Protein AF-A0A933BZ74-F1 (afdb_monomer_lite)

Radius of gyration: 43.31 Å; chains: 1; bounding box: 107×74×127 Å

Sequence (1192 aa):
FVTNSGPGDTFGFFSALPGGVLGTVWAPASYISQFFEIQLWATASASEWKRHRDLAPSLNFIKNAEGLNPGYNARNTLQRWAPDLQWAMQGKDESLGKLHSGVTVTNDGSCRDHNKSPFGFVSTGVPLLAGSDCPDTWGASGWVGARPIPGSTWEQLATEQGSDFTFDFWKVPPDLQDNSKFLGDFQVYGVTVDYGLEARQRFGKVVPGQSGEPLLEGYPMGLELRFDAFVFHLSDVANAFFYRAVLVNKSDEVYGVGLDYDSLYFGTLLRPFHVRQNPTSYAITERGAVVSNVLGGHPKCNNARVVGDIRGCVTSAPRGFQAGASGVIVLKSPIGDLRNKLFTRGDASSNPFYNPSHSLAGDTITFNHNNLCGFTCTQAQHIAGSGTSYQAARSFGTLAHREALALNDRTSTDLTERQYFDLFHNQDWPQRWTPAGVRFGTGDVGVVGGFNRYVPGVSDGKPQWRYTNRPKGATAAGPDTLYLGSCGTKGCTAAWVDTLPGGFPQNLHNTSWVGAGPFPLEAGDTTSFVFAYWSAPDSISSELLINKIIDFYLEFYLGPSAPTPPKIVATSILGGAREAGETEVTLYFDDAAINWVDPFFESFAQKLEKAVAPDPLARVRTLNPWLPAAIRARAEDNVEAVYVFKSCNLGATWTASTACTRDEARDFEGKNSGPGWRAYAKLASTTRTFTDRSVTAGQRYLYSLVVKSKGAEFLIADSIDSDGNGSLDRLGARNFPVAPSLLNTLSASTGAPNVAAVYIPASITGGGKRAQPVFREIAGPVKPVTTGSSFNIRFGIVGQVSDTVKYRIVYADSVVVTSYALSDGTVDSARVQTFQRADTASTGTTARLANYGTSESLLSTHPQGVPVTGGVRTTSTVTDAASGKTYTRTITTLTRAKGADITKVVIDNATGGPLYVVGGRTTGELVTPPELLARAGSPPILITTNLTRGGTFLGQAWFGSRGDTLRSLAEPTLDWISAGNARSVPTGALFAEYEIKWQDREFGNPGEIELDFRDQGGTDAAFRAMLAARVIAEYTVTDSASAALIGVPQSELLRVAVPFTIRNRTTGGTVTLAMLKSGKLASQLLGRDLDTLRVAVPEDVWVPGEPLVFIESFDRPKTRRVGTRTVFTLTNGQLERTSDPVVTYSAVYLGCTSPRGDPDRTCNPVRGDAATGYVRVFPGQTQVVSYHAPFN

Structure (mmCIF, N/CA/C/O backbone):
data_AF-A0A933BZ74-F1
#
_entry.id   AF-A0A933BZ74-F1
#
loop_
_atom_site.group_PDB
_atom_site.id
_atom_site.type_symbol
_atom_site.label_atom_id
_atom_site.label_alt_id
_atom_site.label_comp_id
_atom_site.label_asym_id
_atom_site.label_entity_id
_atom_site.label_seq_id
_atom_site.pdbx_PDB_ins_code
_atom_site.Cartn_x
_atom_site.Cartn_y
_atom_site.Cartn_z
_atom_site.occupancy
_atom_site.B_iso_or_equiv
_atom_site.auth_seq_id
_atom_site.auth_comp_id
_atom_site.auth_asym_id
_atom_site.auth_atom_id
_atom_site.pdbx_PDB_model_num
ATOM 1 N N . PHE A 1 1 ? 0.208 2.385 21.626 1.00 57.94 1 PHE A N 1
ATOM 2 C CA . PHE A 1 1 ? -0.502 1.235 21.023 1.00 57.94 1 PHE A CA 1
ATOM 3 C C . PHE A 1 1 ? 0.383 0.006 20.835 1.00 57.94 1 PHE A C 1
ATOM 5 O O . PHE A 1 1 ? -0.166 -1.066 20.669 1.00 57.94 1 PHE A O 1
ATOM 12 N N . VAL A 1 2 ? 1.713 0.099 20.938 1.00 61.09 2 VAL A N 1
ATOM 13 C CA . VAL A 1 2 ? 2.626 -1.064 20.906 1.00 61.09 2 VAL A CA 1
ATOM 14 C C . VAL A 1 2 ? 2.638 -1.902 22.204 1.00 61.09 2 VAL A C 1
ATOM 16 O O . VAL A 1 2 ? 3.540 -2.705 22.398 1.00 61.09 2 VAL A O 1
ATOM 19 N N . THR A 1 3 ? 1.667 -1.711 23.107 1.00 61.41 3 THR A N 1
ATOM 20 C CA . THR A 1 3 ? 1.592 -2.319 24.453 1.00 61.41 3 THR A CA 1
ATOM 21 C C . THR A 1 3 ? 0.176 -2.853 24.731 1.00 61.41 3 THR A C 1
ATOM 23 O O . THR A 1 3 ? -0.798 -2.399 24.129 1.00 61.41 3 THR A O 1
ATOM 26 N N . ASN A 1 4 ? 0.041 -3.834 25.631 1.00 57.75 4 ASN A N 1
ATOM 27 C CA . ASN A 1 4 ? -1.192 -4.617 25.857 1.00 57.75 4 ASN A CA 1
ATOM 28 C C . ASN A 1 4 ? -2.323 -3.928 26.633 1.00 57.75 4 ASN A C 1
ATOM 30 O O . ASN A 1 4 ? -3.353 -4.554 26.862 1.00 57.75 4 ASN A O 1
ATOM 34 N N . SER A 1 5 ? -2.169 -2.692 27.084 1.00 52.91 5 SER A N 1
ATOM 35 C CA . SER A 1 5 ? -3.145 -2.062 27.987 1.00 52.91 5 SER A CA 1
ATOM 36 C C . SER A 1 5 ? -4.280 -1.314 27.260 1.00 52.91 5 SER A C 1
ATOM 38 O O . SER A 1 5 ? -5.200 -0.804 27.901 1.00 52.91 5 SER A O 1
ATOM 40 N N . GLY A 1 6 ? -4.267 -1.301 25.920 1.00 56.94 6 GLY A N 1
ATOM 41 C CA . GLY A 1 6 ? -5.371 -0.835 25.076 1.00 56.94 6 GLY A CA 1
ATOM 42 C C . GLY A 1 6 ? -5.011 0.303 24.105 1.00 56.94 6 GLY A C 1
ATOM 43 O O . GLY A 1 6 ? -3.848 0.711 23.992 1.00 56.94 6 GLY A O 1
ATOM 44 N N . PRO A 1 7 ? -6.005 0.825 23.360 1.00 58.00 7 PRO A N 1
ATOM 45 C CA . PRO A 1 7 ? -5.807 1.964 22.474 1.00 58.00 7 PRO A CA 1
ATOM 46 C C . PRO A 1 7 ? -5.501 3.189 23.332 1.00 58.00 7 PRO A C 1
ATOM 48 O O . PRO A 1 7 ? -6.364 3.630 24.073 1.00 58.00 7 PRO A O 1
ATOM 51 N N . GLY A 1 8 ? -4.286 3.735 23.249 1.00 55.97 8 GLY A N 1
ATOM 52 C CA . GLY A 1 8 ? -3.955 4.993 23.928 1.00 55.97 8 GLY A CA 1
ATOM 53 C C . GLY A 1 8 ? -2.956 4.945 25.083 1.00 55.97 8 GLY A C 1
ATOM 54 O O . GLY A 1 8 ? -2.768 5.981 25.712 1.00 55.97 8 GLY A O 1
ATOM 55 N N . ASP A 1 9 ? -2.330 3.798 25.367 1.00 54.38 9 ASP A N 1
ATOM 56 C CA . ASP A 1 9 ? -1.466 3.640 26.547 1.00 54.38 9 ASP A CA 1
ATOM 57 C C . ASP A 1 9 ? -0.319 4.660 26.645 1.00 54.38 9 ASP A C 1
ATOM 59 O O . ASP A 1 9 ? 0.509 4.784 25.735 1.00 54.38 9 ASP A O 1
ATOM 63 N N . THR A 1 10 ? -0.247 5.322 27.800 1.00 46.59 10 THR A N 1
ATOM 64 C CA . THR A 1 10 ? 0.897 6.104 28.264 1.00 46.59 10 THR A CA 1
ATOM 65 C C . THR A 1 10 ? 1.480 5.415 29.497 1.00 46.59 10 THR A C 1
ATOM 67 O O . THR A 1 10 ? 1.065 5.679 30.629 1.00 46.59 10 THR A O 1
ATOM 70 N N . PHE A 1 11 ? 2.460 4.539 29.293 1.00 39.50 11 PHE A N 1
ATOM 71 C CA . PHE A 1 11 ? 3.218 3.924 30.378 1.00 39.50 11 PHE A CA 1
ATOM 72 C C . PHE A 1 11 ? 4.127 4.994 31.023 1.00 39.50 11 PHE A C 1
ATOM 74 O O . PHE A 1 11 ? 5.264 5.191 30.605 1.00 39.50 11 PHE A O 1
ATOM 81 N N . GLY A 1 12 ? 3.624 5.764 31.998 1.00 38.53 12 GLY A N 1
ATOM 82 C CA . GLY A 1 12 ? 4.443 6.759 32.706 1.00 38.53 12 GLY A CA 1
ATOM 83 C C . GLY A 1 12 ? 3.670 7.850 33.453 1.00 38.53 12 GLY A C 1
ATOM 84 O O . GLY A 1 12 ? 2.708 8.424 32.951 1.00 38.53 12 GLY A O 1
ATOM 85 N N . PHE A 1 13 ? 4.121 8.144 34.675 1.00 35.19 13 PHE A N 1
ATOM 86 C CA . PHE A 1 13 ? 3.605 9.183 35.575 1.00 35.19 13 PHE A CA 1
ATOM 87 C C . PHE A 1 13 ? 3.571 10.598 34.954 1.00 35.19 13 PHE A C 1
ATOM 89 O O . PHE A 1 13 ? 4.235 10.894 33.965 1.00 35.19 13 PHE A O 1
ATOM 96 N N . PHE A 1 14 ? 2.824 11.495 35.614 1.00 35.12 14 PHE A N 1
ATOM 97 C CA . PHE A 1 14 ? 2.507 12.894 35.268 1.00 35.12 14 PHE A CA 1
ATOM 98 C C . PHE A 1 14 ? 3.624 13.800 34.704 1.00 35.12 14 PHE A C 1
ATOM 100 O O . PHE A 1 14 ? 3.299 14.868 34.189 1.00 35.12 14 PHE A O 1
ATOM 107 N N . SER A 1 15 ? 4.898 13.426 34.796 1.00 30.31 15 SER A N 1
ATOM 108 C CA . SER A 1 15 ? 6.055 14.268 34.480 1.00 30.31 15 SER A CA 1
ATOM 109 C C . SER A 1 15 ? 6.672 14.052 33.091 1.00 30.31 15 SER A C 1
ATOM 111 O O . SER A 1 15 ? 7.530 14.839 32.704 1.00 30.31 15 SER A O 1
ATOM 113 N N . ALA A 1 16 ? 6.240 13.051 32.315 1.00 35.44 16 ALA A N 1
ATOM 114 C CA . ALA A 1 16 ? 6.800 12.752 30.987 1.00 35.44 16 ALA A CA 1
ATOM 115 C C . ALA A 1 16 ? 6.030 13.385 29.805 1.00 35.44 16 ALA A C 1
ATOM 117 O O . ALA A 1 16 ? 6.073 12.877 28.689 1.00 35.44 16 ALA A O 1
ATOM 118 N N . LEU A 1 17 ? 5.317 14.497 30.021 1.00 36.62 17 LEU A N 1
ATOM 119 C CA . LEU A 1 17 ? 4.843 15.333 28.913 1.00 36.62 17 LEU A CA 1
ATOM 120 C C . LEU A 1 17 ? 5.892 16.415 28.646 1.00 36.62 17 LEU A C 1
ATOM 122 O O . LEU A 1 17 ? 5.939 17.422 29.354 1.00 36.62 17 LEU A O 1
ATOM 126 N N . PRO A 1 18 ? 6.731 16.206 27.621 1.00 32.56 18 PRO A N 1
ATOM 127 C CA . PRO A 1 18 ? 6.538 17.026 26.430 1.00 32.56 18 PRO A CA 1
ATOM 128 C C . PRO A 1 18 ? 6.692 16.234 25.115 1.00 32.56 18 PRO A C 1
ATOM 130 O O . PRO A 1 18 ? 7.682 15.547 24.898 1.00 32.56 18 PRO A O 1
ATOM 133 N N . GLY A 1 19 ? 5.738 16.405 24.190 1.00 31.22 19 GLY A N 1
ATOM 134 C CA . GLY A 1 19 ? 6.017 16.310 22.747 1.00 31.22 19 GLY A CA 1
ATOM 135 C C . GLY A 1 19 ? 5.530 15.097 21.944 1.00 31.22 19 GLY A C 1
ATOM 136 O O . GLY A 1 19 ? 5.831 15.059 20.757 1.00 31.22 19 GLY A O 1
ATOM 137 N N . GLY A 1 20 ? 4.782 14.136 22.499 1.00 39.84 20 GLY A N 1
ATOM 138 C CA . GLY A 1 20 ? 4.481 12.904 21.743 1.00 39.84 20 GLY A CA 1
ATOM 139 C C . GLY A 1 20 ? 3.185 12.181 22.081 1.00 39.84 20 GLY A C 1
ATOM 140 O O . GLY A 1 20 ? 3.142 10.960 21.984 1.00 39.84 20 GLY A O 1
ATOM 141 N N . VAL A 1 21 ? 2.134 12.887 22.506 1.00 43.00 21 VAL A N 1
ATOM 142 C CA . VAL A 1 21 ? 0.856 12.213 22.775 1.00 43.00 21 VAL A CA 1
ATOM 143 C C . VAL A 1 21 ? 0.141 11.873 21.469 1.00 43.00 21 VAL A C 1
ATOM 145 O O . VAL A 1 21 ? 0.274 12.585 20.473 1.00 43.00 21 VAL A O 1
ATOM 148 N N . LEU A 1 22 ? -0.620 10.784 21.451 1.00 47.97 22 LEU A N 1
ATOM 149 C CA . LEU A 1 22 ? -1.420 10.393 20.291 1.00 47.97 22 LEU A CA 1
ATOM 150 C C . LEU A 1 22 ? -2.325 11.550 19.841 1.00 47.97 22 LEU A C 1
ATOM 152 O O . LEU A 1 22 ? -2.938 12.238 20.658 1.00 47.97 22 LEU A O 1
ATOM 156 N N . GLY A 1 23 ? -2.359 11.791 18.532 1.00 47.56 23 GLY A N 1
ATOM 157 C CA . GLY A 1 23 ? -3.064 12.927 17.947 1.00 47.56 23 GLY A CA 1
ATOM 158 C C . GLY A 1 23 ? -2.347 14.276 18.092 1.00 47.56 23 GLY A C 1
ATOM 159 O O . GLY A 1 23 ? -2.973 15.304 17.863 1.00 47.56 23 GLY A O 1
ATOM 160 N N . THR A 1 24 ? -1.062 14.331 18.454 1.00 49.81 24 THR A N 1
ATOM 161 C CA . THR A 1 24 ? -0.341 15.614 18.464 1.00 49.81 24 THR A CA 1
ATOM 162 C C . THR A 1 24 ? -0.140 16.131 17.036 1.00 49.81 24 THR A C 1
ATOM 164 O O . THR A 1 24 ? 0.516 15.475 16.232 1.00 49.81 24 THR A O 1
ATOM 167 N N . VAL A 1 25 ? -0.669 17.318 16.729 1.00 51.59 25 VAL A N 1
ATOM 168 C CA . VAL A 1 25 ? -0.473 17.995 15.435 1.00 51.59 25 VAL A CA 1
ATOM 169 C C . VAL A 1 25 ? 0.434 19.204 15.639 1.00 51.59 25 VAL A C 1
ATOM 171 O O . VAL A 1 25 ? 0.364 19.896 16.659 1.00 51.59 25 VAL A O 1
ATOM 174 N N . TRP A 1 26 ? 1.300 19.465 14.665 1.00 45.91 26 TRP A N 1
ATOM 175 C CA . TRP A 1 26 ? 2.082 20.693 14.626 1.00 45.91 26 TRP A CA 1
ATOM 176 C C . TRP A 1 26 ? 1.219 21.860 14.149 1.00 45.91 26 TRP A C 1
ATOM 178 O O . TRP A 1 26 ? 0.708 21.838 13.033 1.00 45.91 26 TRP A O 1
ATOM 188 N N . ALA A 1 27 ? 1.097 22.894 14.977 1.00 45.41 27 ALA A N 1
ATOM 189 C CA . ALA A 1 27 ? 0.647 24.208 14.536 1.00 45.41 27 ALA A CA 1
ATOM 190 C C . ALA A 1 27 ? 1.860 25.106 14.236 1.00 45.41 27 ALA A C 1
ATOM 192 O O . ALA A 1 27 ? 2.956 24.817 14.723 1.00 45.41 27 ALA A O 1
ATOM 193 N N . PRO A 1 28 ? 1.688 26.220 13.496 1.00 37.53 28 PRO A N 1
ATOM 194 C CA . PRO A 1 28 ? 2.791 27.093 13.073 1.00 37.53 28 PRO A CA 1
ATOM 195 C C . PRO A 1 28 ? 3.704 27.618 14.197 1.00 37.53 28 PRO A C 1
ATOM 197 O O . PRO A 1 28 ? 4.809 28.068 13.918 1.00 37.53 28 PRO A O 1
ATOM 200 N N . ALA A 1 29 ? 3.263 27.580 15.462 1.00 37.28 29 ALA A N 1
ATOM 201 C CA . ALA A 1 29 ? 4.012 28.112 16.602 1.00 37.28 29 ALA A CA 1
ATOM 202 C C . ALA A 1 29 ? 4.228 27.126 17.772 1.00 37.28 29 ALA A C 1
ATOM 204 O O . ALA A 1 29 ? 4.984 27.454 18.687 1.00 37.28 29 ALA A O 1
ATOM 205 N N . SER A 1 30 ? 3.587 25.946 17.796 1.00 44.72 30 SER A N 1
ATOM 206 C CA . SER A 1 30 ? 3.737 24.983 18.903 1.00 44.72 30 SER A CA 1
ATOM 207 C C . SER A 1 30 ? 3.157 23.589 18.611 1.00 44.72 30 SER A C 1
ATOM 209 O O . SER A 1 30 ? 2.381 23.388 17.674 1.00 44.72 30 SER A O 1
ATOM 211 N N . TYR A 1 31 ? 3.514 22.621 19.465 1.00 52.31 31 TYR A N 1
ATOM 212 C CA . TYR A 1 31 ? 2.839 21.326 19.552 1.00 52.31 31 TYR A CA 1
ATOM 213 C C . TYR A 1 31 ? 1.433 21.487 20.124 1.00 52.31 31 TYR A C 1
ATOM 215 O O . TYR A 1 31 ? 1.257 22.054 21.206 1.00 52.31 31 TYR A O 1
ATOM 223 N N . ILE A 1 32 ? 0.453 20.897 19.447 1.00 56.34 32 ILE A N 1
ATOM 224 C CA . ILE A 1 32 ? -0.897 20.756 19.968 1.00 56.34 32 ILE A CA 1
ATOM 225 C C . ILE A 1 32 ? -1.140 19.278 20.257 1.00 56.34 32 ILE A C 1
ATOM 227 O O . ILE A 1 32 ? -1.448 18.514 19.348 1.00 56.34 32 ILE A O 1
ATOM 231 N N . SER A 1 33 ? -0.983 18.870 21.519 1.00 57.78 33 SER A N 1
ATOM 232 C CA . SER A 1 33 ? -1.491 17.571 21.980 1.00 57.78 33 SER A CA 1
ATOM 233 C C . SER A 1 33 ? -3.019 17.605 21.951 1.00 57.78 33 SER A C 1
ATOM 235 O O . SER A 1 33 ? -3.595 18.649 22.241 1.00 57.78 33 SER A O 1
ATOM 237 N N . GLN A 1 34 ? -3.655 16.505 21.549 1.00 64.75 34 GLN A N 1
ATOM 238 C CA . GLN A 1 34 ? -5.102 16.458 21.293 1.00 64.75 34 GLN A CA 1
ATOM 239 C C . GLN A 1 34 ? -5.820 15.433 22.154 1.00 64.75 34 GLN A C 1
ATOM 241 O O . GLN A 1 34 ? -6.958 15.655 22.557 1.00 64.75 34 GLN A O 1
ATOM 246 N N . PHE A 1 35 ? -5.139 14.347 22.508 1.00 66.06 35 PHE A N 1
ATOM 247 C CA . PHE A 1 35 ? -5.583 13.385 23.504 1.00 66.06 35 PHE A CA 1
ATOM 248 C C . PHE A 1 35 ? -4.518 13.278 24.579 1.00 66.06 35 PHE A C 1
ATOM 250 O O . PHE A 1 35 ? -3.337 13.387 24.272 1.00 66.06 35 PHE A O 1
ATOM 257 N N . PHE A 1 36 ? -4.912 13.046 25.829 1.00 61.88 36 PHE A N 1
ATOM 258 C CA . PHE A 1 36 ? -3.970 12.536 26.830 1.00 61.88 36 PHE A CA 1
ATOM 259 C C . PHE A 1 36 ? -4.225 11.083 27.214 1.00 61.88 36 PHE A C 1
ATOM 261 O O . PHE A 1 36 ? -3.358 10.488 27.847 1.00 61.88 36 PHE A O 1
ATOM 268 N N . GLU A 1 37 ? -5.396 10.533 26.874 1.00 68.00 37 GLU A N 1
ATOM 269 C CA . GLU A 1 37 ? -5.790 9.172 27.235 1.00 68.00 37 GLU A CA 1
ATOM 270 C C . GLU A 1 37 ? -6.988 8.703 26.389 1.00 68.00 37 GLU A C 1
ATOM 272 O O . GLU A 1 37 ? -7.905 9.484 26.106 1.00 68.00 37 GLU A O 1
ATOM 277 N N . ILE A 1 38 ? -6.991 7.421 26.020 1.00 74.56 38 ILE A N 1
ATOM 278 C CA . ILE A 1 38 ? -8.126 6.700 25.429 1.00 74.56 38 ILE A CA 1
ATOM 279 C C . ILE A 1 38 ? -8.298 5.416 26.255 1.00 74.56 38 ILE A C 1
ATOM 281 O O . ILE A 1 38 ? -7.314 4.765 26.593 1.00 74.56 38 ILE A O 1
ATOM 285 N N . GLN A 1 39 ? -9.527 5.081 26.652 1.00 77.19 39 GLN A N 1
ATOM 286 C CA . GLN A 1 39 ? -9.810 3.890 27.472 1.00 77.19 39 GLN A CA 1
ATOM 287 C C . GLN A 1 39 ? -10.944 3.077 26.858 1.00 77.19 39 GLN A C 1
ATOM 289 O O . GLN A 1 39 ? -11.742 3.622 26.100 1.00 77.19 39 GLN A O 1
ATOM 294 N N . LEU A 1 40 ? -11.047 1.796 27.197 1.00 81.56 40 LEU A N 1
ATOM 295 C CA . LEU A 1 40 ? -12.173 0.935 26.836 1.00 81.56 40 LEU A CA 1
ATOM 296 C C . LEU A 1 40 ? -13.041 0.685 28.063 1.00 81.56 40 LEU A C 1
ATOM 298 O O . LEU A 1 40 ? -12.535 0.667 29.187 1.00 81.56 40 LEU A O 1
ATOM 302 N N . TRP A 1 41 ? -14.334 0.476 27.839 1.00 85.31 41 TRP A N 1
ATOM 303 C CA . TRP A 1 41 ? -15.281 0.165 28.900 1.00 85.31 41 TRP A CA 1
ATOM 304 C C . TRP A 1 41 ? -16.298 -0.892 28.480 1.00 85.31 41 TRP A C 1
ATOM 306 O O . TRP A 1 41 ? -16.657 -0.994 27.307 1.00 85.31 41 TRP A O 1
ATOM 316 N N . ALA A 1 42 ? -16.775 -1.661 29.458 1.00 89.50 42 ALA A N 1
ATOM 317 C CA . ALA A 1 42 ? -17.817 -2.667 29.300 1.00 89.50 42 ALA A CA 1
ATOM 318 C C . ALA A 1 42 ? -18.744 -2.675 30.524 1.00 89.50 42 ALA A C 1
ATOM 320 O O . ALA A 1 42 ? -18.281 -2.538 31.661 1.00 89.50 42 ALA A O 1
ATOM 321 N N . THR A 1 43 ? -20.052 -2.828 30.323 1.00 89.56 43 THR A N 1
ATOM 322 C CA . THR A 1 43 ? -21.020 -2.851 31.430 1.00 89.56 43 THR A CA 1
ATOM 323 C C . THR A 1 43 ? -22.209 -3.763 31.130 1.00 89.56 43 THR A C 1
ATOM 325 O O . THR A 1 43 ? -22.633 -3.891 29.981 1.00 89.56 43 THR A O 1
ATOM 328 N N . ALA A 1 44 ? -22.737 -4.404 32.174 1.00 90.44 44 ALA A N 1
ATOM 329 C CA . ALA A 1 44 ? -23.857 -5.341 32.107 1.00 90.44 44 ALA A CA 1
ATOM 330 C C . ALA A 1 44 ? -24.825 -5.100 33.277 1.00 90.44 44 ALA A C 1
ATOM 332 O O . ALA A 1 44 ? -24.420 -4.669 34.365 1.00 90.44 44 ALA A O 1
ATOM 333 N N . SER A 1 45 ? -26.114 -5.354 33.049 1.00 88.06 45 SER A N 1
ATOM 334 C CA . SER A 1 45 ? -27.171 -5.101 34.032 1.00 88.06 45 SER A CA 1
ATOM 335 C C . SER A 1 45 ? -27.252 -6.196 35.104 1.00 88.06 45 SER A C 1
ATOM 337 O O . SER A 1 45 ? -26.802 -7.327 34.924 1.00 88.06 45 SER A O 1
ATOM 339 N N . ALA A 1 46 ? -27.924 -5.890 36.217 1.00 88.19 46 ALA A N 1
ATOM 340 C CA . ALA A 1 46 ? -28.201 -6.873 37.264 1.00 88.19 46 ALA A CA 1
ATOM 341 C C . ALA A 1 46 ? -29.135 -8.018 36.824 1.00 88.19 46 ALA A C 1
ATOM 343 O O . ALA A 1 46 ? -29.174 -9.055 37.485 1.00 88.19 46 ALA A O 1
ATOM 344 N N . SER A 1 47 ? -29.904 -7.859 35.737 1.00 87.69 47 SER A N 1
ATOM 345 C CA . SER A 1 47 ? -30.706 -8.963 35.188 1.00 87.69 47 SER A CA 1
ATOM 346 C C . SER A 1 47 ? -29.824 -10.091 34.658 1.00 87.69 47 SER A C 1
ATOM 348 O O . SER A 1 47 ? -30.155 -11.250 34.886 1.00 87.69 47 SER A O 1
ATOM 350 N N . GLU A 1 48 ? -28.684 -9.753 34.046 1.00 90.25 48 GLU A N 1
ATOM 351 C CA . GLU A 1 48 ? -27.687 -10.725 33.581 1.00 90.25 48 GLU A CA 1
ATOM 352 C C . GLU A 1 48 ? -27.174 -11.551 34.764 1.00 90.25 48 GLU A C 1
ATOM 354 O O . GLU A 1 48 ? -27.285 -12.771 34.772 1.00 90.25 48 GLU A O 1
ATOM 359 N N . TRP A 1 49 ? -26.724 -10.880 35.833 1.00 90.56 49 TRP A N 1
ATOM 360 C CA . TRP A 1 49 ? -26.251 -11.545 37.052 1.00 90.56 49 TRP A CA 1
ATOM 361 C C . TRP A 1 49 ? -27.285 -12.500 37.646 1.00 90.56 49 TRP A C 1
ATOM 363 O O . TRP A 1 49 ? -26.945 -13.625 38.000 1.00 90.56 49 TRP A O 1
ATOM 373 N N . LYS A 1 50 ? -28.549 -12.067 37.750 1.00 89.62 50 LYS A N 1
ATOM 374 C CA . LYS A 1 50 ? -29.614 -12.895 38.328 1.00 89.62 50 LYS A CA 1
ATOM 375 C C . LYS A 1 50 ? -29.800 -14.203 37.564 1.00 89.62 50 LYS A C 1
ATOM 377 O O . LYS A 1 50 ? -30.023 -15.209 38.223 1.00 89.62 50 LYS A O 1
ATOM 382 N N . ARG A 1 51 ? -29.693 -14.181 36.229 1.00 90.44 51 ARG A N 1
ATOM 383 C CA . ARG A 1 51 ? -29.749 -15.391 35.392 1.00 90.44 51 ARG A CA 1
ATOM 384 C C . ARG A 1 51 ? -28.471 -16.217 35.508 1.00 90.44 51 ARG A C 1
ATOM 386 O O . ARG A 1 51 ? -28.531 -17.427 35.677 1.00 90.44 51 ARG A O 1
ATOM 393 N N . HIS A 1 52 ? -27.315 -15.561 35.460 1.00 93.50 52 HIS A N 1
ATOM 394 C CA . HIS A 1 52 ? -26.012 -16.226 35.499 1.00 93.50 52 HIS A CA 1
ATOM 395 C C . HIS A 1 52 ? -25.736 -16.922 36.829 1.00 93.50 52 HIS A C 1
ATOM 397 O O . HIS A 1 52 ? -25.106 -17.973 36.849 1.00 93.50 52 HIS A O 1
ATOM 403 N N . ARG A 1 53 ? -26.225 -16.367 37.939 1.00 90.12 53 ARG A N 1
ATOM 404 C CA . ARG A 1 53 ? -26.113 -16.938 39.286 1.00 90.12 53 ARG A CA 1
ATOM 405 C C . ARG A 1 53 ? -26.644 -18.364 39.384 1.00 90.12 53 ARG A C 1
ATOM 407 O O . ARG A 1 53 ? -26.078 -19.163 40.126 1.00 90.12 53 ARG A O 1
ATOM 414 N N . ASP A 1 54 ? -27.718 -18.663 38.662 1.00 88.31 54 ASP A N 1
ATOM 415 C CA . ASP A 1 54 ? -28.346 -19.982 38.705 1.00 88.31 54 ASP A CA 1
ATOM 416 C C . ASP A 1 54 ? -27.502 -21.023 37.943 1.00 88.31 54 ASP A C 1
ATOM 418 O O . ASP A 1 54 ? -27.535 -22.206 38.272 1.00 88.31 54 ASP A O 1
ATOM 422 N N . LEU A 1 55 ? -26.693 -20.576 36.972 1.00 91.12 55 LEU A N 1
ATOM 423 C CA . LEU A 1 55 ? -25.764 -21.406 36.195 1.00 91.12 55 LEU A CA 1
ATOM 424 C C . LEU A 1 55 ? -24.390 -21.537 36.868 1.00 91.12 55 LEU A C 1
ATOM 426 O O . LEU A 1 55 ? -23.796 -22.612 36.869 1.00 91.12 55 LEU A O 1
ATOM 430 N N . ALA A 1 56 ? -23.892 -20.448 37.456 1.00 92.75 56 ALA A N 1
ATOM 431 C CA . ALA A 1 56 ? -22.604 -20.359 38.130 1.00 92.75 56 ALA A CA 1
ATOM 432 C C . ALA A 1 56 ? -22.806 -19.976 39.610 1.00 92.75 56 ALA A C 1
ATOM 434 O O . ALA A 1 56 ? -22.791 -18.787 39.953 1.00 92.75 56 ALA A O 1
ATOM 435 N N . PRO A 1 57 ? -22.942 -20.961 40.524 1.00 90.19 57 PRO A N 1
ATOM 436 C CA . PRO A 1 57 ? -23.241 -20.705 41.936 1.00 90.19 57 PRO A CA 1
ATOM 437 C C . PRO A 1 57 ? -22.223 -19.817 42.662 1.00 90.19 57 PRO A C 1
ATOM 439 O O . PRO A 1 57 ? -22.566 -19.197 43.670 1.00 90.19 57 PRO A O 1
ATOM 442 N N . SER A 1 58 ? -20.986 -19.723 42.161 1.00 91.56 58 SER A N 1
ATOM 443 C CA . SER A 1 58 ? -19.952 -18.831 42.699 1.00 91.56 58 SER A CA 1
ATOM 444 C C . SER A 1 58 ? -20.342 -17.347 42.611 1.00 91.56 58 SER A C 1
ATOM 446 O O . SER A 1 58 ? -19.916 -16.547 43.441 1.00 91.56 58 SER A O 1
ATOM 448 N N . LEU A 1 59 ? -21.231 -16.968 41.685 1.00 91.94 59 LEU A N 1
ATOM 449 C CA . LEU A 1 59 ? -21.747 -15.601 41.560 1.00 91.94 59 LEU A CA 1
ATOM 450 C C . LEU A 1 59 ? -22.673 -15.181 42.716 1.00 91.94 59 LEU A C 1
ATOM 452 O O . LEU A 1 59 ? -23.054 -14.012 42.792 1.00 91.94 59 LEU A O 1
ATOM 456 N N . ASN A 1 60 ? -23.022 -16.085 43.637 1.00 89.75 60 ASN A N 1
ATOM 457 C CA . ASN A 1 60 ? -23.662 -15.709 44.902 1.00 89.75 60 ASN A CA 1
ATOM 458 C C . ASN A 1 60 ? -22.718 -14.929 45.825 1.00 89.75 60 ASN A C 1
ATOM 460 O O . ASN A 1 60 ? -23.180 -14.154 46.657 1.00 89.75 60 ASN A O 1
ATOM 464 N N . PHE A 1 61 ? -21.405 -15.100 45.656 1.00 89.69 61 PHE A N 1
ATOM 465 C CA . PHE A 1 61 ? -20.386 -14.463 46.484 1.00 89.69 61 PHE A CA 1
ATOM 466 C C . PHE A 1 61 ? -19.936 -13.107 45.942 1.00 89.69 61 PHE A C 1
ATOM 468 O O . PHE A 1 61 ? -18.845 -12.675 46.288 1.00 89.69 61 PHE A O 1
ATOM 475 N N . ILE A 1 62 ? -20.706 -12.438 45.070 1.00 87.94 62 ILE A N 1
ATOM 476 C CA . ILE A 1 62 ? -20.341 -11.086 44.618 1.00 87.94 62 ILE A CA 1
ATOM 477 C C . ILE A 1 62 ? -20.217 -10.137 45.811 1.00 87.94 62 ILE A C 1
ATOM 479 O O . ILE A 1 62 ? -20.947 -10.239 46.801 1.00 87.94 62 ILE A O 1
ATOM 483 N N . LYS A 1 63 ? -19.309 -9.164 45.707 1.00 81.88 63 LYS A N 1
ATOM 484 C CA . LYS A 1 63 ? -19.192 -8.128 46.732 1.00 81.88 63 LYS A CA 1
ATOM 485 C C . LYS A 1 63 ? -20.523 -7.387 46.846 1.00 81.88 63 LYS A C 1
ATOM 487 O O . LYS A 1 63 ? -21.113 -7.022 45.829 1.00 81.88 63 LYS A O 1
ATOM 492 N N . ASN A 1 64 ? -20.966 -7.151 48.078 1.00 76.12 64 ASN A N 1
ATOM 493 C CA . ASN A 1 64 ? -22.219 -6.456 48.379 1.00 76.12 64 ASN A CA 1
ATOM 494 C C . ASN A 1 64 ? -23.474 -7.166 47.828 1.00 76.12 64 ASN A C 1
ATOM 496 O O . ASN A 1 64 ? -24.432 -6.497 47.448 1.00 76.12 64 ASN A O 1
ATOM 500 N N . ALA A 1 65 ? -23.499 -8.507 47.811 1.00 76.12 65 ALA A N 1
ATOM 501 C CA . ALA A 1 65 ? -24.658 -9.304 47.380 1.00 76.12 65 ALA A CA 1
ATOM 502 C C . ALA A 1 65 ? -25.980 -8.936 48.095 1.00 76.12 65 ALA A C 1
ATOM 504 O O . ALA A 1 65 ? -27.049 -9.049 47.497 1.00 76.12 65 ALA A O 1
ATOM 505 N N . GLU A 1 66 ? -25.901 -8.463 49.344 1.00 76.31 66 GLU A N 1
ATOM 506 C CA . GLU A 1 66 ? -27.038 -8.021 50.172 1.00 76.31 66 GLU A CA 1
ATOM 507 C C . GLU A 1 66 ? -27.251 -6.488 50.167 1.00 76.31 66 GLU A C 1
ATOM 509 O O . GLU A 1 66 ? -28.131 -5.978 50.858 1.00 76.31 66 GLU A O 1
ATOM 514 N N . GLY A 1 67 ? -26.441 -5.730 49.416 1.00 72.00 67 GLY A N 1
ATOM 515 C CA . GLY A 1 67 ? -26.508 -4.263 49.342 1.00 72.00 67 GLY A CA 1
ATOM 516 C C . GLY A 1 67 ? -27.647 -3.731 48.460 1.00 72.00 67 GLY A C 1
ATOM 517 O O . GLY A 1 67 ? -28.379 -4.493 47.830 1.00 72.00 67 GLY A O 1
ATOM 518 N N . LEU A 1 68 ? -27.805 -2.400 48.374 1.00 67.62 68 LEU A N 1
ATOM 519 C CA . LEU A 1 68 ? -28.779 -1.798 47.448 1.00 67.62 68 LEU A CA 1
ATOM 520 C C . LEU A 1 68 ? -28.292 -1.980 46.003 1.00 67.62 68 LEU A C 1
ATOM 522 O O . LEU A 1 68 ? -27.189 -1.561 45.662 1.00 67.62 68 LEU A O 1
ATOM 526 N N . ASN A 1 69 ? -29.143 -2.558 45.150 1.00 76.50 69 ASN A N 1
ATOM 527 C CA . ASN A 1 69 ? -28.874 -2.815 43.728 1.00 76.50 69 ASN A CA 1
ATOM 528 C C . ASN A 1 69 ? -27.649 -3.727 43.458 1.00 76.50 69 ASN A C 1
ATOM 530 O O . ASN A 1 69 ? -26.714 -3.308 42.773 1.00 76.50 69 ASN A O 1
ATOM 534 N N . PRO A 1 70 ? -27.654 -4.992 43.927 1.00 83.69 70 PRO A N 1
ATOM 535 C CA . PRO A 1 70 ? -26.555 -5.924 43.693 1.00 83.69 70 PRO A CA 1
ATOM 536 C C . PRO A 1 70 ? -26.529 -6.428 42.241 1.00 83.69 70 PRO A C 1
ATOM 538 O O . PRO A 1 70 ? -27.554 -6.472 41.555 1.00 83.69 70 PRO A O 1
ATOM 541 N N . GLY A 1 71 ? -25.350 -6.859 41.783 1.00 83.44 71 GLY A N 1
ATOM 542 C CA . GLY A 1 71 ? -25.188 -7.593 40.521 1.00 83.44 71 GLY A CA 1
ATOM 543 C C . GLY A 1 71 ? -24.950 -6.760 39.261 1.00 83.44 71 GLY A C 1
ATOM 544 O O . GLY A 1 71 ? -24.839 -7.337 38.182 1.00 83.44 71 GLY A O 1
ATOM 545 N N . TYR A 1 72 ? -24.848 -5.432 39.357 1.00 86.56 72 TYR A N 1
ATOM 546 C CA . TYR A 1 72 ? -24.390 -4.608 38.232 1.00 86.56 72 TYR A CA 1
ATOM 547 C C . TYR A 1 72 ? -22.882 -4.763 38.005 1.00 86.56 72 TYR A C 1
ATOM 549 O O . TYR A 1 72 ? -22.114 -4.944 38.950 1.00 86.56 72 TYR A O 1
ATOM 557 N N . ASN A 1 73 ? -22.456 -4.642 36.748 1.00 85.25 73 ASN A N 1
ATOM 558 C CA . ASN A 1 73 ? -21.054 -4.721 36.344 1.00 85.25 73 ASN A CA 1
ATOM 559 C C . ASN A 1 73 ? -20.654 -3.484 35.554 1.00 85.25 73 ASN A C 1
ATOM 561 O O . ASN A 1 73 ? -21.338 -3.146 34.597 1.00 85.25 73 ASN A O 1
ATOM 565 N N . ALA A 1 74 ? -19.517 -2.870 35.876 1.00 82.88 74 ALA A N 1
ATOM 566 C CA . ALA A 1 74 ? -18.871 -1.855 35.046 1.00 82.88 74 ALA A CA 1
ATOM 567 C C . ALA A 1 74 ? -17.346 -2.033 35.116 1.00 82.88 74 ALA A C 1
ATOM 569 O O . ALA A 1 74 ? -16.780 -2.192 36.202 1.00 82.88 74 ALA A O 1
ATOM 570 N N . ARG A 1 75 ? -16.689 -2.048 33.956 1.00 78.56 75 ARG A N 1
ATOM 571 C CA . ARG A 1 75 ? -15.257 -2.328 33.786 1.00 78.56 75 ARG A CA 1
ATOM 572 C C . ARG A 1 75 ? -14.638 -1.286 32.865 1.00 78.56 75 ARG A C 1
ATOM 574 O O . ARG A 1 75 ? -15.204 -1.037 31.810 1.00 78.56 75 ARG A O 1
ATOM 581 N N . ASN A 1 76 ? -13.482 -0.734 33.246 1.00 74.88 76 ASN A N 1
ATOM 582 C CA . ASN A 1 76 ? -12.706 0.238 32.464 1.00 74.88 76 ASN A CA 1
ATOM 583 C C . ASN A 1 76 ? -11.227 -0.184 32.410 1.00 74.88 76 ASN A C 1
ATOM 585 O O . ASN A 1 76 ? -10.671 -0.564 33.439 1.00 74.88 76 ASN A O 1
ATOM 589 N N . THR A 1 77 ? -10.570 -0.120 31.250 1.00 62.28 77 THR A N 1
ATOM 590 C CA . THR A 1 77 ? -9.222 -0.704 31.076 1.00 62.28 77 THR A CA 1
ATOM 591 C C . THR A 1 77 ? -8.073 0.044 31.746 1.00 62.28 77 THR A C 1
ATOM 593 O O . THR A 1 77 ? -7.073 -0.589 32.074 1.00 62.28 77 THR A O 1
ATOM 596 N N . LEU A 1 78 ? -8.183 1.351 31.997 1.00 57.81 78 LEU A N 1
ATOM 597 C CA . LEU A 1 78 ? -7.095 2.157 32.563 1.00 57.81 78 LEU A CA 1
ATOM 598 C C . LEU A 1 78 ? -7.648 3.279 33.444 1.00 57.81 78 LEU A C 1
ATOM 600 O O . LEU A 1 78 ? -8.708 3.822 33.157 1.00 57.81 78 LEU A O 1
ATOM 604 N N . GLN A 1 79 ? -6.932 3.680 34.499 1.00 50.50 79 GLN A N 1
ATOM 605 C CA . GLN A 1 79 ? -7.159 4.988 35.114 1.00 50.50 79 GLN A CA 1
ATOM 606 C C . GLN A 1 79 ? -5.896 5.570 35.764 1.00 50.50 79 GLN A C 1
ATOM 608 O O . GLN A 1 79 ? -5.492 5.173 36.851 1.00 50.50 79 GLN A O 1
ATOM 613 N N . ARG A 1 80 ? -5.352 6.632 35.156 1.00 50.16 80 ARG A N 1
ATOM 614 C CA . ARG A 1 80 ? -4.175 7.405 35.618 1.00 50.16 80 ARG A CA 1
ATOM 615 C C . ARG A 1 80 ? -4.271 8.035 37.033 1.00 50.16 80 ARG A C 1
ATOM 617 O O . ARG A 1 80 ? -3.277 8.549 37.532 1.00 50.16 80 ARG A O 1
ATOM 624 N N . TRP A 1 81 ? -5.448 8.070 37.668 1.00 45.16 81 TRP A N 1
ATOM 625 C CA . TRP A 1 81 ? -5.718 8.874 38.884 1.00 45.16 81 TRP A CA 1
ATOM 626 C C . TRP A 1 81 ? -6.278 8.063 40.061 1.00 45.16 81 TRP A C 1
ATOM 628 O O . TRP A 1 81 ? -6.642 8.644 41.079 1.00 45.16 81 TRP A O 1
ATOM 638 N N . ALA A 1 82 ? -6.377 6.741 39.931 1.00 46.22 82 ALA A N 1
ATOM 639 C CA . ALA A 1 82 ? -6.809 5.874 41.020 1.00 46.22 82 ALA A CA 1
ATOM 640 C C . ALA A 1 82 ? -5.902 4.639 41.063 1.00 46.22 82 ALA A C 1
ATOM 642 O O . ALA A 1 82 ? -6.128 3.710 40.288 1.00 46.22 82 ALA A O 1
ATOM 643 N N . PRO A 1 83 ? -4.884 4.615 41.940 1.00 39.12 83 PRO A N 1
ATOM 644 C CA . PRO A 1 83 ? -3.997 3.457 42.090 1.00 39.12 83 PRO A CA 1
ATOM 645 C C . PRO A 1 83 ? -4.752 2.169 42.477 1.00 39.12 83 PRO A C 1
ATOM 647 O O . PRO A 1 83 ? -4.244 1.070 42.265 1.00 39.12 83 PRO A O 1
ATOM 650 N N . ASP A 1 84 ? -5.993 2.300 42.957 1.00 41.47 84 ASP A N 1
ATOM 651 C CA . ASP A 1 84 ? -6.822 1.196 43.444 1.00 41.47 84 ASP A CA 1
ATOM 652 C C . ASP A 1 84 ? -7.849 0.698 42.406 1.00 41.47 84 ASP A C 1
ATOM 654 O O . ASP A 1 84 ? -8.479 -0.349 42.604 1.00 41.47 84 ASP A O 1
ATOM 658 N N . LEU A 1 85 ? -8.013 1.400 41.273 1.00 45.47 85 LEU A N 1
ATOM 659 C CA . LEU A 1 85 ? -8.901 0.971 40.188 1.00 45.47 85 LEU A CA 1
ATOM 660 C C . LEU A 1 85 ? -8.209 -0.075 39.305 1.00 45.47 85 LEU A C 1
ATOM 662 O O . LEU A 1 85 ? -7.640 0.211 38.260 1.00 45.47 85 LEU A O 1
ATOM 666 N N . GLN A 1 86 ? -8.253 -1.301 39.827 1.00 51.47 86 GLN A N 1
ATOM 667 C CA . GLN A 1 86 ? -8.565 -2.562 39.144 1.00 51.47 86 GLN A CA 1
ATOM 668 C C . GLN A 1 86 ? -8.365 -2.522 37.619 1.00 51.47 86 GLN A C 1
ATOM 670 O O . GLN A 1 86 ? -9.222 -2.017 36.898 1.00 51.47 86 GLN A O 1
ATOM 675 N N . TRP A 1 87 ? -7.266 -3.098 37.124 1.00 52.50 87 TRP A N 1
ATOM 676 C CA . TRP A 1 87 ? -7.069 -3.350 35.694 1.00 52.50 87 TRP A CA 1
ATOM 677 C C . TRP A 1 87 ? -8.203 -4.232 35.168 1.00 52.50 87 TRP A C 1
ATOM 679 O O . TRP A 1 87 ? -8.181 -5.449 35.358 1.00 52.50 87 TRP A O 1
ATOM 689 N N . ALA A 1 88 ? -9.228 -3.610 34.582 1.00 56.34 88 ALA A N 1
ATOM 690 C CA . ALA A 1 88 ? -10.467 -4.302 34.259 1.00 56.34 88 ALA A CA 1
ATOM 691 C C . ALA A 1 88 ? -10.388 -5.092 32.953 1.00 56.34 88 ALA A C 1
ATOM 693 O O . ALA A 1 88 ? -11.223 -5.958 32.751 1.00 56.34 88 ALA A O 1
ATOM 694 N N . MET A 1 89 ? -9.402 -4.827 32.089 1.00 68.88 89 MET A N 1
ATOM 695 C CA . MET A 1 89 ? -8.936 -5.814 31.114 1.00 68.88 89 MET A CA 1
ATOM 696 C C . MET A 1 89 ? -7.411 -5.878 31.156 1.00 68.88 89 MET A C 1
ATOM 698 O O . MET A 1 89 ? -6.743 -4.859 31.324 1.00 68.88 89 MET A O 1
ATOM 702 N N . GLN A 1 90 ? -6.875 -7.083 31.036 1.00 69.62 90 GLN A N 1
ATOM 703 C CA . GLN A 1 90 ? -5.463 -7.424 31.184 1.00 69.62 90 GLN A CA 1
ATOM 704 C C . GLN A 1 90 ? -5.013 -8.186 29.943 1.00 69.62 90 GLN A C 1
ATOM 706 O O . GLN A 1 90 ? -5.820 -8.899 29.356 1.00 69.62 90 GLN A O 1
ATOM 711 N N . GLY A 1 91 ? -3.750 -8.064 29.534 1.00 67.75 91 GLY A N 1
ATOM 712 C CA . GLY A 1 91 ? -3.235 -8.849 28.406 1.00 67.75 91 GLY A CA 1
ATOM 713 C C . GLY A 1 91 ? -3.421 -10.356 28.631 1.00 67.75 91 GLY A C 1
ATOM 714 O O . GLY A 1 91 ? -3.108 -10.851 29.712 1.00 67.75 91 GLY A O 1
ATOM 715 N N . LYS A 1 92 ? -3.929 -11.073 27.622 1.00 68.50 92 LYS A N 1
ATOM 716 C CA . LYS A 1 92 ? -4.011 -12.539 27.606 1.00 68.50 92 LYS A CA 1
ATOM 717 C C . LYS A 1 92 ? -2.873 -13.074 26.746 1.00 68.50 92 LYS A C 1
ATOM 719 O O . LYS A 1 92 ? -2.905 -12.951 25.526 1.00 68.50 92 LYS A O 1
ATOM 724 N N . ASP A 1 93 ? -1.903 -13.716 27.371 1.00 52.31 93 ASP A N 1
ATOM 725 C CA . ASP A 1 93 ? -1.126 -14.756 26.712 1.00 52.31 93 ASP A CA 1
ATOM 726 C C . ASP A 1 93 ? -1.170 -16.008 27.595 1.00 52.31 93 ASP A C 1
ATOM 728 O O . ASP A 1 93 ? -1.444 -15.933 28.793 1.00 52.31 93 ASP A O 1
ATOM 732 N N . GLU A 1 94 ? -0.992 -17.184 26.999 1.00 42.44 94 GLU A N 1
ATOM 733 C CA . GLU A 1 94 ? -1.020 -18.471 27.710 1.00 42.44 94 GLU A CA 1
ATOM 734 C C . GLU A 1 94 ? 0.168 -18.645 28.686 1.00 42.44 94 GLU A C 1
ATOM 736 O O . GLU A 1 94 ? 0.386 -19.736 29.211 1.00 42.44 94 GLU A O 1
ATOM 741 N N . SER A 1 95 ? 0.948 -17.589 28.950 1.00 35.28 95 SER A N 1
ATOM 742 C CA . SER A 1 95 ? 2.060 -17.586 29.887 1.00 35.28 95 SER A CA 1
ATOM 743 C C . SER A 1 95 ? 1.800 -16.649 31.070 1.00 35.28 95 SER A C 1
ATOM 745 O O . SER A 1 95 ? 1.244 -15.558 30.986 1.00 35.28 95 SER A O 1
ATOM 747 N N . LEU A 1 96 ? 2.202 -17.099 32.250 1.00 30.48 96 LEU A N 1
ATOM 748 C CA . LEU A 1 96 ? 2.103 -16.323 33.477 1.00 30.48 96 LEU A CA 1
ATOM 749 C C . LEU A 1 96 ? 3.010 -15.078 33.391 1.00 30.48 96 LEU A C 1
ATOM 751 O O . LEU A 1 96 ? 4.197 -15.143 33.700 1.00 30.48 96 LEU A O 1
ATOM 755 N N . GLY A 1 97 ? 2.446 -13.924 33.029 1.00 34.12 97 GLY A N 1
ATOM 756 C CA . GLY A 1 97 ? 2.930 -12.624 33.502 1.00 34.12 97 GLY A CA 1
ATOM 757 C C . GLY A 1 97 ? 3.956 -11.863 32.658 1.00 34.12 97 GLY A C 1
ATOM 758 O O . GLY A 1 97 ? 4.482 -10.871 33.162 1.00 34.12 97 GLY A O 1
ATOM 759 N N . LYS A 1 98 ? 4.238 -12.227 31.401 1.00 34.38 98 LYS A N 1
ATOM 760 C CA . LYS A 1 98 ? 5.014 -11.361 30.489 1.00 34.38 98 LYS A CA 1
ATOM 761 C C . LYS A 1 98 ? 4.532 -11.486 29.040 1.00 34.38 98 LYS A C 1
ATOM 763 O O . LYS A 1 98 ? 5.012 -12.354 28.326 1.00 34.38 98 LYS A O 1
ATOM 768 N N . LEU A 1 99 ? 3.653 -10.550 28.664 1.00 46.28 99 LEU A N 1
ATOM 769 C CA . LEU A 1 99 ? 3.433 -9.966 27.329 1.00 46.28 99 LEU A CA 1
ATOM 770 C C . LEU A 1 99 ? 4.052 -10.737 26.150 1.00 46.28 99 LEU A C 1
ATOM 772 O O . LEU A 1 99 ? 5.270 -10.751 26.064 1.00 46.28 99 LEU A O 1
ATOM 776 N N . HIS A 1 100 ? 3.235 -11.279 25.233 1.00 52.47 100 HIS A N 1
ATOM 777 C CA . HIS A 1 100 ? 3.566 -11.770 23.875 1.00 52.47 100 HIS A CA 1
ATOM 778 C C . HIS A 1 100 ? 5.068 -11.750 23.509 1.00 52.47 100 HIS A C 1
ATOM 780 O O . HIS A 1 100 ? 5.665 -10.692 23.339 1.00 52.47 100 HIS A O 1
ATOM 786 N N . SER A 1 101 ? 5.676 -12.937 23.365 1.00 54.69 101 SER A N 1
ATOM 787 C CA . SER A 1 101 ? 7.128 -13.206 23.205 1.00 54.69 101 SER A CA 1
ATOM 788 C C . SER A 1 101 ? 8.025 -12.854 24.409 1.00 54.69 101 SER A C 1
ATOM 790 O O . SER A 1 101 ? 9.151 -13.339 24.498 1.00 54.69 101 SER A O 1
ATOM 792 N N . GLY A 1 102 ? 7.549 -12.041 25.355 1.00 62.34 102 GLY A N 1
ATOM 793 C CA . GLY A 1 102 ? 8.313 -11.518 26.490 1.00 62.34 102 GLY A CA 1
ATOM 794 C C . GLY A 1 102 ? 9.320 -10.434 26.099 1.00 62.34 102 GLY A C 1
ATOM 795 O O . GLY A 1 102 ? 10.132 -10.020 26.931 1.00 62.34 102 GLY A O 1
ATOM 796 N N . VAL A 1 103 ? 9.302 -9.994 24.838 1.00 74.44 103 VAL A N 1
ATOM 797 C CA . VAL A 1 103 ? 10.265 -9.046 24.285 1.00 74.44 103 VAL A CA 1
ATOM 798 C C . VAL A 1 103 ? 9.933 -7.627 24.729 1.00 74.44 103 VAL A C 1
ATOM 800 O O . VAL A 1 103 ? 8.790 -7.176 24.692 1.00 74.44 103 VAL A O 1
ATOM 803 N N . THR A 1 104 ? 10.965 -6.905 25.147 1.00 77.12 104 THR A N 1
ATOM 804 C CA . THR A 1 104 ? 10.860 -5.520 25.597 1.00 77.12 104 THR A CA 1
ATOM 805 C C . THR A 1 104 ? 11.513 -4.560 24.625 1.00 77.12 104 THR A C 1
ATOM 807 O O . THR A 1 104 ? 12.463 -4.926 23.932 1.00 77.12 104 THR A O 1
ATOM 810 N N . VAL A 1 105 ? 11.052 -3.311 24.652 1.00 73.81 105 VAL A N 1
ATOM 811 C CA . VAL A 1 105 ? 11.679 -2.185 23.961 1.00 73.81 105 VAL A CA 1
ATOM 812 C C . VAL A 1 105 ? 13.159 -2.116 24.309 1.00 73.81 105 VAL A C 1
ATOM 814 O O . VAL A 1 105 ? 13.528 -2.159 25.488 1.00 73.81 105 VAL A O 1
ATOM 817 N N . THR A 1 106 ? 13.997 -1.978 23.287 1.00 72.94 106 THR A N 1
ATOM 818 C CA . THR A 1 106 ? 15.449 -1.805 23.408 1.00 72.94 106 THR A CA 1
ATOM 819 C C . THR A 1 106 ? 15.853 -0.360 23.090 1.00 72.94 106 THR A C 1
ATOM 821 O O . THR A 1 106 ? 15.011 0.520 22.915 1.00 72.94 106 THR A O 1
ATOM 824 N N . ASN A 1 107 ? 17.153 -0.073 23.083 1.00 67.44 107 ASN A N 1
ATOM 825 C CA . ASN A 1 107 ? 17.720 1.200 22.624 1.00 67.44 107 ASN A CA 1
ATOM 826 C C . ASN A 1 107 ? 18.913 1.005 21.674 1.00 67.44 107 ASN A C 1
ATOM 828 O O . ASN A 1 107 ? 19.822 1.834 21.607 1.00 67.44 107 ASN A O 1
ATOM 832 N N . ASP A 1 108 ? 18.924 -0.130 20.982 1.00 60.50 108 ASP A N 1
ATOM 833 C CA . ASP A 1 108 ? 20.036 -0.630 20.179 1.00 60.50 108 ASP A CA 1
ATOM 834 C C . ASP A 1 108 ? 19.832 -0.439 18.667 1.00 60.50 108 ASP A C 1
ATOM 836 O O . ASP A 1 108 ? 20.664 -0.881 17.877 1.00 60.50 108 ASP A O 1
ATOM 840 N N . GLY A 1 109 ? 18.752 0.230 18.247 1.00 52.59 109 GLY A N 1
ATOM 841 C CA . GLY A 1 109 ? 18.394 0.405 16.841 1.00 52.59 109 GLY A CA 1
ATOM 842 C C . GLY A 1 109 ? 17.848 -0.842 16.143 1.00 52.59 109 GLY A C 1
ATOM 843 O O . GLY A 1 109 ? 17.690 -0.810 14.923 1.00 52.59 109 GLY A O 1
ATOM 844 N N . SER A 1 110 ? 17.577 -1.929 16.876 1.00 61.53 110 SER A N 1
ATOM 845 C CA . SER A 1 110 ? 16.874 -3.098 16.331 1.00 61.53 110 SER A CA 1
ATOM 846 C C . SER A 1 110 ? 15.401 -2.778 16.038 1.00 61.53 110 SER A C 1
ATOM 848 O O . SER A 1 110 ? 14.905 -1.706 16.377 1.00 61.53 110 SER A O 1
ATOM 850 N N . CYS A 1 111 ? 14.652 -3.722 15.455 1.00 66.12 111 CYS A N 1
ATOM 851 C CA . CYS A 1 111 ? 13.205 -3.549 15.258 1.00 66.12 111 CYS A CA 1
ATOM 852 C C . CYS A 1 111 ? 12.415 -3.400 16.573 1.00 66.12 111 CYS A C 1
ATOM 854 O O . CYS A 1 111 ? 11.258 -3.005 16.544 1.00 66.12 111 CYS A O 1
ATOM 856 N N . ARG A 1 112 ? 13.038 -3.705 17.722 1.00 73.00 112 ARG A N 1
ATOM 857 C CA . ARG A 1 112 ? 12.476 -3.535 19.070 1.00 73.00 112 ARG A CA 1
ATOM 858 C C . ARG A 1 112 ? 12.754 -2.137 19.635 1.00 73.00 112 ARG A C 1
ATOM 860 O O . ARG A 1 112 ? 12.263 -1.799 20.713 1.00 73.00 112 ARG A O 1
ATOM 867 N N . ASP A 1 113 ? 13.566 -1.331 18.951 1.00 68.25 113 ASP A N 1
ATOM 868 C CA . ASP A 1 113 ? 13.900 0.021 19.377 1.00 68.25 113 ASP A CA 1
ATOM 869 C C . ASP A 1 113 ? 12.795 1.005 18.967 1.00 68.25 113 ASP A C 1
ATOM 871 O O . ASP A 1 113 ? 12.811 1.606 17.892 1.00 68.25 113 ASP A O 1
ATOM 875 N N . HIS A 1 114 ? 11.843 1.197 19.877 1.00 65.12 114 HIS A N 1
ATOM 876 C CA . HIS A 1 114 ? 10.786 2.197 19.752 1.00 65.12 114 HIS A CA 1
ATOM 877 C C . HIS A 1 114 ? 11.129 3.522 20.457 1.00 65.12 114 HIS A C 1
ATOM 879 O O . HIS A 1 114 ? 10.248 4.357 20.629 1.00 65.12 114 HIS A O 1
ATOM 885 N N . ASN A 1 115 ? 12.392 3.774 20.837 1.00 55.47 115 ASN A N 1
ATOM 886 C CA . ASN A 1 115 ? 12.780 5.032 21.497 1.00 55.47 115 ASN A CA 1
ATOM 887 C C . ASN A 1 115 ? 12.868 6.239 20.538 1.00 55.47 115 ASN A C 1
ATOM 889 O O . ASN A 1 115 ? 13.143 7.361 20.972 1.00 55.47 115 ASN A O 1
ATOM 893 N N . LYS A 1 116 ? 12.608 6.033 19.238 1.00 50.47 116 LYS A N 1
ATOM 894 C CA . LYS A 1 116 ? 12.649 7.061 18.184 1.00 50.47 116 LYS A CA 1
ATOM 895 C C . LYS A 1 116 ? 11.270 7.316 17.586 1.00 50.47 116 LYS A C 1
ATOM 897 O O . LYS A 1 116 ? 10.351 6.512 17.702 1.00 50.47 116 LYS A O 1
ATOM 902 N N . SER A 1 117 ? 11.122 8.476 16.946 1.00 43.47 117 SER A N 1
ATOM 903 C CA . SER A 1 117 ? 9.893 8.866 16.241 1.00 43.47 117 SER A CA 1
ATOM 904 C C . SER A 1 117 ? 9.447 7.775 15.246 1.00 43.47 117 SER A C 1
ATOM 906 O O . SER A 1 117 ? 10.314 7.267 14.532 1.00 43.47 117 SER A O 1
ATOM 908 N N . PRO A 1 118 ? 8.146 7.420 15.170 1.00 45.59 118 PRO A N 1
ATOM 909 C CA . PRO A 1 118 ? 6.993 8.082 15.803 1.00 45.59 118 PRO A CA 1
ATOM 910 C C . PRO A 1 118 ? 6.676 7.625 17.242 1.00 45.59 118 PRO A C 1
ATOM 912 O O . PRO A 1 118 ? 5.778 8.183 17.868 1.00 45.59 118 PRO A O 1
ATOM 915 N N . PHE A 1 119 ? 7.411 6.654 17.795 1.00 51.81 119 PHE A N 1
ATOM 916 C CA . PHE A 1 119 ? 7.112 6.016 19.088 1.00 51.81 119 PHE A CA 1
ATOM 917 C C . PHE A 1 119 ? 8.002 6.443 20.253 1.00 51.81 119 PHE A C 1
ATOM 919 O O . PHE A 1 119 ? 7.897 5.859 21.326 1.00 51.81 119 PHE A O 1
ATOM 926 N N . GLY A 1 120 ? 8.829 7.480 20.083 1.00 50.84 120 GLY A N 1
ATOM 927 C CA . GLY A 1 120 ? 9.913 7.843 21.010 1.00 50.84 120 GLY A CA 1
ATOM 928 C C . GLY A 1 120 ? 9.529 8.238 22.442 1.00 50.84 120 GLY A C 1
ATOM 929 O O . GLY A 1 120 ? 10.374 8.710 23.195 1.00 50.84 120 GLY A O 1
ATOM 930 N N . PHE A 1 121 ? 8.267 8.055 22.824 1.00 53.59 121 PHE A N 1
ATOM 931 C CA . PHE A 1 121 ? 7.763 8.122 24.190 1.00 53.59 121 PHE A CA 1
ATOM 932 C C . PHE A 1 121 ? 7.797 6.768 24.925 1.00 53.59 121 PHE A C 1
ATOM 934 O O . PHE A 1 121 ? 7.617 6.751 26.142 1.00 53.59 121 PHE A O 1
ATOM 941 N N . VAL A 1 122 ? 8.004 5.637 24.235 1.00 60.34 122 VAL A N 1
ATOM 942 C CA . VAL A 1 122 ? 8.066 4.314 24.878 1.00 60.34 122 VAL A CA 1
ATOM 943 C C . VAL A 1 122 ? 9.483 4.055 25.394 1.00 60.34 122 VAL A C 1
ATOM 945 O O . VAL A 1 122 ? 10.446 4.010 24.629 1.00 60.34 122 VAL A O 1
ATOM 948 N N . SER A 1 123 ? 9.624 3.904 26.712 1.00 62.47 123 SER A N 1
ATOM 949 C CA . SER A 1 123 ? 10.915 3.693 27.368 1.00 62.47 123 SER A CA 1
ATOM 950 C C . SER A 1 123 ? 11.445 2.265 27.191 1.00 62.47 123 SER A C 1
ATOM 952 O O . SER A 1 123 ? 10.689 1.302 27.055 1.00 62.47 123 SER A O 1
ATOM 954 N N . THR A 1 124 ? 12.774 2.115 27.227 1.00 72.88 124 THR A N 1
ATOM 955 C CA . THR A 1 124 ? 13.442 0.803 27.254 1.00 72.88 124 THR A CA 1
ATOM 956 C C . THR A 1 124 ? 12.908 -0.056 28.401 1.00 72.88 124 THR A C 1
ATOM 958 O O . THR A 1 124 ? 12.740 0.428 29.520 1.00 72.88 124 THR A O 1
ATOM 961 N N . GLY A 1 125 ? 12.669 -1.340 28.133 1.00 71.12 125 GLY A N 1
ATOM 962 C CA . GLY A 1 125 ? 12.152 -2.296 29.115 1.00 71.12 125 GLY A CA 1
ATOM 963 C C . GLY A 1 125 ? 10.626 -2.414 29.160 1.00 71.12 125 GLY A C 1
ATOM 964 O O . GLY A 1 125 ? 10.122 -3.344 29.787 1.00 71.12 125 GLY A O 1
ATOM 965 N N . VAL A 1 126 ? 9.881 -1.541 28.469 1.00 71.19 126 VAL A N 1
ATOM 966 C CA . VAL A 1 126 ? 8.430 -1.711 28.290 1.00 71.19 126 VAL A CA 1
ATOM 967 C C . VAL A 1 126 ? 8.178 -2.920 27.383 1.00 71.19 126 VAL A C 1
ATOM 969 O O . VAL A 1 126 ? 8.818 -3.007 26.334 1.00 71.19 126 VAL A O 1
ATOM 972 N N . PRO A 1 127 ? 7.291 -3.867 27.734 1.00 72.69 127 PRO A N 1
ATOM 973 C CA . PRO A 1 127 ? 7.100 -5.038 26.891 1.00 72.69 127 PRO A CA 1
ATOM 974 C C . PRO A 1 127 ? 6.185 -4.747 25.694 1.00 72.69 127 PRO A C 1
ATOM 976 O O . PRO A 1 127 ? 5.234 -3.967 25.790 1.00 72.69 127 PRO A O 1
ATOM 979 N N . LEU A 1 128 ? 6.527 -5.349 24.555 1.00 72.88 128 LEU A N 1
ATOM 980 C CA . LEU A 1 128 ? 5.955 -5.047 23.246 1.00 72.88 128 LEU A CA 1
ATOM 981 C C . LEU A 1 128 ? 4.836 -6.020 22.865 1.00 72.88 128 LEU A C 1
ATOM 983 O O . LEU A 1 128 ? 4.883 -7.206 23.180 1.00 72.88 128 LEU A O 1
ATOM 987 N N . LEU A 1 129 ? 3.840 -5.509 22.144 1.00 77.06 129 LEU A N 1
ATOM 988 C CA . LEU A 1 129 ? 2.936 -6.319 21.331 1.00 77.06 129 LEU A CA 1
ATOM 989 C C . LEU A 1 129 ? 3.623 -6.771 20.039 1.00 77.06 129 LEU A C 1
ATOM 991 O O . LEU A 1 129 ? 4.616 -6.181 19.613 1.00 77.06 129 LEU A O 1
ATOM 995 N N . ALA A 1 130 ? 3.047 -7.782 19.385 1.00 78.75 130 ALA A N 1
ATOM 996 C CA . ALA A 1 130 ? 3.510 -8.225 18.078 1.00 78.75 130 ALA A CA 1
ATOM 997 C C . ALA A 1 130 ? 3.348 -7.093 17.049 1.00 78.75 130 ALA A C 1
ATOM 999 O O . ALA A 1 130 ? 2.220 -6.693 16.755 1.00 78.75 130 ALA A O 1
ATOM 1000 N N . GLY A 1 131 ? 4.463 -6.585 16.516 1.00 80.31 131 GLY A N 1
ATOM 1001 C CA . GLY A 1 131 ? 4.513 -5.537 15.490 1.00 80.31 131 GLY A CA 1
ATOM 1002 C C . GLY A 1 131 ? 4.842 -6.100 14.108 1.00 80.31 131 GLY A C 1
ATOM 1003 O O . GLY A 1 131 ? 5.691 -6.983 13.981 1.00 80.31 131 GLY A O 1
ATOM 1004 N N . SER A 1 132 ? 4.175 -5.616 13.059 1.00 78.12 132 SER A N 1
ATOM 1005 C CA . SER A 1 132 ? 4.308 -6.138 11.686 1.00 78.12 132 SER A CA 1
ATOM 1006 C C . SER A 1 132 ? 5.721 -6.028 11.099 1.00 78.12 132 SER A C 1
ATOM 1008 O O . SER A 1 132 ? 6.073 -6.764 10.181 1.00 78.12 132 SER A O 1
ATOM 1010 N N . ASP A 1 133 ? 6.536 -5.115 11.618 1.00 72.88 133 ASP A N 1
ATOM 1011 C CA . ASP A 1 133 ? 7.919 -4.848 11.212 1.00 72.88 133 ASP A CA 1
ATOM 1012 C C . ASP A 1 133 ? 8.971 -5.561 12.084 1.00 72.88 133 ASP A C 1
ATOM 1014 O O . ASP A 1 133 ? 10.163 -5.532 11.758 1.00 72.88 133 ASP A O 1
ATOM 1018 N N . CYS A 1 134 ? 8.548 -6.231 13.162 1.00 74.69 134 CYS A N 1
ATOM 1019 C CA . CYS A 1 134 ? 9.446 -6.863 14.119 1.00 74.69 134 CYS A CA 1
ATOM 1020 C C . CYS A 1 134 ? 9.058 -8.323 14.401 1.00 74.69 134 CYS A C 1
ATOM 1022 O O . CYS A 1 134 ? 8.426 -8.606 15.421 1.00 74.69 134 CYS A O 1
ATOM 1024 N N . PRO A 1 135 ? 9.479 -9.274 13.539 1.00 79.81 135 PRO A N 1
ATOM 1025 C CA . PRO A 1 135 ? 9.218 -10.707 13.713 1.00 79.81 135 PRO A CA 1
ATOM 1026 C C . PRO A 1 135 ? 9.632 -11.274 15.071 1.00 79.81 135 PRO A C 1
ATOM 1028 O O . PRO A 1 135 ? 9.023 -12.213 15.566 1.00 79.81 135 PRO A O 1
ATOM 1031 N N . ASP A 1 136 ? 10.630 -10.664 15.704 1.00 76.88 136 ASP A N 1
ATOM 1032 C CA . ASP A 1 136 ? 11.083 -10.982 17.055 1.00 76.88 136 ASP A CA 1
ATOM 1033 C C . ASP A 1 136 ? 9.990 -10.885 18.126 1.00 76.88 136 ASP A C 1
ATOM 1035 O O . ASP A 1 136 ? 10.066 -11.565 19.145 1.00 76.88 136 ASP A O 1
ATOM 1039 N N . THR A 1 137 ? 9.004 -10.013 17.913 1.00 74.56 137 THR A N 1
ATOM 1040 C CA . THR A 1 137 ? 7.867 -9.822 18.825 1.00 74.56 137 THR A CA 1
ATOM 1041 C C . THR A 1 137 ? 6.743 -10.831 18.578 1.00 74.56 137 THR A C 1
ATOM 1043 O O . THR A 1 137 ? 5.752 -10.855 19.309 1.00 74.56 137 THR A O 1
ATOM 1046 N N . TRP A 1 138 ? 6.858 -11.660 17.536 1.00 79.56 138 TRP A N 1
ATOM 1047 C CA . TRP A 1 138 ? 5.834 -12.636 17.182 1.00 79.56 138 TRP A CA 1
ATOM 1048 C C . TRP A 1 138 ? 5.955 -13.870 18.086 1.00 79.56 138 TRP A C 1
ATOM 1050 O O . TRP A 1 138 ? 7.043 -14.270 18.499 1.00 79.56 138 TRP A O 1
ATOM 1060 N N . GLY A 1 139 ? 4.816 -14.478 18.422 1.00 68.44 139 GLY A N 1
ATOM 1061 C CA . GLY A 1 139 ? 4.792 -15.724 19.190 1.00 68.44 139 GLY A CA 1
ATOM 1062 C C . GLY A 1 139 ? 5.267 -16.929 18.368 1.00 68.44 139 GLY A C 1
ATOM 1063 O O . GLY A 1 139 ? 5.560 -16.819 17.179 1.00 68.44 139 GLY A O 1
ATOM 1064 N N . ALA A 1 140 ? 5.267 -18.118 18.979 1.00 69.75 140 ALA A N 1
ATOM 1065 C CA . ALA A 1 140 ? 5.654 -19.367 18.307 1.00 69.75 140 ALA A CA 1
ATOM 1066 C C . ALA A 1 140 ? 4.806 -19.685 17.056 1.00 69.75 140 ALA A C 1
ATOM 1068 O O . ALA A 1 140 ? 5.288 -20.327 16.127 1.00 69.75 140 ALA A O 1
ATOM 1069 N N . SER A 1 141 ? 3.565 -19.197 17.012 1.00 65.69 141 SER A N 1
ATOM 1070 C CA . SER A 1 141 ? 2.647 -19.337 15.874 1.00 65.69 141 SER A CA 1
ATOM 1071 C C . SER A 1 141 ? 2.870 -18.295 14.766 1.00 65.69 141 SER A C 1
ATOM 1073 O O . SER A 1 141 ? 2.096 -18.241 13.814 1.00 65.69 141 SER A O 1
ATOM 1075 N N . GLY A 1 142 ? 3.904 -17.454 14.878 1.00 75.69 142 GLY A N 1
ATOM 1076 C CA . GLY A 1 142 ? 4.180 -16.365 13.946 1.00 75.69 142 GLY A CA 1
ATOM 1077 C C . GLY A 1 142 ? 3.167 -15.221 14.043 1.00 75.69 142 GLY A C 1
ATOM 1078 O O . GLY A 1 142 ? 2.624 -14.931 15.113 1.00 75.69 142 GLY A O 1
ATOM 1079 N N . TRP A 1 143 ? 2.939 -14.538 12.919 1.00 81.25 143 TRP A N 1
ATOM 1080 C CA . TRP A 1 143 ? 1.970 -13.448 12.842 1.00 81.25 143 TRP A CA 1
ATOM 1081 C C . TRP A 1 143 ? 0.535 -13.977 12.827 1.00 81.25 143 TRP A C 1
ATOM 1083 O O . TRP A 1 143 ? 0.131 -14.656 11.885 1.00 81.25 143 TRP A O 1
ATOM 1093 N N . VAL A 1 144 ? -0.242 -13.595 13.839 1.00 81.06 144 VAL A N 1
ATOM 1094 C CA . VAL A 1 144 ? -1.660 -13.970 13.997 1.00 81.06 144 VAL A CA 1
ATOM 1095 C C . VAL A 1 144 ? -2.617 -12.773 13.897 1.00 81.06 144 VAL A C 1
ATOM 1097 O O . VAL A 1 144 ? -3.825 -12.942 14.043 1.00 81.06 144 VAL A O 1
ATOM 1100 N N . GLY A 1 145 ? -2.085 -11.568 13.660 1.00 82.94 145 GLY A N 1
ATOM 1101 C CA . GLY A 1 145 ? -2.890 -10.365 13.452 1.00 82.94 145 GLY A CA 1
ATOM 1102 C C . GLY A 1 145 ? -3.661 -10.407 12.135 1.00 82.94 145 GLY A C 1
ATOM 1103 O O . GLY A 1 145 ? -3.290 -11.122 11.198 1.00 82.94 145 GLY A O 1
ATOM 1104 N N . ALA A 1 146 ? -4.729 -9.619 12.042 1.00 86.75 146 ALA A N 1
ATOM 1105 C CA . ALA A 1 146 ? -5.608 -9.632 10.880 1.00 86.75 146 ALA A CA 1
ATOM 1106 C C . ALA A 1 146 ? -4.897 -9.207 9.583 1.00 86.75 146 ALA A C 1
ATOM 1108 O O . ALA A 1 146 ? -3.951 -8.416 9.598 1.00 86.75 146 ALA A O 1
ATOM 1109 N N . ARG A 1 147 ? -5.400 -9.700 8.446 1.00 85.94 147 ARG A N 1
ATOM 1110 C CA . ARG A 1 147 ? -4.946 -9.327 7.099 1.00 85.94 147 ARG A CA 1
ATOM 1111 C C . ARG A 1 147 ? -5.977 -8.437 6.388 1.00 85.94 147 ARG A C 1
ATOM 1113 O O . ARG A 1 147 ? -7.154 -8.431 6.779 1.00 85.94 147 ARG A O 1
ATOM 1120 N N . PRO A 1 148 ? -5.565 -7.661 5.366 1.00 85.56 148 PRO A N 1
ATOM 1121 C CA . PRO A 1 148 ? -6.498 -6.933 4.511 1.00 85.56 148 PRO A CA 1
ATOM 1122 C C . PRO A 1 148 ? -7.483 -7.878 3.812 1.00 85.56 148 PRO A C 1
ATOM 1124 O O . PRO A 1 148 ? -7.106 -8.962 3.368 1.00 85.56 148 PRO A O 1
ATOM 1127 N N . ILE A 1 149 ? -8.741 -7.449 3.694 1.00 84.50 149 ILE A N 1
ATOM 1128 C CA . ILE A 1 149 ? -9.792 -8.186 2.980 1.00 84.50 149 ILE A CA 1
ATOM 1129 C C . ILE A 1 149 ? -10.175 -7.353 1.754 1.00 84.50 149 ILE A C 1
ATOM 1131 O O . ILE A 1 149 ? -10.761 -6.281 1.936 1.00 84.50 149 ILE A O 1
ATOM 1135 N N . PRO A 1 150 ? -9.832 -7.799 0.533 1.00 77.31 150 PRO A N 1
ATOM 1136 C CA . PRO A 1 150 ? -10.138 -7.064 -0.689 1.00 77.31 150 PRO A CA 1
ATOM 1137 C C . PRO A 1 150 ? -11.638 -6.808 -0.863 1.00 77.31 150 PRO A C 1
ATOM 1139 O O . PRO A 1 150 ? -12.465 -7.639 -0.490 1.00 77.31 150 PRO A O 1
ATOM 1142 N N . GLY A 1 151 ? -11.999 -5.691 -1.502 1.00 74.19 151 GLY A N 1
ATOM 1143 C CA . GLY A 1 151 ? -13.396 -5.391 -1.841 1.00 74.19 151 GLY A CA 1
ATOM 1144 C C . GLY A 1 151 ? -14.060 -6.511 -2.650 1.00 74.19 151 GLY A C 1
ATOM 1145 O O . GLY A 1 151 ? -15.164 -6.925 -2.319 1.00 74.19 151 GLY A O 1
ATOM 1146 N N . SER A 1 152 ? -13.341 -7.100 -3.612 1.00 71.19 152 SER A N 1
ATOM 1147 C CA . SER A 1 152 ? -13.820 -8.241 -4.408 1.00 71.19 152 SER A CA 1
ATOM 1148 C C . SER A 1 152 ? -14.202 -9.461 -3.563 1.00 71.19 152 SER A C 1
ATOM 1150 O O . SER A 1 152 ? -15.146 -10.169 -3.899 1.00 71.19 152 SER A O 1
ATOM 1152 N N . THR A 1 153 ? -13.502 -9.699 -2.447 1.00 79.81 153 THR A N 1
ATOM 1153 C CA . THR A 1 153 ? -13.850 -10.767 -1.498 1.00 79.81 153 THR A CA 1
ATOM 1154 C C . THR A 1 153 ? -15.190 -10.474 -0.832 1.00 79.81 153 THR A C 1
ATOM 1156 O O . THR A 1 153 ? -16.031 -11.361 -0.711 1.00 79.81 153 THR A O 1
ATOM 1159 N N . TRP A 1 154 ? -15.426 -9.226 -0.419 1.00 82.81 154 TRP A N 1
ATOM 1160 C CA . TRP A 1 154 ? -16.717 -8.834 0.143 1.00 82.81 154 TRP A CA 1
ATOM 1161 C C . TRP A 1 154 ? -17.849 -8.953 -0.881 1.00 82.81 154 TRP A C 1
ATOM 1163 O O . TRP A 1 154 ? -18.950 -9.344 -0.508 1.00 82.81 154 TRP A O 1
ATOM 1173 N N . GLU A 1 155 ? -17.584 -8.655 -2.155 1.00 77.56 155 GLU A N 1
ATOM 1174 C CA . GLU A 1 155 ? -18.579 -8.744 -3.237 1.00 77.56 155 GLU A CA 1
ATOM 1175 C C . GLU A 1 155 ? -18.992 -10.193 -3.480 1.00 77.56 155 GLU A C 1
ATOM 1177 O O . GLU A 1 155 ? -20.182 -10.508 -3.582 1.00 77.56 155 GLU A O 1
ATOM 1182 N N . GLN A 1 156 ? -18.000 -11.084 -3.509 1.00 79.88 156 GLN A N 1
ATOM 1183 C CA . GLN A 1 156 ? -18.216 -12.520 -3.582 1.00 79.88 156 GLN A CA 1
ATOM 1184 C C . GLN A 1 156 ? -19.074 -13.000 -2.403 1.00 79.88 156 GLN A C 1
ATOM 1186 O O . GLN A 1 156 ? -20.117 -13.613 -2.620 1.00 79.88 156 GLN A O 1
ATOM 1191 N N . LEU A 1 157 ? -18.684 -12.669 -1.168 1.00 84.00 157 LEU A N 1
ATOM 1192 C CA . LEU A 1 157 ? -19.402 -13.106 0.032 1.00 84.00 157 LEU A CA 1
ATOM 1193 C C . LEU A 1 157 ? -20.836 -12.569 0.083 1.00 84.00 157 LEU A C 1
ATOM 1195 O O . LEU A 1 157 ? -21.744 -13.307 0.453 1.00 84.00 157 LEU A O 1
ATOM 1199 N N . ALA A 1 158 ? -21.068 -11.319 -0.321 1.00 79.00 158 ALA A N 1
ATOM 1200 C CA . ALA A 1 158 ? -22.418 -10.764 -0.378 1.00 79.00 158 ALA A CA 1
ATOM 1201 C C . ALA A 1 158 ? -23.291 -11.460 -1.424 1.00 79.00 158 ALA A C 1
ATOM 1203 O O . ALA A 1 158 ? -24.469 -11.708 -1.176 1.00 79.00 158 ALA A O 1
ATOM 1204 N N . THR A 1 159 ? -22.711 -11.823 -2.569 1.00 78.25 159 THR A N 1
ATOM 1205 C CA . THR A 1 159 ? -23.419 -12.583 -3.607 1.00 78.25 159 THR A CA 1
ATOM 1206 C C . THR A 1 159 ? -23.781 -13.986 -3.120 1.00 78.25 159 THR A C 1
ATOM 1208 O O . THR A 1 159 ? -24.891 -14.454 -3.363 1.00 78.25 159 THR A O 1
ATOM 1211 N N . GLU A 1 160 ? -22.862 -14.653 -2.419 1.00 83.25 160 GLU A N 1
ATOM 1212 C CA . GLU A 1 160 ? -23.056 -16.011 -1.901 1.00 83.25 160 GLU A CA 1
ATOM 1213 C C . GLU A 1 160 ? -24.054 -16.066 -0.733 1.00 83.25 160 GLU A C 1
ATOM 1215 O O . GLU A 1 160 ? -24.845 -17.003 -0.646 1.00 83.25 160 GLU A O 1
ATOM 1220 N N . GLN A 1 161 ? -24.030 -15.070 0.158 1.00 84.56 161 GLN A N 1
ATOM 1221 C CA . GLN A 1 161 ? -24.814 -15.061 1.402 1.00 84.56 161 GLN A CA 1
ATOM 1222 C C . GLN A 1 161 ? -26.159 -14.328 1.276 1.00 84.56 161 GLN A C 1
ATOM 1224 O O . GLN A 1 161 ? -27.060 -14.549 2.084 1.00 84.56 161 GLN A O 1
ATOM 1229 N N . GLY A 1 162 ? -26.331 -13.459 0.276 1.00 76.56 162 GLY A N 1
ATOM 1230 C CA . GLY A 1 162 ? -27.583 -12.743 0.040 1.00 76.56 162 GLY A CA 1
ATOM 1231 C C . GLY A 1 162 ? -28.028 -11.911 1.248 1.00 76.56 162 GLY A C 1
ATOM 1232 O O . GLY A 1 162 ? -27.292 -11.052 1.725 1.00 76.56 162 GLY A O 1
ATOM 1233 N N . SER A 1 163 ? -29.245 -12.153 1.747 1.00 74.31 163 SER A N 1
ATOM 1234 C CA . SER A 1 163 ? -29.821 -11.418 2.887 1.00 74.31 163 SER A CA 1
ATOM 1235 C C . SER A 1 163 ? -29.126 -11.669 4.225 1.00 74.31 163 SER A C 1
ATOM 1237 O O . SER A 1 163 ? -29.331 -10.889 5.155 1.00 74.31 163 SER A O 1
ATOM 1239 N N . ASP A 1 164 ? -28.338 -12.741 4.322 1.00 78.19 164 ASP A N 1
ATOM 1240 C CA . ASP A 1 164 ? -27.635 -13.134 5.546 1.00 78.19 164 ASP A CA 1
ATOM 1241 C C . ASP A 1 164 ? -26.231 -12.509 5.627 1.00 78.19 164 ASP A C 1
ATOM 1243 O O . ASP A 1 164 ? -25.519 -12.688 6.616 1.00 78.19 164 ASP A O 1
ATOM 1247 N N . PHE A 1 165 ? -25.826 -11.763 4.591 1.00 83.00 165 PHE A N 1
ATOM 1248 C CA . PHE A 1 165 ? -24.519 -11.129 4.515 1.00 83.00 165 PHE A CA 1
ATOM 1249 C C . PHE A 1 165 ? -24.320 -10.064 5.599 1.00 83.00 165 PHE A C 1
ATOM 1251 O O . PHE A 1 165 ? -25.123 -9.142 5.764 1.00 83.00 165 PHE A O 1
ATOM 1258 N N . THR A 1 166 ? -23.171 -10.129 6.268 1.00 83.75 166 THR A N 1
ATOM 1259 C CA . THR A 1 166 ? -22.696 -9.099 7.194 1.00 83.75 166 THR A CA 1
ATOM 1260 C C . THR A 1 166 ? -21.215 -8.810 6.967 1.00 83.75 166 THR A C 1
ATOM 1262 O O . THR A 1 166 ? -20.425 -9.680 6.597 1.00 83.75 166 THR A O 1
ATOM 1265 N N . PHE A 1 167 ? -20.786 -7.579 7.253 1.00 86.81 167 PHE A N 1
ATOM 1266 C CA . PHE A 1 167 ? -19.373 -7.199 7.172 1.00 86.81 167 PHE A CA 1
ATOM 1267 C C . PHE A 1 167 ? -18.551 -7.661 8.393 1.00 86.81 167 PHE A C 1
ATOM 1269 O O . PHE A 1 167 ? -17.862 -6.864 9.050 1.00 86.81 167 PHE A O 1
ATOM 1276 N N . ASP A 1 168 ? -18.641 -8.947 8.717 1.00 90.62 168 ASP A N 1
ATOM 1277 C CA . ASP A 1 168 ? -18.020 -9.572 9.881 1.00 90.62 168 ASP A CA 1
ATOM 1278 C C . ASP A 1 168 ? -16.669 -10.174 9.508 1.00 90.62 168 ASP A C 1
ATOM 1280 O O . ASP A 1 168 ? -16.532 -11.311 9.066 1.00 90.62 168 ASP A O 1
ATOM 1284 N N . PHE A 1 169 ? -15.624 -9.379 9.696 1.00 90.88 169 PHE A N 1
ATOM 1285 C CA . PHE A 1 169 ? -14.274 -9.687 9.228 1.00 90.88 169 P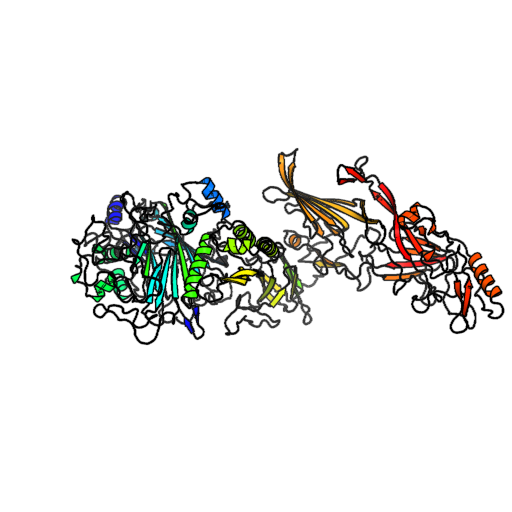HE A CA 1
ATOM 1286 C C . PHE A 1 169 ? -13.612 -10.908 9.887 1.00 90.88 169 PHE A C 1
ATOM 1288 O O . PHE A 1 169 ? -12.574 -11.354 9.411 1.00 90.88 169 PHE A O 1
ATOM 1295 N N . TRP A 1 170 ? -14.166 -11.435 10.983 1.00 89.81 170 TRP A N 1
ATOM 1296 C CA . TRP A 1 170 ? -13.696 -12.673 11.620 1.00 89.81 170 TRP A CA 1
ATOM 1297 C C . TRP A 1 170 ? -14.325 -13.928 11.003 1.00 89.81 170 TRP A C 1
ATOM 1299 O O . TRP A 1 170 ? -13.822 -15.022 11.234 1.00 89.81 170 TRP A O 1
ATOM 1309 N N . LYS A 1 171 ? -15.399 -13.777 10.215 1.00 90.56 171 LYS A N 1
ATOM 1310 C CA . LYS A 1 171 ? -16.047 -14.867 9.472 1.00 90.56 171 LYS A CA 1
ATOM 1311 C C . LYS A 1 171 ? -15.444 -15.071 8.078 1.00 90.56 171 LYS A C 1
ATOM 1313 O O . LYS A 1 171 ? -15.798 -16.033 7.407 1.00 90.56 171 LYS A O 1
ATOM 1318 N N . VAL A 1 172 ? -14.548 -14.182 7.634 1.00 90.56 172 VAL A N 1
ATOM 1319 C CA . VAL A 1 172 ? -13.919 -14.261 6.307 1.00 90.56 172 VAL A CA 1
ATOM 1320 C C . VAL A 1 172 ? -12.820 -15.333 6.299 1.00 90.56 172 VAL A C 1
ATOM 1322 O O . VAL A 1 172 ? -11.852 -15.194 7.057 1.00 90.56 172 VAL A O 1
ATOM 1325 N N . PRO A 1 173 ? -12.924 -16.365 5.438 1.00 87.81 173 PRO A N 1
ATOM 1326 C CA . PRO A 1 173 ? -11.921 -17.421 5.317 1.00 87.81 173 PRO A CA 1
ATOM 1327 C C . PRO A 1 173 ? -10.498 -16.882 5.067 1.00 87.81 173 PRO A C 1
ATOM 1329 O O . PRO A 1 173 ? -10.346 -15.932 4.295 1.00 87.81 173 PRO A O 1
ATOM 1332 N N . PRO A 1 174 ? -9.444 -17.450 5.693 1.00 82.44 174 PRO A N 1
ATOM 1333 C CA . PRO A 1 174 ? -8.068 -16.956 5.554 1.00 82.44 174 PRO A CA 1
ATOM 1334 C C . PRO A 1 174 ? -7.516 -16.936 4.121 1.00 82.44 174 PRO A C 1
ATOM 1336 O O . PRO A 1 174 ? -6.669 -16.103 3.807 1.00 82.44 174 PRO A O 1
ATOM 1339 N N . ASP A 1 175 ? -7.980 -17.838 3.257 1.00 82.38 175 ASP A N 1
ATOM 1340 C CA . ASP A 1 175 ? -7.618 -17.940 1.838 1.00 82.38 175 ASP A CA 1
ATOM 1341 C C . ASP A 1 175 ? -8.195 -16.805 0.982 1.00 82.38 175 ASP A C 1
ATOM 1343 O O . ASP A 1 175 ? -7.634 -16.477 -0.062 1.00 82.38 175 ASP A O 1
ATOM 1347 N N . LEU A 1 176 ? -9.259 -16.151 1.456 1.00 80.12 176 LEU A N 1
ATOM 1348 C CA . LEU A 1 176 ? -9.853 -14.977 0.815 1.00 80.12 176 LEU A CA 1
ATOM 1349 C C . LEU A 1 176 ? -9.277 -13.642 1.332 1.00 80.12 176 LEU A C 1
ATOM 1351 O O . LEU A 1 176 ? -9.725 -12.567 0.917 1.00 80.12 176 LEU A O 1
ATOM 1355 N N . GLN A 1 177 ? -8.292 -13.693 2.236 1.00 83.31 177 GLN A N 1
ATOM 1356 C CA . GLN A 1 177 ? -7.570 -12.527 2.751 1.00 83.31 177 GLN A CA 1
ATOM 1357 C C . GLN A 1 177 ? -6.240 -12.328 2.004 1.00 83.31 177 GLN A C 1
ATOM 1359 O O . GLN A 1 177 ? -5.588 -13.289 1.587 1.00 83.31 177 GLN A O 1
ATOM 1364 N N . ASP A 1 178 ? -5.786 -11.077 1.871 1.00 78.25 178 ASP A N 1
ATOM 1365 C CA . ASP A 1 178 ? -4.490 -10.768 1.250 1.00 78.25 178 ASP A CA 1
ATOM 1366 C C . ASP A 1 178 ? -3.344 -11.035 2.240 1.00 78.25 178 ASP A C 1
ATOM 1368 O O . ASP A 1 178 ? -2.872 -10.154 2.962 1.00 78.25 178 ASP A O 1
ATOM 1372 N N . ASN A 1 179 ? -2.877 -12.284 2.264 1.00 76.94 179 ASN A N 1
ATOM 1373 C CA . ASN A 1 179 ? -1.782 -12.728 3.128 1.00 76.94 179 ASN A CA 1
ATOM 1374 C C . ASN A 1 179 ? -0.413 -12.131 2.753 1.00 76.94 179 ASN A C 1
ATOM 1376 O O . ASN A 1 179 ? 0.545 -12.289 3.511 1.00 76.94 179 ASN A O 1
ATOM 1380 N N . SER A 1 180 ? -0.301 -11.437 1.614 1.00 65.25 180 SER A N 1
ATOM 1381 C CA . SER A 1 180 ? 0.943 -10.778 1.205 1.00 65.25 180 SER A CA 1
ATOM 1382 C C . SER A 1 180 ? 1.174 -9.433 1.904 1.00 65.25 180 SER A C 1
ATOM 1384 O O . SER A 1 180 ? 2.272 -8.880 1.816 1.00 65.25 180 SER A O 1
ATOM 1386 N N . LYS A 1 181 ? 0.166 -8.908 2.618 1.00 71.56 181 LYS A N 1
ATOM 1387 C CA . LYS A 1 181 ? 0.183 -7.568 3.220 1.00 71.56 181 LYS A CA 1
ATOM 1388 C C . LYS A 1 181 ? -0.246 -7.577 4.685 1.00 71.56 181 LYS A C 1
ATOM 1390 O O . LYS A 1 181 ? -0.893 -8.504 5.167 1.00 71.56 181 LYS A O 1
ATOM 1395 N N . PHE A 1 182 ? 0.125 -6.527 5.405 1.00 82.94 182 PHE A N 1
ATOM 1396 C CA . PHE A 1 182 ? -0.425 -6.197 6.722 1.00 82.94 182 PHE A CA 1
ATOM 1397 C C . PHE A 1 182 ? -1.516 -5.126 6.570 1.00 82.94 182 PHE A C 1
ATOM 1399 O O . PHE A 1 182 ? -1.663 -4.533 5.498 1.00 82.94 182 PHE A O 1
ATOM 1406 N N . LEU A 1 183 ? -2.310 -4.896 7.615 1.00 79.38 183 LEU A N 1
ATOM 1407 C CA . LEU A 1 183 ? -3.220 -3.754 7.671 1.00 79.38 183 LEU A CA 1
ATOM 1408 C C . LEU A 1 183 ? -2.401 -2.471 7.860 1.00 79.38 183 LEU A C 1
ATOM 1410 O O . LEU A 1 183 ? -1.784 -2.275 8.900 1.00 79.38 183 LEU A O 1
ATOM 1414 N N . GLY A 1 184 ? -2.422 -1.586 6.865 1.00 75.75 184 GLY A N 1
ATOM 1415 C CA . GLY A 1 184 ? -1.668 -0.331 6.905 1.00 75.75 184 GLY A CA 1
ATOM 1416 C C . GLY A 1 184 ? -0.154 -0.490 6.777 1.00 75.75 184 GLY A C 1
ATOM 1417 O O . GLY A 1 184 ? 0.361 -1.565 6.472 1.00 75.75 184 GLY A O 1
ATOM 1418 N N . ASP A 1 185 ? 0.557 0.619 6.977 1.00 71.44 185 ASP A N 1
ATOM 1419 C CA . ASP A 1 185 ? 2.022 0.688 6.886 1.00 71.44 185 ASP A CA 1
ATOM 1420 C C . ASP A 1 185 ? 2.711 0.154 8.150 1.00 71.44 185 ASP A C 1
ATOM 1422 O O . ASP A 1 185 ? 3.870 -0.261 8.112 1.00 71.44 185 ASP A O 1
ATOM 1426 N N . PHE A 1 186 ? 1.984 0.144 9.268 1.00 76.81 186 PHE A N 1
ATOM 1427 C CA . PHE A 1 186 ? 2.384 -0.483 10.521 1.00 76.81 186 PHE A CA 1
ATOM 1428 C C . PHE A 1 186 ? 1.147 -1.001 11.258 1.00 76.81 186 PHE A C 1
ATOM 1430 O O . PHE A 1 186 ? 0.164 -0.270 11.413 1.00 76.81 186 PHE A O 1
ATOM 1437 N N . GLN A 1 187 ? 1.230 -2.237 11.751 1.00 83.06 187 GLN A N 1
ATOM 1438 C CA . GLN A 1 187 ? 0.174 -2.919 12.493 1.00 83.06 187 GLN A CA 1
ATOM 1439 C C . GLN A 1 187 ? 0.731 -3.535 13.773 1.00 83.06 187 GLN A C 1
ATOM 1441 O O . GLN A 1 187 ? 1.824 -4.102 13.780 1.00 83.06 187 GLN A O 1
ATOM 1446 N N . VAL A 1 188 ? -0.068 -3.496 14.836 1.00 81.12 188 VAL A N 1
ATOM 1447 C CA . VAL A 1 188 ? 0.148 -4.268 16.062 1.00 81.12 188 VAL A CA 1
ATOM 1448 C C . VAL A 1 188 ? -1.064 -5.117 16.385 1.00 81.12 188 VAL A C 1
ATOM 1450 O O . VAL A 1 188 ? -2.196 -4.682 16.172 1.00 81.12 188 VAL A O 1
ATOM 1453 N N . TYR A 1 189 ? -0.815 -6.297 16.942 1.00 84.06 189 TYR A N 1
ATOM 1454 C CA . TYR A 1 189 ? -1.846 -7.230 17.382 1.00 84.06 189 TYR A CA 1
ATOM 1455 C C . TYR A 1 189 ? -1.736 -7.517 18.884 1.00 84.06 189 TYR A C 1
ATOM 1457 O O . TYR A 1 189 ? -0.632 -7.686 19.409 1.00 84.06 189 TYR A O 1
ATOM 1465 N N . GLY A 1 190 ? -2.878 -7.617 19.568 1.00 79.06 190 GLY A N 1
ATOM 1466 C CA . GLY A 1 190 ? -2.935 -7.996 20.978 1.00 79.06 190 GLY A CA 1
ATOM 1467 C C . GLY A 1 190 ? -4.253 -8.641 21.399 1.00 79.06 190 GLY A C 1
ATOM 1468 O O . GLY A 1 190 ? -5.280 -8.509 20.731 1.00 79.06 190 GLY A O 1
ATOM 1469 N N . VAL A 1 191 ? -4.219 -9.329 22.542 1.00 80.94 191 VAL A N 1
ATOM 1470 C CA . VAL A 1 191 ? -5.399 -9.914 23.193 1.00 80.94 191 VAL A CA 1
ATOM 1471 C C . VAL A 1 191 ? -5.492 -9.414 24.629 1.00 80.94 191 VAL A C 1
ATOM 1473 O O . VAL A 1 191 ? -4.497 -9.427 25.354 1.00 80.94 191 VAL A O 1
ATOM 1476 N N . THR A 1 192 ? -6.678 -8.991 25.064 1.00 79.38 192 THR A N 1
ATOM 1477 C CA . THR A 1 192 ? -6.963 -8.621 26.456 1.00 79.38 192 THR A CA 1
ATOM 1478 C C . THR A 1 192 ? -8.213 -9.315 26.985 1.00 79.38 192 THR A C 1
ATOM 1480 O O . THR A 1 192 ? -9.096 -9.694 26.226 1.00 79.38 192 THR A O 1
ATOM 1483 N N . VAL A 1 193 ? -8.289 -9.510 28.299 1.00 81.44 193 VAL A N 1
ATOM 1484 C CA . VAL A 1 193 ? -9.390 -10.191 28.992 1.00 81.44 193 VAL A CA 1
ATOM 1485 C C . VAL A 1 193 ? -9.746 -9.507 30.296 1.00 81.44 193 VAL A C 1
ATOM 1487 O O . VAL A 1 193 ? -8.862 -9.023 30.999 1.00 81.44 193 VAL A O 1
ATOM 1490 N N . ASP A 1 194 ? -11.016 -9.540 30.691 1.00 81.19 194 ASP A N 1
ATOM 1491 C CA . ASP A 1 194 ? -11.451 -9.018 31.996 1.00 81.19 194 ASP A CA 1
ATOM 1492 C C . ASP A 1 194 ? -11.292 -10.007 33.168 1.00 81.19 194 ASP A C 1
ATOM 1494 O O . ASP A 1 194 ? -11.590 -9.696 34.322 1.00 81.19 194 ASP A O 1
ATOM 1498 N N . TYR A 1 195 ? -10.765 -11.194 32.871 1.00 81.81 195 TYR A N 1
ATOM 1499 C CA . TYR A 1 195 ? -10.554 -12.302 33.800 1.00 81.81 195 TYR A CA 1
ATOM 1500 C C . TYR A 1 195 ? -9.086 -12.751 33.868 1.00 81.81 195 TYR A C 1
ATOM 1502 O O . TYR A 1 195 ? -8.813 -13.926 34.116 1.00 81.81 195 TYR A O 1
ATOM 1510 N N . GLY A 1 196 ? -8.127 -11.850 33.644 1.00 76.44 196 GLY A N 1
ATOM 1511 C CA . GLY A 1 196 ? -6.702 -12.158 33.813 1.00 76.44 196 GLY A CA 1
ATOM 1512 C C . GLY A 1 196 ? -6.351 -12.589 35.247 1.00 76.44 196 GLY A C 1
ATOM 1513 O O . GLY A 1 196 ? -7.174 -12.499 36.161 1.00 76.44 196 GLY A O 1
ATOM 1514 N N . LEU A 1 197 ? -5.129 -13.088 35.463 1.00 74.00 197 LEU A N 1
ATOM 1515 C CA . LEU A 1 197 ? -4.707 -13.681 36.743 1.00 74.00 197 LEU A CA 1
ATOM 1516 C C . LEU A 1 197 ? -4.969 -12.756 37.944 1.00 74.00 197 LEU A C 1
ATOM 1518 O O . LEU A 1 197 ? -5.539 -13.182 38.949 1.00 74.00 197 LEU A O 1
ATOM 1522 N N . GLU A 1 198 ? -4.589 -11.486 37.832 1.00 71.19 198 GLU A N 1
ATOM 1523 C CA . GLU A 1 198 ? -4.729 -10.513 38.917 1.00 71.19 198 GLU A CA 1
ATOM 1524 C C . GLU A 1 198 ? -6.195 -10.118 39.129 1.00 71.19 198 GLU A C 1
ATOM 1526 O O . GLU A 1 198 ? -6.617 -9.887 40.262 1.00 71.19 198 GLU A O 1
ATOM 1531 N N . ALA A 1 199 ? -6.995 -10.077 38.056 1.00 73.12 199 ALA A N 1
ATOM 1532 C CA . ALA A 1 199 ? -8.436 -9.869 38.163 1.00 73.12 199 ALA A CA 1
ATOM 1533 C C . ALA A 1 199 ? -9.092 -11.044 38.908 1.00 73.12 199 ALA A C 1
ATOM 1535 O O . ALA A 1 199 ? -9.804 -10.819 39.887 1.00 73.12 199 ALA A O 1
ATOM 1536 N N . ARG A 1 200 ? -8.786 -12.294 38.525 1.00 79.25 200 ARG A N 1
ATOM 1537 C CA . ARG A 1 200 ? -9.307 -13.512 39.179 1.00 79.25 200 ARG A CA 1
ATOM 1538 C C . ARG A 1 200 ? -9.003 -13.536 40.677 1.00 79.25 200 ARG A C 1
ATOM 1540 O O . ARG A 1 200 ? -9.906 -13.799 41.465 1.00 79.25 200 ARG A O 1
ATOM 1547 N N . GLN A 1 201 ? -7.776 -13.195 41.077 1.00 78.56 201 GLN A N 1
ATOM 1548 C CA . GLN A 1 201 ? -7.394 -13.113 42.494 1.00 78.56 201 GLN A CA 1
ATOM 1549 C C . GLN A 1 201 ? -8.219 -12.077 43.267 1.00 78.56 201 GLN A C 1
ATOM 1551 O O . GLN A 1 201 ? -8.638 -12.328 44.393 1.00 78.56 201 GLN A O 1
ATOM 1556 N N . ARG A 1 202 ? -8.486 -10.915 42.663 1.00 80.56 202 ARG A N 1
ATOM 1557 C CA . ARG A 1 202 ? -9.246 -9.838 43.309 1.00 80.56 202 ARG A CA 1
ATOM 1558 C C . ARG A 1 202 ? -10.751 -10.115 43.396 1.00 80.56 202 ARG A C 1
ATOM 1560 O O . ARG A 1 202 ? -11.409 -9.573 44.284 1.00 80.56 202 ARG A O 1
ATOM 1567 N N . PHE A 1 203 ? -11.297 -10.939 42.504 1.00 83.75 203 PHE A N 1
ATOM 1568 C CA . PHE A 1 203 ? -12.686 -11.403 42.579 1.00 83.75 203 PHE A CA 1
ATOM 1569 C C . PHE A 1 203 ? -12.893 -12.551 43.578 1.00 83.75 203 PHE A C 1
ATOM 1571 O O . PHE A 1 203 ? -14.032 -12.806 43.965 1.00 83.75 203 PHE A O 1
ATOM 1578 N N . GLY A 1 204 ? -11.821 -13.203 44.044 1.00 87.50 204 GLY A N 1
ATOM 1579 C CA . GLY A 1 204 ? -11.889 -14.225 45.090 1.00 87.50 204 GLY A CA 1
ATOM 1580 C C . GLY A 1 204 ? -12.915 -15.316 44.769 1.00 87.50 204 GLY A C 1
ATOM 1581 O O . GLY A 1 204 ? -13.012 -15.765 43.627 1.00 87.50 204 GLY A O 1
ATOM 1582 N N . LYS A 1 205 ? -13.733 -15.691 45.760 1.00 90.50 205 LYS A N 1
ATOM 1583 C CA . LYS A 1 205 ? -14.773 -16.741 45.668 1.00 90.50 205 LYS A CA 1
ATOM 1584 C C . LYS A 1 205 ? -15.818 -16.556 44.555 1.00 90.50 205 LYS A C 1
ATOM 1586 O O . LYS A 1 205 ? -16.567 -17.494 44.291 1.00 90.50 205 LYS A O 1
ATOM 1591 N N . VAL A 1 206 ? -15.895 -15.388 43.908 1.00 89.88 206 VAL A N 1
ATOM 1592 C CA . VAL A 1 206 ? -16.767 -15.170 42.737 1.00 89.88 206 VAL A CA 1
ATOM 1593 C C . VAL A 1 206 ? -16.334 -16.042 41.555 1.00 89.88 206 VAL A C 1
ATOM 1595 O O . VAL A 1 206 ? -17.179 -16.494 40.781 1.00 89.88 206 VAL A O 1
ATOM 1598 N N . VAL A 1 207 ? -15.033 -16.320 41.432 1.00 89.12 207 VAL A N 1
ATOM 1599 C CA . VAL A 1 207 ? -14.480 -17.227 40.420 1.00 89.12 207 VAL A CA 1
ATOM 1600 C C . VAL A 1 207 ? -14.418 -18.647 40.998 1.00 89.12 207 VAL A C 1
ATOM 1602 O O . VAL A 1 207 ? -13.845 -18.831 42.077 1.00 89.12 207 VAL A O 1
ATOM 1605 N N . PRO A 1 208 ? -14.965 -19.670 40.315 1.00 88.50 208 PRO A N 1
ATOM 1606 C CA . PRO A 1 208 ? -14.912 -21.046 40.798 1.00 88.50 208 PRO A CA 1
ATOM 1607 C C . PRO A 1 208 ? -13.488 -21.507 41.138 1.00 88.50 208 PRO A C 1
ATOM 1609 O O . PRO A 1 208 ? -12.539 -21.268 40.393 1.00 88.50 208 PRO A O 1
ATOM 1612 N N . GLY A 1 209 ? -13.335 -22.170 42.287 1.00 84.06 209 GLY A N 1
ATOM 1613 C CA . GLY A 1 209 ? -12.053 -22.711 42.756 1.00 84.06 209 GLY A CA 1
ATOM 1614 C C . GLY A 1 209 ? -11.092 -21.697 43.393 1.00 84.06 209 GLY A C 1
ATOM 1615 O O . GLY A 1 209 ? -10.057 -22.105 43.914 1.00 84.06 209 GLY A O 1
ATOM 1616 N N . GLN A 1 210 ? -11.418 -20.402 43.401 1.00 85.12 210 GLN A N 1
ATOM 1617 C CA . GLN A 1 210 ? -10.646 -19.382 44.119 1.00 85.12 210 GLN A CA 1
ATOM 1618 C C . GLN A 1 210 ? -11.114 -19.240 45.577 1.00 85.12 210 GLN A C 1
ATOM 1620 O O . GLN A 1 210 ? -12.230 -19.613 45.941 1.00 85.12 210 GLN A O 1
ATOM 1625 N N . SER A 1 211 ? -10.248 -18.690 46.433 1.00 82.75 211 SER A N 1
ATOM 1626 C CA . SER A 1 211 ? -10.548 -18.410 47.845 1.00 82.75 211 SER A CA 1
ATOM 1627 C C . SER A 1 211 ? -10.382 -16.918 48.167 1.00 82.75 211 SER A C 1
ATOM 1629 O O . SER A 1 211 ? -9.788 -16.175 47.392 1.00 82.75 211 SER A O 1
ATOM 1631 N N . GLY A 1 212 ? -10.932 -16.474 49.302 1.00 87.44 212 GLY A N 1
ATOM 1632 C CA . GLY A 1 212 ? -10.933 -15.065 49.726 1.00 87.44 212 GLY A CA 1
ATOM 1633 C C . GLY A 1 212 ? -12.210 -14.296 49.363 1.00 87.44 212 GLY A C 1
ATOM 1634 O O . GLY A 1 212 ? -12.912 -14.634 48.411 1.00 87.44 212 GLY A O 1
ATOM 1635 N N . GLU A 1 213 ? -12.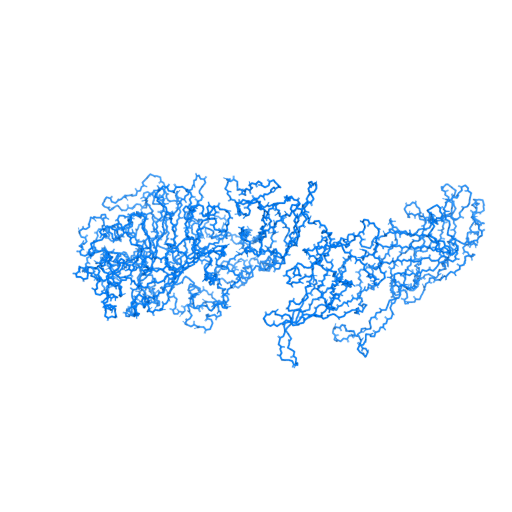532 -13.278 50.162 1.00 87.19 213 GLU A N 1
ATOM 1636 C CA . GLU A 1 213 ? -13.670 -12.388 49.901 1.00 87.19 213 GLU A CA 1
ATOM 1637 C C . GLU A 1 213 ? -13.386 -11.478 48.694 1.00 87.19 213 GLU A C 1
ATOM 1639 O O . GLU A 1 213 ? -12.250 -11.020 48.529 1.00 87.19 213 GLU A O 1
ATOM 1644 N N . PRO A 1 214 ? -14.390 -11.194 47.847 1.00 85.62 214 PRO A N 1
ATOM 1645 C CA . PRO A 1 214 ? -14.211 -10.336 46.682 1.00 85.62 214 PRO A CA 1
ATOM 1646 C C . PRO A 1 214 ? -13.834 -8.908 47.093 1.00 85.62 214 PRO A C 1
ATOM 1648 O O . PRO A 1 214 ? -14.539 -8.225 47.840 1.00 85.62 214 PRO A O 1
ATOM 1651 N N . LEU A 1 215 ? -12.738 -8.406 46.532 1.00 80.06 215 LEU A N 1
ATOM 1652 C CA . LEU A 1 215 ? -12.306 -7.023 46.729 1.00 80.06 215 LEU A CA 1
ATOM 1653 C C . LEU A 1 215 ? -13.014 -6.066 45.756 1.00 80.06 215 LEU A C 1
ATOM 1655 O O . LEU A 1 215 ? -13.157 -4.874 46.054 1.00 80.06 215 LEU A O 1
ATOM 1659 N N . LEU A 1 216 ? -13.504 -6.592 44.628 1.00 77.56 216 LEU A N 1
ATOM 1660 C CA . LEU A 1 216 ? -14.120 -5.843 43.529 1.00 77.56 216 LEU A CA 1
ATOM 1661 C C . LEU A 1 216 ? -15.637 -6.052 43.476 1.00 77.56 216 LEU A C 1
ATOM 1663 O O . LEU A 1 216 ? -16.128 -7.136 43.776 1.00 77.56 216 LEU A O 1
ATOM 1667 N N . GLU A 1 217 ? -16.381 -5.024 43.063 1.00 79.06 217 GLU A N 1
ATOM 1668 C CA . GLU A 1 217 ? -17.823 -5.149 42.815 1.00 79.06 217 GLU A CA 1
ATOM 1669 C C . GLU A 1 217 ? -18.118 -5.884 41.507 1.00 79.06 217 GLU A C 1
ATOM 1671 O O . GLU A 1 217 ? -17.394 -5.740 40.514 1.00 79.06 217 GLU A O 1
ATOM 1676 N N . GLY A 1 218 ? -19.220 -6.635 41.500 1.00 83.12 218 GLY A N 1
ATOM 1677 C CA . GLY A 1 218 ? -19.661 -7.417 40.352 1.00 83.12 218 GLY A CA 1
ATOM 1678 C C . GLY A 1 218 ? -18.849 -8.702 40.159 1.00 83.12 218 GLY A C 1
ATOM 1679 O O . GLY A 1 218 ? -18.429 -9.327 41.129 1.00 83.12 218 GLY A O 1
ATOM 1680 N N . TYR A 1 219 ? -18.645 -9.108 38.909 1.00 86.81 219 TYR A N 1
ATOM 1681 C CA . TYR A 1 219 ? -17.975 -10.357 38.528 1.00 86.81 219 TYR A CA 1
ATOM 1682 C C . TYR A 1 219 ? -17.177 -10.195 37.216 1.00 86.81 219 TYR A C 1
ATOM 1684 O O . TYR A 1 219 ? -17.447 -9.235 36.481 1.00 86.81 219 TYR A O 1
ATOM 1692 N N . PRO A 1 220 ? -16.188 -11.061 36.908 1.00 87.81 220 PRO A N 1
ATOM 1693 C CA . PRO A 1 220 ? -15.603 -11.125 35.569 1.00 87.81 220 PRO A CA 1
ATOM 1694 C C . PRO A 1 220 ? -16.675 -11.519 34.555 1.00 87.81 220 PRO A C 1
ATOM 1696 O O . PRO A 1 220 ? -17.319 -12.555 34.709 1.00 87.81 220 PRO A O 1
ATOM 1699 N N . MET A 1 221 ? -16.881 -10.711 33.526 1.00 89.75 221 MET A N 1
ATOM 1700 C CA . MET A 1 221 ? -17.859 -10.992 32.480 1.00 89.75 221 MET A CA 1
ATOM 1701 C C . MET A 1 221 ? -17.392 -12.095 31.521 1.00 89.75 221 MET A C 1
ATOM 1703 O O . MET A 1 221 ? -18.196 -12.640 30.776 1.00 89.75 221 MET A O 1
ATOM 1707 N N . GLY A 1 222 ? -16.110 -12.469 31.543 1.00 90.19 222 GLY A N 1
ATOM 1708 C CA . GLY A 1 222 ? -15.597 -13.487 30.630 1.00 90.19 222 GLY A CA 1
ATOM 1709 C C . GLY A 1 222 ? -15.328 -12.923 29.240 1.00 90.19 222 GLY A C 1
ATOM 1710 O O . GLY A 1 222 ? -15.356 -13.662 28.267 1.00 90.19 222 GLY A O 1
ATOM 1711 N N . LEU A 1 223 ? -15.087 -11.620 29.114 1.00 90.25 223 LEU A N 1
ATOM 1712 C CA . LEU A 1 223 ? -14.890 -10.978 27.820 1.00 90.25 223 LEU A CA 1
ATOM 1713 C C . LEU A 1 223 ? -13.426 -11.076 27.395 1.00 90.25 223 LEU A C 1
ATOM 1715 O O . LEU A 1 223 ? -12.532 -10.657 28.131 1.00 90.25 223 LEU A O 1
ATOM 1719 N N . GLU A 1 224 ? -13.194 -11.592 26.191 1.00 88.94 224 GLU A N 1
ATOM 1720 C CA . GLU A 1 224 ? -11.907 -11.551 25.500 1.00 88.94 224 GLU A CA 1
ATOM 1721 C C . GLU A 1 224 ? -11.982 -10.568 24.332 1.00 88.94 224 GLU A C 1
ATOM 1723 O O . GLU A 1 224 ? -12.848 -10.673 23.468 1.00 88.94 224 GLU A O 1
ATOM 1728 N N . LEU A 1 225 ? -11.059 -9.615 24.295 1.00 86.25 225 LEU A N 1
ATOM 1729 C CA . LEU A 1 225 ? -10.907 -8.642 23.230 1.00 86.25 225 LEU A CA 1
ATOM 1730 C C . LEU A 1 225 ? -9.638 -8.957 22.437 1.00 86.25 225 LEU A C 1
ATOM 1732 O O . LEU A 1 225 ? -8.530 -8.815 22.951 1.00 86.25 225 LEU A O 1
ATOM 1736 N N . ARG A 1 226 ? -9.781 -9.337 21.170 1.00 87.75 226 ARG A N 1
ATOM 1737 C CA . ARG A 1 226 ? -8.658 -9.441 20.224 1.00 87.75 226 ARG A CA 1
ATOM 1738 C C . ARG A 1 226 ? -8.640 -8.195 19.369 1.00 87.75 226 ARG A C 1
ATOM 1740 O O . ARG A 1 226 ? -9.687 -7.828 18.843 1.00 87.75 226 ARG A O 1
ATOM 1747 N N . PHE A 1 227 ? -7.500 -7.540 19.213 1.00 85.56 227 PHE A N 1
ATOM 1748 C CA . PHE A 1 227 ? -7.448 -6.287 18.475 1.00 85.56 227 PHE A CA 1
ATOM 1749 C C . PHE A 1 227 ? -6.225 -6.152 17.583 1.00 85.56 227 PHE A C 1
ATOM 1751 O O . PHE A 1 227 ? -5.138 -6.631 17.895 1.00 85.56 227 PHE A O 1
ATOM 1758 N N . ASP A 1 228 ? -6.432 -5.398 16.512 1.00 87.25 228 ASP A N 1
ATOM 1759 C CA . ASP A 1 228 ? -5.425 -4.893 15.604 1.00 87.25 228 ASP A CA 1
ATOM 1760 C C . ASP A 1 228 ? -5.470 -3.363 15.642 1.00 87.25 228 ASP A C 1
ATOM 1762 O O . ASP A 1 228 ? -6.514 -2.756 15.383 1.00 87.25 228 ASP A O 1
ATOM 1766 N N . ALA A 1 229 ? -4.341 -2.728 15.949 1.00 83.19 229 ALA A N 1
ATOM 1767 C CA . ALA A 1 229 ? -4.189 -1.284 15.805 1.00 83.19 229 ALA A CA 1
ATOM 1768 C C . ALA A 1 229 ? -3.225 -0.991 14.658 1.00 83.19 229 ALA A C 1
ATOM 1770 O O . ALA A 1 229 ? -2.150 -1.582 14.590 1.00 83.19 229 ALA A O 1
ATOM 1771 N N . PHE A 1 230 ? -3.606 -0.097 13.753 1.00 82.81 230 PHE A N 1
ATOM 1772 C CA . PHE A 1 230 ? -2.832 0.163 12.545 1.00 82.81 230 PHE A CA 1
ATOM 1773 C C . PHE A 1 230 ? -2.944 1.610 12.075 1.00 82.81 230 PHE A C 1
ATOM 1775 O O . PHE A 1 230 ? -3.896 2.331 12.391 1.00 82.81 230 PHE A O 1
ATOM 1782 N N . VAL A 1 231 ? -1.929 2.036 11.330 1.00 77.38 231 VAL A N 1
ATOM 1783 C CA . VAL A 1 231 ? -1.789 3.389 10.784 1.00 77.38 231 VAL A CA 1
ATOM 1784 C C . VAL A 1 231 ? -1.390 3.329 9.316 1.00 77.38 231 VAL A C 1
ATOM 1786 O O . VAL A 1 231 ? -0.839 2.333 8.848 1.00 77.38 231 VAL A O 1
ATOM 1789 N N . PHE A 1 232 ? -1.651 4.417 8.600 1.00 74.44 232 PHE A N 1
ATOM 1790 C CA . PHE A 1 232 ? -1.261 4.583 7.206 1.00 74.44 232 PHE A CA 1
ATOM 1791 C C . PHE A 1 232 ? -0.395 5.834 7.079 1.00 74.44 232 PHE A C 1
ATOM 1793 O O . PHE A 1 232 ? -0.654 6.849 7.716 1.00 74.44 232 PHE A O 1
ATOM 1800 N N . HIS A 1 233 ? 0.621 5.780 6.233 1.00 65.19 233 HIS A N 1
ATOM 1801 C CA . HIS A 1 233 ? 1.474 6.900 5.846 1.00 65.19 233 HIS A CA 1
ATOM 1802 C C . HIS A 1 233 ? 0.874 7.711 4.694 1.00 65.19 233 HIS A C 1
ATOM 1804 O O . HIS A 1 233 ? 1.436 8.726 4.280 1.00 65.19 233 HIS A O 1
ATOM 1810 N N . LEU A 1 234 ? -0.284 7.284 4.187 1.00 67.94 234 LEU A N 1
ATOM 1811 C CA . LEU A 1 234 ? -1.091 8.042 3.248 1.00 67.94 234 LEU A CA 1
ATOM 1812 C C . LEU A 1 234 ? -1.450 9.404 3.856 1.00 67.94 234 LEU A C 1
ATOM 1814 O O . LEU A 1 234 ? -2.208 9.464 4.821 1.00 67.94 234 LEU A O 1
ATOM 1818 N N . SER A 1 235 ? -0.945 10.496 3.274 1.00 62.69 235 SER A N 1
ATOM 1819 C CA . SER A 1 235 ? -1.103 11.872 3.788 1.00 62.69 235 SER A CA 1
ATOM 1820 C C . SER A 1 235 ? -2.547 12.250 4.125 1.00 62.69 235 SER A C 1
ATOM 1822 O O . SER A 1 235 ? -2.796 13.026 5.042 1.00 62.69 235 SER A O 1
ATOM 1824 N N . ASP A 1 236 ? -3.491 11.673 3.391 1.00 65.75 236 ASP A N 1
ATOM 1825 C CA . ASP A 1 236 ? -4.925 11.908 3.510 1.00 65.75 236 ASP A CA 1
ATOM 1826 C C . ASP A 1 236 ? -5.552 11.350 4.792 1.00 65.75 236 ASP A C 1
ATOM 1828 O O . ASP A 1 236 ? -6.575 11.867 5.236 1.00 65.75 236 ASP A O 1
ATOM 1832 N N . VAL A 1 237 ? -4.930 10.337 5.401 1.00 73.81 237 VAL A N 1
ATOM 1833 C CA . VAL A 1 237 ? -5.381 9.689 6.644 1.00 73.81 237 VAL A CA 1
ATOM 1834 C C . VAL A 1 237 ? -4.252 9.528 7.673 1.00 73.81 237 VAL A C 1
ATOM 1836 O O . VAL A 1 237 ? -4.459 8.912 8.712 1.00 73.81 237 VAL A O 1
ATOM 1839 N N . ALA A 1 238 ? -3.071 10.107 7.430 1.00 68.44 238 ALA A N 1
ATOM 1840 C CA . ALA A 1 238 ? -1.879 9.939 8.270 1.00 68.44 238 ALA A CA 1
ATOM 1841 C C . ALA A 1 238 ? -2.045 10.460 9.708 1.00 68.44 238 ALA A C 1
ATOM 1843 O O . ALA A 1 238 ? -1.356 10.007 10.617 1.00 68.44 238 ALA A O 1
ATOM 1844 N N . ASN A 1 239 ? -2.990 11.380 9.928 1.00 70.44 239 ASN A N 1
ATOM 1845 C CA . ASN A 1 239 ? -3.349 11.885 11.258 1.00 70.44 239 ASN A CA 1
ATOM 1846 C C . ASN A 1 239 ? -4.454 11.057 11.943 1.00 70.44 239 ASN A C 1
ATOM 1848 O O . ASN A 1 239 ? -5.046 11.509 12.926 1.00 70.44 239 ASN A O 1
ATOM 1852 N N . ALA A 1 240 ? -4.756 9.866 11.421 1.00 77.44 240 ALA A N 1
ATOM 1853 C CA . ALA A 1 240 ? -5.705 8.925 11.991 1.00 77.44 240 ALA A CA 1
ATOM 1854 C C . ALA A 1 240 ? -5.007 7.630 12.418 1.00 77.44 240 ALA A C 1
ATOM 1856 O O . ALA A 1 240 ? -4.092 7.145 11.752 1.00 77.44 240 ALA A O 1
ATOM 1857 N N . PHE A 1 241 ? -5.486 7.031 13.505 1.00 80.56 241 PHE A N 1
ATOM 1858 C CA . PHE A 1 241 ? -5.153 5.654 13.852 1.00 80.56 241 PHE A CA 1
ATOM 1859 C C . PHE A 1 241 ? -6.420 4.812 13.915 1.00 80.56 241 PHE A C 1
ATOM 1861 O O . PHE A 1 241 ? -7.454 5.249 14.429 1.00 80.56 241 PHE A O 1
ATOM 1868 N N . PHE A 1 242 ? -6.322 3.591 13.404 1.00 87.12 242 PHE A N 1
ATOM 1869 C CA . PHE A 1 242 ? -7.421 2.645 13.343 1.00 87.12 242 PHE A CA 1
ATOM 1870 C C . PHE A 1 242 ? -7.241 1.582 14.418 1.00 87.12 242 PHE A C 1
ATOM 1872 O O . PHE A 1 242 ? -6.134 1.107 14.668 1.00 87.12 242 PHE A O 1
ATOM 1879 N N . TYR A 1 243 ? -8.343 1.213 15.057 1.00 87.69 243 TYR A N 1
ATOM 1880 C CA . TYR A 1 243 ? -8.410 0.163 16.059 1.00 87.69 243 TYR A CA 1
ATOM 1881 C C . TYR A 1 243 ? -9.570 -0.761 15.712 1.00 87.69 243 TYR A C 1
ATOM 1883 O O . TYR A 1 243 ? -10.737 -0.387 15.839 1.00 87.69 243 TYR A O 1
ATOM 1891 N N . ARG A 1 244 ? -9.249 -1.960 15.240 1.00 90.69 244 ARG A N 1
ATOM 1892 C CA . ARG A 1 244 ? -10.204 -3.011 14.892 1.00 90.69 244 ARG A CA 1
ATOM 1893 C C . ARG A 1 244 ? -10.167 -4.054 15.994 1.00 90.69 244 ARG A C 1
ATOM 1895 O O . ARG A 1 244 ? -9.109 -4.602 16.263 1.00 90.69 244 ARG A O 1
ATOM 1902 N N . ALA A 1 245 ? -11.305 -4.345 16.608 1.00 89.50 245 ALA A N 1
ATOM 1903 C CA . ALA A 1 245 ? -11.377 -5.285 17.710 1.00 89.50 245 ALA A CA 1
ATOM 1904 C C . ALA A 1 245 ? -12.545 -6.260 17.586 1.00 89.50 245 ALA A C 1
ATOM 1906 O O . ALA A 1 245 ? -13.614 -5.927 17.077 1.00 89.50 245 ALA A O 1
ATOM 1907 N N . VAL A 1 246 ? -12.314 -7.465 18.085 1.00 92.94 246 VAL A N 1
ATOM 1908 C CA . VAL A 1 246 ? -13.260 -8.565 18.203 1.00 92.94 246 VAL A CA 1
ATOM 1909 C C . VAL A 1 246 ? -13.499 -8.821 19.681 1.00 92.94 246 VAL A C 1
ATOM 1911 O O . VAL A 1 246 ? -12.542 -9.046 20.415 1.00 92.94 246 VAL A O 1
ATOM 1914 N N . LEU A 1 247 ? -14.759 -8.794 20.100 1.00 92.81 247 LEU A N 1
ATOM 1915 C CA . LEU A 1 247 ? -15.197 -9.085 21.458 1.00 92.81 247 LEU A CA 1
ATOM 1916 C C . LEU A 1 247 ? -15.834 -10.478 21.485 1.00 92.81 247 LEU A C 1
ATOM 1918 O O . LEU A 1 247 ? -16.844 -10.701 20.820 1.00 92.81 247 LEU A O 1
ATOM 1922 N N . VAL A 1 248 ? -15.244 -11.393 22.245 1.00 94.44 248 VAL A N 1
ATOM 1923 C CA . VAL A 1 248 ? -15.660 -12.794 22.369 1.00 94.44 248 VAL A CA 1
ATOM 1924 C C . VAL A 1 248 ? -16.134 -13.052 23.794 1.00 94.44 248 VAL A C 1
ATOM 1926 O O . VAL A 1 248 ? -15.456 -12.675 24.755 1.00 94.44 248 VAL A O 1
ATOM 1929 N N . ASN A 1 249 ? -17.274 -13.721 23.943 1.00 95.31 249 ASN A N 1
ATOM 1930 C CA . ASN A 1 249 ? -17.737 -14.190 25.244 1.00 95.31 249 ASN A CA 1
ATOM 1931 C C . ASN A 1 249 ? -17.100 -15.550 25.568 1.00 95.31 249 ASN A C 1
ATOM 1933 O O . ASN A 1 249 ? -17.483 -16.581 25.030 1.00 95.31 249 ASN A O 1
ATOM 1937 N N . LYS A 1 250 ? -16.114 -15.536 26.461 1.00 93.75 250 LYS A N 1
ATOM 1938 C CA . LYS A 1 250 ? -15.356 -16.681 26.989 1.00 93.75 250 LYS A CA 1
ATOM 1939 C C . LYS A 1 250 ? -15.678 -16.945 28.460 1.00 93.75 250 LYS A C 1
ATOM 1941 O O . LYS A 1 250 ? -14.808 -17.283 29.263 1.00 93.75 250 LYS A O 1
ATOM 1946 N N . SER A 1 251 ? -16.930 -16.723 28.848 1.00 93.00 251 SER A N 1
ATOM 1947 C CA . SER A 1 251 ? -17.402 -16.962 30.216 1.00 93.00 251 SER A CA 1
ATOM 1948 C C . SER A 1 251 ? -17.263 -18.426 30.656 1.00 93.00 251 SER A C 1
ATOM 1950 O O . SER A 1 251 ? -17.007 -18.681 31.833 1.00 93.00 251 SER A O 1
ATOM 1952 N N . ASP A 1 252 ? -17.307 -19.379 29.725 1.00 92.56 252 ASP A N 1
ATOM 1953 C CA . ASP A 1 252 ? -17.026 -20.798 29.958 1.00 92.56 252 ASP A CA 1
ATOM 1954 C C . ASP A 1 252 ? -15.600 -21.051 30.483 1.00 92.56 252 ASP A C 1
ATOM 1956 O O . ASP A 1 252 ? -15.418 -21.839 31.411 1.00 92.56 252 ASP A O 1
ATOM 1960 N N . GLU A 1 253 ? -14.597 -20.314 29.993 1.00 88.50 253 GLU A N 1
ATOM 1961 C CA . GLU A 1 253 ? -13.204 -20.380 30.472 1.00 88.50 253 GLU A CA 1
ATOM 1962 C C . GLU A 1 253 ? -13.020 -19.837 31.904 1.00 88.50 253 GLU A C 1
ATOM 1964 O O . GLU A 1 253 ? -11.975 -20.042 32.539 1.00 88.50 253 GLU A O 1
ATOM 1969 N N . VAL A 1 254 ? -14.007 -19.097 32.413 1.00 89.44 254 VAL A N 1
ATOM 1970 C CA . VAL A 1 254 ? -13.998 -18.527 33.766 1.00 89.44 254 VAL A CA 1
ATOM 1971 C C . VAL A 1 254 ? -14.822 -19.380 34.723 1.00 89.44 254 VAL A C 1
ATOM 1973 O O . VAL A 1 254 ? -14.362 -19.656 35.831 1.00 89.44 254 VAL A O 1
ATOM 1976 N N . TYR A 1 255 ? -16.021 -19.795 34.309 1.00 92.25 255 TYR A N 1
ATOM 1977 C CA . TYR A 1 255 ? -17.009 -20.413 35.194 1.00 92.25 255 TYR A CA 1
ATOM 1978 C C . TYR A 1 255 ? -17.200 -21.919 34.979 1.00 92.25 255 TYR A C 1
ATOM 1980 O O . TYR A 1 255 ? -17.894 -22.556 35.769 1.00 92.25 255 TYR A O 1
ATOM 1988 N N . GLY A 1 256 ? -16.610 -22.499 33.928 1.00 90.19 256 GLY A N 1
ATOM 1989 C CA . GLY A 1 256 ? -16.859 -23.882 33.503 1.00 90.19 256 GLY A CA 1
ATOM 1990 C C . GLY A 1 256 ? -18.216 -24.089 32.817 1.00 90.19 256 GLY A C 1
ATOM 1991 O O . GLY A 1 256 ? -18.512 -25.191 32.363 1.00 90.19 256 GLY A O 1
ATOM 1992 N N . VAL A 1 257 ? -19.031 -23.035 32.734 1.00 93.31 257 VAL A N 1
ATOM 1993 C CA . VAL A 1 257 ? -20.327 -22.973 32.051 1.00 93.31 257 VAL A CA 1
ATOM 1994 C C . VAL A 1 257 ? -20.426 -21.648 31.297 1.00 93.31 257 VAL A C 1
ATOM 1996 O O . VAL A 1 257 ? -19.904 -20.634 31.762 1.00 93.31 257 VAL A O 1
ATOM 1999 N N . GLY A 1 258 ? -21.086 -21.653 30.140 1.00 93.69 258 GLY A N 1
ATOM 2000 C CA . GLY A 1 258 ? -21.331 -20.439 29.363 1.00 93.69 258 GLY A CA 1
ATOM 2001 C C . GLY A 1 258 ? -22.382 -19.535 30.014 1.00 93.69 258 GLY A C 1
ATOM 2002 O O . GLY A 1 258 ? -23.395 -20.022 30.516 1.00 93.69 258 GLY A O 1
ATOM 2003 N N . LEU A 1 259 ? -22.133 -18.224 30.009 1.00 94.56 259 LEU A N 1
ATOM 2004 C CA . LEU A 1 259 ? -23.046 -17.182 30.481 1.00 94.56 259 LEU A CA 1
ATOM 2005 C C . LEU A 1 259 ? -23.476 -16.294 29.303 1.00 94.56 259 LEU A C 1
ATOM 2007 O O . LEU A 1 259 ? -22.669 -15.512 28.798 1.00 94.56 259 LEU A O 1
ATOM 2011 N N . ASP A 1 260 ? -24.732 -16.408 28.871 1.00 93.88 260 ASP A N 1
ATOM 2012 C CA . ASP A 1 260 ? -25.274 -15.650 27.736 1.00 93.88 260 ASP A CA 1
ATOM 2013 C C . ASP A 1 260 ? -25.690 -14.231 28.134 1.00 93.88 260 ASP A C 1
ATOM 2015 O O . ASP A 1 260 ? -26.578 -14.034 28.971 1.00 93.88 260 ASP A O 1
ATOM 2019 N N . TYR A 1 261 ? -25.108 -13.230 27.470 1.00 92.81 261 TYR A N 1
ATOM 2020 C CA . TYR A 1 261 ? -25.493 -11.842 27.682 1.00 92.81 261 TYR A CA 1
ATOM 2021 C C . TYR A 1 261 ? -26.654 -11.447 26.771 1.00 92.81 261 TYR A C 1
ATOM 2023 O O . TYR A 1 261 ? -26.500 -11.419 25.556 1.00 92.81 261 TYR A O 1
ATOM 2031 N N . ASP A 1 262 ? -27.790 -11.038 27.336 1.00 89.56 262 ASP A N 1
ATOM 2032 C CA . ASP A 1 262 ? -28.883 -10.445 26.547 1.00 89.56 262 ASP A CA 1
ATOM 2033 C C . ASP A 1 262 ? -28.641 -8.948 26.300 1.00 89.56 262 ASP A C 1
ATOM 2035 O O . ASP A 1 262 ? -29.102 -8.385 25.308 1.00 89.56 262 ASP A O 1
ATOM 2039 N N . SER A 1 263 ? -27.961 -8.277 27.234 1.00 88.56 263 SER A N 1
ATOM 2040 C CA . SER A 1 263 ? -27.826 -6.819 27.261 1.00 88.56 263 SER A CA 1
ATOM 2041 C C . SER A 1 263 ? -26.428 -6.386 27.709 1.00 88.56 263 SER A C 1
ATOM 2043 O O . SER A 1 263 ? -26.225 -5.980 28.860 1.00 88.56 263 SER A O 1
ATOM 2045 N N . LEU A 1 264 ? -25.480 -6.405 26.774 1.00 92.44 264 LEU A N 1
ATOM 2046 C CA . LEU A 1 264 ? -24.124 -5.896 26.963 1.00 92.44 264 LEU A CA 1
ATOM 2047 C C . LEU A 1 264 ? -23.967 -4.490 26.368 1.00 92.44 264 LEU A C 1
ATOM 2049 O O . LEU A 1 264 ? -24.580 -4.149 25.357 1.00 92.44 264 LEU A O 1
ATOM 2053 N N . TYR A 1 265 ? -23.126 -3.671 26.996 1.00 93.38 265 TYR A N 1
ATOM 2054 C CA . TYR A 1 265 ? -22.713 -2.371 26.477 1.00 93.38 265 TYR A CA 1
ATOM 2055 C C . TYR A 1 265 ? -21.190 -2.303 26.445 1.00 93.38 265 TYR A C 1
ATOM 2057 O O . TYR A 1 265 ? -20.532 -2.719 27.403 1.00 93.38 265 TYR A O 1
ATOM 2065 N N . PHE A 1 266 ? -20.638 -1.741 25.372 1.00 92.81 266 PHE A N 1
ATOM 2066 C CA . PHE A 1 266 ? -19.195 -1.609 25.187 1.00 92.81 266 PHE A CA 1
ATOM 2067 C C . PHE A 1 266 ? -18.847 -0.322 24.437 1.00 92.81 266 PHE A C 1
ATOM 2069 O O . PHE A 1 266 ? -19.599 0.141 23.571 1.00 92.81 266 PHE A O 1
ATOM 2076 N N . GLY A 1 267 ? -17.687 0.255 24.741 1.00 91.38 267 GLY A N 1
ATOM 2077 C CA . GLY A 1 267 ? -17.219 1.446 24.048 1.00 91.38 267 GLY A CA 1
ATOM 2078 C C . GLY A 1 267 ? -15.847 1.936 24.486 1.00 91.38 267 GLY A C 1
ATOM 2079 O O . GLY A 1 267 ? -15.046 1.205 25.067 1.00 91.38 267 GLY A O 1
ATOM 2080 N N . THR A 1 268 ? -15.588 3.208 24.192 1.00 86.25 268 THR A N 1
ATOM 2081 C CA . THR A 1 268 ? -14.352 3.914 24.514 1.00 86.25 268 THR A CA 1
ATOM 2082 C C . THR A 1 268 ? -14.616 5.224 25.264 1.00 86.25 268 THR A C 1
ATOM 2084 O O . THR A 1 268 ? -15.645 5.873 25.081 1.00 86.25 268 THR A O 1
ATOM 2087 N N . LEU A 1 269 ? -13.692 5.621 26.134 1.00 81.88 269 LEU A N 1
ATOM 2088 C CA . LEU A 1 269 ? -13.635 6.944 26.746 1.00 81.88 269 LEU A CA 1
ATOM 2089 C C . LEU A 1 269 ? -12.568 7.774 26.038 1.00 81.88 269 LEU A C 1
ATOM 2091 O O . LEU A 1 269 ? -11.410 7.365 25.973 1.00 81.88 269 LEU A O 1
ATOM 2095 N N . LEU A 1 270 ? -12.948 8.966 25.589 1.00 79.44 270 LEU A N 1
ATOM 2096 C CA . LEU A 1 270 ? -12.037 9.958 25.032 1.00 79.44 270 LEU A CA 1
ATOM 2097 C C . LEU A 1 270 ? -11.702 10.992 26.096 1.00 79.44 270 LEU A C 1
ATOM 2099 O O . LEU A 1 270 ? -12.608 11.577 26.705 1.00 79.44 270 LEU A O 1
ATOM 2103 N N . ARG A 1 271 ? -10.408 11.262 26.283 1.00 75.31 271 ARG A N 1
ATOM 2104 C CA . ARG A 1 271 ? -9.949 12.369 27.122 1.00 75.31 271 ARG A CA 1
ATOM 2105 C C . ARG A 1 271 ? -9.104 13.353 26.321 1.00 75.31 271 ARG A C 1
ATOM 2107 O O . ARG A 1 271 ? -7.873 13.221 26.277 1.00 75.31 271 ARG A O 1
ATOM 2114 N N . PRO A 1 272 ? -9.747 14.323 25.651 1.00 71.19 272 PRO A N 1
ATOM 2115 C CA . PRO A 1 272 ? -9.016 15.317 24.894 1.00 71.19 272 PRO A CA 1
ATOM 2116 C C . PRO A 1 272 ? -8.178 16.204 25.824 1.00 71.19 272 PRO A C 1
ATOM 2118 O O . PRO A 1 272 ? -8.643 16.650 26.879 1.00 71.19 272 PRO A O 1
ATOM 2121 N N . PHE A 1 273 ? -6.918 16.434 25.450 1.00 65.44 273 PHE A N 1
ATOM 2122 C CA . PHE A 1 273 ? -6.018 17.337 26.168 1.00 65.44 273 PHE A CA 1
ATOM 2123 C C . PHE A 1 273 ? -5.918 18.645 25.411 1.00 65.44 273 PHE A C 1
ATOM 2125 O O . PHE A 1 273 ? -5.142 18.748 24.477 1.00 65.44 273 PHE A O 1
ATOM 2132 N N . HIS A 1 274 ? -6.636 19.674 25.836 1.00 63.97 274 HIS A N 1
ATOM 2133 C CA . HIS A 1 274 ? -6.389 21.014 25.317 1.00 63.97 274 HIS A CA 1
ATOM 2134 C C . HIS A 1 274 ? -5.667 21.841 26.378 1.00 63.97 274 HIS A C 1
ATOM 2136 O O . HIS A 1 274 ? -5.858 21.635 27.579 1.00 63.97 274 HIS A O 1
ATOM 2142 N N . VAL A 1 275 ? -4.865 22.822 25.944 1.00 56.88 275 VAL A N 1
ATOM 2143 C CA . VAL A 1 275 ? -4.126 23.757 26.825 1.00 56.88 275 VAL A CA 1
ATOM 2144 C C . VAL A 1 275 ? -5.040 24.381 27.894 1.00 56.88 275 VAL A C 1
ATOM 2146 O O . VAL A 1 275 ? -4.588 24.779 28.967 1.00 56.88 275 VAL A O 1
ATOM 2149 N N . ARG A 1 276 ? -6.353 24.435 27.631 1.00 59.50 276 ARG A N 1
ATOM 2150 C CA . ARG A 1 276 ? -7.389 24.799 28.597 1.00 59.50 276 ARG A CA 1
ATOM 2151 C C . ARG A 1 276 ? -8.408 23.662 28.730 1.00 59.50 276 ARG A C 1
ATOM 2153 O O . ARG A 1 276 ? -8.940 23.196 27.732 1.00 59.50 276 ARG A O 1
ATOM 2160 N N . GLN A 1 277 ? -8.715 23.274 29.969 1.00 63.09 277 GLN A N 1
ATOM 2161 C CA . GLN A 1 277 ? -9.585 22.141 30.328 1.00 63.09 277 GLN A CA 1
ATOM 2162 C C . GLN A 1 277 ? -11.097 22.411 30.138 1.00 63.09 277 GLN A C 1
ATOM 2164 O O . GLN A 1 277 ? -11.878 22.207 31.069 1.00 63.09 277 GLN A O 1
ATOM 2169 N N . ASN A 1 278 ? -11.491 22.932 28.972 1.00 72.25 278 ASN A N 1
ATOM 2170 C CA . ASN A 1 278 ? -12.887 23.212 28.612 1.00 72.25 278 ASN A CA 1
ATOM 2171 C C . ASN A 1 278 ? -13.229 22.738 27.167 1.00 72.25 278 ASN A C 1
ATOM 2173 O O . ASN A 1 278 ? -13.604 23.576 26.336 1.00 72.25 278 ASN A O 1
ATOM 2177 N N . PRO A 1 279 ? -13.021 21.460 26.801 1.00 77.75 279 PRO A N 1
ATOM 2178 C CA . PRO A 1 279 ? -13.456 20.932 25.517 1.00 77.75 279 PRO A CA 1
ATOM 2179 C C . PRO A 1 279 ? -14.970 20.987 25.344 1.00 77.75 279 PRO A C 1
ATOM 2181 O O . PRO A 1 279 ? -15.729 20.874 26.299 1.00 77.75 279 PRO A O 1
ATOM 2184 N N . THR A 1 280 ? -15.398 21.097 24.102 1.00 82.12 280 THR A N 1
ATOM 2185 C CA . THR A 1 280 ? -16.755 20.806 23.640 1.00 82.12 280 THR A CA 1
ATOM 2186 C C . THR A 1 280 ? -16.792 19.373 23.088 1.00 82.12 280 THR A C 1
ATOM 2188 O O . THR A 1 280 ? -15.751 18.787 22.799 1.00 82.12 280 THR A O 1
ATOM 2191 N N . SER A 1 281 ? -17.960 18.744 22.939 1.00 86.69 281 SER A N 1
ATOM 2192 C CA . SER A 1 281 ? -18.057 17.489 22.172 1.00 86.69 281 SER A CA 1
ATOM 2193 C C . SER A 1 281 ? -19.397 17.344 21.480 1.00 86.69 281 SER A C 1
ATOM 2195 O O . SER A 1 281 ? -20.441 17.505 22.111 1.00 86.69 281 SER A O 1
ATOM 2197 N N . TYR A 1 282 ? -19.352 17.004 20.197 1.00 88.81 282 TYR A N 1
ATOM 2198 C CA . TYR A 1 282 ? -20.495 16.924 19.297 1.00 88.81 282 TYR A CA 1
ATOM 2199 C C . TYR A 1 282 ? -20.602 15.516 18.731 1.00 88.81 282 TYR A C 1
ATOM 2201 O O . TYR A 1 282 ? -19.624 14.988 18.204 1.00 88.81 282 TYR A O 1
ATOM 2209 N N . ALA A 1 283 ? -21.791 14.931 18.791 1.00 89.88 283 ALA A N 1
ATOM 2210 C CA . ALA A 1 283 ? -22.119 13.705 18.085 1.00 89.88 283 ALA A CA 1
ATOM 2211 C C . ALA A 1 283 ? -22.639 14.019 16.671 1.00 89.88 283 ALA A C 1
ATOM 2213 O O . ALA A 1 283 ? -23.610 14.754 16.505 1.00 89.88 283 ALA A O 1
ATOM 2214 N N . ILE A 1 284 ? -22.009 13.412 15.668 1.00 90.75 284 ILE A N 1
ATOM 2215 C CA . ILE A 1 284 ? -22.346 13.481 14.242 1.00 90.75 284 ILE A CA 1
ATOM 2216 C C . ILE A 1 284 ? -22.757 12.069 13.806 1.00 90.75 284 ILE A C 1
ATOM 2218 O O . ILE A 1 284 ? -21.960 11.264 13.309 1.00 90.75 284 ILE A O 1
ATOM 2222 N N . THR A 1 285 ? -24.011 11.728 14.089 1.00 86.00 285 THR A N 1
ATOM 2223 C CA . THR A 1 285 ? -24.543 10.355 13.995 1.00 86.00 285 THR A CA 1
ATOM 2224 C C . THR A 1 285 ? -24.458 9.773 12.586 1.00 86.00 285 THR A C 1
ATOM 2226 O O . THR A 1 285 ? -24.057 8.627 12.397 1.00 86.00 285 THR A O 1
ATOM 2229 N N . GLU A 1 286 ? -24.719 10.595 11.574 1.00 81.94 286 GLU A N 1
ATOM 2230 C CA . GLU A 1 286 ? -24.650 10.268 10.156 1.00 81.94 286 GLU A CA 1
ATOM 2231 C C . GLU A 1 286 ? -23.223 10.071 9.646 1.00 81.94 286 GLU A C 1
ATOM 2233 O O . GLU A 1 286 ? -23.040 9.707 8.488 1.00 81.94 286 GLU A O 1
ATOM 2238 N N . ARG A 1 287 ? -22.204 10.279 10.481 1.00 88.62 287 ARG A N 1
ATOM 2239 C CA . ARG A 1 287 ? -20.799 9.964 10.192 1.00 88.62 287 ARG A CA 1
ATOM 2240 C C . ARG A 1 287 ? -20.204 8.965 11.181 1.00 88.62 287 ARG A C 1
ATOM 2242 O O . ARG A 1 287 ? -19.040 8.620 11.045 1.00 88.62 287 ARG A O 1
ATOM 2249 N N . GLY A 1 288 ? -20.985 8.488 12.153 1.00 90.75 288 GLY A N 1
ATOM 2250 C CA . GLY A 1 288 ? -20.466 7.643 13.229 1.00 90.75 288 GLY A CA 1
ATOM 2251 C C . GLY A 1 288 ? -19.467 8.374 14.134 1.00 90.75 288 GLY A C 1
ATOM 2252 O O . GLY A 1 288 ? -18.676 7.714 14.794 1.00 90.75 288 GLY A O 1
ATOM 2253 N N . ALA A 1 289 ? -19.443 9.711 14.143 1.00 93.00 289 ALA A N 1
ATOM 2254 C CA . ALA A 1 289 ? -18.352 10.479 14.741 1.00 93.00 289 ALA A CA 1
ATOM 2255 C C . ALA A 1 289 ? -18.760 11.202 16.030 1.00 93.00 289 ALA A C 1
ATOM 2257 O O . ALA A 1 289 ? -19.873 11.710 16.147 1.00 93.00 289 ALA A O 1
ATOM 2258 N N . VAL A 1 290 ? -17.824 11.300 16.974 1.00 91.25 290 VAL A N 1
ATOM 2259 C CA . VAL A 1 290 ? -17.866 12.230 18.106 1.00 91.25 290 VAL A CA 1
ATOM 2260 C C . VAL A 1 290 ? -16.617 13.098 18.040 1.00 91.25 290 VAL A C 1
ATOM 2262 O O . VAL A 1 290 ? -15.499 12.581 18.058 1.00 91.25 290 VAL A O 1
ATOM 2265 N N . VAL A 1 291 ? -16.807 14.409 17.929 1.00 89.19 291 VAL A N 1
ATOM 2266 C CA . VAL A 1 291 ? -15.739 15.384 17.656 1.00 89.19 291 VAL A CA 1
ATOM 2267 C C . VAL A 1 291 ? -15.664 16.426 18.767 1.00 89.19 291 VAL A C 1
ATOM 2269 O O . VAL A 1 291 ? -16.666 16.674 19.427 1.00 89.19 291 VAL A O 1
ATOM 2272 N N . SER A 1 292 ? -14.497 17.023 18.995 1.00 85.12 292 SER A N 1
ATOM 2273 C CA . SER A 1 292 ? -14.190 17.902 20.130 1.00 85.12 292 SER A CA 1
ATOM 2274 C C . SER A 1 292 ? -13.260 19.043 19.711 1.00 85.12 292 SER A C 1
ATOM 2276 O O . SER A 1 292 ? -12.308 18.821 18.964 1.00 85.12 292 SER A O 1
ATOM 2278 N N . ASN A 1 293 ? -13.506 20.255 20.216 1.00 82.44 293 ASN A N 1
ATOM 2279 C CA . ASN A 1 293 ? -12.585 21.403 20.168 1.00 82.44 293 ASN A CA 1
ATOM 2280 C C . ASN A 1 293 ? -12.651 22.192 21.493 1.00 82.44 293 ASN A C 1
ATOM 2282 O O . ASN A 1 293 ? -13.201 21.692 22.468 1.00 82.44 293 ASN A O 1
ATOM 2286 N N . VAL A 1 294 ? -12.091 23.407 21.573 1.00 80.56 294 VAL A N 1
ATOM 2287 C CA . VAL A 1 294 ? -12.160 24.241 22.791 1.00 80.56 294 VAL A CA 1
ATOM 2288 C C . VAL A 1 294 ? -13.351 25.200 22.744 1.00 80.56 294 VAL A C 1
ATOM 2290 O O . VAL A 1 294 ? -13.535 25.919 21.765 1.00 80.56 294 VAL A O 1
ATOM 2293 N N . LEU A 1 295 ? -14.103 25.288 23.847 1.00 79.75 295 LEU A N 1
ATOM 2294 C CA . LEU A 1 295 ? -15.236 26.210 23.982 1.00 79.75 295 LEU A CA 1
ATOM 2295 C C . LEU A 1 295 ? -14.827 27.679 23.774 1.00 79.75 295 LEU A C 1
ATOM 2297 O O . LEU A 1 295 ? -13.817 28.144 24.316 1.00 79.75 295 LEU A O 1
ATOM 2301 N N . GLY A 1 296 ? -15.686 28.432 23.086 1.00 75.88 296 GLY A N 1
ATOM 2302 C CA . GLY A 1 296 ? -15.533 29.859 22.817 1.00 75.88 296 GLY A CA 1
ATOM 2303 C C . GLY A 1 296 ? -15.067 30.125 21.391 1.00 75.88 296 GLY A C 1
ATOM 2304 O O . GLY A 1 296 ? -14.217 30.989 21.182 1.00 75.88 296 GLY A O 1
ATOM 2305 N N . GLY A 1 297 ? -15.554 29.353 20.416 1.00 73.62 297 GLY A N 1
ATOM 2306 C CA . GLY A 1 297 ? -15.333 29.621 18.993 1.00 73.62 297 GLY A CA 1
ATOM 2307 C C . GLY A 1 297 ? -16.061 30.880 18.507 1.00 73.62 297 GLY A C 1
ATOM 2308 O O . GLY A 1 297 ? -15.574 31.560 17.606 1.00 73.62 297 GLY A O 1
ATOM 2309 N N . HIS A 1 298 ? -17.178 31.233 19.147 1.00 76.81 298 HIS A N 1
ATOM 2310 C CA . HIS A 1 298 ? -18.054 32.335 18.771 1.00 76.81 298 HIS A CA 1
ATOM 2311 C C . HIS A 1 298 ? -18.155 33.406 19.871 1.00 76.81 298 HIS A C 1
ATOM 2313 O O . HIS A 1 298 ? -18.089 33.105 21.071 1.00 76.81 298 HIS A O 1
ATOM 2319 N N . PRO A 1 299 ? -18.385 34.683 19.502 1.00 74.12 299 PRO A N 1
ATOM 2320 C CA . PRO A 1 299 ? -18.656 35.739 20.471 1.00 74.12 299 PRO A CA 1
ATOM 2321 C C . PRO A 1 299 ? -19.814 35.368 21.408 1.00 74.12 299 PRO A C 1
ATOM 2323 O O . PRO A 1 299 ? -20.871 34.921 20.962 1.00 74.12 299 PRO A O 1
ATOM 2326 N N . LYS A 1 300 ? -19.614 35.572 22.718 1.00 74.12 300 LYS A N 1
ATOM 2327 C CA . LYS A 1 300 ? -20.589 35.247 23.779 1.00 74.12 300 LYS A CA 1
ATOM 2328 C C . LYS A 1 300 ? -21.056 33.776 23.792 1.00 74.12 300 LYS A C 1
ATOM 2330 O O . LYS A 1 300 ? -22.117 33.506 24.350 1.00 74.12 300 LYS A O 1
ATOM 2335 N N . CYS A 1 301 ? -20.309 32.841 23.191 1.00 77.25 301 CYS A N 1
ATOM 2336 C CA . CYS A 1 301 ? -20.673 31.420 23.080 1.00 77.25 301 CYS A CA 1
ATOM 2337 C C . CYS A 1 301 ? -22.113 31.217 22.595 1.00 77.25 301 CYS A C 1
ATOM 2339 O O . CYS A 1 301 ? -22.916 30.574 23.268 1.00 77.25 301 CYS A O 1
ATOM 2341 N N . ASN A 1 302 ? -22.486 31.872 21.492 1.00 81.00 302 ASN A N 1
ATOM 2342 C CA . ASN A 1 302 ? -23.844 31.813 20.941 1.00 81.00 302 ASN A CA 1
ATOM 2343 C C . ASN A 1 302 ? -24.944 32.225 21.955 1.00 81.00 302 ASN A C 1
ATOM 2345 O O . ASN A 1 302 ? -26.071 31.744 21.876 1.00 81.00 302 ASN A O 1
ATOM 2349 N N . ASN A 1 303 ? -24.627 33.129 22.895 1.00 79.56 303 ASN A N 1
ATOM 2350 C CA . ASN A 1 303 ? -25.492 33.555 24.005 1.00 79.56 303 ASN A CA 1
ATOM 2351 C C . ASN A 1 303 ? -25.942 32.399 24.921 1.00 79.56 303 ASN A C 1
ATOM 2353 O O . ASN A 1 303 ? -27.098 32.348 25.345 1.00 79.56 303 ASN A O 1
ATOM 2357 N N . ALA A 1 304 ? -25.024 31.480 25.232 1.00 83.19 304 ALA A N 1
ATOM 2358 C CA . ALA A 1 304 ? -25.285 30.342 26.105 1.00 83.19 304 ALA A CA 1
ATOM 2359 C C . ALA A 1 304 ? -25.867 30.745 27.479 1.00 83.19 304 ALA A C 1
ATOM 2361 O O . ALA A 1 304 ? -25.355 31.633 28.165 1.00 83.19 304 ALA A O 1
ATOM 2362 N N . ARG A 1 305 ? -26.916 30.038 27.909 1.00 84.44 305 ARG A N 1
ATOM 2363 C CA . ARG A 1 305 ? -27.567 30.151 29.220 1.00 84.44 305 ARG A CA 1
ATOM 2364 C C . ARG A 1 305 ? -26.694 29.501 30.289 1.00 84.44 305 ARG A C 1
ATOM 2366 O O . ARG A 1 305 ? -26.337 28.338 30.160 1.00 84.44 305 ARG A O 1
ATOM 2373 N N . VAL A 1 306 ? -26.379 30.218 31.361 1.00 78.00 306 VAL A N 1
ATOM 2374 C CA . VAL A 1 306 ? -25.591 29.674 32.481 1.00 78.00 306 VAL A CA 1
ATOM 2375 C C . VAL A 1 306 ? -26.505 28.940 33.467 1.00 78.00 306 VAL A C 1
ATOM 2377 O O . VAL A 1 306 ? -27.641 29.358 33.690 1.00 78.00 306 VAL A O 1
ATOM 2380 N N . VAL A 1 307 ? -26.003 27.854 34.057 1.00 77.06 307 VAL A N 1
ATOM 2381 C CA . VAL A 1 307 ? -26.667 27.079 35.114 1.00 77.06 307 VAL A CA 1
ATOM 2382 C C . VAL A 1 307 ? -25.823 27.171 36.385 1.00 77.06 307 VAL A C 1
ATOM 2384 O O . VAL A 1 307 ? -24.664 26.771 36.363 1.00 77.06 307 VAL A O 1
ATOM 2387 N N . GLY A 1 308 ? -26.380 27.694 37.480 1.00 73.69 308 GLY A N 1
ATOM 2388 C CA . GLY A 1 308 ? -25.692 27.779 38.776 1.00 73.69 308 GLY A CA 1
ATOM 2389 C C . GLY A 1 308 ? -24.288 28.407 38.713 1.00 73.69 308 GLY A C 1
ATOM 2390 O O . GLY A 1 308 ? -24.084 29.443 38.079 1.00 73.69 308 GLY A O 1
ATOM 2391 N N . ASP A 1 309 ? -23.316 27.759 39.367 1.00 66.31 309 ASP A N 1
ATOM 2392 C CA . ASP A 1 309 ? -21.880 28.093 39.367 1.00 66.31 309 ASP A CA 1
ATOM 2393 C C . ASP A 1 309 ? -21.083 27.395 38.246 1.00 66.31 309 ASP A C 1
ATOM 2395 O O . ASP A 1 309 ? -19.846 27.440 38.235 1.00 66.31 309 ASP A O 1
ATOM 2399 N N . ILE A 1 310 ? -21.760 26.720 37.308 1.00 69.00 310 ILE A N 1
ATOM 2400 C CA . ILE A 1 310 ? -21.096 26.046 36.189 1.00 69.00 310 ILE A CA 1
ATOM 2401 C C . ILE A 1 310 ? -20.320 27.093 35.395 1.00 69.00 310 ILE A C 1
ATOM 2403 O O . ILE A 1 310 ? -20.824 28.185 35.119 1.00 69.00 310 ILE A O 1
ATOM 2407 N N . ARG A 1 311 ? -19.068 26.768 35.036 1.00 63.12 311 ARG A N 1
ATOM 2408 C CA . ARG A 1 311 ? -18.180 27.685 34.309 1.00 63.12 311 ARG A CA 1
ATOM 2409 C C . ARG A 1 311 ? -18.902 28.221 33.075 1.00 63.12 311 ARG A C 1
ATOM 2411 O O . ARG A 1 311 ? -19.122 27.484 32.115 1.00 63.12 311 ARG A O 1
ATOM 2418 N N . GLY A 1 312 ? -19.234 29.509 33.122 1.00 65.25 312 GLY A N 1
ATOM 2419 C CA . GLY A 1 312 ? -19.862 30.213 32.016 1.00 65.25 312 GLY A CA 1
ATOM 2420 C C . GLY A 1 312 ? -18.956 30.291 30.790 1.00 65.25 312 GLY A C 1
ATOM 2421 O O . GLY A 1 312 ? -17.775 29.929 30.821 1.00 65.25 312 GLY A O 1
ATOM 2422 N N . CYS A 1 313 ? -19.525 30.805 29.703 1.00 69.19 313 CYS A N 1
ATOM 2423 C CA . CYS A 1 313 ? -18.781 31.106 28.489 1.00 69.19 313 CYS A CA 1
ATOM 2424 C C . CYS A 1 313 ? -17.517 31.913 28.802 1.00 69.19 313 CYS A C 1
ATOM 2426 O O . CYS A 1 313 ? -17.575 32.921 29.514 1.00 69.19 313 CYS A O 1
ATOM 2428 N N . VAL A 1 314 ? -16.376 31.507 28.245 1.00 62.31 314 VAL A N 1
ATOM 2429 C CA . VAL A 1 314 ? -15.147 32.268 28.444 1.00 62.31 314 VAL A CA 1
ATOM 2430 C C . VAL A 1 314 ? -15.062 33.377 27.401 1.00 62.31 314 VAL A C 1
ATOM 2432 O O . VAL A 1 314 ? -14.889 33.116 26.220 1.00 62.31 314 VAL A O 1
ATOM 2435 N N . THR A 1 315 ? -15.194 34.626 27.847 1.00 58.47 315 THR A N 1
ATOM 2436 C CA . THR A 1 315 ? -15.346 35.811 26.982 1.00 58.47 315 THR A CA 1
ATOM 2437 C C . THR A 1 315 ? -14.025 36.420 26.498 1.00 58.47 315 THR A C 1
ATOM 2439 O O . THR A 1 315 ? -14.035 37.340 25.682 1.00 58.47 315 THR A O 1
ATOM 2442 N N . SER A 1 316 ? -12.879 35.932 26.983 1.00 54.25 316 SER A N 1
ATOM 2443 C CA . SER A 1 316 ? -11.552 36.425 26.600 1.00 54.25 316 SER A CA 1
ATOM 2444 C C . SER A 1 316 ? -10.991 35.666 25.388 1.00 54.25 316 SER A C 1
ATOM 2446 O O . SER A 1 316 ? -10.404 34.590 25.550 1.00 54.25 316 SER A O 1
ATOM 2448 N N . ALA A 1 317 ? -11.161 36.292 24.211 1.00 52.78 317 ALA A N 1
ATOM 2449 C CA . ALA A 1 317 ? -10.719 35.902 22.859 1.00 52.78 317 ALA A CA 1
ATOM 2450 C C . ALA A 1 317 ? -11.353 34.611 22.281 1.00 52.78 317 ALA A C 1
ATOM 2452 O O . ALA A 1 317 ? -11.667 33.705 23.048 1.00 52.78 317 ALA A O 1
ATOM 2453 N N . PRO A 1 318 ? -11.533 34.496 20.944 1.00 56.97 318 PRO A N 1
ATOM 2454 C CA . PRO A 1 318 ? -12.008 33.262 20.318 1.00 56.97 318 PRO A CA 1
ATOM 2455 C C . PRO A 1 318 ? -10.989 32.135 20.527 1.00 56.97 318 PRO A C 1
ATOM 2457 O O . PRO A 1 318 ? -9.841 32.240 20.094 1.00 56.97 318 PRO A O 1
ATOM 2460 N N . ARG A 1 319 ? -11.403 31.076 21.230 1.00 70.31 319 ARG A N 1
ATOM 2461 C CA . ARG A 1 319 ? -10.554 29.938 21.625 1.00 70.31 319 ARG A CA 1
ATOM 2462 C C . ARG A 1 319 ? -10.698 28.730 20.713 1.00 70.31 319 ARG A C 1
ATOM 2464 O O . ARG A 1 319 ? -9.692 28.062 20.513 1.00 70.31 319 ARG A O 1
ATOM 2471 N N . GLY A 1 320 ? -11.890 28.505 20.150 1.00 75.00 320 GLY A N 1
ATOM 2472 C CA . GLY A 1 320 ? -12.250 27.453 19.183 1.00 75.00 320 GLY A CA 1
ATOM 2473 C C . GLY A 1 320 ? -11.159 26.418 18.880 1.00 75.00 320 GLY A C 1
ATOM 2474 O O . GLY A 1 320 ? -10.935 25.479 19.640 1.00 75.00 320 GLY A O 1
ATOM 2475 N N . PHE A 1 321 ? -10.454 26.626 17.767 1.00 77.69 321 PHE A N 1
ATOM 2476 C CA . PHE A 1 321 ? -9.411 25.729 17.255 1.00 77.69 321 PHE A CA 1
ATOM 2477 C C . PHE A 1 321 ? -7.979 26.139 17.647 1.00 77.69 321 PHE A C 1
ATOM 2479 O O . PHE A 1 321 ? -7.021 25.647 17.063 1.00 77.69 321 PHE A O 1
ATOM 2486 N N . GLN A 1 322 ? -7.778 27.011 18.646 1.00 70.56 322 GLN A N 1
ATOM 2487 C CA . GLN A 1 322 ? -6.422 27.394 19.095 1.00 70.56 322 GLN A CA 1
ATOM 2488 C C . GLN A 1 322 ? -5.589 26.189 19.553 1.00 70.56 322 GLN A C 1
ATOM 2490 O O . GLN A 1 322 ? -4.365 26.205 19.459 1.00 70.56 322 GLN A O 1
ATOM 2495 N N . ALA A 1 323 ? -6.259 25.157 20.064 1.00 64.50 323 ALA A N 1
ATOM 2496 C CA . ALA A 1 323 ? -5.664 23.878 20.420 1.00 64.50 323 ALA A CA 1
ATOM 2497 C C . ALA A 1 323 ? -6.170 22.760 19.495 1.00 64.50 323 ALA A C 1
ATOM 2499 O O . ALA A 1 323 ? -6.286 21.628 19.949 1.00 64.50 323 ALA A O 1
ATOM 2500 N N . GLY A 1 324 ? -6.480 23.079 18.231 1.00 75.00 324 GLY A N 1
ATOM 2501 C CA . GLY A 1 324 ? -7.019 22.185 17.204 1.00 75.00 324 GLY A CA 1
ATOM 2502 C C . GLY A 1 324 ? -8.307 21.457 17.592 1.00 75.00 324 GLY A C 1
ATOM 2503 O O . GLY A 1 324 ? -9.040 21.895 18.481 1.00 75.00 324 GLY A O 1
ATOM 2504 N N . ALA A 1 325 ? -8.585 20.365 16.888 1.00 79.38 325 ALA A N 1
ATOM 2505 C CA . ALA A 1 325 ? -9.739 19.509 17.106 1.00 79.38 325 ALA A CA 1
ATOM 2506 C C . ALA A 1 325 ? -9.369 18.030 17.013 1.00 79.38 325 ALA A C 1
ATOM 2508 O O . ALA A 1 325 ? -8.395 17.633 16.365 1.00 79.38 325 ALA A O 1
ATOM 2509 N N . SER A 1 326 ? -10.175 17.210 17.673 1.00 81.25 326 SER A N 1
ATOM 2510 C CA . SER A 1 326 ? -9.950 15.778 17.783 1.00 81.25 326 SER A CA 1
ATOM 2511 C C . SER A 1 326 ? -11.259 15.020 17.893 1.00 81.25 326 SER A C 1
ATOM 2513 O O . SER A 1 326 ? -12.304 15.591 18.202 1.00 81.25 326 SER A O 1
ATOM 2515 N N . GLY A 1 327 ? -11.234 13.724 17.617 1.00 84.81 327 GLY A N 1
ATOM 2516 C CA . GLY A 1 327 ? -12.436 12.918 17.742 1.00 84.81 327 GLY A CA 1
ATOM 2517 C C . GLY A 1 327 ? -12.206 11.433 17.552 1.00 84.81 327 GLY A C 1
ATOM 2518 O O . GLY A 1 327 ? -11.098 10.973 17.272 1.00 84.81 327 GLY A O 1
ATOM 2519 N N . VAL A 1 328 ? -13.298 10.691 17.693 1.00 89.94 328 VAL A N 1
ATOM 2520 C CA . VAL A 1 328 ? -13.391 9.281 17.321 1.00 89.94 328 VAL A CA 1
ATOM 2521 C C . VAL A 1 328 ? -14.497 9.109 16.298 1.00 89.94 328 VAL A C 1
ATOM 2523 O O . VAL A 1 328 ? -15.540 9.756 16.371 1.00 89.94 328 VAL A O 1
ATOM 2526 N N . ILE A 1 329 ? -14.275 8.207 15.360 1.00 94.62 329 ILE A N 1
ATOM 2527 C CA . ILE A 1 329 ? -15.276 7.696 14.444 1.00 94.62 329 ILE A CA 1
ATOM 2528 C C . ILE A 1 329 ? -15.478 6.231 14.811 1.00 94.62 329 ILE A C 1
ATOM 2530 O O . ILE A 1 329 ? -14.546 5.433 14.743 1.00 94.62 329 ILE A O 1
ATOM 2534 N N . VAL A 1 330 ? -16.687 5.870 15.224 1.00 95.75 330 VAL A N 1
ATOM 2535 C CA . VAL A 1 330 ? -17.109 4.479 15.367 1.00 95.75 330 VAL A CA 1
ATOM 2536 C C . VAL A 1 330 ? -17.481 4.000 13.966 1.00 95.75 330 VAL A C 1
ATOM 2538 O O . VAL A 1 330 ? -18.546 4.315 13.446 1.00 95.75 330 VAL A O 1
ATOM 2541 N N . LEU A 1 331 ? -16.565 3.303 13.305 1.00 95.50 331 LEU A N 1
ATOM 2542 C CA . LEU A 1 331 ? -16.733 2.809 11.938 1.00 95.50 331 LEU A CA 1
ATOM 2543 C C . LEU A 1 331 ? -17.632 1.561 11.893 1.00 95.50 331 LEU A C 1
ATOM 2545 O O . LEU A 1 331 ? -18.420 1.401 10.963 1.00 95.50 331 LEU A O 1
ATOM 2549 N N . LYS A 1 332 ? -17.557 0.714 12.927 1.00 94.94 332 LYS A N 1
ATOM 2550 C CA . LYS A 1 332 ? -18.419 -0.461 13.139 1.00 94.94 332 LYS A CA 1
ATOM 2551 C C . LYS A 1 332 ? -18.615 -0.720 14.628 1.00 94.94 332 LYS A C 1
ATOM 2553 O O . LYS A 1 332 ? -17.716 -0.465 15.430 1.00 94.94 332 LYS A O 1
ATOM 2558 N N . SER A 1 333 ? -19.769 -1.265 14.976 1.00 94.81 333 SER A N 1
ATOM 2559 C CA . SER A 1 333 ? -20.103 -1.821 16.283 1.00 94.81 333 SER A CA 1
ATOM 2560 C C . SER A 1 333 ? -21.111 -2.976 16.123 1.00 94.81 333 SER A C 1
ATOM 2562 O O . SER A 1 333 ? -21.567 -3.245 15.008 1.00 94.81 333 SER A O 1
ATOM 2564 N N . PRO A 1 334 ? -21.519 -3.646 17.213 1.00 91.81 334 PRO A N 1
ATOM 2565 C CA . PRO A 1 334 ? -22.525 -4.704 17.167 1.00 91.81 334 PRO A CA 1
ATOM 2566 C C . PRO A 1 334 ? -23.908 -4.230 16.708 1.00 91.81 334 PRO A C 1
ATOM 2568 O O . PRO A 1 334 ? -24.719 -5.065 16.326 1.00 91.81 334 PRO A O 1
ATOM 2571 N N . ILE A 1 335 ? -24.188 -2.921 16.764 1.00 89.56 335 ILE A N 1
ATOM 2572 C CA . ILE A 1 335 ? -25.480 -2.335 16.369 1.00 89.56 335 ILE A CA 1
ATOM 2573 C C . ILE A 1 335 ? -25.453 -1.727 14.959 1.00 89.56 335 ILE A C 1
ATOM 2575 O O . ILE A 1 335 ? -26.480 -1.263 14.479 1.00 89.56 335 ILE A O 1
ATOM 2579 N N . GLY A 1 336 ? -24.291 -1.675 14.302 1.00 89.75 336 GLY A N 1
ATOM 2580 C CA . GLY A 1 336 ? -24.215 -1.148 12.946 1.00 89.75 336 GLY A CA 1
ATOM 2581 C C . GLY A 1 336 ? -22.817 -1.042 12.359 1.00 89.75 336 GLY A C 1
ATOM 2582 O O . GLY A 1 336 ? -21.805 -1.131 13.048 1.00 89.75 336 GLY A O 1
ATOM 2583 N N . ASP A 1 337 ? -22.760 -0.806 11.054 1.00 91.75 337 ASP A N 1
ATOM 2584 C CA . ASP A 1 337 ? -21.531 -0.664 10.276 1.00 91.75 337 ASP A CA 1
ATOM 2585 C C . ASP A 1 337 ? -21.702 0.484 9.278 1.00 91.75 337 ASP A C 1
ATOM 2587 O O . ASP A 1 337 ? -22.688 0.531 8.540 1.00 91.75 337 ASP A O 1
ATOM 2591 N N . LEU A 1 338 ? -20.751 1.422 9.218 1.00 89.25 338 LEU A N 1
ATOM 2592 C CA . LEU A 1 338 ? -20.840 2.524 8.256 1.00 89.25 338 LEU A CA 1
ATOM 2593 C C . LEU A 1 338 ? -20.842 2.028 6.806 1.00 89.25 338 LEU A C 1
ATOM 2595 O O . LEU A 1 338 ? -21.445 2.692 5.961 1.00 89.25 338 LEU A O 1
ATOM 2599 N N . ARG A 1 339 ? -20.252 0.859 6.516 1.00 86.31 339 ARG A N 1
ATOM 2600 C CA . ARG A 1 339 ? -20.306 0.224 5.189 1.00 86.31 339 ARG A CA 1
ATOM 2601 C C . ARG A 1 339 ? -21.718 -0.157 4.777 1.00 86.31 339 ARG A C 1
ATOM 2603 O O . ARG A 1 339 ? -21.991 -0.193 3.583 1.00 86.31 339 ARG A O 1
ATOM 2610 N N . ASN A 1 340 ? -22.658 -0.292 5.715 1.00 83.12 340 ASN A N 1
ATOM 2611 C CA . ASN A 1 340 ? -24.062 -0.501 5.364 1.00 83.12 340 ASN A CA 1
ATOM 2612 C C . ASN A 1 340 ? -24.667 0.683 4.593 1.00 83.12 340 ASN A C 1
ATOM 2614 O O . ASN A 1 340 ? -25.691 0.533 3.934 1.00 83.12 340 ASN A O 1
ATOM 2618 N N . LYS A 1 341 ? -24.017 1.856 4.597 1.00 77.00 341 LYS A N 1
ATOM 2619 C CA . LYS A 1 341 ? -24.403 2.986 3.739 1.00 77.00 341 LYS A CA 1
ATOM 2620 C C . LYS A 1 341 ? -24.199 2.725 2.254 1.00 77.00 341 LYS A C 1
ATOM 2622 O O . LYS A 1 341 ? -24.832 3.404 1.449 1.00 77.00 341 LYS A O 1
ATOM 2627 N N . LEU A 1 342 ? -23.350 1.762 1.893 1.00 72.31 342 LEU A N 1
ATOM 2628 C CA . LEU A 1 342 ? -23.245 1.283 0.518 1.00 72.31 342 LEU A CA 1
ATOM 2629 C C . LEU A 1 342 ? -24.600 0.714 0.058 1.00 72.31 342 LEU A C 1
ATOM 2631 O O . LEU A 1 342 ? -25.020 1.013 -1.058 1.00 72.31 342 LEU A O 1
ATOM 2635 N N . PHE A 1 343 ? -25.337 0.043 0.961 1.00 69.44 343 PHE A N 1
ATOM 2636 C CA . PHE A 1 343 ? -26.669 -0.514 0.694 1.00 69.44 343 PHE A CA 1
ATOM 2637 C C . PHE A 1 343 ? -27.784 0.532 0.640 1.00 69.44 343 PHE A C 1
ATOM 2639 O O . PHE A 1 343 ? -28.777 0.307 -0.046 1.00 69.44 343 PHE A O 1
ATOM 2646 N N . THR A 1 344 ? -27.644 1.681 1.307 1.00 60.69 344 THR A N 1
ATOM 2647 C CA . THR A 1 344 ? -28.765 2.620 1.519 1.00 60.69 344 THR A CA 1
ATOM 2648 C C . THR A 1 344 ? -28.730 3.907 0.693 1.00 60.69 344 THR A C 1
ATOM 2650 O O . THR A 1 344 ? -29.719 4.641 0.680 1.00 60.69 344 THR A O 1
ATOM 2653 N N . ARG A 1 345 ? -27.640 4.201 -0.027 1.00 59.22 345 ARG A N 1
ATOM 2654 C CA . ARG A 1 345 ? -27.530 5.363 -0.936 1.00 59.22 345 ARG A CA 1
ATOM 2655 C C . ARG A 1 345 ? -27.933 4.957 -2.370 1.00 59.22 345 ARG A C 1
ATOM 2657 O O . ARG A 1 345 ? -27.285 4.087 -2.933 1.00 59.22 345 ARG A O 1
ATOM 2664 N N . GLY A 1 346 ? -28.986 5.540 -2.966 1.00 52.12 346 GLY A N 1
ATOM 2665 C CA . GLY A 1 346 ? -29.370 5.303 -4.389 1.00 52.12 346 GLY A CA 1
ATOM 2666 C C . GLY A 1 346 ? -28.743 6.300 -5.370 1.00 52.12 346 GLY A C 1
ATOM 2667 O O . GLY A 1 346 ? -28.240 7.316 -4.908 1.00 52.12 346 GLY A O 1
ATOM 2668 N N . ASP A 1 347 ? -28.729 6.146 -6.704 1.00 46.66 347 ASP A N 1
ATOM 2669 C CA . ASP A 1 347 ? -28.957 5.002 -7.612 1.00 46.66 347 ASP A CA 1
ATOM 2670 C C . ASP A 1 347 ? -27.630 4.283 -7.899 1.00 46.66 347 ASP A C 1
ATOM 2672 O O . ASP A 1 347 ? -26.535 4.836 -7.865 1.00 46.66 347 ASP A O 1
ATOM 2676 N N . ALA A 1 348 ? -27.777 3.012 -8.187 1.00 46.12 348 ALA A N 1
ATOM 2677 C CA . ALA A 1 348 ? -26.815 1.954 -8.136 1.00 46.12 348 ALA A CA 1
ATOM 2678 C C . ALA A 1 348 ? -26.872 1.127 -9.411 1.00 46.12 348 ALA A C 1
ATOM 2680 O O . ALA A 1 348 ? -26.648 -0.079 -9.389 1.00 46.12 348 ALA A O 1
ATOM 2681 N N . SER A 1 349 ? -27.153 1.756 -10.545 1.00 41.38 349 SER A N 1
ATOM 2682 C CA . SER A 1 349 ? -27.248 1.114 -11.860 1.00 41.38 349 SER A CA 1
ATOM 2683 C C . SER A 1 349 ? -25.920 0.501 -12.369 1.00 41.38 349 SER A C 1
ATOM 2685 O O . SER A 1 349 ? -25.785 0.124 -13.531 1.00 41.38 349 SER A O 1
ATOM 2687 N N . SER A 1 350 ? -24.962 0.326 -11.457 1.00 43.19 350 SER A N 1
ATOM 2688 C CA . SER A 1 350 ? -23.717 -0.436 -11.530 1.00 43.19 350 SER A CA 1
ATOM 2689 C C . SER A 1 350 ? -23.319 -1.149 -10.208 1.00 43.19 350 SER A C 1
ATOM 2691 O O . SER A 1 350 ? -22.259 -1.770 -10.177 1.00 43.19 350 SER A O 1
ATOM 2693 N N . ASN A 1 351 ? -24.070 -1.030 -9.102 1.00 50.62 351 ASN A N 1
ATOM 2694 C CA . ASN A 1 351 ? -23.525 -1.120 -7.736 1.00 50.62 351 ASN A CA 1
ATOM 2695 C C . ASN A 1 351 ? -23.424 -2.565 -7.193 1.00 50.62 351 ASN A C 1
ATOM 2697 O O . ASN A 1 351 ? -24.448 -3.245 -7.106 1.00 50.62 351 ASN A O 1
ATOM 2701 N N . PRO A 1 352 ? -22.237 -3.004 -6.737 1.00 52.47 352 PRO A N 1
ATOM 2702 C CA . PRO A 1 352 ? -22.041 -4.294 -6.073 1.00 52.47 352 PRO A CA 1
ATOM 2703 C C . PRO A 1 352 ? -22.645 -4.412 -4.660 1.00 52.47 352 PRO A C 1
ATOM 2705 O O . PRO A 1 352 ? -22.691 -5.511 -4.121 1.00 52.47 352 PRO A O 1
ATOM 2708 N N . PHE A 1 353 ? -23.132 -3.332 -4.045 1.00 54.06 353 PHE A N 1
ATOM 2709 C CA . PHE A 1 353 ? -23.698 -3.379 -2.692 1.00 54.06 353 PHE A CA 1
ATOM 2710 C C . PHE A 1 353 ? -24.845 -2.391 -2.473 1.00 54.06 353 PHE A C 1
ATOM 2712 O O . PHE A 1 353 ? -24.918 -1.799 -1.412 1.00 54.06 353 PHE A O 1
ATOM 2719 N N . TYR A 1 354 ? -25.755 -2.187 -3.427 1.00 62.81 354 TYR A N 1
ATOM 2720 C CA . TYR A 1 354 ? -26.965 -1.379 -3.212 1.00 62.81 354 TYR A CA 1
ATOM 2721 C C . TYR A 1 354 ? -28.192 -2.235 -2.966 1.00 62.81 354 TYR A C 1
ATOM 2723 O O . TYR A 1 354 ? -28.542 -3.069 -3.799 1.00 62.81 354 TYR A O 1
ATOM 2731 N N . ASN A 1 355 ? -28.907 -1.963 -1.879 1.00 60.66 355 ASN A N 1
ATOM 2732 C CA . ASN A 1 355 ? -30.268 -2.433 -1.704 1.00 60.66 355 ASN A CA 1
ATOM 2733 C C . ASN A 1 355 ? -30.976 -1.558 -0.650 1.00 60.66 355 ASN A C 1
ATOM 2735 O O . ASN A 1 355 ? -30.819 -1.784 0.550 1.00 60.66 355 ASN A O 1
ATOM 2739 N N . PRO A 1 356 ? -31.802 -0.579 -1.052 1.00 56.12 356 PRO A N 1
ATOM 2740 C CA . PRO A 1 356 ? -32.499 0.287 -0.103 1.00 56.12 356 PRO A CA 1
ATOM 2741 C C . PRO A 1 356 ? -33.572 -0.468 0.702 1.00 56.12 356 PRO A C 1
ATOM 2743 O O . PRO A 1 356 ? -34.046 0.042 1.712 1.00 56.12 356 PRO A O 1
ATOM 2746 N N . SER A 1 357 ? -33.938 -1.685 0.276 1.00 64.38 357 SER A N 1
ATOM 2747 C CA . SER A 1 357 ? -34.806 -2.613 1.012 1.00 64.38 357 SER A CA 1
ATOM 2748 C C . SER A 1 357 ? -34.036 -3.631 1.863 1.00 64.38 357 SER A C 1
ATOM 2750 O O . SER A 1 357 ? -34.648 -4.538 2.424 1.00 64.38 357 SER A O 1
ATOM 2752 N N . HIS A 1 358 ? -32.706 -3.501 1.970 1.00 69.25 358 HIS A N 1
ATOM 2753 C CA . HIS A 1 358 ? -31.886 -4.407 2.771 1.00 69.25 358 HIS A CA 1
ATOM 2754 C C . HIS A 1 358 ? -32.337 -4.390 4.232 1.00 69.25 358 HIS A C 1
ATOM 2756 O O . HIS A 1 358 ? -32.567 -3.326 4.812 1.00 69.25 358 HIS A O 1
ATOM 2762 N N . SER A 1 359 ? -32.407 -5.566 4.852 1.00 69.31 359 SER A N 1
ATOM 2763 C CA . SER A 1 359 ? -32.774 -5.729 6.266 1.00 69.31 359 SER A CA 1
ATOM 2764 C C . SER A 1 359 ? -31.875 -4.906 7.201 1.00 69.31 359 SER A C 1
ATOM 2766 O O . SER A 1 359 ? -32.348 -4.378 8.204 1.00 69.31 359 SER A O 1
ATOM 2768 N N . LEU A 1 360 ? -30.604 -4.734 6.821 1.00 68.75 360 LEU A N 1
ATOM 2769 C CA . LEU A 1 360 ? -29.593 -3.943 7.540 1.00 68.75 360 LEU A CA 1
ATOM 2770 C C . LEU A 1 360 ? -29.547 -2.455 7.133 1.00 68.75 360 LEU A C 1
ATOM 2772 O O . LEU A 1 360 ? -28.619 -1.745 7.511 1.00 68.75 360 LEU A O 1
ATOM 2776 N N . ALA A 1 361 ? -30.516 -1.934 6.369 1.00 63.53 361 ALA A N 1
ATOM 2777 C CA . ALA A 1 361 ? -30.547 -0.512 6.002 1.00 63.53 361 ALA A CA 1
ATOM 2778 C C . ALA A 1 361 ? -30.643 0.422 7.227 1.00 63.53 361 ALA A C 1
ATOM 2780 O O . ALA A 1 361 ? -30.191 1.566 7.190 1.00 63.53 361 ALA A O 1
ATOM 2781 N N . GLY A 1 362 ? -31.210 -0.075 8.329 1.00 61.56 362 GLY A N 1
ATOM 2782 C CA . GLY A 1 362 ? -31.211 0.606 9.620 1.00 61.56 362 GLY A CA 1
ATOM 2783 C C . GLY A 1 362 ? -29.853 0.584 10.330 1.00 61.56 362 GLY A C 1
ATOM 2784 O O . GLY A 1 362 ? -29.570 1.472 11.116 1.00 61.56 362 GLY A O 1
ATOM 2785 N N . ASP A 1 363 ? -28.935 -0.314 9.994 1.00 78.12 363 ASP A N 1
ATOM 2786 C CA . ASP A 1 363 ? -27.658 -0.500 10.697 1.00 78.12 363 ASP A CA 1
ATOM 2787 C C . ASP A 1 363 ? -26.557 0.476 10.225 1.00 78.12 363 ASP A C 1
ATOM 2789 O O . ASP A 1 363 ? -25.373 0.140 10.212 1.00 78.12 363 ASP A O 1
ATOM 2793 N N . THR A 1 364 ? -26.929 1.689 9.794 1.00 81.50 364 THR A N 1
ATOM 2794 C CA . THR A 1 364 ? -26.000 2.731 9.303 1.00 81.50 364 THR A CA 1
ATOM 2795 C C . THR A 1 364 ? -25.489 3.681 10.389 1.00 81.50 364 THR A C 1
ATOM 2797 O O . THR A 1 364 ? -24.650 4.542 10.106 1.00 81.50 364 THR A O 1
ATOM 2800 N N . ILE A 1 365 ? -26.029 3.571 11.606 1.00 87.12 365 ILE A N 1
ATOM 2801 C CA . ILE A 1 365 ? -25.562 4.283 12.801 1.00 87.12 365 ILE A CA 1
ATOM 2802 C C . ILE A 1 365 ? -24.835 3.271 13.680 1.00 87.12 365 ILE A C 1
ATOM 2804 O O . ILE A 1 365 ? -25.346 2.195 13.965 1.00 87.12 365 ILE A O 1
ATOM 2808 N N . THR A 1 366 ? -23.635 3.628 14.110 1.00 92.50 366 THR A N 1
ATOM 2809 C CA . THR A 1 366 ? -22.670 2.712 14.731 1.00 92.50 366 THR A CA 1
ATOM 2810 C C . THR A 1 366 ? -22.491 2.942 16.226 1.00 92.50 366 THR A C 1
ATOM 2812 O O . THR A 1 366 ? -21.781 2.190 16.886 1.00 92.50 366 THR A O 1
ATOM 2815 N N . PHE A 1 367 ? -23.117 3.966 16.794 1.00 93.62 367 PHE A N 1
ATOM 2816 C CA . PHE A 1 367 ? -23.084 4.238 18.225 1.00 93.62 367 PHE A CA 1
ATOM 2817 C C . PHE A 1 367 ? -24.393 4.893 18.649 1.00 93.62 367 PHE A C 1
ATOM 2819 O O . PHE A 1 367 ? -24.993 5.660 17.896 1.00 93.62 367 PHE A O 1
ATOM 2826 N N . ASN A 1 368 ? -24.836 4.596 19.862 1.00 91.44 368 ASN A N 1
ATOM 2827 C CA . ASN A 1 368 ? -26.081 5.130 20.408 1.00 91.44 368 ASN A CA 1
ATOM 2828 C C . ASN A 1 368 ? -25.933 5.668 21.832 1.00 91.44 368 ASN A C 1
ATOM 2830 O O . ASN A 1 368 ? -26.912 6.147 22.400 1.00 91.44 368 ASN A O 1
ATOM 2834 N N . HIS A 1 369 ? -24.717 5.648 22.379 1.00 92.50 369 HIS A N 1
ATOM 2835 C CA . HIS A 1 369 ? -24.401 6.216 23.678 1.00 92.50 369 HIS A CA 1
ATOM 2836 C C . HIS A 1 369 ? -23.251 7.214 23.564 1.00 92.50 369 HIS A C 1
ATOM 2838 O O . HIS A 1 369 ? -22.154 6.870 23.120 1.00 92.50 369 HIS A O 1
ATOM 2844 N N . ASN A 1 370 ? -23.503 8.449 24.002 1.00 91.38 370 ASN A N 1
ATOM 2845 C CA . ASN A 1 370 ? -22.483 9.458 24.226 1.00 91.38 370 ASN A CA 1
ATOM 2846 C C . ASN A 1 370 ? -22.766 10.257 25.505 1.00 91.38 370 ASN A C 1
ATOM 2848 O O . ASN A 1 370 ? -23.626 11.139 25.509 1.00 91.38 370 ASN A O 1
ATOM 2852 N N . ASN A 1 371 ? -22.016 9.964 26.571 1.00 87.00 371 ASN A N 1
ATOM 2853 C CA . ASN A 1 371 ? -22.154 10.643 27.854 1.00 87.00 371 ASN A CA 1
ATOM 2854 C C . ASN A 1 371 ? -21.073 11.720 28.042 1.00 87.00 371 ASN A C 1
ATOM 2856 O O . ASN A 1 371 ? -19.873 11.463 27.923 1.00 87.00 371 ASN A O 1
ATOM 2860 N N . LEU A 1 372 ? -21.537 12.916 28.395 1.00 84.19 372 LEU A N 1
ATOM 2861 C CA . LEU A 1 372 ? -20.782 14.150 28.587 1.00 84.19 372 LEU A CA 1
ATOM 2862 C C . LEU A 1 372 ? -20.374 14.398 30.055 1.00 84.19 372 LEU A C 1
ATOM 2864 O O . LEU A 1 372 ? -20.138 15.529 30.457 1.00 84.19 372 LEU A O 1
ATOM 2868 N N . CYS A 1 373 ? -20.261 13.336 30.854 1.00 77.56 373 CYS A N 1
ATOM 2869 C CA . CYS A 1 373 ? -20.063 13.350 32.309 1.00 77.56 373 CYS A CA 1
ATOM 2870 C C . CYS A 1 373 ? -18.831 14.139 32.821 1.00 77.56 373 CYS A C 1
ATOM 2872 O O . CYS A 1 373 ? -18.733 14.407 34.012 1.00 77.56 373 CYS A O 1
ATOM 2874 N N . GLY A 1 374 ? -17.874 14.556 31.985 1.00 74.69 374 GLY A N 1
ATOM 2875 C CA . GLY A 1 374 ? -16.761 15.419 32.414 1.00 74.69 374 GLY A CA 1
ATOM 2876 C C . GLY A 1 374 ? -15.927 14.859 33.587 1.00 74.69 374 GLY A C 1
ATOM 2877 O O . GLY A 1 374 ? -16.152 13.763 34.099 1.00 74.69 374 GLY A O 1
ATOM 2878 N N . PHE A 1 375 ? -14.920 15.595 34.052 1.00 73.38 375 PHE A N 1
ATOM 2879 C CA . PHE A 1 375 ? -14.030 15.131 35.119 1.00 73.38 375 PHE A CA 1
ATOM 2880 C C . PHE A 1 375 ? -14.745 14.941 36.464 1.00 73.38 375 PHE A C 1
ATOM 2882 O O . PHE A 1 375 ? -14.582 13.909 37.114 1.00 73.38 375 PHE A O 1
ATOM 2889 N N . THR A 1 376 ? -15.555 15.919 36.880 1.00 73.69 376 THR A N 1
ATOM 2890 C CA . THR A 1 376 ? -16.229 15.908 38.186 1.00 73.69 376 THR A CA 1
ATOM 2891 C C . THR A 1 376 ? -17.298 14.824 38.271 1.00 73.69 376 THR A C 1
ATOM 2893 O O . THR A 1 376 ? -17.309 14.076 39.249 1.00 73.69 376 THR A O 1
ATOM 2896 N N . CYS A 1 377 ? -18.156 14.673 37.254 1.00 78.88 377 CYS A N 1
ATOM 2897 C CA . CYS A 1 377 ? -19.102 13.560 37.254 1.00 78.88 377 CYS A CA 1
ATOM 2898 C C . CYS A 1 377 ? -18.376 12.225 37.028 1.00 78.88 377 CYS A C 1
ATOM 2900 O O . CYS A 1 377 ? -18.725 11.261 37.703 1.00 78.88 377 CYS A O 1
ATOM 2902 N N . THR A 1 378 ? -17.299 12.151 36.226 1.00 78.44 378 THR A N 1
ATOM 2903 C CA . THR A 1 378 ? -16.520 10.898 36.102 1.00 78.44 378 THR A CA 1
ATOM 2904 C C . THR A 1 378 ? -15.981 10.460 37.460 1.00 78.44 378 THR A C 1
ATOM 2906 O O . THR A 1 378 ? -16.107 9.294 37.825 1.00 78.44 378 THR A O 1
ATOM 2909 N N . GLN A 1 379 ? -15.456 11.397 38.255 1.00 74.94 379 GLN A N 1
ATOM 2910 C CA . GLN A 1 379 ? -15.065 11.102 39.626 1.00 74.94 379 GLN A CA 1
ATOM 2911 C C . GLN A 1 379 ? -16.249 10.628 40.469 1.00 74.94 379 GLN A C 1
ATOM 2913 O O . GLN A 1 379 ? -16.144 9.591 41.109 1.00 74.94 379 GLN A O 1
ATOM 2918 N N . ALA A 1 380 ? -17.382 11.324 40.441 1.00 76.44 380 ALA A N 1
ATOM 2919 C CA . ALA A 1 380 ? -18.532 10.988 41.277 1.00 76.44 380 ALA A CA 1
ATOM 2920 C C . ALA A 1 380 ? -19.248 9.674 40.901 1.00 76.44 380 ALA A C 1
ATOM 2922 O O . ALA A 1 380 ? -19.791 9.015 41.785 1.00 76.44 380 ALA A O 1
ATOM 2923 N N . GLN A 1 381 ? -19.292 9.304 39.616 1.00 80.50 381 GLN A N 1
ATOM 2924 C CA . GLN A 1 381 ? -20.020 8.118 39.141 1.00 80.50 381 GLN A CA 1
ATOM 2925 C C . GLN A 1 381 ? -19.128 6.884 39.006 1.00 80.50 381 GLN A C 1
ATOM 2927 O O . GLN A 1 381 ? -19.609 5.766 39.194 1.00 80.50 381 GLN A O 1
ATOM 2932 N N . HIS A 1 382 ? -17.844 7.079 38.679 1.00 77.69 382 HIS A N 1
ATOM 2933 C CA . HIS A 1 382 ? -16.944 5.995 38.283 1.00 77.69 382 HIS A CA 1
ATOM 2934 C C . HIS A 1 382 ? -15.716 5.819 39.186 1.00 77.69 382 HIS A C 1
ATOM 2936 O O . HIS A 1 382 ? -15.042 4.806 39.026 1.00 77.69 382 HIS A O 1
ATOM 2942 N N . ILE A 1 383 ? -15.403 6.741 40.115 1.00 68.12 383 ILE A N 1
ATOM 2943 C CA . ILE A 1 383 ? -14.127 6.721 40.871 1.00 68.12 383 ILE A CA 1
ATOM 2944 C C . ILE A 1 383 ? -14.314 6.807 42.392 1.00 68.12 383 ILE A C 1
ATOM 2946 O O . ILE A 1 383 ? -13.795 5.975 43.131 1.00 68.12 383 ILE A O 1
ATOM 2950 N N . ALA A 1 384 ? -14.994 7.845 42.876 1.00 55.16 384 ALA A N 1
ATOM 2951 C CA . ALA A 1 384 ? -15.140 8.156 44.289 1.00 55.16 384 ALA A CA 1
ATOM 2952 C C . ALA A 1 384 ? -16.010 7.097 44.978 1.00 55.16 384 ALA A C 1
ATOM 2954 O O . ALA A 1 384 ? -17.147 6.860 44.573 1.00 55.16 384 ALA A O 1
ATOM 2955 N N . GLY A 1 385 ? -15.472 6.483 46.036 1.00 49.69 385 GLY A N 1
ATOM 2956 C CA . GLY A 1 385 ? -16.136 5.392 46.747 1.00 49.69 385 GLY A CA 1
ATOM 2957 C C . GLY A 1 385 ? -15.770 3.994 46.249 1.00 49.69 385 GLY A C 1
ATOM 2958 O O . GLY A 1 385 ? -16.561 3.086 46.466 1.00 49.69 385 GLY A O 1
ATOM 2959 N N . SER A 1 386 ? -14.596 3.798 45.631 1.00 45.12 386 SER A N 1
ATOM 2960 C CA . SER A 1 386 ? -14.026 2.475 45.325 1.00 45.12 386 SER A CA 1
ATOM 2961 C C . SER A 1 386 ? -13.908 1.619 46.593 1.00 45.12 386 SER A C 1
ATOM 2963 O O . SER A 1 386 ? -12.887 1.622 47.276 1.00 45.12 386 SER A O 1
ATOM 2965 N N . GLY A 1 387 ? -14.998 0.941 46.956 1.00 44.41 387 GLY A N 1
ATOM 2966 C CA . GLY A 1 387 ? -15.160 0.294 48.258 1.00 44.41 387 GLY A CA 1
ATOM 2967 C C . GLY A 1 387 ? -16.574 0.335 48.854 1.00 44.41 387 GLY A C 1
ATOM 2968 O O . GLY A 1 387 ? -16.849 -0.492 49.717 1.00 44.41 387 GLY A O 1
ATOM 2969 N N . THR A 1 388 ? -17.467 1.226 48.406 1.00 51.34 388 THR A N 1
ATOM 2970 C CA . THR A 1 388 ? -18.865 1.320 48.874 1.00 51.34 388 THR A CA 1
ATOM 2971 C C . THR A 1 388 ? -19.827 0.616 47.914 1.00 51.34 388 THR A C 1
ATOM 2973 O O . THR A 1 388 ? -19.570 0.568 46.717 1.00 51.34 388 THR A O 1
ATOM 2976 N N . SER A 1 389 ? -20.943 0.097 48.440 1.00 50.50 389 SER A N 1
ATOM 2977 C CA . SER A 1 389 ? -21.892 -0.835 47.799 1.00 50.50 389 SER A CA 1
ATOM 2978 C C . SER A 1 389 ? -22.695 -0.339 46.590 1.00 50.50 389 SER A C 1
ATOM 2980 O O . SER A 1 389 ? -23.714 -0.933 46.249 1.00 50.50 389 SER A O 1
ATOM 2982 N N . TYR A 1 390 ? -22.294 0.766 45.962 1.00 66.88 390 TYR A N 1
ATOM 2983 C CA . TYR A 1 390 ? -23.170 1.565 45.101 1.00 66.88 390 TYR A CA 1
ATOM 2984 C C . TYR A 1 390 ? -22.525 2.027 43.782 1.00 66.88 390 TYR A C 1
ATOM 2986 O O . TYR A 1 390 ? -23.193 2.685 42.977 1.00 66.88 390 TYR A O 1
ATOM 2994 N N . GLN A 1 391 ? -21.246 1.727 43.538 1.00 74.81 391 GLN A N 1
ATOM 2995 C CA . GLN A 1 391 ? -20.497 2.296 42.412 1.00 74.81 391 GLN A CA 1
ATOM 2996 C C . GLN A 1 391 ? -20.834 1.613 41.084 1.00 74.81 391 GLN A C 1
ATOM 2998 O O . GLN A 1 391 ? -21.058 2.304 40.086 1.00 74.81 391 GLN A O 1
ATOM 3003 N N . ALA A 1 392 ? -20.919 0.279 41.057 1.00 79.50 392 ALA A N 1
ATOM 3004 C CA . ALA A 1 392 ? -21.206 -0.458 39.826 1.00 79.50 392 ALA A CA 1
ATOM 3005 C C . ALA A 1 392 ? -22.578 -0.090 39.229 1.00 79.50 392 ALA A C 1
ATOM 3007 O O . ALA A 1 392 ? -22.693 0.094 38.017 1.00 79.50 392 ALA A O 1
ATOM 3008 N N . ALA A 1 393 ? -23.597 0.105 40.074 1.00 82.94 393 ALA A N 1
ATOM 3009 C CA . ALA A 1 393 ? -24.930 0.529 39.644 1.00 82.94 393 ALA A CA 1
ATOM 3010 C C . ALA A 1 393 ? -24.946 1.970 39.095 1.00 82.94 393 ALA A C 1
ATOM 3012 O O . ALA A 1 393 ? -25.531 2.204 38.036 1.00 82.94 393 ALA A O 1
ATOM 3013 N N . ARG A 1 394 ? -24.252 2.919 39.750 1.00 85.12 394 ARG A N 1
ATOM 3014 C CA . ARG A 1 394 ? -24.098 4.310 39.263 1.00 85.12 394 ARG A CA 1
ATOM 3015 C C . ARG A 1 394 ? -23.357 4.376 37.937 1.00 85.12 394 ARG A C 1
ATOM 3017 O O . ARG A 1 394 ? -23.786 5.070 37.013 1.00 85.12 394 ARG A O 1
ATOM 3024 N N . SER A 1 395 ? -22.274 3.611 37.830 1.00 85.06 395 SER A N 1
ATOM 3025 C CA . SER A 1 395 ? -21.489 3.495 36.605 1.00 85.06 395 SER A CA 1
ATOM 3026 C C . SER A 1 395 ? -22.316 2.909 35.464 1.00 85.06 395 SER A C 1
ATOM 3028 O O . SER A 1 395 ? -22.391 3.529 34.405 1.00 85.06 395 SER A O 1
ATOM 3030 N N . PHE A 1 396 ? -23.004 1.785 35.696 1.00 88.62 396 PHE A N 1
ATOM 3031 C CA . PHE A 1 396 ? -23.920 1.199 34.717 1.00 88.62 396 PHE A CA 1
ATOM 3032 C C . PHE A 1 396 ? -25.005 2.200 34.310 1.00 88.62 396 PHE A C 1
ATOM 3034 O O . PHE A 1 396 ? -25.212 2.428 33.125 1.00 88.62 396 PHE A O 1
ATOM 3041 N N . GLY A 1 397 ? -25.671 2.852 35.269 1.00 89.44 397 GLY A N 1
ATOM 3042 C CA . GLY A 1 397 ? -26.738 3.808 34.979 1.00 89.44 397 GLY A CA 1
ATOM 3043 C C . GLY A 1 397 ? -26.278 5.009 34.153 1.00 89.44 397 GLY A C 1
ATOM 3044 O O . GLY A 1 397 ? -27.017 5.486 33.295 1.00 89.44 397 GLY A O 1
ATOM 3045 N N . THR A 1 398 ? -25.040 5.455 34.360 1.00 88.94 398 THR A N 1
ATOM 3046 C CA . THR A 1 398 ? -24.421 6.550 33.604 1.00 88.94 398 THR A CA 1
ATOM 3047 C C . THR A 1 398 ? -24.055 6.120 32.176 1.00 88.94 398 THR A C 1
ATOM 3049 O O . THR A 1 398 ? -24.343 6.849 31.228 1.00 88.94 398 THR A O 1
ATOM 3052 N N . LEU A 1 399 ? -23.482 4.925 31.993 1.00 88.44 399 LEU A N 1
ATOM 3053 C CA . LEU A 1 399 ? -23.075 4.406 30.677 1.00 88.44 399 LEU A CA 1
ATOM 3054 C C . LEU A 1 399 ? -24.276 3.935 29.836 1.00 88.44 399 LEU A C 1
ATOM 3056 O O . LEU A 1 399 ? -24.386 4.269 28.658 1.00 88.44 399 LEU A O 1
ATOM 3060 N N . ALA A 1 400 ? -25.232 3.242 30.457 1.00 89.00 400 ALA A N 1
ATOM 3061 C CA . ALA A 1 400 ? -26.453 2.733 29.829 1.00 89.00 400 ALA A CA 1
ATOM 3062 C C . ALA A 1 400 ? -27.603 3.763 29.773 1.00 89.00 400 ALA A C 1
ATOM 3064 O O . ALA A 1 400 ? -28.703 3.429 29.329 1.00 89.00 400 ALA A O 1
ATOM 3065 N N . HIS A 1 401 ? -27.375 4.998 30.240 1.00 88.38 401 HIS A N 1
ATOM 3066 C CA . HIS A 1 401 ? -28.348 6.099 30.263 1.00 88.38 401 HIS A CA 1
ATOM 3067 C C . HIS A 1 401 ? -29.678 5.733 30.953 1.00 88.38 401 HIS A C 1
ATOM 3069 O O . HIS A 1 401 ? -30.776 5.929 30.428 1.00 88.38 401 HIS A O 1
ATOM 3075 N N . ARG A 1 402 ? -29.568 5.179 32.166 1.00 87.50 402 ARG A N 1
ATOM 3076 C CA . ARG A 1 402 ? -30.683 4.842 33.061 1.00 87.50 402 ARG A CA 1
ATOM 3077 C C . ARG A 1 402 ? -30.698 5.805 34.240 1.00 87.50 402 ARG A C 1
ATOM 3079 O O . ARG A 1 402 ? -29.924 5.637 35.178 1.00 87.50 402 ARG A O 1
ATOM 3086 N N . GLU A 1 403 ? -31.593 6.789 34.225 1.00 87.88 403 GLU A N 1
ATOM 3087 C CA . GLU A 1 403 ? -31.595 7.892 35.198 1.00 87.88 403 GLU A CA 1
ATOM 3088 C C . GLU A 1 403 ? -31.693 7.424 36.654 1.00 87.88 403 GLU A C 1
ATOM 3090 O O . GLU A 1 403 ? -30.892 7.843 37.489 1.00 87.88 403 GLU A O 1
ATOM 3095 N N . ALA A 1 404 ? -32.609 6.495 36.949 1.00 85.00 404 ALA A N 1
ATOM 3096 C CA . ALA A 1 404 ? -32.787 5.943 38.294 1.00 85.00 404 ALA A CA 1
ATOM 3097 C C . ALA A 1 404 ? -31.503 5.291 38.837 1.00 85.00 404 ALA A C 1
ATOM 3099 O O . ALA A 1 404 ? -31.181 5.417 40.015 1.00 85.00 404 ALA A O 1
ATOM 3100 N N . LEU A 1 405 ? -30.754 4.612 37.964 1.00 87.44 405 LEU A N 1
ATOM 3101 C CA . LEU A 1 405 ? -29.515 3.924 38.320 1.00 87.44 405 LEU A CA 1
ATOM 3102 C C . LEU A 1 405 ? -28.315 4.872 38.313 1.00 87.44 405 LEU A C 1
ATOM 3104 O O . LEU A 1 405 ? -27.408 4.681 39.103 1.00 87.44 405 LEU A O 1
ATOM 3108 N N . ALA A 1 406 ? -28.302 5.921 37.488 1.00 87.75 406 ALA A N 1
ATOM 3109 C CA . ALA A 1 406 ? -27.278 6.964 37.563 1.00 87.75 406 ALA A CA 1
ATOM 3110 C C . ALA A 1 406 ? -27.371 7.726 38.899 1.00 87.75 406 ALA A C 1
ATOM 3112 O O . ALA A 1 406 ? -26.363 8.092 39.508 1.00 87.75 406 ALA A O 1
ATOM 3113 N N . LEU A 1 407 ? -28.590 7.919 39.407 1.00 85.12 407 LEU A N 1
ATOM 3114 C CA . LEU A 1 407 ? -28.815 8.459 40.742 1.00 85.12 407 LEU A CA 1
ATOM 3115 C C . LEU A 1 407 ? -28.537 7.415 41.840 1.00 85.12 407 LEU A C 1
ATOM 3117 O O . LEU A 1 407 ? -27.911 7.783 42.832 1.00 85.12 407 LEU A O 1
ATOM 3121 N N . ASN A 1 408 ? -28.894 6.141 41.617 1.00 81.44 408 ASN A N 1
ATOM 3122 C CA . ASN A 1 408 ? -28.720 4.980 42.508 1.00 81.44 408 ASN A CA 1
ATOM 3123 C C . ASN A 1 408 ? -28.964 5.325 43.979 1.00 81.44 408 ASN A C 1
ATOM 3125 O O . ASN A 1 408 ? -27.977 5.552 44.666 1.00 81.44 408 ASN A O 1
ATOM 3129 N N . ASP A 1 409 ? -30.236 5.347 44.400 1.00 79.12 409 ASP A N 1
ATOM 3130 C CA . ASP A 1 409 ? -30.779 5.769 45.713 1.00 79.12 409 ASP A CA 1
ATOM 3131 C C . ASP A 1 409 ? -30.942 7.277 45.943 1.00 79.12 409 ASP A C 1
ATOM 3133 O O . ASP A 1 409 ? -31.842 7.682 46.680 1.00 79.12 409 ASP A O 1
ATOM 3137 N N . ARG A 1 410 ? -30.168 8.105 45.236 1.00 82.94 410 ARG A N 1
ATOM 3138 C CA . ARG A 1 410 ? -30.323 9.559 45.288 1.00 82.94 410 ARG A CA 1
ATOM 3139 C C . ARG A 1 410 ? -31.625 9.984 44.617 1.00 82.94 410 ARG A C 1
ATOM 3141 O O . ARG A 1 410 ? -31.990 9.516 43.538 1.00 82.94 410 ARG A O 1
ATOM 3148 N N . THR A 1 411 ? -32.304 10.946 45.210 1.00 82.81 411 THR A N 1
ATOM 3149 C CA . THR A 1 411 ? -33.288 11.762 44.508 1.00 82.81 411 THR A CA 1
ATOM 3150 C C . THR A 1 411 ? -32.569 12.809 43.664 1.00 82.81 411 THR A C 1
ATOM 3152 O O . THR A 1 411 ? -31.417 13.171 43.916 1.00 82.81 411 THR A O 1
ATOM 3155 N N . SER A 1 412 ? -33.249 13.351 42.653 1.00 82.31 412 SER A N 1
ATOM 3156 C CA . SER A 1 412 ? -32.661 14.410 41.835 1.00 82.31 412 SER A CA 1
ATOM 3157 C C . SER A 1 412 ? -32.248 15.629 42.661 1.00 82.31 412 SER A C 1
ATOM 3159 O O . SER A 1 412 ? -31.355 16.345 42.233 1.00 82.31 412 SER A O 1
ATOM 3161 N N . THR A 1 413 ? -32.886 15.885 43.808 1.00 84.56 413 THR A N 1
ATOM 3162 C CA . THR A 1 413 ? -32.608 17.014 44.711 1.00 84.56 413 THR A CA 1
ATOM 3163 C C . THR A 1 413 ? -31.378 16.822 45.595 1.00 84.56 413 THR A C 1
ATOM 3165 O O . THR A 1 413 ? -30.858 17.814 46.095 1.00 84.56 413 THR A O 1
ATOM 3168 N N . ASP A 1 414 ? -30.872 15.594 45.735 1.00 85.50 414 ASP A N 1
ATOM 3169 C CA . ASP A 1 414 ? -29.664 15.319 46.531 1.00 85.50 414 ASP A CA 1
ATOM 3170 C C . ASP A 1 414 ? -28.384 15.807 45.837 1.00 85.50 414 ASP A C 1
ATOM 3172 O O . ASP A 1 414 ? -27.325 15.910 46.454 1.00 85.50 414 ASP A O 1
ATOM 3176 N N . LEU A 1 415 ? -28.471 16.106 44.537 1.00 86.81 415 LEU A N 1
ATOM 3177 C CA . LEU A 1 415 ? -27.391 16.691 43.751 1.00 86.81 415 LEU A CA 1
ATOM 3178 C C . LEU A 1 415 ? -27.520 18.216 43.724 1.00 86.81 415 LEU A C 1
ATOM 3180 O O . LEU A 1 415 ? -28.599 18.753 43.449 1.00 86.81 415 LEU A O 1
ATOM 3184 N N . THR A 1 416 ? -26.404 18.930 43.888 1.00 87.56 416 THR A N 1
ATOM 3185 C CA . THR A 1 416 ? -26.366 20.373 43.593 1.00 87.56 416 THR A CA 1
ATOM 3186 C C . THR A 1 416 ? -26.748 20.635 42.131 1.00 87.56 416 THR A C 1
ATOM 3188 O O . THR A 1 416 ? -26.717 19.726 41.300 1.00 87.56 416 THR A O 1
ATOM 3191 N N . GLU A 1 417 ? -27.130 21.869 41.784 1.00 86.19 417 GLU A N 1
ATOM 3192 C CA . GLU A 1 417 ? -27.458 22.229 40.389 1.00 86.19 417 GLU A CA 1
ATOM 3193 C C . GLU A 1 417 ? -26.356 21.811 39.411 1.00 86.19 417 GLU A C 1
ATOM 3195 O O . GLU A 1 417 ? -26.629 21.156 38.408 1.00 86.19 417 GLU A O 1
ATOM 3200 N N . ARG A 1 418 ? -25.101 22.088 39.774 1.00 81.38 418 ARG A N 1
ATOM 3201 C CA . ARG A 1 418 ? -23.926 21.683 39.009 1.00 81.38 418 ARG A CA 1
ATOM 3202 C C . ARG A 1 418 ? -23.752 20.173 38.915 1.00 81.38 418 ARG A C 1
ATOM 3204 O O . ARG A 1 418 ? -23.566 19.663 37.821 1.00 81.38 418 ARG A O 1
ATOM 3211 N N . GLN A 1 419 ? -23.833 19.447 40.031 1.00 83.94 419 GLN A N 1
ATOM 3212 C CA . GLN A 1 419 ? -23.685 17.985 40.018 1.00 83.94 419 GLN A CA 1
ATOM 3213 C C . GLN A 1 419 ? -24.758 17.303 39.165 1.00 83.94 419 GLN A C 1
ATOM 3215 O O . GLN A 1 419 ? -24.484 16.294 38.518 1.00 83.94 419 GLN A O 1
ATOM 3220 N N . TYR A 1 420 ? -25.976 17.842 39.181 1.00 86.69 420 TYR A N 1
ATOM 3221 C CA . TYR A 1 420 ? -27.084 17.332 38.388 1.00 86.69 420 TYR A CA 1
ATOM 3222 C C . TYR A 1 420 ? -26.882 17.602 36.897 1.00 86.69 420 TYR A C 1
ATOM 3224 O O . TYR A 1 420 ? -26.999 16.690 36.077 1.00 86.69 420 TYR A O 1
ATOM 3232 N N . PHE A 1 421 ? -26.557 18.848 36.547 1.00 85.12 421 PHE A N 1
ATOM 3233 C CA . PHE A 1 421 ? -26.355 19.235 35.158 1.00 85.12 421 PHE A CA 1
ATOM 3234 C C . PHE A 1 421 ? -25.126 18.546 34.548 1.00 85.12 421 PHE A C 1
ATOM 3236 O O . PHE A 1 421 ? -25.246 17.999 33.461 1.00 85.12 421 PHE A O 1
ATOM 3243 N N . ASP A 1 422 ? -23.998 18.456 35.264 1.00 83.00 422 ASP A N 1
ATOM 3244 C CA . ASP A 1 422 ? -22.800 17.735 34.796 1.00 83.00 422 ASP A CA 1
ATOM 3245 C C . ASP A 1 422 ? -23.077 16.231 34.571 1.00 83.00 422 ASP A C 1
ATOM 3247 O O . ASP A 1 422 ? -22.400 15.587 33.770 1.00 83.00 422 ASP A O 1
ATOM 3251 N N . LEU A 1 423 ? -24.068 15.649 35.263 1.00 86.38 423 LEU A N 1
ATOM 3252 C CA . LEU A 1 423 ? -24.471 14.253 35.071 1.00 86.38 423 LEU A CA 1
ATOM 3253 C C . LEU A 1 423 ? -25.346 14.059 33.826 1.00 86.38 423 LEU A C 1
ATOM 3255 O O . LEU A 1 423 ? -25.099 13.135 33.054 1.00 86.38 423 LEU A O 1
ATOM 3259 N N . PHE A 1 424 ? -26.373 14.893 33.637 1.00 87.25 424 PHE A N 1
ATOM 3260 C CA . PHE A 1 424 ? -27.407 14.657 32.619 1.00 87.25 424 PHE A CA 1
ATOM 3261 C C . PHE A 1 424 ? -27.324 15.567 31.389 1.00 87.25 424 PHE A C 1
ATOM 3263 O O . PHE A 1 424 ? -27.781 15.161 30.321 1.00 87.25 424 PHE A O 1
ATOM 3270 N N . HIS A 1 425 ? -26.774 16.778 31.528 1.00 84.50 425 HIS A N 1
ATOM 3271 C CA . HIS A 1 425 ? -26.750 17.837 30.510 1.00 84.50 425 HIS A CA 1
ATOM 3272 C C . HIS A 1 425 ? -28.122 18.056 29.845 1.00 84.50 425 HIS A C 1
ATOM 3274 O O . HIS A 1 425 ? -28.236 18.225 28.629 1.00 84.50 425 HIS A O 1
ATOM 3280 N N . ASN A 1 426 ? -29.184 17.991 30.650 1.00 83.69 426 ASN A N 1
ATOM 3281 C CA . ASN A 1 426 ? -30.548 17.880 30.160 1.00 83.69 426 ASN A CA 1
ATOM 3282 C C . ASN A 1 426 ? -31.019 19.168 29.466 1.00 83.69 426 ASN A C 1
ATOM 3284 O O . ASN A 1 426 ? -30.951 20.259 30.033 1.00 83.69 426 ASN A O 1
ATOM 3288 N N . GLN A 1 427 ? -31.579 19.030 28.262 1.00 85.31 427 GLN A N 1
ATOM 3289 C CA . GLN A 1 427 ? -32.109 20.156 27.478 1.00 85.31 427 GLN A CA 1
ATOM 3290 C C . GLN A 1 427 ? -33.215 20.952 28.198 1.00 85.31 427 GLN A C 1
ATOM 3292 O O . GLN A 1 427 ? -33.418 22.131 27.909 1.00 85.31 427 GLN A O 1
ATOM 3297 N N . ASP A 1 428 ? -33.919 20.314 29.137 1.00 84.00 428 ASP A N 1
ATOM 3298 C CA . ASP A 1 428 ? -35.092 20.870 29.814 1.00 84.00 428 ASP A CA 1
ATOM 3299 C C . ASP A 1 428 ? -34.754 21.550 31.150 1.00 84.00 428 ASP A C 1
ATOM 3301 O O . ASP A 1 428 ? -35.646 21.745 31.963 1.00 84.00 428 ASP A O 1
ATOM 3305 N N . TRP A 1 429 ? -33.492 21.867 31.452 1.00 82.69 429 TRP A N 1
ATOM 3306 C CA . TRP A 1 429 ? -33.140 22.509 32.726 1.00 82.69 429 TRP A CA 1
ATOM 3307 C C . TRP A 1 429 ? -33.876 23.866 32.911 1.00 82.69 429 TRP A C 1
ATOM 3309 O O . TRP A 1 429 ? -33.911 24.672 31.965 1.00 82.69 429 TRP A O 1
ATOM 3319 N N . PRO A 1 430 ? -34.436 24.184 34.106 1.00 84.88 430 PRO A N 1
ATOM 3320 C CA . PRO A 1 430 ? -34.204 23.588 35.435 1.00 84.88 430 PRO A CA 1
ATOM 3321 C C . PRO A 1 430 ? -35.034 22.358 35.815 1.00 84.88 430 PRO A C 1
ATOM 3323 O O . PRO A 1 430 ? -34.946 21.892 36.953 1.00 84.88 430 PRO A O 1
ATOM 3326 N N . GLN A 1 431 ? -35.839 21.810 34.908 1.00 85.88 431 GLN A N 1
ATOM 3327 C CA . GLN A 1 431 ? -36.639 20.635 35.212 1.00 85.88 431 GLN A CA 1
ATOM 3328 C C . GLN A 1 431 ? -35.718 19.446 35.505 1.00 85.88 431 GLN A C 1
ATOM 3330 O O . GLN A 1 431 ? -34.861 19.088 34.697 1.00 85.88 431 GLN A O 1
ATOM 3335 N N . ARG A 1 432 ? -35.901 18.837 36.679 1.00 85.38 432 ARG A N 1
ATOM 3336 C CA . ARG A 1 432 ? -35.184 17.631 37.098 1.00 85.38 432 ARG A CA 1
ATOM 3337 C C . ARG A 1 432 ? -36.019 16.388 36.815 1.00 85.38 432 ARG A C 1
ATOM 3339 O O . ARG A 1 432 ? -37.249 16.433 36.799 1.00 85.38 432 ARG A O 1
ATOM 3346 N N . TRP A 1 433 ? -35.331 15.279 36.598 1.00 85.38 433 TRP A N 1
ATOM 3347 C CA . TRP A 1 433 ? -35.925 13.985 36.328 1.00 85.38 433 TRP A CA 1
ATOM 3348 C C . TRP A 1 433 ? -36.731 13.512 37.533 1.00 85.38 433 TRP A C 1
ATOM 3350 O O . TRP A 1 433 ? -36.251 13.522 38.666 1.00 85.38 433 TRP A O 1
ATOM 3360 N N . THR A 1 434 ? -37.952 13.057 37.267 1.00 74.44 434 THR A N 1
ATOM 3361 C CA . THR A 1 434 ? -38.800 12.395 38.256 1.00 74.44 434 THR A CA 1
ATOM 3362 C C . THR A 1 434 ? -39.303 11.069 37.683 1.00 74.44 434 THR A C 1
ATOM 3364 O O . THR A 1 434 ? -39.660 11.018 36.502 1.00 74.44 434 THR A O 1
ATOM 3367 N N . PRO A 1 435 ? -39.394 9.998 38.492 1.00 67.94 435 PRO A N 1
ATOM 3368 C CA . PRO A 1 435 ? -39.880 8.697 38.024 1.00 67.94 435 PRO A CA 1
ATOM 3369 C C . PRO A 1 435 ? -41.294 8.731 37.413 1.00 67.94 435 PRO A C 1
ATOM 3371 O O . PRO A 1 435 ? -41.603 7.923 36.544 1.00 67.94 435 PRO A O 1
ATOM 3374 N N . ALA A 1 436 ? -42.145 9.676 37.840 1.00 55.00 436 ALA A N 1
ATOM 3375 C CA . ALA A 1 436 ? -43.531 9.834 37.384 1.00 55.00 436 ALA A CA 1
ATOM 3376 C C . ALA A 1 436 ? -43.696 10.731 36.135 1.00 55.00 436 ALA A C 1
ATOM 3378 O O . ALA A 1 436 ? -44.798 10.843 35.603 1.00 55.00 436 ALA A O 1
ATOM 3379 N N . GLY A 1 437 ? -42.625 11.366 35.643 1.00 49.09 437 GLY A N 1
ATOM 3380 C CA . GLY A 1 437 ? -42.653 12.270 34.481 1.00 49.09 437 GLY A CA 1
ATOM 3381 C C . GLY A 1 437 ? -42.720 11.573 33.116 1.00 49.09 437 GLY A C 1
ATOM 3382 O O . GLY A 1 437 ? -42.521 12.213 32.086 1.00 49.09 437 GLY A O 1
ATOM 3383 N N . VAL A 1 438 ? -42.961 10.263 33.096 1.00 47.00 438 VAL A N 1
ATOM 3384 C CA . VAL A 1 438 ? -42.976 9.434 31.892 1.00 47.00 438 VAL A CA 1
ATOM 3385 C C . VAL A 1 438 ? -44.329 9.575 31.182 1.00 47.00 438 VAL A C 1
ATOM 3387 O O . VAL A 1 438 ? -45.301 8.924 31.556 1.00 47.00 438 VAL A O 1
ATOM 3390 N N . ARG A 1 439 ? -44.415 10.405 30.133 1.00 43.19 439 ARG A N 1
ATOM 3391 C CA . ARG A 1 439 ? -45.575 10.415 29.220 1.00 43.19 439 ARG A CA 1
ATOM 3392 C C . ARG A 1 439 ? -45.283 9.545 27.999 1.00 43.19 439 ARG A C 1
ATOM 3394 O O . ARG A 1 439 ? -44.889 10.044 26.953 1.00 43.19 439 ARG A O 1
ATOM 3401 N N . PHE A 1 440 ? -45.476 8.234 28.117 1.00 35.66 440 PHE A N 1
ATOM 3402 C CA . PHE A 1 440 ? -45.552 7.374 26.933 1.00 35.66 440 PHE A CA 1
ATOM 3403 C C . PHE A 1 440 ? -46.970 7.453 26.353 1.00 35.66 440 PHE A C 1
ATOM 3405 O O . PHE A 1 440 ? -47.922 7.080 27.032 1.00 35.66 440 PHE A O 1
ATOM 3412 N N . GLY A 1 441 ? -47.117 7.922 25.107 1.00 33.66 441 GLY A N 1
ATOM 3413 C CA . GLY A 1 441 ? -48.356 7.715 24.339 1.00 33.66 441 GLY A CA 1
ATOM 3414 C C . GLY A 1 441 ? -48.907 8.874 23.503 1.00 33.66 441 GLY A C 1
ATOM 3415 O O . GLY A 1 441 ? -49.882 8.644 22.799 1.00 33.66 441 GLY A O 1
ATOM 3416 N N . THR A 1 442 ? -48.332 10.084 23.515 1.00 31.02 442 THR A N 1
ATOM 3417 C CA . THR A 1 442 ? -48.907 11.236 22.772 1.00 31.02 442 THR A CA 1
ATOM 3418 C C . THR A 1 442 ? -48.089 11.732 21.578 1.00 31.02 442 THR A C 1
ATOM 3420 O O . THR A 1 442 ? -48.372 12.801 21.058 1.00 31.02 442 THR A O 1
ATOM 3423 N N . GLY A 1 443 ? -47.089 10.985 21.104 1.00 38.72 443 GLY A N 1
ATOM 3424 C CA . GLY A 1 443 ? -46.254 11.429 19.974 1.00 38.72 443 GLY A CA 1
ATOM 3425 C C . GLY A 1 443 ? -45.214 12.500 20.334 1.00 38.72 443 GLY A C 1
ATOM 3426 O O . GLY A 1 443 ? -44.355 12.802 19.513 1.00 38.72 443 GLY A O 1
ATOM 3427 N N . ASP A 1 444 ? -45.214 12.982 21.579 1.00 39.25 444 ASP A N 1
ATOM 3428 C CA . ASP A 1 444 ? -44.141 13.785 22.158 1.00 39.25 444 ASP A CA 1
ATOM 3429 C C . ASP A 1 444 ? -43.111 12.868 22.829 1.00 39.25 444 ASP A C 1
ATOM 3431 O O . ASP A 1 444 ? -43.410 12.137 23.776 1.00 39.25 444 ASP A O 1
ATOM 3435 N N . VAL A 1 445 ? -41.874 12.904 22.343 1.00 48.03 445 VAL A N 1
ATOM 3436 C CA . VAL A 1 445 ? -40.725 12.182 22.906 1.00 48.03 445 VAL A CA 1
ATOM 3437 C C . VAL A 1 445 ? -40.297 12.871 24.215 1.00 48.03 445 VAL A C 1
ATOM 3439 O O . VAL A 1 445 ? -39.319 13.607 24.238 1.00 48.03 445 VAL A O 1
ATOM 3442 N N . GLY A 1 446 ? -41.064 12.727 25.301 1.00 50.84 446 GLY A N 1
ATOM 3443 C CA . GLY A 1 446 ? -40.899 13.554 26.505 1.00 50.84 446 GLY A CA 1
ATOM 3444 C C . GLY A 1 446 ? -40.717 12.774 27.807 1.00 50.84 446 GLY A C 1
ATOM 3445 O O . GLY A 1 446 ? -41.678 12.584 28.548 1.00 50.84 446 GLY A O 1
ATOM 3446 N N . VAL A 1 447 ? -39.476 12.398 28.137 1.00 57.28 447 VAL A N 1
ATOM 3447 C CA . VAL A 1 447 ? -39.048 12.256 29.542 1.00 57.28 447 VAL A CA 1
ATOM 3448 C C . VAL A 1 447 ? -38.358 13.564 29.909 1.00 57.28 447 VAL A C 1
ATOM 3450 O O . VAL A 1 447 ? -37.309 13.874 29.354 1.00 57.28 447 VAL A O 1
ATOM 3453 N N . VAL A 1 448 ? -38.954 14.335 30.817 1.00 69.25 448 VAL A N 1
ATOM 3454 C CA . VAL A 1 448 ? -38.440 15.658 31.194 1.00 69.25 448 VAL A CA 1
ATOM 3455 C C . VAL A 1 448 ? -37.298 15.516 32.199 1.00 69.25 448 VAL A C 1
ATOM 3457 O O . VAL A 1 448 ? -37.403 14.782 33.183 1.00 69.25 448 VAL A O 1
ATOM 3460 N N . GLY A 1 449 ? -36.214 16.255 31.971 1.00 76.62 449 GLY A N 1
ATOM 3461 C CA . GLY A 1 449 ? -35.193 16.501 32.989 1.00 76.62 449 GLY A CA 1
ATOM 3462 C C . GLY A 1 449 ? -34.101 15.440 33.151 1.00 76.62 449 GLY A C 1
ATOM 3463 O O . GLY A 1 449 ? -33.213 15.641 33.971 1.00 76.62 449 GLY A O 1
ATOM 3464 N N . GLY A 1 450 ? -34.147 14.328 32.411 1.00 85.50 450 GLY A N 1
ATOM 3465 C CA . GLY A 1 450 ? -33.161 13.234 32.461 1.00 85.50 450 GLY A CA 1
ATOM 3466 C C . GLY A 1 450 ? -32.081 13.316 31.379 1.00 85.50 450 GLY A C 1
ATOM 3467 O O . GLY A 1 450 ? -31.792 14.393 30.864 1.00 85.50 450 GLY A O 1
ATOM 3468 N N . PHE A 1 451 ? -31.503 12.169 31.002 1.00 87.69 451 PHE A N 1
ATOM 3469 C CA . PHE A 1 451 ? -30.568 12.116 29.876 1.00 87.69 451 PHE A CA 1
ATOM 3470 C C . PHE A 1 451 ? -31.253 12.554 28.581 1.00 87.69 451 PHE A C 1
ATOM 3472 O O . PHE A 1 451 ? -32.405 12.192 28.308 1.00 87.69 451 PHE A O 1
ATOM 3479 N N . ASN A 1 452 ? -30.507 13.286 27.759 1.00 85.31 452 ASN A N 1
ATOM 3480 C CA . ASN A 1 452 ? -30.958 13.675 26.437 1.00 85.31 452 ASN A CA 1
ATOM 3481 C C . ASN A 1 452 ? -31.206 12.456 25.530 1.00 85.31 452 ASN A C 1
ATOM 3483 O O . ASN A 1 452 ? -30.486 11.456 25.583 1.00 85.31 452 ASN A O 1
ATOM 3487 N N . ARG A 1 453 ? -32.239 12.554 24.686 1.00 82.88 453 ARG A N 1
ATOM 3488 C CA . ARG A 1 453 ? -32.711 11.484 23.797 1.00 82.88 453 ARG A CA 1
ATOM 3489 C C . ARG A 1 453 ? -32.996 12.039 22.411 1.00 82.88 453 ARG A C 1
ATOM 3491 O O . ARG A 1 453 ? -33.588 13.110 22.289 1.00 82.88 453 ARG A O 1
ATOM 3498 N N . TYR A 1 454 ? -32.633 11.278 21.389 1.00 81.69 454 TYR A N 1
ATOM 3499 C CA . TYR A 1 454 ? -32.923 11.580 19.995 1.00 81.69 454 TYR A CA 1
ATOM 3500 C C . TYR A 1 454 ? -33.312 10.299 19.256 1.00 81.69 454 TYR A C 1
ATOM 3502 O O . TYR A 1 454 ? -32.671 9.265 19.423 1.00 81.69 454 TYR A O 1
ATOM 3510 N N . VAL A 1 455 ? -34.363 10.359 18.442 1.00 79.88 455 VAL A N 1
ATOM 3511 C CA . VAL A 1 455 ? -34.802 9.251 17.590 1.00 79.88 455 VAL A CA 1
ATOM 3512 C C . VAL A 1 455 ? -34.599 9.658 16.127 1.00 79.88 455 VAL A C 1
ATOM 3514 O O . VAL A 1 455 ? -35.358 10.490 15.628 1.00 79.88 455 VAL A O 1
ATOM 3517 N N . PRO A 1 456 ? -33.580 9.117 15.439 1.00 74.00 456 PRO A N 1
ATOM 3518 C CA . PRO A 1 456 ? -33.326 9.423 14.035 1.00 74.00 456 PRO A CA 1
ATOM 3519 C C . PRO A 1 456 ? -34.388 8.810 13.110 1.00 74.00 456 PRO A C 1
ATOM 3521 O O . PRO A 1 456 ? -34.960 7.764 13.416 1.00 74.00 456 PRO A O 1
ATOM 3524 N N . GLY A 1 457 ? -34.601 9.401 11.933 1.00 65.56 457 GLY A N 1
ATOM 3525 C CA . GLY A 1 457 ? -35.490 8.859 10.891 1.00 65.56 457 GLY A CA 1
ATOM 3526 C C . GLY A 1 457 ? -36.875 9.517 10.827 1.00 65.56 457 GLY A C 1
ATOM 3527 O O . GLY A 1 457 ? -37.177 10.450 11.566 1.00 65.56 457 GLY A O 1
ATOM 3528 N N . VAL A 1 458 ? -37.719 9.076 9.886 1.00 58.19 458 VAL A N 1
ATOM 3529 C CA . VAL A 1 458 ? -38.925 9.832 9.478 1.00 58.19 458 VAL A CA 1
ATOM 3530 C C . VAL A 1 458 ? -40.147 9.487 10.345 1.00 58.19 458 VAL A C 1
ATOM 3532 O O . VAL A 1 458 ? -40.373 8.322 10.684 1.00 58.19 458 VAL A O 1
ATOM 3535 N N . SER A 1 459 ? -40.968 10.488 10.681 1.00 43.16 459 SER A N 1
ATOM 3536 C CA . SER A 1 459 ? -42.309 10.331 11.274 1.00 43.16 459 SER A CA 1
ATOM 3537 C C . SER A 1 459 ? -43.389 10.835 10.305 1.00 43.16 459 SER A C 1
ATOM 3539 O O . SER A 1 459 ? -43.141 11.770 9.557 1.00 43.16 459 SER A O 1
ATOM 3541 N N . ASP A 1 460 ? -44.547 10.164 10.303 1.00 45.03 460 ASP A N 1
ATOM 3542 C CA . ASP A 1 460 ? -45.707 10.285 9.382 1.00 45.03 460 ASP A CA 1
ATOM 3543 C C . ASP A 1 460 ? -45.465 9.950 7.900 1.00 45.03 460 ASP A C 1
ATOM 3545 O O . ASP A 1 460 ? -46.145 10.404 6.987 1.00 45.03 460 ASP A O 1
ATOM 3549 N N . GLY A 1 461 ? -44.536 9.017 7.709 1.00 46.09 461 GLY A N 1
ATOM 3550 C CA . GLY A 1 461 ? -44.334 8.218 6.493 1.00 46.09 461 GLY A CA 1
ATOM 3551 C C . GLY A 1 461 ? -43.362 7.046 6.705 1.00 46.09 461 GLY A C 1
ATOM 3552 O O . GLY A 1 461 ? -43.418 6.090 5.948 1.00 46.09 461 GLY A O 1
ATOM 3553 N N . LYS A 1 462 ? -42.568 7.126 7.799 1.00 50.91 462 LYS A N 1
ATOM 3554 C CA . LYS A 1 462 ? -41.806 6.114 8.587 1.00 50.91 462 LYS A CA 1
ATOM 3555 C C . LYS A 1 462 ? -40.815 5.224 7.797 1.00 50.91 462 LYS A C 1
ATOM 3557 O O . LYS A 1 462 ? -41.250 4.474 6.938 1.00 50.91 462 LYS A O 1
ATOM 3562 N N . PRO A 1 463 ? -39.505 5.186 8.138 1.00 50.72 463 PRO A N 1
ATOM 3563 C CA . PRO A 1 463 ? -39.064 4.595 9.407 1.00 50.72 463 PRO A CA 1
ATOM 3564 C C . PRO A 1 463 ? -38.070 5.453 10.216 1.00 50.72 463 PRO A C 1
ATOM 3566 O O . PRO A 1 463 ? -36.970 5.794 9.800 1.00 50.72 463 PRO A O 1
ATOM 3569 N N . GLN A 1 464 ? -38.509 5.763 11.426 1.00 68.69 464 GLN A N 1
ATOM 3570 C CA . GLN A 1 464 ? -37.829 5.652 12.718 1.00 68.69 464 GLN A CA 1
ATOM 3571 C C . GLN A 1 464 ? -36.677 4.606 12.738 1.00 68.69 464 GLN A C 1
ATOM 3573 O O . GLN A 1 464 ? -36.954 3.415 12.593 1.00 68.69 464 GLN A O 1
ATOM 3578 N N . TRP A 1 465 ? -35.420 5.043 12.903 1.00 76.75 465 TRP A N 1
ATOM 3579 C CA . TRP A 1 465 ? -34.188 4.229 12.886 1.00 76.75 465 TRP A CA 1
ATOM 3580 C C . TRP A 1 465 ? -34.267 3.012 13.813 1.00 76.75 465 TRP A C 1
ATOM 3582 O O . TRP A 1 465 ? -34.797 3.111 14.923 1.00 76.75 465 TRP A O 1
ATOM 3592 N N . ARG A 1 466 ? -33.755 1.864 13.350 1.00 77.19 466 ARG A N 1
ATOM 3593 C CA . ARG A 1 466 ? -33.694 0.622 14.126 1.00 77.19 466 ARG A CA 1
ATOM 3594 C C . ARG A 1 466 ? -32.476 -0.214 13.761 1.00 77.19 466 ARG A C 1
ATOM 3596 O O . ARG A 1 466 ? -32.205 -0.326 12.569 1.00 77.19 466 ARG A O 1
ATOM 3603 N N . TYR A 1 467 ? -31.841 -0.859 14.739 1.00 80.44 467 TYR A N 1
ATOM 3604 C CA . TYR A 1 467 ? -30.757 -1.812 14.477 1.00 80.44 467 TYR A CA 1
ATOM 3605 C C . TYR A 1 467 ? -31.213 -3.275 14.535 1.00 80.44 467 TYR A C 1
ATOM 3607 O O . TYR A 1 467 ? -32.235 -3.599 15.146 1.00 80.44 467 TYR A O 1
ATOM 3615 N N . THR A 1 468 ? -30.514 -4.185 13.862 1.00 79.94 468 THR A N 1
ATOM 3616 C CA . THR A 1 468 ? -30.935 -5.596 13.762 1.00 79.94 468 THR A CA 1
ATOM 3617 C C . THR A 1 468 ? -30.543 -6.445 14.966 1.00 79.94 468 THR A C 1
ATOM 3619 O O . THR A 1 468 ? -31.366 -7.224 15.449 1.00 79.94 468 THR A O 1
ATOM 3622 N N . ASN A 1 469 ? -29.342 -6.251 15.510 1.00 81.94 469 ASN A N 1
ATOM 3623 C CA . ASN A 1 469 ? -28.802 -7.044 16.617 1.00 81.94 469 ASN A CA 1
ATOM 3624 C C . ASN A 1 469 ? -29.325 -6.604 18.003 1.00 81.94 469 ASN A C 1
ATOM 3626 O O . ASN A 1 469 ? -28.569 -6.148 18.863 1.00 81.94 469 ASN A O 1
ATOM 3630 N N . ARG A 1 470 ? -30.643 -6.675 18.207 1.00 80.81 470 ARG A N 1
ATOM 3631 C CA . ARG A 1 470 ? -31.317 -6.247 19.444 1.00 80.81 470 ARG A CA 1
ATOM 3632 C C . ARG A 1 470 ? -31.394 -7.362 20.498 1.00 80.81 470 ARG A C 1
ATOM 3634 O O . ARG A 1 470 ? -31.546 -8.525 20.133 1.00 80.81 470 ARG A O 1
ATOM 3641 N N . PRO A 1 471 ? -31.391 -7.016 21.802 1.00 81.00 471 PRO A N 1
ATOM 3642 C CA . PRO A 1 471 ? -31.646 -7.970 22.882 1.00 81.00 471 PRO A CA 1
ATOM 3643 C C . PRO A 1 471 ? -32.938 -8.772 22.697 1.00 81.00 471 PRO A C 1
ATOM 3645 O O . PRO A 1 471 ? -33.966 -8.241 22.257 1.00 81.00 471 PRO A O 1
ATOM 3648 N N . LYS A 1 472 ? -32.917 -10.036 23.128 1.00 68.94 472 LYS A N 1
ATOM 3649 C CA . LYS A 1 472 ? -34.078 -10.931 23.102 1.00 68.94 472 LYS A CA 1
ATOM 3650 C C . LYS A 1 472 ? -35.224 -10.340 23.936 1.00 68.94 472 LYS A C 1
ATOM 3652 O O . LYS A 1 472 ? -35.092 -10.119 25.135 1.00 68.94 472 LYS A O 1
ATOM 3657 N N . GLY A 1 473 ? -36.358 -10.060 23.290 1.00 62.28 473 GLY A N 1
ATOM 3658 C CA . GLY A 1 473 ? -37.531 -9.445 23.931 1.00 62.28 473 GLY A CA 1
ATOM 3659 C C . GLY A 1 473 ? -37.628 -7.918 23.815 1.00 62.28 473 GLY A C 1
ATOM 3660 O O . GLY A 1 473 ? -38.578 -7.342 24.347 1.00 62.28 473 GLY A O 1
ATOM 3661 N N . ALA A 1 474 ? -36.715 -7.252 23.095 1.00 68.12 474 ALA A N 1
ATOM 3662 C CA . ALA A 1 474 ? -36.923 -5.864 22.682 1.00 68.12 474 ALA A CA 1
ATOM 3663 C C . ALA A 1 474 ? -38.243 -5.740 21.891 1.00 68.12 474 ALA A C 1
ATOM 3665 O O . ALA A 1 474 ? -38.545 -6.563 21.025 1.00 68.12 474 ALA A O 1
ATOM 3666 N N . THR A 1 475 ? -39.063 -4.731 22.197 1.00 58.00 475 THR A N 1
ATOM 3667 C CA . THR A 1 475 ? -40.392 -4.567 21.587 1.00 58.00 475 THR A CA 1
ATOM 3668 C C . THR A 1 475 ? -40.304 -4.484 20.061 1.00 58.00 475 THR A C 1
ATOM 3670 O O . THR A 1 475 ? -39.644 -3.595 19.525 1.00 58.00 475 THR A O 1
ATOM 3673 N N . ALA A 1 476 ? -41.032 -5.357 19.352 1.00 56.38 476 ALA A N 1
ATOM 3674 C CA . ALA A 1 476 ? -41.049 -5.395 17.883 1.00 56.38 476 ALA A CA 1
ATOM 3675 C C . ALA A 1 476 ? -41.567 -4.086 17.238 1.00 56.38 476 ALA A C 1
ATOM 3677 O O . ALA A 1 476 ? -41.207 -3.740 16.108 1.00 56.38 476 ALA A O 1
ATOM 3678 N N . ALA A 1 477 ? -42.392 -3.320 17.961 1.00 53.69 477 ALA A N 1
ATOM 3679 C CA . ALA A 1 477 ? -42.927 -2.032 17.531 1.00 53.69 477 ALA A CA 1
ATOM 3680 C C . ALA A 1 477 ? -42.255 -0.864 18.286 1.00 53.69 477 ALA A C 1
ATOM 3682 O O . ALA A 1 477 ? -42.612 -0.578 19.421 1.00 53.69 477 ALA A O 1
ATOM 3683 N N . GLY A 1 478 ? -41.311 -0.162 17.648 1.00 60.53 478 GLY A N 1
ATOM 3684 C CA . GLY A 1 478 ? -40.772 1.128 18.112 1.00 60.53 478 GLY A CA 1
ATOM 3685 C C . GLY A 1 478 ? -39.402 1.496 17.499 1.00 60.53 478 GLY A C 1
ATOM 3686 O O . GLY A 1 478 ? -38.678 0.582 17.112 1.00 60.53 478 GLY A O 1
ATOM 3687 N N . PRO A 1 479 ? -39.063 2.794 17.329 1.00 70.44 479 PRO A N 1
ATOM 3688 C CA . PRO A 1 479 ? -37.692 3.267 17.050 1.00 70.44 479 PRO A CA 1
ATOM 3689 C C . PRO A 1 479 ? -36.672 2.833 18.102 1.00 70.44 479 PRO A C 1
ATOM 3691 O O . PRO A 1 479 ? -36.996 2.801 19.289 1.00 70.44 479 PRO A O 1
ATOM 3694 N N . ASP A 1 480 ? -35.416 2.689 17.690 1.00 78.75 480 ASP A N 1
ATOM 3695 C CA . ASP A 1 480 ? -34.284 2.741 18.611 1.00 78.75 480 ASP A CA 1
ATOM 3696 C C . ASP A 1 480 ? -33.925 4.203 18.940 1.00 78.75 480 ASP A C 1
ATOM 3698 O O . ASP A 1 480 ? -34.038 5.110 18.113 1.00 78.75 480 ASP A O 1
ATOM 3702 N N . THR A 1 481 ? -33.535 4.452 20.193 1.00 80.50 481 THR A N 1
ATOM 3703 C CA . THR A 1 481 ? -33.219 5.798 20.700 1.00 80.50 481 THR A CA 1
ATOM 3704 C C . THR A 1 481 ? -31.714 5.969 20.846 1.00 80.50 481 THR A C 1
ATOM 3706 O O . THR A 1 481 ? -31.037 5.111 21.414 1.00 80.50 481 THR A O 1
ATOM 3709 N N . LEU A 1 482 ? -31.201 7.105 20.383 1.00 86.69 482 LEU A N 1
ATOM 3710 C CA . LEU A 1 482 ? -29.844 7.552 20.652 1.00 86.69 482 LEU A CA 1
ATOM 3711 C C . LEU A 1 482 ? -29.829 8.390 21.932 1.00 86.69 482 LEU A C 1
ATOM 3713 O O . LEU A 1 482 ? -30.600 9.341 22.084 1.00 86.69 482 LEU A O 1
ATOM 3717 N N . TYR A 1 483 ? -28.920 8.054 22.836 1.00 89.06 483 TYR A N 1
ATOM 3718 C CA . TYR A 1 483 ? -28.664 8.778 24.071 1.00 89.06 483 TYR A CA 1
ATOM 3719 C C . TYR A 1 483 ? -27.341 9.522 23.949 1.00 89.06 483 TYR A C 1
ATOM 3721 O O . TYR A 1 483 ? -26.275 8.989 24.255 1.00 89.06 483 TYR A O 1
ATOM 3729 N N . LEU A 1 484 ? -27.411 10.742 23.427 1.00 88.94 484 LEU A N 1
ATOM 3730 C CA . LEU A 1 484 ? -26.243 11.533 23.062 1.00 88.94 484 LEU A CA 1
ATOM 3731 C C . LEU A 1 484 ? -26.358 12.901 23.723 1.00 88.94 484 LEU A C 1
ATOM 3733 O O . LEU A 1 484 ? -27.333 13.615 23.486 1.00 88.94 484 LEU A O 1
ATOM 3737 N N . GLY A 1 485 ? -25.375 13.284 24.538 1.00 84.75 485 GLY A N 1
ATOM 3738 C CA . GLY A 1 485 ? -25.456 14.522 25.317 1.00 84.75 485 GLY A CA 1
ATOM 3739 C C . GLY A 1 485 ? -25.571 15.794 24.467 1.00 84.75 485 GLY A C 1
ATOM 3740 O O . GLY A 1 485 ? -26.235 16.737 24.886 1.00 84.75 485 GLY A O 1
ATOM 3741 N N . SER A 1 486 ? -25.008 15.809 23.252 1.00 88.44 486 SER A N 1
ATOM 3742 C CA . SER A 1 486 ? -25.128 16.930 22.304 1.00 88.44 486 SER A CA 1
ATOM 3743 C C . SER A 1 486 ? -26.399 16.894 21.445 1.00 88.44 486 SER A C 1
ATOM 3745 O O . SER A 1 486 ? -26.557 17.720 20.548 1.00 88.44 486 SER A O 1
ATOM 3747 N N . CYS A 1 487 ? -27.293 15.932 21.665 1.00 86.75 487 CYS A N 1
ATOM 3748 C CA . CYS A 1 487 ? -28.551 15.816 20.936 1.00 86.75 487 CYS A CA 1
ATOM 3749 C C . CYS A 1 487 ? -29.735 16.006 21.864 1.00 86.75 487 CYS A C 1
ATOM 3751 O O . CYS A 1 487 ? -29.596 15.930 23.072 1.00 86.75 487 CYS A O 1
ATOM 3753 N N . GLY A 1 488 ? -30.899 16.308 21.314 1.00 82.19 488 GLY A N 1
ATOM 3754 C CA . GLY A 1 488 ? -32.126 16.444 22.079 1.00 82.19 488 GLY A CA 1
ATOM 3755 C C . GLY A 1 488 ? -33.330 16.026 21.257 1.00 82.19 488 GLY A C 1
ATOM 3756 O O . GLY A 1 488 ? -33.213 15.479 20.160 1.00 82.19 488 GLY A O 1
ATOM 3757 N N . THR A 1 489 ? -34.506 16.364 21.766 1.00 77.12 489 THR A N 1
ATOM 3758 C CA . THR A 1 489 ? -35.804 16.057 21.140 1.00 77.12 489 THR A CA 1
ATOM 3759 C C . THR A 1 489 ? -35.942 16.573 19.704 1.00 77.12 489 THR A C 1
ATOM 3761 O O . THR A 1 489 ? -36.707 16.012 18.927 1.00 77.12 489 THR A O 1
ATOM 3764 N N . LYS A 1 490 ? -35.186 17.616 19.332 1.00 76.69 490 LYS A N 1
ATOM 3765 C CA . LYS A 1 490 ? -35.192 18.235 17.994 1.00 76.69 490 LYS A CA 1
ATOM 3766 C C . LYS A 1 490 ? -34.002 17.840 17.108 1.00 76.69 490 LYS A C 1
ATOM 3768 O O . LYS A 1 490 ? -33.822 18.440 16.054 1.00 76.69 490 LYS A O 1
ATOM 3773 N N . GLY A 1 491 ? -33.187 16.874 17.528 1.00 79.56 491 GLY A N 1
ATOM 3774 C CA . GLY A 1 491 ? -31.959 16.487 16.831 1.00 79.56 491 GLY A CA 1
ATOM 3775 C C . GLY A 1 491 ? -30.682 16.923 17.542 1.00 79.56 491 GLY A C 1
ATOM 3776 O O . GLY A 1 491 ? -30.707 17.415 18.673 1.00 79.56 491 GLY A O 1
ATOM 3777 N N . CYS A 1 492 ? -29.552 16.686 16.881 1.00 85.06 492 CYS A N 1
ATOM 3778 C CA . CYS A 1 492 ? -28.220 17.028 17.372 1.00 85.06 492 CYS A CA 1
ATOM 3779 C C . CYS A 1 492 ? -27.875 18.495 17.110 1.00 85.06 492 CYS A C 1
ATOM 3781 O O . CYS A 1 492 ? -28.295 19.064 16.102 1.00 85.06 492 CYS A O 1
ATOM 3783 N N . THR A 1 493 ? -27.115 19.119 18.013 1.00 86.94 493 THR A N 1
ATOM 3784 C CA . THR A 1 493 ? -26.531 20.433 17.727 1.00 86.94 493 THR A CA 1
ATOM 3785 C C . THR A 1 493 ? -25.530 20.317 16.579 1.00 86.94 493 THR A C 1
ATOM 3787 O O . THR A 1 493 ? -24.868 19.290 16.420 1.00 86.94 493 THR A O 1
ATOM 3790 N N . ALA A 1 494 ? -25.434 21.362 15.753 1.00 86.56 494 ALA A N 1
ATOM 3791 C CA . ALA A 1 494 ? -24.446 21.402 14.679 1.00 86.56 494 ALA A CA 1
ATOM 3792 C C . ALA A 1 494 ? -23.025 21.306 15.258 1.00 86.56 494 ALA A C 1
ATOM 3794 O O . ALA A 1 494 ? -22.767 21.790 16.361 1.00 86.56 494 ALA A O 1
ATOM 3795 N N . ALA A 1 495 ? -22.096 20.701 14.519 1.00 86.31 495 ALA A N 1
ATOM 3796 C CA . ALA A 1 495 ? -20.704 20.649 14.948 1.00 86.31 495 ALA A CA 1
ATOM 3797 C C . ALA A 1 495 ? -20.135 22.069 15.145 1.00 86.31 495 ALA A C 1
ATOM 3799 O O . ALA A 1 495 ? -20.502 23.006 14.432 1.00 86.31 495 ALA A O 1
ATOM 3800 N N . TRP A 1 496 ? -19.227 22.218 16.113 1.00 84.94 496 TRP A N 1
ATOM 3801 C CA . TRP A 1 496 ? -18.457 23.445 16.382 1.00 84.94 496 TRP A CA 1
ATOM 3802 C C . TRP A 1 496 ? -19.238 24.653 16.941 1.00 84.94 496 TRP A C 1
ATOM 3804 O O . TRP A 1 496 ? -18.671 25.741 17.058 1.00 84.94 496 TRP A O 1
ATOM 3814 N N . VAL A 1 497 ? -20.514 24.497 17.317 1.00 85.00 497 VAL A N 1
ATOM 3815 C CA . VAL A 1 497 ? -21.269 25.538 18.052 1.00 85.00 497 VAL A CA 1
ATOM 3816 C C . VAL A 1 497 ? -20.868 25.577 19.529 1.00 85.00 497 VAL A C 1
ATOM 3818 O O . VAL A 1 497 ? -20.475 24.562 20.074 1.00 85.00 497 VAL A O 1
ATOM 3821 N N . ASP A 1 498 ? -20.992 26.698 20.238 1.00 82.94 498 ASP A N 1
ATOM 3822 C CA . ASP A 1 498 ? -20.611 26.731 21.666 1.00 82.94 498 ASP A CA 1
ATOM 3823 C C . ASP A 1 498 ? -21.744 26.299 22.629 1.00 82.94 498 ASP A C 1
ATOM 3825 O O . ASP A 1 498 ? -21.644 26.490 23.848 1.00 82.94 498 ASP A O 1
ATOM 3829 N N . THR A 1 499 ? -22.842 25.741 22.102 1.00 86.88 499 THR A N 1
ATOM 3830 C CA . THR A 1 499 ? -24.062 25.424 22.859 1.00 86.88 499 THR A CA 1
ATOM 3831 C C . THR A 1 499 ? -24.525 23.970 22.746 1.00 86.88 499 THR A C 1
ATOM 3833 O O . THR A 1 499 ? -24.451 23.330 21.700 1.00 86.88 499 THR A O 1
ATOM 3836 N N . LEU A 1 500 ? -25.071 23.463 23.850 1.00 87.31 500 LEU A N 1
ATOM 3837 C CA . LEU A 1 500 ? -25.827 22.216 23.946 1.00 87.31 500 LEU A CA 1
ATOM 3838 C C . LEU A 1 500 ? -27.318 22.437 23.629 1.00 87.31 500 LEU A C 1
ATOM 3840 O O . LEU A 1 500 ? -27.801 23.580 23.644 1.00 87.31 500 LEU A O 1
ATOM 3844 N N . PRO A 1 501 ? -28.084 21.353 23.406 1.00 84.88 501 PRO A N 1
ATOM 3845 C CA . PRO A 1 501 ? -29.544 21.397 23.420 1.00 84.88 501 PRO A CA 1
ATOM 3846 C C . PRO A 1 501 ? -30.080 22.158 24.647 1.00 84.88 501 PRO A C 1
ATOM 3848 O O . PRO A 1 501 ? -29.557 22.025 25.749 1.00 84.88 501 PRO A O 1
ATOM 3851 N N . GLY A 1 502 ? -31.096 23.005 24.459 1.00 83.44 502 GLY A N 1
ATOM 3852 C CA . GLY A 1 502 ? -31.603 23.901 25.515 1.00 83.44 502 GLY A CA 1
ATOM 3853 C C . GLY A 1 502 ? -30.845 25.233 25.661 1.00 83.44 502 GLY A C 1
ATOM 3854 O O . GLY A 1 502 ? -31.274 26.106 26.424 1.00 83.44 502 GLY A O 1
ATOM 3855 N N . GLY A 1 503 ? -29.770 25.429 24.884 1.00 86.50 503 GLY A N 1
ATOM 3856 C CA . GLY A 1 503 ? -29.020 26.683 24.793 1.00 86.50 503 GLY A CA 1
ATOM 3857 C C . GLY A 1 503 ? -27.981 26.876 25.896 1.00 86.50 503 GLY A C 1
ATOM 3858 O O . GLY A 1 503 ? -27.649 28.015 26.199 1.00 86.50 503 GLY A O 1
ATOM 3859 N N . PHE A 1 504 ? -27.495 25.804 26.521 1.00 85.94 504 PHE A N 1
ATOM 3860 C CA . PHE A 1 504 ? -26.498 25.835 27.604 1.00 85.94 504 PHE A CA 1
ATOM 3861 C C . PHE A 1 504 ? -25.063 25.774 27.062 1.00 85.94 504 PHE A C 1
ATOM 3863 O O . PHE A 1 504 ? -24.885 25.300 25.943 1.00 85.94 504 PHE A O 1
ATOM 3870 N N . PRO A 1 505 ? -24.028 26.225 27.795 1.00 82.00 505 PRO A N 1
ATOM 3871 C CA . PRO A 1 505 ? -22.652 26.144 27.320 1.00 82.00 505 PRO A CA 1
ATOM 3872 C C . PRO A 1 505 ? -22.231 24.686 27.160 1.00 82.00 505 PRO A C 1
ATOM 3874 O O . PRO A 1 505 ? -22.437 23.865 28.052 1.00 82.00 505 PRO A O 1
ATOM 3877 N N . GLN A 1 506 ? -21.585 24.376 26.044 1.00 82.56 506 GLN A N 1
ATOM 3878 C CA . GLN A 1 506 ? -21.044 23.047 25.784 1.00 82.56 506 GLN A CA 1
ATOM 3879 C C . GLN A 1 506 ? -19.673 22.873 26.431 1.00 82.56 506 GLN A C 1
ATOM 3881 O O . GLN A 1 506 ? -18.661 22.694 25.764 1.00 82.56 506 GLN A O 1
ATOM 3886 N N . ASN A 1 507 ? -19.625 22.990 27.752 1.00 74.50 507 ASN A N 1
ATOM 3887 C CA . ASN A 1 507 ? -18.386 22.844 28.493 1.00 74.50 507 ASN A CA 1
ATOM 3888 C C . ASN A 1 507 ? -18.276 21.436 29.066 1.00 74.50 507 ASN A C 1
ATOM 3890 O O . ASN A 1 507 ? -19.019 21.072 29.971 1.00 74.50 507 ASN A O 1
ATOM 3894 N N . LEU A 1 508 ? -17.310 20.676 28.574 1.00 66.88 508 LEU A N 1
ATOM 3895 C CA . LEU A 1 508 ? -16.987 19.355 29.072 1.00 66.88 508 LEU A CA 1
ATOM 3896 C C . LEU A 1 508 ? -15.684 19.449 29.819 1.00 66.88 508 LEU A C 1
ATOM 3898 O O . LEU A 1 508 ? -14.673 19.913 29.307 1.00 66.88 508 LEU A O 1
ATOM 3902 N N . HIS A 1 509 ? -15.669 18.949 31.039 1.00 63.50 509 HIS A N 1
ATOM 3903 C CA . HIS A 1 509 ? -14.451 18.846 31.820 1.00 63.50 509 HIS A CA 1
ATOM 3904 C C . HIS A 1 509 ? -13.567 17.678 31.316 1.00 63.50 509 HIS A C 1
ATOM 3906 O O . HIS A 1 509 ? -13.280 16.760 32.070 1.00 63.50 509 HIS A O 1
ATOM 3912 N N . ASN A 1 510 ? -13.133 17.692 30.050 1.00 67.00 510 ASN A N 1
ATOM 3913 C CA . ASN A 1 510 ? -12.156 16.768 29.442 1.00 67.00 510 ASN A CA 1
ATOM 3914 C C . ASN A 1 510 ? -12.528 15.276 29.310 1.00 67.00 510 ASN A C 1
ATOM 3916 O O . ASN A 1 510 ? -11.618 14.471 29.103 1.00 67.00 510 ASN A O 1
ATOM 3920 N N . THR A 1 511 ? -13.793 14.856 29.415 1.00 73.50 511 THR A N 1
ATOM 3921 C CA . THR A 1 511 ? -14.149 13.435 29.217 1.00 73.50 511 THR A CA 1
ATOM 3922 C C . THR A 1 511 ? -15.448 13.249 28.435 1.00 73.50 511 THR A C 1
ATOM 3924 O O . THR A 1 511 ? -16.454 13.900 28.714 1.00 73.50 511 THR A O 1
ATOM 3927 N N . SER A 1 512 ? -15.416 12.338 27.459 1.00 82.06 512 SER A N 1
ATOM 3928 C CA . SER A 1 512 ? -16.570 11.939 26.647 1.00 82.06 512 SER A CA 1
ATOM 3929 C C . SER A 1 512 ? -16.586 10.419 26.487 1.00 82.06 512 SER A C 1
ATOM 3931 O O . SER A 1 512 ? -15.634 9.831 25.971 1.00 82.06 512 SER A O 1
ATOM 3933 N N . TRP A 1 513 ? -17.645 9.771 26.968 1.00 87.00 513 TRP A N 1
ATOM 3934 C CA . TRP A 1 513 ? -17.824 8.319 26.887 1.00 87.00 513 TRP A CA 1
ATOM 3935 C C . TRP A 1 513 ? -18.636 7.998 25.641 1.00 87.00 513 TRP A C 1
ATOM 3937 O O . TRP A 1 513 ? -19.737 8.517 25.503 1.00 87.00 513 TRP A O 1
ATOM 3947 N N . VAL A 1 514 ? -18.117 7.173 24.737 1.00 91.50 514 VAL A N 1
ATOM 3948 C CA . VAL A 1 514 ? -18.741 6.839 23.448 1.00 91.50 514 VAL A CA 1
ATOM 3949 C C . VAL A 1 514 ? -18.866 5.326 23.333 1.00 91.50 514 VAL A C 1
ATOM 3951 O O . VAL A 1 514 ? -17.905 4.615 23.612 1.00 91.50 514 VAL A O 1
ATOM 3954 N N . GLY A 1 515 ? -20.016 4.806 22.916 1.00 93.12 515 GLY A N 1
ATOM 3955 C CA . GLY A 1 515 ? -20.170 3.365 22.724 1.00 93.12 515 GLY A CA 1
ATOM 3956 C C . GLY A 1 515 ? -21.515 2.937 22.159 1.00 93.12 515 GLY A C 1
ATOM 3957 O O . GLY A 1 515 ? -22.334 3.761 21.739 1.00 93.12 515 GLY A O 1
ATOM 3958 N N . ALA A 1 516 ? -21.718 1.624 22.161 1.00 94.19 516 ALA A N 1
ATOM 3959 C CA . ALA A 1 516 ? -22.920 0.977 21.665 1.00 94.19 516 ALA A CA 1
ATOM 3960 C C . ALA A 1 516 ? -23.495 -0.007 22.694 1.00 94.19 516 ALA A C 1
ATOM 3962 O O . ALA A 1 516 ? -22.753 -0.668 23.425 1.00 94.19 516 ALA A O 1
ATOM 3963 N N . GLY A 1 517 ? -24.822 -0.107 22.729 1.00 90.31 517 GLY A N 1
ATOM 3964 C CA . GLY A 1 517 ? -25.562 -1.101 23.506 1.00 90.31 517 GLY A CA 1
ATOM 3965 C C . GLY A 1 517 ? -27.012 -0.683 23.770 1.00 90.31 517 GLY A C 1
ATOM 3966 O O . GLY A 1 517 ? -27.387 0.444 23.478 1.00 90.31 517 GLY A O 1
ATOM 3967 N N . PRO A 1 518 ? -27.862 -1.554 24.321 1.00 91.12 518 PRO A N 1
ATOM 3968 C CA . PRO A 1 518 ? -27.566 -2.946 24.620 1.00 91.12 518 PRO A CA 1
ATOM 3969 C C . PRO A 1 518 ? -27.467 -3.788 23.340 1.00 91.12 518 PRO A C 1
ATOM 3971 O O . PRO A 1 518 ? -28.169 -3.523 22.372 1.00 91.12 518 PRO A O 1
ATOM 3974 N N . PHE A 1 519 ? -26.627 -4.815 23.342 1.00 92.00 519 PHE A N 1
ATOM 3975 C CA . PHE A 1 519 ? -26.609 -5.859 22.313 1.00 92.00 519 PHE A CA 1
ATOM 3976 C C . PHE A 1 519 ? -26.457 -7.238 22.977 1.00 92.00 519 PHE A C 1
ATOM 3978 O O . PHE A 1 519 ? -25.852 -7.314 24.054 1.00 92.00 519 PHE A O 1
ATOM 3985 N N . PRO A 1 520 ? -27.010 -8.310 22.384 1.00 92.94 520 PRO A N 1
ATOM 3986 C CA . PRO A 1 520 ? -26.821 -9.664 22.883 1.00 92.94 520 PRO A CA 1
ATOM 3987 C C . PRO A 1 520 ? -25.442 -10.217 22.486 1.00 92.94 520 PRO A C 1
ATOM 3989 O O . PRO A 1 520 ? -24.866 -9.811 21.473 1.00 92.94 520 PRO A O 1
ATOM 3992 N N . LEU A 1 521 ? -24.912 -11.136 23.293 1.00 93.88 521 LEU A N 1
ATOM 3993 C CA . LEU A 1 521 ? -23.684 -11.885 23.034 1.00 93.88 521 LEU A CA 1
ATOM 3994 C C . LEU A 1 521 ? -23.722 -13.225 23.791 1.00 93.88 521 LEU A C 1
ATOM 3996 O O . LEU A 1 521 ? -23.449 -13.286 24.995 1.00 93.88 521 LEU A O 1
ATOM 4000 N N . GLU A 1 522 ? -24.063 -14.297 23.079 1.00 94.81 522 GLU A N 1
ATOM 4001 C CA . GLU A 1 522 ? -24.120 -15.660 23.626 1.00 94.81 522 GLU A CA 1
ATOM 4002 C C . GLU A 1 522 ? -22.725 -16.174 24.013 1.00 94.81 522 GLU A C 1
ATOM 4004 O O . GLU A 1 522 ? -21.699 -15.665 23.552 1.00 94.81 522 GLU A O 1
ATOM 4009 N N . ALA A 1 523 ? -22.660 -17.171 24.891 1.00 94.56 523 ALA A N 1
ATOM 4010 C CA . ALA A 1 523 ? -21.409 -17.808 25.272 1.00 94.56 523 ALA A CA 1
ATOM 4011 C C . ALA A 1 523 ? -20.736 -18.469 24.058 1.00 94.56 523 ALA A C 1
ATOM 4013 O O . ALA A 1 523 ? -21.354 -19.214 23.304 1.00 94.56 523 ALA A O 1
ATOM 4014 N N . GLY A 1 524 ? -19.446 -18.192 23.865 1.00 92.69 524 GLY A N 1
ATOM 4015 C CA . GLY A 1 524 ? -18.676 -18.612 22.694 1.00 92.69 524 GLY A CA 1
ATOM 4016 C C . GLY A 1 524 ? -18.878 -17.741 21.446 1.00 92.69 524 GLY A C 1
ATOM 4017 O O . GLY A 1 524 ? -18.072 -17.843 20.518 1.00 92.69 524 GLY A O 1
ATOM 4018 N N . ASP A 1 525 ? -19.889 -16.867 21.419 1.00 94.81 525 ASP A N 1
ATOM 4019 C CA . ASP A 1 525 ? -20.168 -15.998 20.277 1.00 94.81 525 ASP A CA 1
ATOM 4020 C C . ASP A 1 525 ? -19.249 -14.765 20.255 1.00 94.81 525 ASP A C 1
ATOM 4022 O O . ASP A 1 525 ? -18.535 -14.435 21.213 1.00 94.81 525 ASP A O 1
ATOM 4026 N N . THR A 1 526 ? -19.215 -14.109 19.099 1.00 95.06 526 THR A N 1
ATOM 4027 C CA . THR A 1 526 ? -18.253 -13.080 18.742 1.00 95.06 526 THR A CA 1
ATOM 4028 C C . THR A 1 526 ? -18.919 -11.884 18.070 1.00 95.06 526 THR A C 1
ATOM 4030 O O . THR A 1 526 ? -19.653 -12.021 17.094 1.00 95.06 526 THR A O 1
ATOM 4033 N N . THR A 1 527 ? -18.557 -10.683 18.516 1.00 94.25 527 THR A N 1
ATOM 4034 C CA . THR A 1 527 ? -18.922 -9.422 17.866 1.00 94.25 527 THR A CA 1
ATOM 4035 C C . THR A 1 527 ? -17.702 -8.524 17.656 1.00 94.25 527 THR A C 1
ATOM 4037 O O . THR A 1 527 ? -16.576 -8.916 17.957 1.00 94.25 527 THR A O 1
ATOM 4040 N N . SER A 1 528 ? -17.875 -7.318 17.110 1.00 93.94 528 SER A N 1
ATOM 4041 C CA . SER A 1 528 ? -16.741 -6.437 16.808 1.00 93.94 528 SER A CA 1
ATOM 4042 C C . SER A 1 528 ? -17.024 -4.948 16.945 1.00 93.94 528 SER A C 1
ATOM 4044 O O . SER A 1 528 ? -18.157 -4.485 16.823 1.00 93.94 528 SER A O 1
ATOM 4046 N N . PHE A 1 529 ? -15.938 -4.204 17.136 1.00 94.00 529 PHE A N 1
ATOM 4047 C CA . PHE A 1 529 ? -15.884 -2.751 17.080 1.00 94.00 529 PHE A CA 1
ATOM 4048 C C . PHE A 1 529 ? -14.739 -2.308 16.173 1.00 94.00 529 PHE A C 1
ATOM 4050 O O . PHE A 1 529 ? -13.661 -2.900 16.175 1.00 94.00 529 PHE A O 1
ATOM 4057 N N . VAL A 1 530 ? -14.952 -1.235 15.419 1.00 94.88 530 VAL A N 1
ATOM 4058 C CA . VAL A 1 530 ? -13.891 -0.558 14.671 1.00 94.88 530 VAL A CA 1
ATOM 4059 C C . VAL A 1 530 ? -13.954 0.924 15.001 1.00 94.88 530 VAL A C 1
ATOM 4061 O O . VAL A 1 530 ? -14.969 1.572 14.753 1.00 94.88 530 VAL A O 1
ATOM 4064 N N . PHE A 1 531 ? -12.867 1.459 15.546 1.00 92.12 531 PHE A N 1
ATOM 4065 C CA . PHE A 1 531 ? -12.708 2.873 15.859 1.00 92.12 531 PHE A CA 1
ATOM 4066 C C . PHE A 1 531 ? -11.621 3.484 14.974 1.00 92.12 531 PHE A C 1
ATOM 4068 O O . PHE A 1 531 ? -10.595 2.855 14.722 1.00 92.12 531 PHE A O 1
ATOM 4075 N N . ALA A 1 532 ? -11.823 4.722 14.540 1.00 91.38 532 ALA A N 1
ATOM 4076 C CA . ALA A 1 532 ? -10.773 5.562 13.986 1.00 91.38 532 ALA A CA 1
ATOM 4077 C C . ALA A 1 532 ? -10.679 6.843 14.806 1.00 91.38 532 ALA A C 1
ATOM 4079 O O . ALA A 1 532 ? -11.629 7.621 14.875 1.00 91.38 532 ALA A O 1
ATOM 4080 N N . TYR A 1 533 ? -9.540 7.058 15.443 1.00 86.19 533 TYR A N 1
ATOM 4081 C CA . TYR A 1 533 ? -9.288 8.259 16.226 1.00 86.19 533 TYR A CA 1
ATOM 4082 C C . TYR A 1 533 ? -8.407 9.187 15.413 1.00 86.19 533 TYR A C 1
ATOM 4084 O O . TYR A 1 533 ? -7.495 8.731 14.723 1.00 86.19 533 TYR A O 1
ATOM 4092 N N . TRP A 1 534 ? -8.668 10.482 15.495 1.00 83.94 534 TRP A N 1
ATOM 4093 C CA . TRP A 1 534 ? -8.023 11.448 14.621 1.00 83.94 534 TRP A CA 1
ATOM 4094 C C . TRP A 1 534 ? -7.823 12.787 15.318 1.00 83.94 534 TRP A C 1
ATOM 4096 O O . TRP A 1 534 ? -8.492 13.111 16.308 1.00 83.94 534 TRP A O 1
ATOM 4106 N N . SER A 1 535 ? -6.917 13.584 14.763 1.00 77.81 535 SER A N 1
ATOM 4107 C CA . SER A 1 535 ? -6.775 14.989 15.118 1.00 77.81 535 SER A CA 1
ATOM 4108 C C . SER A 1 535 ? -6.415 15.873 13.928 1.00 77.81 535 SER A C 1
ATOM 4110 O O . SER A 1 535 ? -5.831 15.424 12.944 1.00 77.81 535 SER A O 1
ATOM 4112 N N . ALA A 1 536 ? -6.793 17.148 14.010 1.00 76.38 536 ALA A N 1
ATOM 4113 C CA . ALA A 1 536 ? -6.553 18.136 12.965 1.00 76.38 536 ALA A CA 1
ATOM 4114 C C . ALA A 1 536 ? -6.423 19.556 13.556 1.00 76.38 536 ALA A C 1
ATOM 4116 O O . ALA A 1 536 ? -6.890 19.807 14.670 1.00 76.38 536 ALA A O 1
ATOM 4117 N N . PRO A 1 537 ? -5.776 20.497 12.845 1.00 71.88 537 PRO A N 1
ATOM 4118 C CA . PRO A 1 537 ? -5.509 21.835 13.375 1.00 71.88 537 PRO A CA 1
ATOM 4119 C C . PRO A 1 537 ? -6.729 22.773 13.379 1.00 71.88 537 PRO A C 1
ATOM 4121 O O . PRO A 1 537 ? -6.762 23.703 14.178 1.00 71.88 537 PRO A O 1
ATOM 4124 N N . ASP A 1 538 ? -7.729 22.547 12.525 1.00 72.19 538 ASP A N 1
ATOM 4125 C CA . ASP A 1 538 ? -8.885 23.434 12.338 1.00 72.19 538 ASP A CA 1
ATOM 4126 C C . ASP A 1 538 ? -10.124 22.667 11.834 1.00 72.19 538 ASP A C 1
ATOM 4128 O O . ASP A 1 538 ? -10.017 21.497 11.463 1.00 72.19 538 ASP A O 1
ATOM 4132 N N . SER A 1 539 ? -11.289 23.329 11.794 1.00 75.88 539 SER A N 1
ATOM 4133 C CA . SER A 1 539 ? -12.560 22.729 11.357 1.00 75.88 539 SER A CA 1
ATOM 4134 C C . SER A 1 539 ? -12.537 22.186 9.930 1.00 75.88 539 SER A C 1
ATOM 4136 O O . SER A 1 539 ? -13.080 21.114 9.695 1.00 75.88 539 SER A O 1
ATOM 4138 N N . ILE A 1 540 ? -11.938 22.893 8.970 1.00 75.12 540 ILE A N 1
ATOM 4139 C CA . ILE A 1 540 ? -11.934 22.476 7.559 1.00 75.12 540 ILE A CA 1
ATOM 4140 C C . ILE A 1 540 ? -11.100 21.204 7.420 1.00 75.12 540 ILE A C 1
ATOM 4142 O O . ILE A 1 540 ? -11.557 20.214 6.843 1.00 75.12 540 ILE A O 1
ATOM 4146 N N . SER A 1 541 ? -9.905 21.213 8.010 1.00 73.69 541 SER A N 1
ATOM 4147 C CA . SER A 1 541 ? -9.008 20.062 8.060 1.00 73.69 541 SER A CA 1
ATOM 4148 C C . SER A 1 541 ? -9.661 18.868 8.772 1.00 73.69 541 SER A C 1
ATOM 4150 O O . SER A 1 541 ? -9.536 17.740 8.298 1.00 73.69 541 SER A O 1
ATOM 4152 N N . SER A 1 542 ? -10.399 19.100 9.867 1.00 79.88 542 SER A N 1
ATOM 4153 C CA . SER A 1 542 ? -11.166 18.068 10.582 1.00 79.88 542 SER A CA 1
ATOM 4154 C C . SER A 1 542 ? -12.252 17.436 9.720 1.00 79.88 542 SER A C 1
ATOM 4156 O O . SER A 1 542 ? -12.299 16.217 9.588 1.00 79.88 542 SER A O 1
ATOM 4158 N N . GLU A 1 543 ? -13.131 18.247 9.134 1.00 83.62 543 GLU A N 1
ATOM 4159 C CA . GLU A 1 543 ? -14.261 17.771 8.329 1.00 83.62 543 GLU A CA 1
ATOM 4160 C C . GLU A 1 543 ? -13.778 16.971 7.112 1.00 83.62 543 GLU A C 1
ATOM 4162 O O . GLU A 1 543 ? -14.312 15.902 6.806 1.00 83.62 543 GLU A O 1
ATOM 4167 N N . LEU A 1 544 ? -12.719 17.454 6.456 1.00 78.81 544 LEU A N 1
ATOM 4168 C CA . LEU A 1 544 ? -12.087 16.779 5.329 1.00 78.81 544 LEU A CA 1
ATOM 4169 C C . LEU A 1 544 ? -11.439 15.451 5.748 1.00 78.81 544 LEU A C 1
ATOM 4171 O O . LEU A 1 544 ? -11.625 14.448 5.061 1.00 78.81 544 LEU A O 1
ATOM 4175 N N . LEU A 1 545 ? -10.727 15.421 6.878 1.00 80.75 545 LEU A N 1
ATOM 4176 C CA . LEU A 1 545 ? -10.111 14.202 7.405 1.00 80.75 545 LEU A CA 1
ATOM 4177 C C . LEU A 1 545 ? -11.163 13.159 7.813 1.00 80.75 545 LEU A C 1
ATOM 4179 O O . LEU A 1 545 ? -11.005 11.989 7.480 1.00 80.75 545 LEU A O 1
ATOM 4183 N N . ILE A 1 546 ? -12.261 13.562 8.464 1.00 88.25 546 ILE A N 1
ATOM 4184 C CA . ILE A 1 546 ? -13.371 12.656 8.814 1.00 88.25 546 ILE A CA 1
ATOM 4185 C C . ILE A 1 546 ? -13.939 11.997 7.556 1.00 88.25 546 ILE A C 1
ATOM 4187 O O . ILE A 1 546 ? -14.114 10.779 7.531 1.00 88.25 546 ILE A O 1
ATOM 4191 N N . ASN A 1 547 ? -14.206 12.785 6.510 1.00 85.19 547 ASN A N 1
ATOM 4192 C CA . ASN A 1 547 ? -14.728 12.253 5.252 1.00 85.19 547 ASN A CA 1
ATOM 4193 C C . ASN A 1 547 ? -13.729 11.290 4.604 1.00 85.19 547 ASN A C 1
ATOM 4195 O O . ASN A 1 547 ? -14.114 10.178 4.267 1.00 85.19 547 ASN A O 1
ATOM 4199 N N . LYS A 1 548 ? -12.442 11.655 4.540 1.00 81.19 548 LYS A N 1
ATOM 4200 C CA . LYS A 1 548 ? -11.382 10.787 4.004 1.00 81.19 548 LYS A CA 1
ATOM 4201 C C . LYS A 1 548 ? -11.247 9.472 4.775 1.00 81.19 548 LYS A C 1
ATOM 4203 O O . LYS A 1 548 ? -11.118 8.428 4.151 1.00 81.19 548 LYS A O 1
ATOM 4208 N N . ILE A 1 549 ? -11.321 9.492 6.108 1.00 86.69 549 ILE A N 1
ATOM 4209 C CA . ILE A 1 549 ? -11.286 8.273 6.937 1.00 86.69 549 ILE A CA 1
ATOM 4210 C C . ILE A 1 549 ? -12.494 7.376 6.648 1.00 86.69 549 ILE A C 1
ATOM 4212 O O . ILE A 1 549 ? -12.343 6.159 6.535 1.00 86.69 549 ILE A O 1
ATOM 4216 N N . ILE A 1 550 ? -13.692 7.962 6.551 1.00 88.88 550 ILE A N 1
ATOM 4217 C CA . ILE A 1 550 ? -14.919 7.214 6.261 1.00 88.88 550 ILE A CA 1
ATOM 4218 C C . ILE A 1 550 ? -14.850 6.630 4.854 1.00 88.88 550 ILE A C 1
ATOM 4220 O O . ILE A 1 550 ? -15.069 5.435 4.707 1.00 88.88 550 ILE A O 1
ATOM 4224 N N . ASP A 1 551 ? -14.507 7.427 3.846 1.00 82.00 551 ASP A N 1
ATOM 4225 C CA . ASP A 1 551 ? -14.386 6.971 2.461 1.00 82.00 551 ASP A CA 1
ATOM 4226 C C . ASP A 1 551 ? -13.347 5.853 2.345 1.00 82.00 551 ASP A C 1
ATOM 4228 O O . ASP A 1 551 ? -13.625 4.809 1.764 1.00 82.00 551 ASP A O 1
ATOM 4232 N N . PHE A 1 552 ? -12.203 6.003 3.011 1.00 83.69 552 PHE A N 1
ATOM 4233 C CA . PHE A 1 552 ? -11.169 4.978 3.054 1.00 83.69 552 PHE A CA 1
ATOM 4234 C C . PHE A 1 552 ? -11.646 3.673 3.715 1.00 83.69 552 PHE A C 1
ATOM 4236 O O . PHE A 1 552 ? -11.314 2.581 3.256 1.00 83.69 552 PHE A O 1
ATOM 4243 N N . TYR A 1 553 ? -12.474 3.759 4.760 1.00 88.19 553 TYR A N 1
ATOM 4244 C CA . TYR A 1 553 ? -13.120 2.590 5.362 1.00 88.19 553 TYR A CA 1
ATOM 4245 C C . TYR A 1 553 ? -14.169 1.948 4.441 1.00 88.19 553 TYR A C 1
ATOM 4247 O O . TYR A 1 553 ? -14.245 0.720 4.355 1.00 88.19 553 TYR A O 1
ATOM 4255 N N . LEU A 1 554 ? -14.964 2.764 3.741 1.00 82.69 554 LEU A N 1
ATOM 4256 C CA . LEU A 1 554 ? -15.949 2.312 2.754 1.00 82.69 554 LEU A CA 1
ATOM 4257 C C . LEU A 1 554 ? -15.283 1.633 1.549 1.00 82.69 554 LEU A C 1
ATOM 4259 O O . LEU A 1 554 ? -15.859 0.715 0.976 1.00 82.69 554 LEU A O 1
ATOM 4263 N N . GLU A 1 555 ? -14.058 2.035 1.214 1.00 75.81 555 GLU A N 1
ATOM 4264 C CA . GLU A 1 555 ? -13.207 1.413 0.195 1.00 75.81 555 GLU A CA 1
ATOM 4265 C C . GLU A 1 555 ? -12.385 0.232 0.744 1.00 75.81 555 GLU A C 1
ATOM 4267 O O . GLU A 1 555 ? -11.447 -0.229 0.103 1.00 75.81 555 GLU A O 1
ATOM 4272 N N . PHE A 1 556 ? -12.734 -0.307 1.919 1.00 82.00 556 PHE A N 1
ATOM 4273 C CA . PHE A 1 556 ? -12.076 -1.470 2.532 1.00 82.00 556 PHE A CA 1
ATOM 4274 C C . PHE A 1 556 ? -10.575 -1.270 2.789 1.00 82.00 556 PHE A C 1
ATOM 4276 O O . PHE A 1 556 ? -9.784 -2.209 2.684 1.00 82.00 556 PHE A O 1
ATOM 4283 N N . TYR A 1 557 ? -10.186 -0.041 3.142 1.00 78.31 557 TYR A N 1
ATOM 4284 C CA . TYR A 1 557 ? -8.795 0.391 3.290 1.00 78.31 557 TYR A CA 1
ATOM 4285 C C . TYR A 1 557 ? -7.971 0.266 1.998 1.00 78.31 557 TYR A C 1
ATOM 4287 O O . TYR A 1 557 ? -6.738 0.249 2.043 1.00 78.31 557 TYR A O 1
ATOM 4295 N N . LEU A 1 558 ? -8.635 0.174 0.839 1.00 67.12 558 LEU A N 1
ATOM 4296 C CA . LEU A 1 558 ? -7.981 0.239 -0.457 1.00 67.12 558 LEU A CA 1
ATOM 4297 C C . LEU A 1 558 ? -7.594 1.692 -0.724 1.00 67.12 558 LEU A C 1
ATOM 4299 O O . LEU A 1 558 ? -8.417 2.522 -1.086 1.00 67.12 558 LEU A O 1
ATOM 4303 N N . GLY A 1 559 ? -6.320 1.994 -0.531 1.00 63.00 559 GLY A N 1
ATOM 4304 C CA . GLY A 1 559 ? -5.741 3.294 -0.839 1.00 63.00 559 GLY A CA 1
ATOM 4305 C C . GLY A 1 559 ? -4.538 3.115 -1.742 1.00 63.00 559 GLY A C 1
ATOM 4306 O O . GLY A 1 559 ? -4.051 1.988 -1.899 1.00 63.00 559 GLY A O 1
ATOM 4307 N N . PRO A 1 560 ? -4.026 4.211 -2.318 1.00 62.03 560 PRO A N 1
ATOM 4308 C CA . PRO A 1 560 ? -2.740 4.156 -2.980 1.00 62.03 560 PRO A CA 1
ATOM 4309 C C . PRO A 1 560 ? -1.719 3.627 -1.973 1.00 62.03 560 PRO A C 1
ATOM 4311 O O . PRO A 1 560 ? -1.705 4.028 -0.808 1.00 62.03 560 PRO A O 1
ATOM 4314 N N . SER A 1 561 ? -0.903 2.679 -2.416 1.00 65.62 561 SER A N 1
ATOM 4315 C CA . SER A 1 561 ? 0.110 2.040 -1.578 1.00 65.62 561 SER A CA 1
ATOM 4316 C C . SER A 1 561 ? 1.494 2.390 -2.098 1.00 65.62 561 SER A C 1
ATOM 4318 O O . SER A 1 561 ? 1.674 2.690 -3.280 1.00 65.62 561 SER A O 1
ATOM 4320 N N . ALA A 1 562 ? 2.491 2.405 -1.212 1.00 69.38 562 ALA A N 1
ATOM 4321 C CA . ALA A 1 562 ? 3.864 2.503 -1.677 1.00 69.38 562 ALA A CA 1
ATOM 4322 C C . ALA A 1 562 ? 4.206 1.250 -2.512 1.00 69.38 562 ALA A C 1
ATOM 4324 O O . ALA A 1 562 ? 3.724 0.157 -2.189 1.00 69.38 562 ALA A O 1
ATOM 4325 N N . PRO A 1 563 ? 5.037 1.374 -3.562 1.00 79.88 563 PRO A N 1
ATOM 4326 C CA . PRO A 1 563 ? 5.383 0.238 -4.405 1.00 79.88 563 PRO A CA 1
ATOM 4327 C C . PRO A 1 563 ? 6.038 -0.871 -3.590 1.00 79.88 563 PRO A C 1
ATOM 4329 O O . 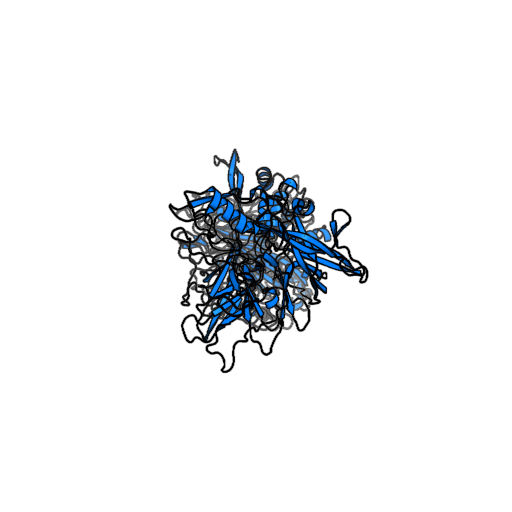PRO A 1 563 ? 6.681 -0.603 -2.577 1.00 79.88 563 PRO A O 1
ATOM 4332 N N . THR A 1 564 ? 5.923 -2.126 -4.019 1.00 79.44 564 THR A N 1
ATOM 4333 C CA . THR A 1 564 ? 6.647 -3.209 -3.344 1.00 79.44 564 THR A CA 1
ATOM 4334 C C . THR A 1 564 ? 8.160 -2.983 -3.474 1.00 79.44 564 THR A C 1
ATOM 4336 O O . THR A 1 564 ? 8.651 -2.877 -4.603 1.00 79.44 564 THR A O 1
ATOM 4339 N N . PRO A 1 565 ? 8.923 -2.913 -2.361 1.00 83.19 565 PRO A N 1
ATOM 4340 C CA . PRO A 1 565 ? 10.366 -2.776 -2.444 1.00 83.19 565 PRO A CA 1
ATOM 4341 C C . PRO A 1 565 ? 11.009 -3.961 -3.159 1.00 83.19 565 PRO A C 1
ATOM 4343 O O . PRO A 1 565 ? 10.581 -5.096 -2.929 1.00 83.19 565 PRO A O 1
ATOM 4346 N N . PRO A 1 566 ? 12.046 -3.737 -3.987 1.00 84.31 566 PRO A N 1
ATOM 4347 C CA . PRO A 1 566 ? 12.779 -4.840 -4.570 1.00 84.31 566 PRO A CA 1
ATOM 4348 C C . PRO A 1 566 ? 13.479 -5.634 -3.471 1.00 84.31 566 PRO A C 1
ATOM 4350 O O . PRO A 1 566 ? 13.956 -5.082 -2.472 1.00 84.31 566 PRO A O 1
ATOM 4353 N N . LYS A 1 567 ? 13.550 -6.944 -3.661 1.00 84.94 567 LYS A N 1
ATOM 4354 C CA . LYS A 1 567 ? 14.240 -7.844 -2.742 1.00 84.94 567 LYS A CA 1
ATOM 4355 C C . LYS A 1 567 ? 15.732 -7.833 -3.035 1.00 84.94 567 LYS A C 1
ATOM 4357 O O . LYS A 1 567 ? 16.134 -7.876 -4.196 1.00 84.94 567 LYS A O 1
ATOM 4362 N N . ILE A 1 568 ? 16.559 -7.837 -1.992 1.00 83.31 568 ILE A N 1
ATOM 4363 C CA . ILE A 1 568 ? 18.000 -8.056 -2.132 1.00 83.31 568 ILE A CA 1
ATOM 4364 C C . ILE A 1 568 ? 18.220 -9.563 -2.259 1.00 83.31 568 ILE A C 1
ATOM 4366 O O . ILE A 1 568 ? 18.216 -10.292 -1.271 1.00 83.31 568 ILE A O 1
ATOM 4370 N N . VAL A 1 569 ? 18.393 -10.039 -3.491 1.00 78.00 569 VAL A N 1
ATOM 4371 C CA . VAL A 1 569 ? 18.494 -11.477 -3.790 1.00 78.00 569 VAL A CA 1
ATOM 4372 C C . VAL A 1 569 ? 19.903 -12.032 -3.612 1.00 78.00 569 VAL A C 1
ATOM 4374 O O . VAL A 1 569 ? 20.070 -13.223 -3.371 1.00 78.00 569 VAL A O 1
ATOM 4377 N N . ALA A 1 570 ? 20.925 -11.183 -3.729 1.00 74.81 570 ALA A N 1
ATOM 4378 C CA . ALA A 1 570 ? 22.313 -11.572 -3.526 1.00 74.81 570 ALA A CA 1
ATOM 4379 C C . ALA A 1 570 ? 23.190 -10.371 -3.161 1.00 74.81 570 ALA A C 1
ATOM 4381 O O . ALA A 1 570 ? 22.873 -9.220 -3.475 1.00 74.81 570 ALA A O 1
ATOM 4382 N N . THR A 1 571 ? 24.341 -10.659 -2.549 1.00 77.75 571 THR A N 1
ATOM 4383 C CA . THR A 1 571 ? 25.398 -9.677 -2.293 1.00 77.75 571 THR A CA 1
ATOM 4384 C C . THR A 1 571 ? 26.756 -10.226 -2.729 1.00 77.75 571 THR A C 1
ATOM 4386 O O . THR A 1 571 ? 27.037 -11.417 -2.601 1.00 77.75 571 THR A O 1
ATOM 4389 N N . SER A 1 572 ? 27.600 -9.362 -3.285 1.00 75.81 572 SER A N 1
ATOM 4390 C CA . SER A 1 572 ? 28.982 -9.669 -3.661 1.00 75.81 572 SER A CA 1
ATOM 4391 C C . SER A 1 572 ? 29.922 -8.726 -2.929 1.00 75.81 572 SER A C 1
ATOM 4393 O O . SER A 1 572 ? 29.660 -7.528 -2.860 1.00 75.81 572 SER A O 1
ATOM 4395 N N . ILE A 1 573 ? 31.022 -9.263 -2.400 1.00 75.12 573 ILE A N 1
ATOM 4396 C CA . ILE A 1 573 ? 31.947 -8.522 -1.540 1.00 75.12 573 ILE A CA 1
ATOM 4397 C C . ILE A 1 573 ? 33.362 -8.587 -2.125 1.00 75.12 573 ILE A C 1
ATOM 4399 O O . ILE A 1 573 ? 33.898 -9.658 -2.430 1.00 75.12 573 ILE A O 1
ATOM 4403 N N . LEU A 1 574 ? 33.991 -7.426 -2.259 1.00 72.19 574 LEU A N 1
ATOM 4404 C CA . LEU A 1 574 ? 35.430 -7.271 -2.426 1.00 72.19 574 LEU A CA 1
ATOM 4405 C C . LEU A 1 574 ? 35.994 -6.832 -1.069 1.00 72.19 574 LEU A C 1
ATOM 4407 O O . LEU A 1 574 ? 35.699 -5.741 -0.592 1.00 72.19 574 LEU A O 1
ATOM 4411 N N . GLY A 1 575 ? 36.722 -7.737 -0.414 1.00 66.31 575 GLY A N 1
ATOM 4412 C CA . GLY A 1 575 ? 37.328 -7.536 0.905 1.00 66.31 575 GLY A CA 1
ATOM 4413 C C . GLY A 1 575 ? 38.854 -7.625 0.856 1.00 66.31 575 GLY A C 1
ATOM 4414 O O . GLY A 1 575 ? 39.409 -8.091 -0.139 1.00 66.31 575 GLY A O 1
ATOM 4415 N N . GLY A 1 576 ? 39.514 -7.237 1.952 1.00 62.19 576 GLY A N 1
ATOM 4416 C CA . GLY A 1 576 ? 40.975 -7.168 2.054 1.00 62.19 576 GLY A CA 1
ATOM 4417 C C . GLY A 1 576 ? 41.555 -5.939 1.350 1.00 62.19 576 GLY A C 1
ATOM 4418 O O . GLY A 1 576 ? 41.910 -6.012 0.181 1.00 62.19 576 GLY A O 1
ATOM 4419 N N . ALA A 1 577 ? 41.667 -4.824 2.074 1.00 57.06 577 ALA A N 1
ATOM 4420 C CA . ALA A 1 577 ? 42.261 -3.589 1.564 1.00 57.06 577 ALA A CA 1
ATOM 4421 C C . ALA A 1 577 ? 43.774 -3.556 1.827 1.00 57.06 577 ALA A C 1
ATOM 4423 O O . ALA A 1 577 ? 44.212 -3.731 2.967 1.00 57.06 577 ALA A O 1
ATOM 4424 N N . ARG A 1 578 ? 44.567 -3.307 0.785 1.00 52.28 578 ARG A N 1
ATOM 4425 C CA . ARG A 1 578 ? 45.952 -2.823 0.868 1.00 52.28 578 ARG A CA 1
ATOM 4426 C C . ARG A 1 578 ? 46.014 -1.300 0.676 1.00 52.28 578 ARG A C 1
ATOM 4428 O O . ARG A 1 578 ? 46.904 -0.679 1.248 1.00 52.28 578 ARG A O 1
ATOM 4435 N N . GLU A 1 579 ? 45.040 -0.707 -0.026 1.00 49.53 579 GLU A N 1
ATOM 4436 C CA . GLU A 1 579 ? 44.866 0.743 -0.240 1.00 49.53 579 GLU A CA 1
ATOM 4437 C C . GLU A 1 579 ? 43.385 1.200 -0.138 1.00 49.53 579 GLU A C 1
ATOM 4439 O O . GLU A 1 579 ? 42.460 0.390 -0.034 1.00 49.53 579 GLU A O 1
ATOM 4444 N N . ALA A 1 580 ? 43.136 2.519 -0.140 1.00 47.12 580 ALA A N 1
ATOM 4445 C CA . ALA A 1 580 ? 41.786 3.094 -0.092 1.00 47.12 580 ALA A CA 1
ATOM 4446 C C . ALA A 1 580 ? 41.015 2.860 -1.408 1.00 47.12 580 ALA A C 1
ATOM 4448 O O . ALA A 1 580 ? 41.521 3.147 -2.489 1.00 47.12 580 ALA A O 1
ATOM 4449 N N . GLY A 1 581 ? 39.765 2.390 -1.318 1.00 56.84 581 GLY A N 1
ATOM 4450 C CA . GLY A 1 581 ? 38.906 2.116 -2.482 1.00 56.84 581 GLY A CA 1
ATOM 4451 C C . GLY A 1 581 ? 39.024 0.699 -3.060 1.00 56.84 581 GLY A C 1
ATOM 4452 O O . GLY A 1 581 ? 38.402 0.406 -4.078 1.00 56.84 581 GLY A O 1
ATOM 4453 N N . GLU A 1 582 ? 39.783 -0.188 -2.411 1.00 70.06 582 GLU A N 1
ATOM 4454 C CA . GLU A 1 582 ? 39.912 -1.598 -2.810 1.00 70.06 582 GLU A CA 1
ATOM 4455 C C . GLU A 1 582 ? 38.809 -2.507 -2.246 1.00 70.06 582 GLU A C 1
ATOM 4457 O O . GLU A 1 582 ? 38.735 -3.682 -2.600 1.00 70.06 582 GLU A O 1
ATOM 4462 N N . THR A 1 583 ? 37.944 -1.987 -1.375 1.00 77.81 583 THR A N 1
ATOM 4463 C CA . THR A 1 583 ? 36.808 -2.704 -0.786 1.00 77.81 583 THR A CA 1
ATOM 4464 C C . THR A 1 583 ? 35.486 -2.258 -1.397 1.00 77.81 583 THR A C 1
ATOM 4466 O O . THR A 1 583 ? 35.253 -1.075 -1.628 1.00 77.81 583 THR A O 1
ATOM 4469 N N . GLU A 1 584 ? 34.597 -3.213 -1.660 1.00 82.25 584 GLU A N 1
ATOM 4470 C CA . GLU A 1 584 ? 33.344 -2.960 -2.372 1.00 82.25 584 GLU A CA 1
ATOM 4471 C C . GLU A 1 584 ? 32.245 -3.925 -1.916 1.00 82.25 584 GLU A C 1
ATOM 4473 O O . GLU A 1 584 ? 32.491 -5.117 -1.717 1.00 82.25 584 GLU A O 1
ATOM 4478 N N . VAL A 1 585 ? 31.018 -3.421 -1.801 1.00 85.50 585 VAL A N 1
ATOM 4479 C CA . VAL A 1 585 ? 29.796 -4.231 -1.728 1.00 85.50 585 VAL A CA 1
ATOM 4480 C C . VAL A 1 585 ? 28.980 -3.988 -2.981 1.00 85.50 585 VAL A C 1
ATOM 4482 O O . VAL A 1 585 ? 28.725 -2.845 -3.338 1.00 85.50 585 VAL A O 1
ATOM 4485 N N . THR A 1 586 ? 28.507 -5.056 -3.612 1.00 84.94 586 THR A N 1
ATOM 4486 C CA . THR A 1 586 ? 27.483 -4.975 -4.655 1.00 84.94 586 THR A CA 1
ATOM 4487 C C . THR A 1 586 ? 26.233 -5.729 -4.214 1.00 84.94 586 THR A C 1
ATOM 4489 O O . THR A 1 586 ? 26.319 -6.895 -3.829 1.00 84.94 586 THR A O 1
ATOM 4492 N N . LEU A 1 587 ? 25.083 -5.061 -4.273 1.00 87.00 587 LEU A N 1
ATOM 4493 C CA . LEU A 1 587 ? 23.752 -5.606 -4.016 1.00 87.00 587 LEU A CA 1
ATOM 4494 C C . LEU A 1 587 ? 23.047 -5.896 -5.347 1.00 87.00 587 LEU A C 1
ATOM 4496 O O . LEU A 1 587 ? 23.149 -5.098 -6.282 1.00 87.00 587 LEU A O 1
ATOM 4500 N N . TYR A 1 588 ? 22.312 -7.005 -5.405 1.00 83.06 588 TYR A N 1
ATOM 4501 C CA . TYR A 1 588 ? 21.520 -7.424 -6.564 1.00 83.06 588 TYR A CA 1
ATOM 4502 C C . TYR A 1 588 ? 20.036 -7.472 -6.201 1.00 83.06 588 TYR A C 1
ATOM 4504 O O . TYR A 1 588 ? 19.683 -8.005 -5.146 1.00 83.06 588 TYR A O 1
ATOM 4512 N N . PHE A 1 589 ? 19.188 -6.925 -7.069 1.00 83.75 589 PHE A N 1
ATOM 4513 C CA . PHE A 1 589 ? 17.762 -6.700 -6.819 1.00 83.75 589 PHE A CA 1
ATOM 4514 C C . PHE A 1 589 ? 16.876 -7.525 -7.754 1.00 83.75 589 PHE A C 1
ATOM 4516 O O . PHE A 1 589 ? 17.270 -7.767 -8.893 1.00 83.75 589 PHE A O 1
ATOM 4523 N N . ASP A 1 590 ? 15.689 -7.928 -7.300 1.00 75.31 590 ASP A N 1
ATOM 4524 C CA . ASP A 1 590 ? 14.661 -8.527 -8.164 1.00 75.31 590 ASP A CA 1
ATOM 4525 C C . ASP A 1 590 ? 13.806 -7.482 -8.914 1.00 75.31 590 ASP A C 1
ATOM 4527 O O . ASP A 1 590 ? 13.971 -6.270 -8.759 1.00 75.31 590 ASP A O 1
ATOM 4531 N N . ASP A 1 591 ? 12.867 -7.968 -9.732 1.00 74.31 591 ASP A N 1
ATOM 4532 C CA . ASP A 1 591 ? 12.006 -7.138 -10.585 1.00 74.31 591 ASP A CA 1
ATOM 4533 C C . ASP A 1 591 ? 10.707 -6.673 -9.905 1.00 74.31 591 ASP A C 1
ATOM 4535 O O . ASP A 1 591 ? 9.792 -6.202 -10.590 1.00 74.31 591 ASP A O 1
ATOM 4539 N N . ALA A 1 592 ? 10.589 -6.795 -8.576 1.00 76.56 592 ALA A N 1
ATOM 4540 C CA . ALA A 1 592 ? 9.340 -6.493 -7.874 1.00 76.56 592 ALA A CA 1
ATOM 4541 C C . ALA A 1 592 ? 8.878 -5.046 -8.110 1.00 76.56 592 ALA A C 1
ATOM 4543 O O . ALA A 1 592 ? 7.705 -4.822 -8.389 1.00 76.56 592 ALA A O 1
ATOM 4544 N N . ALA A 1 593 ? 9.803 -4.081 -8.090 1.00 77.81 593 ALA A N 1
ATOM 4545 C CA . ALA A 1 593 ? 9.494 -2.676 -8.358 1.00 77.81 593 ALA A CA 1
ATOM 4546 C C . ALA A 1 593 ? 9.212 -2.385 -9.845 1.00 77.81 593 ALA A C 1
ATOM 4548 O O . ALA A 1 593 ? 8.440 -1.485 -10.154 1.00 77.81 593 ALA A O 1
ATOM 4549 N N . ILE A 1 594 ? 9.814 -3.137 -10.773 1.00 75.25 594 ILE A N 1
ATOM 4550 C CA . ILE A 1 594 ? 9.651 -2.922 -12.223 1.00 75.25 594 ILE A CA 1
ATOM 4551 C C . ILE A 1 594 ? 8.276 -3.398 -12.694 1.00 75.25 594 ILE A C 1
ATOM 4553 O O . ILE A 1 594 ? 7.657 -2.762 -13.539 1.00 75.25 594 ILE A O 1
ATOM 4557 N N . ASN A 1 595 ? 7.811 -4.524 -12.155 1.00 77.69 595 ASN A N 1
ATOM 4558 C CA . ASN A 1 595 ? 6.563 -5.164 -12.570 1.00 77.69 595 ASN A CA 1
ATOM 4559 C C . ASN A 1 595 ? 5.366 -4.765 -11.696 1.00 77.69 595 ASN A C 1
ATOM 4561 O O . ASN A 1 595 ? 4.303 -5.379 -11.799 1.00 77.69 595 ASN A O 1
ATOM 4565 N N . TRP A 1 596 ? 5.541 -3.800 -10.792 1.00 78.81 596 TRP A N 1
ATOM 4566 C CA . TRP A 1 596 ? 4.486 -3.406 -9.873 1.00 78.81 596 TRP A CA 1
ATOM 4567 C C . TRP A 1 596 ? 3.402 -2.610 -10.600 1.00 78.81 596 TRP A C 1
ATOM 4569 O O . TRP A 1 596 ? 3.677 -1.573 -11.199 1.00 78.81 596 TRP A O 1
ATOM 4579 N N . VAL A 1 597 ? 2.164 -3.093 -10.498 1.00 81.06 597 VAL A N 1
ATOM 4580 C CA . VAL A 1 597 ? 0.963 -2.390 -10.950 1.00 81.06 597 VAL A CA 1
ATOM 4581 C C . VAL A 1 597 ? 0.140 -2.053 -9.721 1.00 81.06 597 VAL A C 1
ATOM 4583 O O . VAL A 1 597 ? -0.183 -2.937 -8.926 1.00 81.06 597 VAL A O 1
ATOM 4586 N N . ASP A 1 598 ? -0.184 -0.776 -9.557 1.00 77.19 598 ASP A N 1
ATOM 4587 C CA . ASP A 1 598 ? -0.920 -0.310 -8.388 1.00 77.19 598 ASP A CA 1
ATOM 4588 C C . ASP A 1 598 ? -2.434 -0.583 -8.544 1.00 77.19 598 ASP A C 1
ATOM 4590 O O . ASP A 1 598 ? -3.095 0.042 -9.384 1.00 77.19 598 ASP A O 1
ATOM 4594 N N . PRO A 1 599 ? -3.013 -1.497 -7.740 1.00 74.69 599 PRO A N 1
ATOM 4595 C CA . PRO A 1 599 ? -4.414 -1.890 -7.870 1.00 74.69 599 PRO A CA 1
ATOM 4596 C C . PRO A 1 599 ? -5.391 -0.763 -7.510 1.00 74.69 599 PRO A C 1
ATOM 4598 O O . PRO A 1 599 ? -6.536 -0.787 -7.966 1.00 74.69 599 PRO A O 1
ATOM 4601 N N . PHE A 1 600 ? -4.961 0.234 -6.724 1.00 76.88 600 PHE A N 1
ATOM 4602 C CA . PHE A 1 600 ? -5.802 1.382 -6.390 1.00 76.88 600 PHE A CA 1
ATOM 4603 C C . PHE A 1 600 ? -6.173 2.175 -7.645 1.00 76.88 600 PHE A C 1
ATOM 4605 O O . PHE A 1 600 ? -7.337 2.521 -7.831 1.00 76.88 600 PHE A O 1
ATOM 4612 N N . PHE A 1 601 ? -5.214 2.416 -8.541 1.00 82.12 601 PHE A N 1
ATOM 4613 C CA . PHE A 1 601 ? -5.471 3.180 -9.761 1.00 82.12 601 PHE A CA 1
ATOM 4614 C C . PHE A 1 601 ? -6.405 2.457 -10.728 1.00 82.12 601 PHE A C 1
ATOM 4616 O O . PHE A 1 601 ? -7.246 3.107 -11.346 1.00 82.12 601 PHE A O 1
ATOM 4623 N N . GLU A 1 602 ? -6.309 1.130 -10.830 1.00 79.69 602 GLU A N 1
ATOM 4624 C CA . GLU A 1 602 ? -7.242 0.345 -11.644 1.00 79.69 602 GLU A CA 1
ATOM 4625 C C . GLU A 1 602 ? -8.669 0.438 -11.084 1.00 79.69 602 GLU A C 1
ATOM 4627 O O . GLU A 1 602 ? -9.607 0.751 -11.818 1.00 79.69 602 GLU A O 1
ATOM 4632 N N . SER A 1 603 ? -8.828 0.258 -9.769 1.00 70.88 603 SER A N 1
ATOM 4633 C CA . SER A 1 603 ? -10.123 0.399 -9.094 1.00 70.88 603 SER A CA 1
ATOM 4634 C C . SER A 1 603 ? -10.700 1.813 -9.245 1.00 70.88 603 SER A C 1
ATOM 4636 O O . SER A 1 603 ? -11.863 1.990 -9.613 1.00 70.88 603 SER A O 1
ATOM 4638 N N . PHE A 1 604 ? -9.871 2.843 -9.055 1.00 78.31 604 PHE A N 1
ATOM 4639 C CA . PHE A 1 604 ? -10.284 4.236 -9.198 1.00 78.31 604 PHE A CA 1
ATOM 4640 C C . PHE A 1 604 ? -10.691 4.572 -10.642 1.00 78.31 604 PHE A C 1
ATOM 4642 O O . PHE A 1 604 ? -11.704 5.241 -10.857 1.00 78.31 604 PHE A O 1
ATOM 4649 N N . ALA A 1 605 ? -9.952 4.080 -11.644 1.00 82.69 605 ALA A N 1
ATOM 4650 C CA . ALA A 1 605 ? -10.319 4.246 -13.050 1.00 82.69 605 ALA A CA 1
ATOM 4651 C C . ALA A 1 605 ? -11.686 3.613 -13.352 1.00 82.69 605 ALA A C 1
ATOM 4653 O O . ALA A 1 605 ? -12.522 4.243 -13.999 1.00 82.69 605 ALA A O 1
ATOM 4654 N N . GLN A 1 606 ? -11.948 2.412 -12.828 1.00 79.50 606 GLN A N 1
ATOM 4655 C CA . GLN A 1 606 ? -13.244 1.744 -12.974 1.00 79.50 606 GLN A CA 1
ATOM 4656 C C . GLN A 1 606 ? -14.376 2.502 -12.268 1.00 79.50 606 GLN A C 1
ATOM 4658 O O . GLN A 1 606 ? -15.465 2.632 -12.829 1.00 79.50 606 GLN A O 1
ATOM 4663 N N . LYS A 1 607 ? -14.132 3.039 -11.065 1.00 73.44 607 LYS A N 1
ATOM 4664 C CA . LYS A 1 607 ? -15.096 3.878 -10.334 1.00 73.44 607 LYS A CA 1
ATOM 4665 C C . LYS A 1 607 ? -15.461 5.120 -11.143 1.00 73.44 607 LYS A C 1
ATOM 4667 O O . LYS A 1 607 ? -16.641 5.409 -11.328 1.00 73.44 607 LYS A O 1
ATOM 4672 N N . LEU A 1 608 ? -14.457 5.810 -11.687 1.00 78.75 608 LEU A N 1
ATOM 4673 C CA . LEU A 1 608 ? -14.658 6.973 -12.546 1.00 78.75 608 LEU A CA 1
ATOM 4674 C C . LEU A 1 608 ? -15.459 6.613 -13.806 1.00 78.75 608 LEU A C 1
ATOM 4676 O O . LEU A 1 608 ? -16.367 7.351 -14.172 1.00 78.75 608 LEU A O 1
ATOM 4680 N N . GLU A 1 609 ? -15.172 5.477 -14.447 1.00 81.50 609 GLU A N 1
ATOM 4681 C CA . GLU A 1 609 ? -15.902 4.997 -15.629 1.00 81.50 609 GLU A CA 1
ATOM 4682 C C . GLU A 1 609 ? -17.353 4.629 -15.345 1.00 81.50 609 GLU A C 1
ATOM 4684 O O . GLU A 1 609 ? -18.205 4.873 -16.197 1.00 81.50 609 GLU A O 1
ATOM 4689 N N . LYS A 1 610 ? -17.649 4.072 -14.168 1.00 75.31 610 LYS A N 1
ATOM 4690 C CA . LYS A 1 610 ? -18.999 3.647 -13.768 1.00 75.31 610 LYS A CA 1
ATOM 4691 C C . LYS A 1 610 ? -19.829 4.757 -13.114 1.00 75.31 610 LYS A C 1
ATOM 4693 O O . LYS A 1 610 ? -21.020 4.548 -12.894 1.00 75.31 610 LYS A O 1
ATOM 4698 N N . ALA A 1 611 ? -19.241 5.920 -12.825 1.00 68.88 611 ALA A N 1
ATOM 4699 C CA . ALA A 1 611 ? -19.926 7.024 -12.155 1.00 68.88 611 ALA A CA 1
ATOM 4700 C C . ALA A 1 611 ? -21.145 7.531 -12.955 1.00 68.88 611 ALA A C 1
ATOM 4702 O O . ALA A 1 611 ? -21.079 7.736 -14.173 1.00 68.88 611 ALA A O 1
ATOM 4703 N N . VAL A 1 612 ? -22.261 7.769 -12.261 1.00 73.00 612 VAL A N 1
ATOM 4704 C CA . VAL A 1 612 ? -23.524 8.292 -12.817 1.00 73.00 612 VAL A CA 1
ATOM 4705 C C . VAL A 1 612 ? -24.026 9.473 -11.983 1.00 73.00 612 VAL A C 1
ATOM 4707 O O . VAL A 1 612 ? -23.729 9.571 -10.795 1.00 73.00 612 VAL A O 1
ATOM 4710 N N . ALA A 1 613 ? -24.757 10.408 -12.596 1.00 60.91 613 ALA A N 1
ATOM 4711 C CA . ALA A 1 613 ? -25.308 11.554 -11.868 1.00 60.91 613 ALA A CA 1
ATOM 4712 C C . ALA A 1 613 ? -26.270 11.072 -10.757 1.00 60.91 613 ALA A C 1
ATOM 4714 O O . ALA A 1 613 ? -27.046 10.152 -11.013 1.00 60.91 613 ALA A O 1
ATOM 4715 N N . PRO A 1 614 ? -26.254 11.673 -9.549 1.00 54.78 614 PRO A N 1
ATOM 4716 C CA . PRO A 1 614 ? -25.647 12.961 -9.189 1.00 54.78 614 PRO A CA 1
ATOM 4717 C C . PRO A 1 614 ? -24.190 12.907 -8.672 1.00 54.78 614 PRO A C 1
ATOM 4719 O O . PRO A 1 614 ? -23.728 13.901 -8.114 1.00 54.78 614 PRO A O 1
ATOM 4722 N N . ASP A 1 615 ? -23.451 11.802 -8.841 1.00 60.50 615 ASP A N 1
ATOM 4723 C CA . ASP A 1 615 ? -22.045 11.705 -8.409 1.00 60.50 615 ASP A CA 1
ATOM 4724 C C . ASP A 1 615 ? -21.173 12.798 -9.076 1.00 60.50 615 ASP A C 1
ATOM 4726 O O . ASP A 1 615 ? -21.147 12.894 -10.311 1.00 60.50 615 ASP A O 1
ATOM 4730 N N . PRO A 1 616 ? -20.422 13.615 -8.307 1.00 67.88 616 PRO A N 1
ATOM 4731 C CA . PRO A 1 616 ? -19.463 14.572 -8.860 1.00 67.88 616 PRO A CA 1
ATOM 4732 C C . PRO A 1 616 ? -18.462 13.960 -9.856 1.00 67.88 616 PRO A C 1
ATOM 4734 O O . PRO A 1 616 ? -18.081 14.624 -10.823 1.00 67.88 616 PRO A O 1
ATOM 4737 N N . LEU A 1 617 ? -18.067 12.693 -9.681 1.00 76.94 617 LEU A N 1
ATOM 4738 C CA . LEU A 1 617 ? -17.174 11.984 -10.602 1.00 76.94 617 LEU A CA 1
ATOM 4739 C C . LEU A 1 617 ? -17.802 11.771 -11.984 1.00 76.94 617 LEU A C 1
ATOM 4741 O O . LEU A 1 617 ? -17.081 11.765 -12.981 1.00 76.94 617 LEU A O 1
ATOM 4745 N N . ALA A 1 618 ? -19.132 11.678 -12.087 1.00 77.06 618 ALA A N 1
ATOM 4746 C CA . ALA A 1 618 ? -19.814 11.566 -13.376 1.00 77.06 618 ALA A CA 1
ATOM 4747 C C . ALA A 1 618 ? -19.631 12.839 -14.219 1.00 77.06 618 ALA A C 1
ATOM 4749 O O . ALA A 1 618 ? -19.423 12.762 -15.435 1.00 77.06 618 ALA A O 1
ATOM 4750 N N . ARG A 1 619 ? -19.640 14.013 -13.571 1.00 82.88 619 ARG A N 1
ATOM 4751 C CA . ARG A 1 619 ? -19.320 15.297 -14.213 1.00 82.88 619 ARG A CA 1
ATOM 4752 C C . ARG A 1 619 ? -17.861 15.328 -14.665 1.00 82.88 619 ARG A C 1
ATOM 4754 O O . ARG A 1 619 ? -17.600 15.636 -15.826 1.00 82.88 619 ARG A O 1
ATOM 4761 N N . VAL A 1 620 ? -16.931 14.942 -13.786 1.00 83.31 620 VAL A N 1
ATOM 4762 C CA . VAL A 1 620 ? -15.493 14.882 -14.103 1.00 83.31 620 VAL A CA 1
ATOM 4763 C C . VAL A 1 620 ? -15.223 13.956 -15.293 1.00 83.31 620 VAL A C 1
ATOM 4765 O O . VAL A 1 620 ? -14.536 14.370 -16.226 1.00 83.31 620 VAL A O 1
ATOM 4768 N N . ARG A 1 621 ? -15.809 12.748 -15.321 1.00 84.56 621 ARG A N 1
ATOM 4769 C CA . ARG A 1 621 ? -15.705 11.805 -16.452 1.00 84.56 621 ARG A CA 1
ATOM 4770 C C . ARG A 1 621 ? -16.217 12.427 -17.750 1.00 84.56 621 ARG A C 1
ATOM 4772 O O . ARG A 1 621 ? -15.574 12.305 -18.786 1.00 84.56 621 ARG A O 1
ATOM 4779 N N . THR A 1 622 ? -17.373 13.087 -17.695 1.00 81.50 622 THR A N 1
ATOM 4780 C CA . THR A 1 622 ? -18.024 13.671 -18.880 1.00 81.50 622 THR A CA 1
ATOM 4781 C C . THR A 1 622 ? -17.190 14.798 -19.487 1.00 81.50 622 THR A C 1
ATOM 4783 O O . THR A 1 622 ? -17.060 14.879 -20.705 1.00 81.50 622 THR A O 1
ATOM 4786 N N . LEU A 1 623 ? -16.583 15.639 -18.647 1.00 82.12 623 LEU A N 1
ATOM 4787 C CA . LEU A 1 623 ? -15.706 16.723 -19.093 1.00 82.12 623 LEU A CA 1
ATOM 4788 C C . LEU A 1 623 ? -14.309 16.227 -19.518 1.00 82.12 623 LEU A C 1
ATOM 4790 O O . LEU A 1 623 ? -13.635 16.906 -20.288 1.00 82.12 623 LEU A O 1
ATOM 4794 N N . ASN A 1 624 ? -13.876 15.047 -19.050 1.00 86.25 624 ASN A N 1
ATOM 4795 C CA . ASN A 1 624 ? -12.528 14.503 -19.270 1.00 86.25 624 ASN A CA 1
ATOM 4796 C C . ASN A 1 624 ? -12.560 13.012 -19.669 1.00 86.25 624 ASN A C 1
ATOM 4798 O O . ASN A 1 624 ? -12.106 12.155 -18.905 1.00 86.25 624 ASN A O 1
ATOM 4802 N N . PRO A 1 625 ? -13.038 12.663 -20.878 1.00 85.75 625 PRO A N 1
ATOM 4803 C CA . PRO A 1 625 ? -13.208 11.265 -21.291 1.00 85.75 625 PRO A CA 1
ATOM 4804 C C . PRO A 1 625 ? -11.892 10.470 -21.406 1.00 85.75 625 PRO A C 1
ATOM 4806 O O . PRO A 1 625 ? -11.909 9.244 -21.401 1.00 85.75 625 PRO A O 1
ATOM 4809 N N . TRP A 1 626 ? -10.744 11.148 -21.492 1.00 84.69 626 TRP A N 1
ATOM 4810 C CA . TRP A 1 626 ? -9.409 10.539 -21.560 1.00 84.69 626 TRP A CA 1
ATOM 4811 C C . TRP A 1 626 ? -8.857 10.101 -20.191 1.00 84.69 626 TRP A C 1
ATOM 4813 O O . TRP A 1 626 ? -7.895 9.332 -20.132 1.00 84.69 626 TRP A O 1
ATOM 4823 N N . LEU A 1 627 ? -9.438 10.598 -19.093 1.00 87.12 627 LEU A N 1
ATOM 4824 C CA . LEU A 1 627 ? -8.873 10.481 -17.750 1.00 87.12 627 LEU A CA 1
ATOM 4825 C C . LEU A 1 627 ? -8.754 9.025 -17.250 1.00 87.12 627 LEU A C 1
ATOM 4827 O O . LEU A 1 627 ? -7.676 8.682 -16.763 1.00 87.12 627 LEU A O 1
ATOM 4831 N N . PRO A 1 628 ? -9.750 8.126 -17.418 1.00 88.00 628 PRO A N 1
ATOM 4832 C CA . PRO A 1 628 ? -9.615 6.734 -16.977 1.00 88.00 628 PRO A CA 1
ATOM 4833 C C . PRO A 1 628 ? -8.443 5.983 -17.623 1.00 88.00 628 PRO A C 1
ATOM 4835 O O . PRO A 1 628 ? -7.695 5.286 -16.940 1.00 88.00 628 PRO A O 1
ATOM 4838 N N . ALA A 1 629 ? -8.229 6.157 -18.931 1.00 86.19 629 ALA A N 1
ATOM 4839 C CA . ALA A 1 629 ? -7.118 5.520 -19.640 1.00 86.19 629 ALA A CA 1
ATOM 4840 C C . ALA A 1 629 ? -5.756 6.060 -19.171 1.00 86.19 629 ALA A C 1
ATOM 4842 O O . ALA A 1 629 ? -4.813 5.288 -18.994 1.00 86.19 629 ALA A O 1
ATOM 4843 N N . ALA A 1 630 ? -5.660 7.369 -18.915 1.00 85.44 630 ALA A N 1
ATOM 4844 C CA . ALA A 1 630 ? -4.452 7.983 -18.365 1.00 85.44 630 ALA A CA 1
ATOM 4845 C C . ALA A 1 630 ? -4.145 7.490 -16.939 1.00 85.44 630 ALA A C 1
ATOM 4847 O O . ALA A 1 630 ? -2.980 7.286 -16.595 1.00 85.44 630 ALA A O 1
ATOM 4848 N N . ILE A 1 631 ? -5.181 7.250 -16.129 1.00 87.06 631 ILE A N 1
ATOM 4849 C CA . ILE A 1 631 ? -5.049 6.670 -14.789 1.00 87.06 631 ILE A CA 1
ATOM 4850 C C . ILE A 1 631 ? -4.517 5.229 -14.859 1.00 87.06 631 ILE A C 1
ATOM 4852 O O . ILE A 1 631 ? -3.571 4.906 -14.144 1.00 87.06 631 ILE A O 1
ATOM 4856 N N . ARG A 1 632 ? -5.037 4.383 -15.759 1.00 85.56 632 ARG A N 1
ATOM 4857 C CA . ARG A 1 632 ? -4.516 3.012 -15.947 1.00 85.56 632 ARG A CA 1
ATOM 4858 C C . ARG A 1 632 ? -3.073 2.988 -16.438 1.00 85.56 632 ARG A C 1
ATOM 4860 O O . ARG A 1 632 ? -2.256 2.250 -15.903 1.00 85.56 632 ARG A O 1
ATOM 4867 N N . ALA A 1 633 ? -2.732 3.851 -17.394 1.00 85.50 633 ALA A N 1
ATOM 4868 C CA . ALA A 1 633 ? -1.351 3.986 -17.853 1.00 85.50 633 ALA A CA 1
ATOM 4869 C C . ALA A 1 633 ? -0.409 4.416 -16.714 1.00 85.50 633 ALA A C 1
ATOM 4871 O O . ALA A 1 633 ? 0.732 3.964 -16.643 1.00 85.50 633 ALA A O 1
ATOM 4872 N N . ARG A 1 634 ? -0.887 5.261 -15.786 1.00 86.12 634 ARG A N 1
ATOM 4873 C CA . ARG A 1 634 ? -0.130 5.611 -14.580 1.00 86.12 634 ARG A CA 1
ATOM 4874 C C . ARG A 1 634 ? 0.035 4.422 -13.635 1.00 86.12 634 ARG A C 1
ATOM 4876 O O . ARG A 1 634 ? 1.100 4.328 -13.039 1.00 86.12 634 ARG A O 1
ATOM 4883 N N . ALA A 1 635 ? -0.954 3.536 -13.512 1.00 83.88 635 ALA A N 1
ATOM 4884 C CA . ALA A 1 635 ? -0.875 2.350 -12.655 1.00 83.88 635 ALA A CA 1
ATOM 4885 C C . ALA A 1 635 ? 0.322 1.448 -13.006 1.00 83.88 635 ALA A C 1
ATOM 4887 O O . ALA A 1 635 ? 0.980 0.939 -12.102 1.00 83.88 635 ALA A O 1
ATOM 4888 N N . GLU A 1 636 ? 0.626 1.301 -14.302 1.00 84.00 636 GLU A N 1
ATOM 4889 C CA . GLU A 1 636 ? 1.761 0.516 -14.819 1.00 84.00 636 GLU A CA 1
ATOM 4890 C C . GLU A 1 636 ? 3.122 1.232 -14.682 1.00 84.00 636 GLU A C 1
ATOM 4892 O O . GLU A 1 636 ? 4.166 0.587 -14.696 1.00 84.00 636 GLU A O 1
ATOM 4897 N N . ASP A 1 637 ? 3.133 2.562 -14.537 1.00 84.88 637 ASP A N 1
ATOM 4898 C CA . ASP A 1 637 ? 4.340 3.401 -14.420 1.00 84.88 637 ASP A CA 1
ATOM 4899 C C . ASP A 1 637 ? 4.302 4.267 -13.145 1.00 84.88 637 ASP A C 1
ATOM 4901 O O . ASP A 1 637 ? 4.597 5.471 -13.147 1.00 84.88 637 ASP A O 1
ATOM 4905 N N . ASN A 1 638 ? 3.898 3.661 -12.027 1.00 86.38 638 ASN A N 1
ATOM 4906 C CA . ASN A 1 638 ? 3.747 4.370 -10.757 1.00 86.38 638 ASN A CA 1
ATOM 4907 C C . ASN A 1 638 ? 5.007 4.331 -9.874 1.00 86.38 638 ASN A C 1
ATOM 4909 O O . ASN A 1 638 ? 4.968 4.827 -8.757 1.00 86.38 638 ASN A O 1
ATOM 4913 N N . VAL A 1 639 ? 6.147 3.798 -10.327 1.00 88.88 639 VAL A N 1
ATOM 4914 C CA . VAL A 1 639 ? 7.391 3.780 -9.526 1.00 88.88 639 VAL A CA 1
ATOM 4915 C C . VAL A 1 639 ? 8.318 4.929 -9.913 1.00 88.88 639 VAL A C 1
ATOM 4917 O O . VAL A 1 639 ? 8.804 4.994 -11.040 1.00 88.88 639 VAL A O 1
ATOM 4920 N N . GLU A 1 640 ? 8.587 5.847 -8.978 1.00 87.81 640 GLU A N 1
ATOM 4921 C CA . GLU A 1 640 ? 9.483 6.987 -9.205 1.00 87.81 640 GLU A CA 1
ATOM 4922 C C . GLU A 1 640 ? 10.951 6.562 -9.120 1.00 87.81 640 GLU A C 1
ATOM 4924 O O . GLU A 1 640 ? 11.736 6.838 -10.027 1.00 87.81 640 GLU A O 1
ATOM 4929 N N . ALA A 1 641 ? 11.333 5.938 -8.004 1.00 89.31 641 ALA A N 1
ATOM 4930 C CA . ALA A 1 641 ? 12.724 5.630 -7.695 1.00 89.31 641 ALA A CA 1
ATOM 4931 C C . ALA A 1 641 ? 12.856 4.602 -6.568 1.00 89.31 641 ALA A C 1
ATOM 4933 O O . ALA A 1 641 ? 11.979 4.491 -5.707 1.00 89.31 641 ALA A O 1
ATOM 4934 N N . VAL A 1 642 ? 14.008 3.929 -6.539 1.00 91.00 642 VAL A N 1
ATOM 4935 C CA . VAL A 1 642 ? 14.447 3.085 -5.421 1.00 91.00 642 VAL A CA 1
ATOM 4936 C C . VAL A 1 642 ? 15.528 3.836 -4.647 1.00 91.00 642 VAL A C 1
ATOM 4938 O O . VAL A 1 642 ? 16.548 4.233 -5.204 1.00 91.00 642 VAL A O 1
ATOM 4941 N N . TYR A 1 643 ? 15.316 4.052 -3.358 1.00 92.25 643 TYR A N 1
ATOM 4942 C CA . TYR A 1 643 ? 16.251 4.707 -2.454 1.00 92.25 643 TYR A CA 1
ATOM 4943 C C . TYR A 1 643 ? 17.021 3.663 -1.651 1.00 92.25 643 TYR A C 1
ATOM 4945 O O . TYR A 1 643 ? 16.427 2.774 -1.044 1.00 92.25 643 TYR A O 1
ATOM 4953 N N . VAL A 1 644 ? 18.347 3.791 -1.627 1.00 93.56 644 VAL A N 1
ATOM 4954 C CA . VAL A 1 644 ? 19.227 2.954 -0.809 1.00 93.56 644 VAL A CA 1
ATOM 4955 C C . VAL A 1 644 ? 19.571 3.712 0.457 1.00 93.56 644 VAL A C 1
ATOM 4957 O O . VAL A 1 644 ? 20.133 4.806 0.401 1.00 93.56 644 VAL A O 1
ATOM 4960 N N . PHE A 1 645 ? 19.278 3.112 1.599 1.00 92.44 645 PHE A N 1
ATOM 4961 C CA . PHE A 1 645 ? 19.696 3.593 2.903 1.00 92.44 645 PHE A CA 1
ATOM 4962 C C . PHE A 1 645 ? 20.847 2.735 3.414 1.00 92.44 645 PHE A C 1
ATOM 4964 O O . PHE A 1 645 ? 20.790 1.510 3.329 1.00 92.44 645 PHE A O 1
ATOM 4971 N N . LYS A 1 646 ? 21.892 3.381 3.938 1.00 92.25 646 LYS A N 1
ATOM 4972 C CA . LYS A 1 646 ? 23.074 2.729 4.510 1.00 92.25 646 LYS A CA 1
ATOM 4973 C C . LYS A 1 646 ? 23.177 3.053 5.994 1.00 92.25 646 LYS A C 1
ATOM 4975 O O . LYS A 1 646 ? 23.067 4.215 6.385 1.00 92.25 646 LYS A O 1
ATOM 4980 N N . SER A 1 647 ? 23.430 2.041 6.813 1.00 86.75 647 SER A N 1
ATOM 4981 C CA . SER A 1 647 ? 23.728 2.191 8.234 1.00 86.75 647 SER A CA 1
ATOM 4982 C C . SER A 1 647 ? 25.037 1.488 8.586 1.00 86.75 647 SER A C 1
ATOM 4984 O O . SER A 1 647 ? 25.283 0.351 8.182 1.00 86.75 647 SER A O 1
ATOM 4986 N N . CYS A 1 648 ? 25.881 2.174 9.357 1.00 84.62 648 CYS A N 1
ATOM 4987 C CA . CYS A 1 648 ? 27.152 1.644 9.861 1.00 84.62 648 CYS A CA 1
ATOM 4988 C C . CYS A 1 648 ? 27.035 1.059 11.279 1.00 84.62 648 CYS A C 1
ATOM 4990 O O . CYS A 1 648 ? 28.006 0.548 11.827 1.00 84.62 648 CYS A O 1
ATOM 4992 N N . ASN A 1 649 ? 25.850 1.149 11.883 1.00 75.38 649 ASN A N 1
ATOM 4993 C CA . ASN A 1 649 ? 25.531 0.680 13.230 1.00 75.38 649 ASN A CA 1
ATOM 4994 C C . ASN A 1 649 ? 24.214 -0.112 13.233 1.00 75.38 649 ASN A C 1
ATOM 4996 O O . ASN A 1 649 ? 23.396 0.028 14.136 1.00 75.38 649 ASN A O 1
ATOM 5000 N N . LEU A 1 650 ? 24.029 -0.931 12.191 1.00 73.31 650 LEU A N 1
ATOM 5001 C CA . LEU A 1 650 ? 22.968 -1.936 12.068 1.00 73.31 650 LEU A CA 1
ATOM 5002 C C . LEU A 1 650 ? 21.536 -1.407 12.261 1.00 73.31 650 LEU A C 1
ATOM 5004 O O . LEU A 1 650 ? 20.681 -2.124 12.761 1.00 73.31 650 LEU A O 1
ATOM 5008 N N . GLY A 1 651 ? 21.269 -0.178 11.813 1.00 67.38 651 GLY A N 1
ATOM 5009 C CA . GLY A 1 651 ? 19.933 0.427 11.809 1.00 67.38 651 GLY A CA 1
ATOM 5010 C C . GLY A 1 651 ? 19.726 1.526 12.850 1.00 67.38 651 GLY A C 1
ATOM 5011 O O . GLY A 1 651 ? 18.768 2.288 12.732 1.00 67.38 651 GLY A O 1
ATOM 5012 N N . ALA A 1 652 ? 20.648 1.699 13.808 1.00 63.88 652 ALA A N 1
ATOM 5013 C CA . ALA A 1 652 ? 20.508 2.740 14.827 1.00 63.88 652 ALA A CA 1
ATOM 5014 C C . ALA A 1 652 ? 20.554 4.159 14.232 1.00 63.88 652 ALA A C 1
ATOM 5016 O O . ALA A 1 652 ? 19.801 5.037 14.658 1.00 63.88 652 ALA A O 1
ATOM 5017 N N . THR A 1 653 ? 21.405 4.410 13.239 1.00 71.19 653 THR A N 1
ATOM 5018 C CA . THR A 1 653 ? 21.413 5.658 12.462 1.00 71.19 653 THR A CA 1
ATOM 5019 C C . THR A 1 653 ? 21.701 5.378 10.998 1.00 71.19 653 THR A C 1
ATOM 5021 O O . THR A 1 653 ? 22.427 4.433 10.677 1.00 71.19 653 THR A O 1
ATOM 5024 N N . TRP A 1 654 ? 21.206 6.243 10.119 1.00 81.94 654 TRP A N 1
ATOM 5025 C CA . TRP A 1 654 ? 21.433 6.145 8.680 1.00 81.94 654 TRP A CA 1
ATOM 5026 C C . TRP A 1 654 ? 22.307 7.301 8.191 1.00 81.94 654 TRP A C 1
ATOM 5028 O O . TRP A 1 654 ? 22.281 8.397 8.759 1.00 81.94 654 TRP A O 1
ATOM 5038 N N . THR A 1 655 ? 23.101 7.032 7.158 1.00 84.44 655 THR A N 1
ATOM 5039 C CA . THR A 1 655 ? 24.036 7.991 6.567 1.00 84.44 655 THR A CA 1
ATOM 5040 C C . THR A 1 655 ? 23.742 8.205 5.089 1.00 84.44 655 THR A C 1
ATOM 5042 O O . THR A 1 655 ? 23.409 7.264 4.367 1.00 84.44 655 THR A O 1
ATOM 5045 N N . ALA A 1 656 ? 23.904 9.448 4.643 1.00 86.94 656 ALA A N 1
ATOM 5046 C CA . ALA A 1 656 ? 23.899 9.834 3.238 1.00 86.94 656 ALA A CA 1
ATOM 5047 C C . ALA A 1 656 ? 25.319 10.100 2.709 1.00 86.94 656 ALA A C 1
ATOM 5049 O O . ALA A 1 656 ? 25.491 10.469 1.549 1.00 86.94 656 ALA A O 1
ATOM 5050 N N . SER A 1 657 ? 26.338 9.925 3.555 1.00 82.38 657 SER A N 1
ATOM 5051 C CA . SER A 1 657 ? 27.736 10.189 3.235 1.00 82.38 657 SER A CA 1
ATOM 5052 C C . SER A 1 657 ? 28.593 8.925 3.333 1.00 82.38 657 SER A C 1
ATOM 5054 O O . SER A 1 657 ? 28.165 7.854 3.765 1.00 82.38 657 SER A O 1
ATOM 5056 N N . THR A 1 658 ? 29.848 9.043 2.910 1.00 79.00 658 THR A N 1
ATOM 5057 C CA . THR A 1 658 ? 30.846 7.975 3.023 1.00 79.00 658 THR A CA 1
ATOM 5058 C C . THR A 1 658 ? 31.441 7.863 4.431 1.00 79.00 658 THR A C 1
ATOM 5060 O O . THR A 1 658 ? 32.058 6.852 4.748 1.00 79.00 658 THR A O 1
ATOM 5063 N N . ALA A 1 659 ? 31.234 8.867 5.291 1.00 75.69 659 ALA A N 1
ATOM 5064 C CA . ALA A 1 659 ? 31.888 9.002 6.593 1.00 75.69 659 ALA A CA 1
ATOM 5065 C C . ALA A 1 659 ? 31.102 8.381 7.765 1.00 75.69 659 ALA A C 1
ATOM 5067 O O . ALA A 1 659 ? 31.455 8.608 8.921 1.00 75.69 659 ALA A O 1
ATOM 5068 N N . CYS A 1 660 ? 30.040 7.609 7.497 1.00 79.56 660 CYS A N 1
ATOM 5069 C CA . CYS A 1 660 ? 29.170 7.026 8.529 1.00 79.56 660 CYS A CA 1
ATOM 5070 C C . CYS A 1 660 ? 28.563 8.068 9.491 1.00 79.56 660 CYS A C 1
ATOM 5072 O O . CYS A 1 660 ? 28.354 7.797 10.674 1.00 79.56 660 CYS A O 1
ATOM 5074 N N . THR A 1 661 ? 28.274 9.267 8.985 1.00 80.06 661 THR A N 1
ATOM 5075 C CA . THR A 1 661 ? 27.654 10.359 9.745 1.00 80.06 661 THR A CA 1
ATOM 5076 C C . THR A 1 661 ? 26.141 10.188 9.838 1.00 80.06 661 THR A C 1
ATOM 5078 O O . THR A 1 661 ? 25.505 9.702 8.909 1.00 80.06 661 THR A O 1
ATOM 5081 N N . ARG A 1 662 ? 25.540 10.616 10.952 1.00 79.12 662 ARG A N 1
ATOM 5082 C CA . ARG A 1 662 ? 24.079 10.658 11.112 1.00 79.12 662 ARG A CA 1
ATOM 5083 C C . ARG A 1 662 ? 23.490 11.731 10.188 1.00 79.12 662 ARG A C 1
ATOM 5085 O O . ARG A 1 662 ? 23.708 12.910 10.444 1.00 79.12 662 ARG A O 1
ATOM 5092 N N . ASP A 1 663 ? 22.702 11.337 9.188 1.00 76.38 663 ASP A N 1
ATOM 5093 C CA . ASP A 1 663 ? 22.144 12.262 8.189 1.00 76.38 663 ASP A CA 1
ATOM 5094 C C . ASP A 1 663 ? 20.608 12.229 8.168 1.00 76.38 663 ASP A C 1
ATOM 5096 O O . ASP A 1 663 ? 19.974 11.489 7.412 1.00 76.38 663 ASP A O 1
ATOM 5100 N N . GLU A 1 664 ? 19.988 13.051 9.010 1.00 74.00 664 GLU A N 1
ATOM 5101 C CA . GLU A 1 664 ? 18.527 13.143 9.107 1.00 74.00 664 GLU A CA 1
ATOM 5102 C C . GLU A 1 664 ? 17.929 13.918 7.932 1.00 74.00 664 GLU A C 1
ATOM 5104 O O . GLU A 1 664 ? 18.457 14.951 7.510 1.00 74.00 664 GLU A O 1
ATOM 5109 N N . ALA A 1 665 ? 16.806 13.432 7.403 1.00 67.62 665 ALA A N 1
ATOM 5110 C CA . ALA A 1 665 ? 16.022 14.192 6.436 1.00 67.62 665 ALA A CA 1
ATOM 5111 C C . ALA A 1 665 ? 15.151 15.169 7.210 1.00 67.62 665 ALA A C 1
ATOM 5113 O O . ALA A 1 665 ? 14.352 14.733 8.032 1.00 67.62 665 ALA A O 1
ATOM 5114 N N . ARG A 1 666 ? 15.324 16.472 6.966 1.00 54.78 666 ARG A N 1
ATOM 5115 C CA . ARG A 1 666 ? 14.554 17.529 7.622 1.00 54.78 666 ARG A CA 1
ATOM 5116 C C . ARG A 1 666 ? 13.770 18.358 6.603 1.00 54.78 666 ARG A C 1
ATOM 5118 O O . ARG A 1 666 ? 14.234 18.535 5.478 1.00 54.78 666 ARG A O 1
ATOM 5125 N N . ASP A 1 667 ? 12.574 18.805 6.963 1.00 45.69 667 ASP A N 1
ATOM 5126 C CA . ASP A 1 667 ? 11.780 19.771 6.201 1.00 45.69 667 ASP A CA 1
ATOM 5127 C C . ASP A 1 667 ? 12.276 21.214 6.423 1.00 45.69 667 ASP A C 1
ATOM 5129 O O . ASP A 1 667 ? 13.265 21.454 7.121 1.00 45.69 667 ASP A O 1
ATOM 5133 N N . PHE A 1 668 ? 11.598 22.188 5.807 1.00 40.59 668 PHE A N 1
ATOM 5134 C CA . PHE A 1 668 ? 11.942 23.612 5.917 1.00 40.59 668 PHE A CA 1
ATOM 5135 C C . PHE A 1 668 ? 11.812 24.157 7.352 1.00 40.59 668 PHE A C 1
ATOM 5137 O O . PHE A 1 668 ? 12.443 25.151 7.700 1.00 40.59 668 PHE A O 1
ATOM 5144 N N . GLU A 1 669 ? 11.036 23.483 8.200 1.00 39.31 669 GLU A N 1
ATOM 5145 C CA . GLU A 1 669 ? 10.833 23.818 9.611 1.00 39.31 669 GLU A CA 1
ATOM 5146 C C . GLU A 1 669 ? 11.807 23.051 10.528 1.00 39.31 669 GLU A C 1
ATOM 5148 O O . GLU A 1 669 ? 11.733 23.149 11.754 1.00 39.31 669 GLU A O 1
ATOM 5153 N N . GLY A 1 670 ? 12.742 22.290 9.946 1.00 36.72 670 GLY A N 1
ATOM 5154 C CA . GLY A 1 670 ? 13.757 21.527 10.662 1.00 36.72 670 GLY A CA 1
ATOM 5155 C C . GLY A 1 670 ? 13.253 20.217 11.275 1.00 36.72 670 GLY A C 1
ATOM 5156 O O . GLY A 1 670 ? 13.988 19.619 12.064 1.00 36.72 670 GLY A O 1
ATOM 5157 N N . LYS A 1 671 ? 12.048 19.744 10.944 1.00 37.34 671 LYS A N 1
ATOM 5158 C CA . LYS A 1 671 ? 11.473 18.483 11.451 1.00 37.34 671 LYS A CA 1
ATOM 5159 C C . LYS A 1 671 ? 11.782 17.328 10.524 1.00 37.34 671 LYS A C 1
ATOM 5161 O O . LYS A 1 671 ? 11.979 17.529 9.336 1.00 37.34 671 LYS A O 1
ATOM 5166 N N . ASN A 1 672 ? 11.784 16.110 11.054 1.00 41.25 672 ASN A N 1
ATOM 5167 C CA . ASN A 1 672 ? 12.053 14.923 10.253 1.00 41.25 672 ASN A CA 1
ATOM 5168 C C . ASN A 1 672 ? 11.035 14.772 9.108 1.00 41.25 672 ASN A C 1
ATOM 5170 O O . ASN A 1 672 ? 9.832 14.828 9.345 1.00 41.25 672 ASN A O 1
ATOM 5174 N N . SER A 1 673 ? 11.519 14.559 7.885 1.00 44.22 673 SER A N 1
ATOM 5175 C CA . SER A 1 673 ? 10.703 14.428 6.676 1.00 44.22 673 SER A CA 1
ATOM 5176 C C . SER A 1 673 ? 10.891 13.061 6.011 1.00 44.22 673 SER A C 1
ATOM 5178 O O . SER A 1 673 ? 11.958 12.445 6.089 1.00 44.22 673 SER A O 1
ATOM 5180 N N . GLY A 1 674 ? 9.833 12.550 5.372 1.00 59.97 674 GLY A N 1
ATOM 5181 C CA . GLY A 1 674 ? 9.833 11.213 4.770 1.00 59.97 674 GLY A CA 1
ATOM 5182 C C . GLY A 1 674 ? 10.097 10.111 5.813 1.00 59.97 674 GLY A C 1
ATOM 5183 O O . GLY A 1 674 ? 9.455 10.117 6.860 1.00 59.97 674 GLY A O 1
ATOM 5184 N N . PRO A 1 675 ? 11.059 9.193 5.594 1.00 60.62 675 PRO A N 1
ATOM 5185 C CA . PRO A 1 675 ? 11.409 8.154 6.563 1.00 60.62 675 PRO A CA 1
ATOM 5186 C C . PRO A 1 675 ? 12.293 8.689 7.712 1.00 60.62 675 PRO A C 1
ATOM 5188 O O . PRO A 1 675 ? 12.854 7.912 8.479 1.00 60.62 675 PRO A O 1
ATOM 5191 N N . GLY A 1 676 ? 12.486 10.012 7.805 1.00 62.53 676 GLY A N 1
ATOM 5192 C CA . GLY A 1 676 ? 13.301 10.690 8.818 1.00 62.53 676 GLY A CA 1
ATOM 5193 C C . GLY A 1 676 ? 14.805 10.717 8.534 1.00 62.53 676 GLY A C 1
ATOM 5194 O O . GLY A 1 676 ? 15.553 11.393 9.240 1.00 62.53 676 GLY A O 1
ATOM 5195 N N . TRP A 1 677 ? 15.260 10.049 7.475 1.00 77.25 677 TRP A N 1
ATOM 5196 C CA . TRP A 1 677 ? 16.670 9.923 7.103 1.00 77.25 677 TRP A CA 1
ATOM 5197 C C . TRP A 1 677 ? 16.896 10.281 5.639 1.00 77.25 677 TRP A C 1
ATOM 5199 O O . TRP A 1 677 ? 16.022 10.077 4.794 1.00 77.25 677 TRP A O 1
ATOM 5209 N N . ARG A 1 678 ? 18.080 10.808 5.318 1.00 80.12 678 ARG A N 1
ATOM 5210 C CA . ARG A 1 678 ? 18.487 11.041 3.928 1.00 80.12 678 ARG A CA 1
ATOM 5211 C C . ARG A 1 678 ? 18.988 9.728 3.331 1.00 80.12 678 ARG A C 1
ATOM 5213 O O . ARG A 1 678 ? 19.757 9.008 3.961 1.00 80.12 678 ARG A O 1
ATOM 5220 N N . ALA A 1 679 ? 18.553 9.425 2.112 1.00 88.56 679 ALA A N 1
ATOM 5221 C CA . ALA A 1 679 ? 19.022 8.247 1.396 1.00 88.56 679 ALA A CA 1
ATOM 5222 C C . ALA A 1 679 ? 20.505 8.388 1.016 1.00 88.56 679 ALA A C 1
ATOM 5224 O O . ALA A 1 679 ? 20.949 9.468 0.625 1.00 88.56 679 ALA A O 1
ATOM 5225 N N . TYR A 1 680 ? 21.239 7.277 1.080 1.00 92.75 680 TYR A N 1
ATOM 5226 C CA . TYR A 1 680 ? 22.625 7.169 0.623 1.00 92.75 680 TYR A CA 1
ATOM 5227 C C . TYR A 1 680 ? 22.729 7.234 -0.902 1.00 92.75 680 TYR A C 1
ATOM 5229 O O . TYR A 1 680 ? 23.632 7.871 -1.439 1.00 92.75 680 TYR A O 1
ATOM 5237 N N . ALA A 1 681 ? 21.776 6.620 -1.607 1.00 91.69 681 ALA A N 1
ATOM 5238 C CA . ALA A 1 681 ? 21.680 6.701 -3.059 1.00 91.69 681 ALA A CA 1
ATOM 5239 C C . ALA A 1 681 ? 20.222 6.729 -3.534 1.00 91.69 681 ALA A C 1
ATOM 5241 O O . ALA A 1 681 ? 19.334 6.168 -2.891 1.00 91.69 681 ALA A O 1
ATOM 5242 N N . LYS A 1 682 ? 19.988 7.362 -4.690 1.00 92.62 682 LYS A N 1
ATOM 5243 C CA . LYS A 1 682 ? 18.734 7.293 -5.454 1.00 92.62 682 LYS A CA 1
ATOM 5244 C C . LYS A 1 682 ? 19.013 6.538 -6.749 1.00 92.62 682 LYS A C 1
ATOM 5246 O O . LYS A 1 682 ? 19.871 6.951 -7.524 1.00 92.62 682 LYS A O 1
ATOM 5251 N N . LEU A 1 683 ? 18.288 5.454 -6.973 1.00 89.44 683 LEU A N 1
ATOM 5252 C CA . LEU A 1 683 ? 18.379 4.606 -8.154 1.00 89.44 683 LEU A CA 1
ATOM 5253 C C . LEU A 1 683 ? 17.136 4.793 -9.024 1.00 89.44 683 LEU A C 1
ATOM 5255 O O . LEU A 1 683 ? 16.060 5.143 -8.525 1.00 89.44 683 LEU A O 1
ATOM 5259 N N . ALA A 1 684 ? 17.279 4.550 -10.326 1.00 84.44 684 ALA A N 1
ATOM 5260 C CA . ALA A 1 684 ? 16.131 4.499 -11.221 1.00 84.44 684 ALA A CA 1
ATOM 5261 C C . ALA A 1 684 ? 15.257 3.281 -10.879 1.00 84.44 684 ALA A C 1
ATOM 5263 O O . ALA A 1 684 ? 15.752 2.281 -10.359 1.00 84.44 684 ALA A O 1
ATOM 5264 N N . SER A 1 685 ? 13.964 3.339 -11.203 1.00 77.31 685 SER A N 1
ATOM 5265 C CA . SER A 1 685 ? 13.031 2.222 -10.981 1.00 77.31 685 SER A CA 1
ATOM 5266 C C . SER A 1 685 ? 13.442 0.932 -11.701 1.00 77.31 685 SER A C 1
ATOM 5268 O O . SER A 1 685 ? 13.062 -0.152 -11.276 1.00 77.31 685 SER A O 1
ATOM 5270 N N . THR A 1 686 ? 14.247 1.042 -12.762 1.00 75.56 686 THR A N 1
ATOM 5271 C CA . THR A 1 686 ? 14.748 -0.084 -13.561 1.00 75.56 686 THR A CA 1
ATOM 5272 C C . THR A 1 686 ? 16.091 -0.642 -13.089 1.00 75.56 686 THR A C 1
ATOM 5274 O O . THR A 1 686 ? 16.550 -1.635 -13.648 1.00 75.56 686 THR A O 1
ATOM 5277 N N . THR A 1 687 ? 16.752 -0.008 -12.113 1.00 78.62 687 THR A N 1
ATOM 5278 C CA . THR A 1 687 ? 18.092 -0.405 -11.665 1.00 78.62 687 THR A CA 1
ATOM 5279 C C . THR A 1 687 ? 18.051 -1.752 -10.947 1.00 78.62 687 THR A C 1
ATOM 5281 O O . THR A 1 687 ? 17.319 -1.918 -9.975 1.00 78.62 687 THR A O 1
ATOM 5284 N N . ARG A 1 688 ? 18.897 -2.697 -11.378 1.00 76.62 688 ARG A N 1
ATOM 5285 C CA . ARG A 1 688 ? 18.971 -4.060 -10.803 1.00 76.62 688 ARG A CA 1
ATOM 5286 C C . ARG A 1 688 ? 20.171 -4.306 -9.894 1.00 76.62 688 ARG A C 1
ATOM 5288 O O . ARG A 1 688 ? 20.270 -5.358 -9.263 1.00 76.62 688 ARG A O 1
ATOM 5295 N N . THR A 1 689 ? 21.109 -3.365 -9.849 1.00 80.19 689 THR A N 1
ATOM 5296 C CA . THR A 1 689 ? 22.354 -3.505 -9.090 1.00 80.19 689 THR A CA 1
ATOM 5297 C C . THR A 1 689 ? 22.765 -2.195 -8.451 1.00 80.19 689 THR A C 1
ATOM 5299 O O . THR A 1 689 ? 22.663 -1.142 -9.078 1.00 80.19 689 THR A O 1
ATOM 5302 N N . PHE A 1 690 ? 23.312 -2.267 -7.243 1.00 88.19 690 PHE A N 1
ATOM 5303 C CA . PHE A 1 690 ? 23.921 -1.126 -6.572 1.00 88.19 690 PHE A CA 1
ATOM 5304 C C . PHE A 1 690 ? 25.291 -1.494 -6.025 1.00 88.19 690 PHE A C 1
ATOM 5306 O O . PHE A 1 690 ? 25.422 -2.497 -5.329 1.00 88.19 690 PHE A O 1
ATOM 5313 N N . THR A 1 691 ? 26.291 -0.661 -6.297 1.00 87.62 691 THR A N 1
ATOM 5314 C CA . THR A 1 691 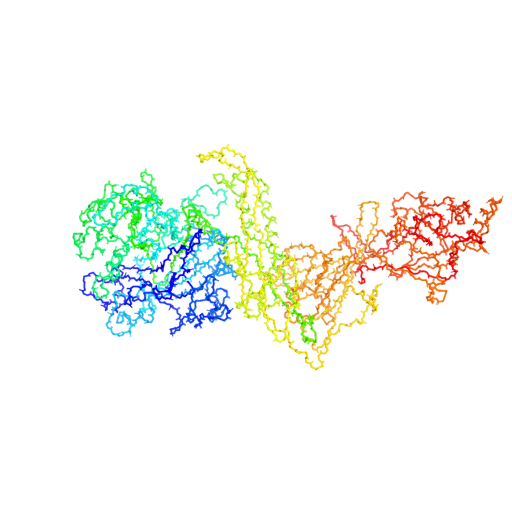? 27.668 -0.876 -5.855 1.00 87.62 691 THR A CA 1
ATOM 5315 C C . THR A 1 691 ? 28.115 0.251 -4.930 1.00 87.62 691 THR A C 1
ATOM 5317 O O . THR A 1 691 ? 28.142 1.415 -5.327 1.00 87.62 691 THR A O 1
ATOM 5320 N N . ASP A 1 692 ? 28.515 -0.105 -3.711 1.00 88.62 692 ASP A N 1
ATOM 5321 C CA . ASP A 1 692 ? 29.081 0.784 -2.702 1.00 88.62 692 ASP A CA 1
ATOM 5322 C C . ASP A 1 692 ? 30.580 0.501 -2.524 1.00 88.62 692 ASP A C 1
ATOM 5324 O O . ASP A 1 692 ? 30.980 -0.549 -2.020 1.00 88.62 692 ASP A O 1
ATOM 5328 N N . ARG A 1 693 ? 31.413 1.465 -2.928 1.00 86.19 693 ARG A N 1
ATOM 5329 C CA . ARG A 1 693 ? 32.881 1.435 -2.766 1.00 86.19 693 ARG A CA 1
ATOM 5330 C C . ARG A 1 693 ? 33.374 2.139 -1.503 1.00 86.19 693 ARG A C 1
ATOM 5332 O O . ARG A 1 693 ? 34.568 2.184 -1.237 1.00 86.19 693 ARG A O 1
ATOM 5339 N N . SER A 1 694 ? 32.468 2.730 -0.734 1.00 85.06 694 SER A N 1
ATOM 5340 C CA . SER A 1 694 ? 32.782 3.499 0.471 1.00 85.06 694 SER A CA 1
ATOM 5341 C C . SER A 1 694 ? 32.586 2.641 1.714 1.00 85.06 694 SER A C 1
ATOM 5343 O O . SER A 1 694 ? 31.860 3.008 2.640 1.00 85.06 694 SER A O 1
ATOM 5345 N N . VAL A 1 695 ? 33.183 1.455 1.709 1.00 85.38 695 VAL A N 1
ATOM 5346 C CA . VAL A 1 695 ? 33.076 0.469 2.787 1.00 85.38 695 VAL A CA 1
ATOM 5347 C C . VAL A 1 695 ? 34.461 0.126 3.308 1.00 85.38 695 VAL A C 1
ATOM 5349 O O . VAL A 1 695 ? 35.410 0.048 2.535 1.00 85.38 695 VAL A O 1
ATOM 5352 N N . THR A 1 696 ? 34.580 -0.099 4.611 1.00 83.50 696 THR A N 1
ATOM 5353 C CA . THR A 1 696 ? 35.857 -0.380 5.274 1.00 83.50 696 THR A CA 1
ATOM 5354 C C . THR A 1 696 ? 35.962 -1.860 5.622 1.00 83.50 696 THR A C 1
ATOM 5356 O O . THR A 1 696 ? 35.011 -2.467 6.120 1.00 83.50 696 THR A O 1
ATOM 5359 N N . ALA A 1 697 ? 37.137 -2.446 5.384 1.00 81.19 697 ALA A N 1
ATOM 5360 C CA . ALA A 1 697 ? 37.427 -3.823 5.766 1.00 81.19 697 ALA A CA 1
ATOM 5361 C C . ALA A 1 697 ? 37.276 -4.024 7.289 1.00 81.19 697 ALA A C 1
ATOM 5363 O O . ALA A 1 697 ? 37.650 -3.166 8.084 1.00 81.19 697 ALA A O 1
ATOM 5364 N N . GLY A 1 698 ? 36.723 -5.162 7.705 1.00 76.69 698 GLY A N 1
ATOM 5365 C CA . GLY A 1 698 ? 36.465 -5.497 9.106 1.00 76.69 698 GLY A CA 1
ATOM 5366 C C . GLY A 1 698 ? 35.170 -4.924 9.695 1.00 76.69 698 GLY A C 1
ATOM 5367 O O . GLY A 1 698 ? 34.864 -5.232 10.845 1.00 76.69 698 GLY A O 1
ATOM 5368 N N . GLN A 1 699 ? 34.392 -4.134 8.945 1.00 81.31 699 GLN A N 1
ATOM 5369 C CA . GLN A 1 699 ? 33.123 -3.556 9.411 1.00 81.31 699 GLN A CA 1
ATOM 5370 C C . GLN A 1 699 ? 31.896 -4.272 8.831 1.00 81.31 699 GLN A C 1
ATOM 5372 O O . GLN A 1 699 ? 31.961 -4.921 7.785 1.00 81.31 699 GLN A O 1
ATOM 5377 N N . ARG A 1 700 ? 30.757 -4.158 9.527 1.00 84.31 700 ARG A N 1
ATOM 5378 C CA . ARG A 1 700 ? 29.449 -4.639 9.062 1.00 84.31 700 ARG A CA 1
ATOM 5379 C C . ARG A 1 700 ? 28.546 -3.448 8.761 1.00 84.31 700 ARG A C 1
ATOM 5381 O O . ARG A 1 700 ? 28.400 -2.566 9.601 1.00 84.31 700 ARG A O 1
ATOM 5388 N N . TYR A 1 701 ? 27.922 -3.463 7.592 1.00 88.50 701 TYR A N 1
ATOM 5389 C CA . TYR A 1 701 ? 26.975 -2.447 7.144 1.00 88.50 701 TYR A CA 1
ATOM 5390 C C . TYR A 1 701 ? 25.589 -3.059 6.976 1.00 88.50 701 TYR A C 1
ATOM 5392 O O . TYR A 1 701 ? 25.461 -4.246 6.675 1.00 88.50 701 TYR A O 1
ATOM 5400 N N . LEU A 1 702 ? 24.557 -2.245 7.155 1.00 89.50 702 LEU A N 1
ATOM 5401 C CA . LEU A 1 702 ? 23.175 -2.595 6.859 1.00 89.50 702 LEU A CA 1
ATOM 5402 C C . LEU A 1 702 ? 22.687 -1.725 5.700 1.00 89.50 702 LEU A C 1
ATOM 5404 O O . LEU A 1 702 ? 22.836 -0.502 5.741 1.00 89.50 702 LEU A O 1
ATOM 5408 N N . TYR A 1 703 ? 22.099 -2.355 4.689 1.00 93.38 703 TYR A N 1
ATOM 5409 C CA . TYR A 1 703 ? 21.457 -1.685 3.565 1.00 93.38 703 TYR A CA 1
ATOM 5410 C C . TYR A 1 703 ? 19.959 -1.964 3.584 1.00 93.38 703 TYR A C 1
ATOM 5412 O O . TYR A 1 703 ? 19.558 -3.104 3.802 1.00 93.38 703 TYR A O 1
ATOM 5420 N N . SER A 1 704 ? 19.148 -0.939 3.338 1.00 91.19 704 SER A N 1
ATOM 5421 C CA . SER A 1 704 ? 17.688 -1.045 3.261 1.00 91.19 704 SER A CA 1
ATOM 5422 C C . SER A 1 704 ? 17.182 -0.316 2.025 1.00 91.19 704 SER A C 1
ATOM 5424 O O . SER A 1 704 ? 17.569 0.830 1.774 1.00 91.19 704 SER A O 1
ATOM 5426 N N . LEU A 1 705 ? 16.370 -1.002 1.222 1.00 91.38 705 LEU A N 1
ATOM 5427 C CA . LEU A 1 705 ? 15.784 -0.447 0.007 1.00 91.38 705 LEU A CA 1
ATOM 5428 C C . LEU A 1 705 ? 14.376 0.053 0.296 1.00 91.38 705 LEU A C 1
ATOM 5430 O O . LEU A 1 705 ? 13.530 -0.688 0.794 1.00 91.38 705 LEU A O 1
ATOM 5434 N N . VAL A 1 706 ? 14.124 1.302 -0.066 1.00 86.38 706 VAL A N 1
ATOM 5435 C CA . VAL A 1 706 ? 12.838 1.974 0.111 1.00 86.38 706 VAL A CA 1
ATOM 5436 C C . VAL A 1 706 ? 12.391 2.490 -1.246 1.00 86.38 706 VAL A C 1
ATOM 5438 O O . VAL A 1 706 ? 13.167 3.150 -1.932 1.00 86.38 706 VAL A O 1
ATOM 5441 N N . VAL A 1 707 ? 11.157 2.219 -1.659 1.00 86.81 707 VAL A N 1
ATOM 5442 C CA . VAL A 1 707 ? 10.666 2.636 -2.977 1.00 86.81 707 VAL A CA 1
ATOM 5443 C C . VAL A 1 707 ? 9.674 3.772 -2.832 1.00 86.81 707 VAL A C 1
ATOM 5445 O O . VAL A 1 707 ? 8.954 3.880 -1.841 1.00 86.81 707 VAL A O 1
ATOM 5448 N N . LYS A 1 708 ? 9.683 4.666 -3.817 1.00 84.69 708 LYS A N 1
ATOM 5449 C CA . LYS A 1 708 ? 8.772 5.802 -3.890 1.00 84.69 708 LYS A CA 1
ATOM 5450 C C . LYS A 1 708 ? 7.861 5.669 -5.097 1.00 84.69 708 LYS A C 1
ATOM 5452 O O . LYS A 1 708 ? 8.361 5.455 -6.204 1.00 84.69 708 LYS A O 1
ATOM 5457 N N . SER A 1 709 ? 6.554 5.820 -4.908 1.00 86.81 709 SER A N 1
ATOM 5458 C CA . SER A 1 709 ? 5.615 5.942 -6.018 1.00 86.81 709 SER A CA 1
ATOM 5459 C C . SER A 1 709 ? 5.644 7.345 -6.617 1.00 86.81 709 SER A C 1
ATOM 5461 O O . SER A 1 709 ? 5.995 8.313 -5.944 1.00 86.81 709 SER A O 1
ATOM 5463 N N . LYS A 1 710 ? 5.252 7.486 -7.883 1.00 85.38 710 LYS A N 1
ATOM 5464 C CA . LYS A 1 710 ? 5.095 8.802 -8.524 1.00 85.38 710 LYS A CA 1
ATOM 5465 C C . LYS A 1 710 ? 3.848 9.529 -8.016 1.00 85.38 710 LYS A C 1
ATOM 5467 O O . LYS A 1 710 ? 3.835 10.757 -8.001 1.00 85.38 710 LYS A O 1
ATOM 5472 N N . GLY A 1 711 ? 2.830 8.780 -7.589 1.00 83.12 711 GLY A N 1
ATOM 5473 C CA . GLY A 1 711 ? 1.492 9.319 -7.370 1.00 83.12 711 GLY A CA 1
ATOM 5474 C C . GLY A 1 711 ? 0.836 9.708 -8.696 1.00 83.12 711 GLY A C 1
ATOM 5475 O O . GLY A 1 711 ? 1.373 9.460 -9.782 1.00 83.12 711 GLY A O 1
ATOM 5476 N N . ALA A 1 712 ? -0.334 10.335 -8.624 1.00 85.81 712 ALA A N 1
ATOM 5477 C CA . ALA A 1 712 ? -0.975 10.901 -9.797 1.00 85.81 712 ALA A CA 1
ATOM 5478 C C . ALA A 1 712 ? -1.799 12.141 -9.472 1.00 85.81 712 ALA A C 1
ATOM 5480 O O . ALA A 1 712 ? -2.698 12.130 -8.629 1.00 85.81 712 ALA A O 1
ATOM 5481 N N . GLU A 1 713 ? -1.528 13.181 -10.244 1.00 86.12 713 GLU A N 1
ATOM 5482 C CA . GLU A 1 713 ? -2.286 14.416 -10.305 1.00 86.12 713 GLU A CA 1
ATOM 5483 C C . GLU A 1 713 ? -2.472 14.746 -11.785 1.00 86.12 713 GLU A C 1
ATOM 5485 O O . GLU A 1 713 ? -1.522 14.677 -12.572 1.00 86.12 713 GLU A O 1
ATOM 5490 N N . PHE A 1 714 ? -3.705 15.049 -12.175 1.00 86.81 714 PHE A N 1
ATOM 5491 C CA . PHE A 1 714 ? -4.050 15.362 -13.557 1.00 86.81 714 PHE A CA 1
ATOM 5492 C C . PHE A 1 714 ? -4.651 16.758 -13.627 1.00 86.81 714 PHE A C 1
ATOM 5494 O O . PHE A 1 714 ? -5.494 17.116 -12.809 1.00 86.81 714 PHE A O 1
ATOM 5501 N N . LEU A 1 715 ? -4.252 17.545 -14.622 1.00 87.62 715 LEU A N 1
ATOM 5502 C CA . LEU A 1 715 ? -4.936 18.793 -14.932 1.00 87.62 715 LEU A CA 1
ATOM 5503 C C . LEU A 1 715 ? -6.198 18.461 -15.737 1.00 87.62 715 LEU A C 1
ATOM 5505 O O . LEU A 1 715 ? -6.100 17.914 -16.836 1.00 87.62 715 LEU A O 1
ATOM 5509 N N . ILE A 1 716 ? -7.369 18.768 -15.185 1.00 85.81 716 ILE A N 1
ATOM 5510 C CA . ILE A 1 716 ? -8.674 18.439 -15.771 1.00 85.81 716 ILE A CA 1
ATOM 5511 C C . ILE A 1 716 ? -9.502 19.699 -16.019 1.00 85.81 716 ILE A C 1
ATOM 5513 O O . ILE A 1 716 ? -9.261 20.741 -15.410 1.00 85.81 716 ILE A O 1
ATOM 5517 N N . ALA A 1 717 ? -10.522 19.590 -16.865 1.00 83.56 717 ALA A N 1
ATOM 5518 C CA . ALA A 1 717 ? -11.619 20.548 -16.916 1.00 83.56 717 ALA A CA 1
ATOM 5519 C C . ALA A 1 717 ? -12.697 20.165 -15.885 1.00 83.56 717 ALA A C 1
ATOM 5521 O O . ALA A 1 717 ? -13.196 19.042 -15.904 1.00 83.56 717 ALA A O 1
ATOM 5522 N N . ASP A 1 718 ? -13.082 21.080 -14.999 1.00 82.12 718 ASP A N 1
ATOM 5523 C CA . ASP A 1 718 ? -14.179 20.879 -14.039 1.00 82.12 718 ASP A CA 1
ATOM 5524 C C . ASP A 1 718 ? -15.050 22.141 -13.962 1.00 82.12 718 ASP A C 1
ATOM 5526 O O . ASP A 1 718 ? -14.650 23.226 -14.397 1.00 82.12 718 ASP A O 1
ATOM 5530 N N . SER A 1 719 ? -16.252 21.994 -13.411 1.00 78.81 719 SER A N 1
ATOM 5531 C CA . SER A 1 719 ? -17.078 23.134 -13.030 1.00 78.81 719 SER A CA 1
ATOM 5532 C C . SER A 1 719 ? -16.532 23.732 -11.732 1.00 78.81 719 SER A C 1
ATOM 5534 O O . SER A 1 719 ? -16.354 23.015 -10.749 1.00 78.81 719 SER A O 1
ATOM 5536 N N . ILE A 1 720 ? -16.254 25.032 -11.742 1.00 73.50 720 ILE A N 1
ATOM 5537 C CA . ILE A 1 720 ? -15.731 25.812 -10.621 1.00 73.50 720 ILE A CA 1
ATOM 5538 C C . ILE A 1 720 ? -16.755 26.868 -10.206 1.00 73.50 720 ILE A C 1
ATOM 5540 O O . ILE A 1 720 ? -17.522 27.350 -11.038 1.00 73.50 720 ILE A O 1
ATOM 55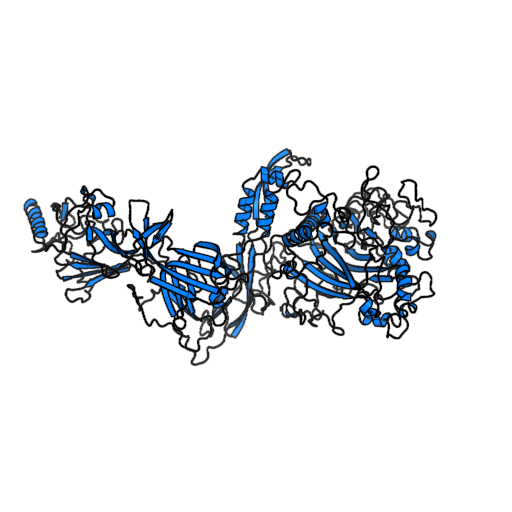44 N N . ASP A 1 721 ? -16.750 27.200 -8.921 1.00 71.50 721 ASP A N 1
ATOM 5545 C CA . ASP A 1 721 ? -17.440 28.361 -8.364 1.00 71.50 721 ASP A CA 1
ATOM 5546 C C . ASP A 1 721 ? -16.502 29.566 -8.500 1.00 71.50 721 ASP A C 1
ATOM 5548 O O . ASP A 1 721 ? -15.473 29.647 -7.821 1.00 71.50 721 ASP A O 1
ATOM 5552 N N . SER A 1 722 ? -16.783 30.428 -9.473 1.00 66.75 722 SER A N 1
ATOM 5553 C CA . SER A 1 722 ? -15.914 31.547 -9.825 1.00 66.75 722 SER A CA 1
ATOM 5554 C C . SER A 1 722 ? -16.146 32.798 -8.976 1.00 66.75 722 SER A C 1
ATOM 5556 O O . SER A 1 722 ? -15.281 33.678 -8.972 1.00 66.75 722 SER A O 1
ATOM 5558 N N . ASP A 1 723 ? -17.253 32.863 -8.231 1.00 64.62 723 ASP A N 1
ATOM 5559 C CA . ASP A 1 723 ? -17.640 34.012 -7.406 1.00 64.62 723 ASP A CA 1
ATOM 5560 C C . ASP A 1 723 ? -17.722 33.704 -5.893 1.00 64.62 723 ASP A C 1
ATOM 5562 O O . ASP A 1 723 ? -17.863 34.623 -5.082 1.00 64.62 723 ASP A O 1
ATOM 5566 N N . GLY A 1 724 ? -17.546 32.441 -5.498 1.00 61.06 724 GLY A N 1
ATOM 5567 C CA . GLY A 1 724 ? -17.513 31.985 -4.110 1.00 61.06 724 GLY A CA 1
ATOM 5568 C C . GLY A 1 724 ? -18.893 31.899 -3.456 1.00 61.06 724 GLY A C 1
ATOM 5569 O O . GLY A 1 724 ? -18.977 31.881 -2.224 1.00 61.06 724 GLY A O 1
ATOM 5570 N N . ASN A 1 725 ? -19.974 31.891 -4.243 1.00 54.41 725 ASN A N 1
ATOM 5571 C CA . ASN A 1 725 ? -21.346 31.872 -3.733 1.00 54.41 725 ASN A CA 1
ATOM 5572 C C . ASN A 1 725 ? -21.847 30.458 -3.354 1.00 54.41 725 ASN A C 1
ATOM 5574 O O . ASN A 1 725 ? -22.967 30.308 -2.858 1.00 54.41 725 ASN A O 1
ATOM 5578 N N . GLY A 1 726 ? -21.027 29.426 -3.572 1.00 51.06 726 GLY A N 1
ATOM 5579 C CA . GLY A 1 726 ? -21.348 28.015 -3.358 1.00 51.06 726 GLY A CA 1
ATOM 5580 C C . GLY A 1 726 ? -21.978 27.315 -4.569 1.00 51.06 726 GLY A C 1
ATOM 5581 O O . GLY A 1 726 ? -22.275 26.122 -4.485 1.00 51.06 726 GLY A O 1
ATOM 5582 N N . SER A 1 727 ? -22.174 28.015 -5.689 1.00 58.44 727 SER A N 1
ATOM 5583 C CA . SER A 1 727 ? -22.741 27.495 -6.938 1.00 58.44 727 SER A CA 1
ATOM 5584 C C . SER A 1 727 ? -21.662 27.386 -8.008 1.00 58.44 727 SER A C 1
ATOM 5586 O O . SER A 1 727 ? -20.933 28.328 -8.283 1.00 58.44 727 SER A O 1
ATOM 5588 N N . LEU A 1 728 ? -21.579 26.226 -8.659 1.00 71.62 728 LEU A N 1
ATOM 5589 C CA . LEU A 1 728 ? -20.640 26.009 -9.759 1.00 71.62 728 LEU A CA 1
ATOM 5590 C C . LEU A 1 728 ? -21.160 26.719 -11.022 1.00 71.62 728 LEU A C 1
ATOM 5592 O O . LEU A 1 728 ? -22.127 26.254 -11.628 1.00 71.62 728 LEU A O 1
ATOM 5596 N N . ASP A 1 729 ? -20.535 27.826 -11.417 1.00 69.25 729 ASP A N 1
ATOM 5597 C CA . ASP A 1 729 ? -21.039 28.755 -12.440 1.00 69.25 729 ASP A CA 1
ATOM 5598 C C . ASP A 1 729 ? -20.152 28.851 -13.699 1.00 69.25 729 ASP A C 1
ATOM 5600 O O . ASP A 1 729 ? -20.572 29.405 -14.719 1.00 69.25 729 ASP A O 1
ATOM 5604 N N . ARG A 1 730 ? -18.946 28.262 -13.683 1.00 76.44 730 ARG A N 1
ATOM 5605 C CA . ARG A 1 730 ? -18.002 28.313 -14.813 1.00 76.44 730 ARG A CA 1
ATOM 5606 C C . ARG A 1 730 ? -17.252 26.997 -15.029 1.00 76.44 730 ARG A C 1
ATOM 5608 O O . ARG A 1 730 ? -17.089 26.206 -14.113 1.00 76.44 730 ARG A O 1
ATOM 5615 N N . LEU A 1 731 ? -16.747 26.763 -16.245 1.00 80.31 731 LEU A N 1
ATOM 5616 C CA . LEU A 1 731 ? -15.759 25.712 -16.533 1.00 80.31 731 LEU A CA 1
ATOM 5617 C C . LEU A 1 731 ? -14.329 26.263 -16.437 1.00 80.31 731 LEU A C 1
ATOM 5619 O O . LEU A 1 731 ? -14.017 27.298 -17.036 1.00 80.31 731 LEU A O 1
ATOM 5623 N N . GLY A 1 732 ? -13.456 25.561 -15.718 1.00 77.25 732 GLY A N 1
ATOM 5624 C CA . GLY A 1 732 ? -12.060 25.948 -15.522 1.00 77.25 732 GLY A CA 1
ATOM 5625 C C . GLY A 1 732 ? -11.112 24.755 -15.426 1.00 77.25 732 GLY A C 1
ATOM 5626 O O . GLY A 1 732 ? -11.539 23.615 -15.243 1.00 77.25 732 GLY A O 1
ATOM 5627 N N . ALA A 1 733 ? -9.813 25.029 -15.568 1.00 79.31 733 ALA A N 1
ATOM 5628 C CA . ALA A 1 733 ? -8.772 24.033 -15.353 1.00 79.31 733 ALA A CA 1
ATOM 5629 C C . ALA A 1 733 ? -8.519 23.866 -13.850 1.00 79.31 733 ALA A C 1
ATOM 5631 O O . ALA A 1 733 ? -8.335 24.851 -13.133 1.00 79.31 733 ALA A O 1
ATOM 5632 N N . ARG A 1 734 ? -8.505 22.622 -13.379 1.00 80.69 734 ARG A N 1
ATOM 5633 C CA . ARG A 1 734 ? -8.308 22.273 -11.974 1.00 80.69 734 ARG A CA 1
ATOM 5634 C C . ARG A 1 734 ? -7.361 21.087 -11.870 1.00 80.69 734 ARG A C 1
ATOM 5636 O O . ARG A 1 734 ? -7.467 20.139 -12.643 1.00 80.69 734 ARG A O 1
ATOM 5643 N N . ASN A 1 735 ? -6.468 21.116 -10.888 1.00 78.25 735 ASN A N 1
ATOM 5644 C CA . ASN A 1 735 ? -5.696 19.936 -10.528 1.00 78.25 735 ASN A CA 1
ATOM 5645 C C . ASN A 1 735 ? -6.588 18.920 -9.810 1.00 78.25 735 ASN A C 1
ATOM 5647 O O . ASN A 1 735 ? -7.230 19.232 -8.805 1.00 78.25 735 ASN A O 1
ATOM 5651 N N . PHE A 1 736 ? -6.610 17.701 -10.331 1.00 79.75 736 PHE A N 1
ATOM 5652 C CA . PHE A 1 736 ? -7.340 16.571 -9.785 1.00 79.75 736 PHE A CA 1
ATOM 5653 C C . PHE A 1 736 ? -6.343 15.546 -9.234 1.00 79.75 736 PHE A C 1
ATOM 5655 O O . PHE A 1 736 ? -5.806 14.736 -10.001 1.00 79.75 736 PHE A O 1
ATOM 5662 N N . PRO A 1 737 ? -6.036 15.606 -7.926 1.00 75.25 737 PRO A N 1
ATOM 5663 C CA . PRO A 1 737 ? -5.192 14.610 -7.285 1.00 75.25 737 PRO A CA 1
ATOM 5664 C C . PRO A 1 737 ? -5.964 13.291 -7.178 1.00 75.25 737 PRO A C 1
ATOM 5666 O O . PRO A 1 737 ? -7.060 13.252 -6.625 1.00 75.25 737 PRO A O 1
ATOM 5669 N N . VAL A 1 738 ? -5.389 12.216 -7.716 1.00 76.31 738 VAL A N 1
ATOM 5670 C CA . VAL A 1 738 ? -5.931 10.850 -7.607 1.00 76.31 738 VAL A CA 1
ATOM 5671 C C . VAL A 1 738 ? -5.207 10.087 -6.501 1.00 76.31 738 VAL A C 1
ATOM 5673 O O . VAL A 1 738 ? -5.845 9.411 -5.703 1.00 76.31 738 VAL A O 1
ATOM 5676 N N . ALA A 1 739 ? -3.881 10.222 -6.426 1.00 75.62 739 ALA A N 1
ATOM 5677 C CA . ALA A 1 739 ? -3.082 9.667 -5.340 1.00 75.62 739 ALA A CA 1
ATOM 5678 C C . ALA A 1 739 ? -1.833 10.519 -5.086 1.00 75.62 739 ALA A C 1
ATOM 5680 O O . ALA A 1 739 ? -1.215 10.993 -6.044 1.00 75.62 739 ALA A O 1
ATOM 5681 N N . PRO A 1 740 ? -1.394 10.672 -3.829 1.00 71.38 740 PRO A N 1
ATOM 5682 C CA . PRO A 1 740 ? -0.105 11.274 -3.542 1.00 71.38 740 PRO A CA 1
ATOM 5683 C C . PRO A 1 740 ? 1.044 10.330 -3.913 1.00 71.38 740 PRO A C 1
ATOM 5685 O O . PRO A 1 740 ? 0.877 9.124 -4.103 1.00 71.38 740 PRO A O 1
ATOM 5688 N N . SER A 1 741 ? 2.243 10.897 -3.984 1.00 76.38 741 SER A N 1
ATOM 5689 C CA . SER A 1 741 ? 3.477 10.119 -3.999 1.00 76.38 741 SER A CA 1
ATOM 5690 C C . SER A 1 741 ? 3.731 9.545 -2.602 1.00 76.38 741 SER A C 1
ATOM 5692 O O . SER A 1 741 ? 3.701 10.272 -1.609 1.00 76.38 741 SER A O 1
ATOM 5694 N N . LEU A 1 742 ? 3.972 8.240 -2.528 1.00 73.12 742 LEU A N 1
ATOM 5695 C CA . LEU A 1 742 ? 4.125 7.483 -1.289 1.00 73.12 742 LEU A CA 1
ATOM 5696 C C . LEU A 1 742 ? 5.493 6.824 -1.241 1.00 73.12 742 LEU A C 1
ATOM 5698 O O . LEU A 1 742 ? 6.036 6.429 -2.267 1.00 73.12 742 LEU A O 1
ATOM 5702 N N . LEU A 1 743 ? 6.047 6.690 -0.044 1.00 73.62 743 LEU A N 1
ATOM 5703 C CA . LEU A 1 743 ? 7.351 6.085 0.193 1.00 73.62 743 LEU A CA 1
ATOM 5704 C C . LEU A 1 743 ? 7.186 4.923 1.173 1.00 73.62 743 LEU A C 1
ATOM 5706 O O . LEU A 1 743 ? 6.474 5.075 2.166 1.00 73.62 743 LEU A O 1
ATOM 5710 N N . ASN A 1 744 ? 7.846 3.789 0.928 1.00 73.19 744 ASN A N 1
ATOM 5711 C CA . ASN A 1 744 ? 7.826 2.690 1.895 1.00 73.19 744 ASN A CA 1
ATOM 5712 C C . ASN A 1 744 ? 8.459 3.094 3.232 1.00 73.19 744 ASN A C 1
ATOM 5714 O O . ASN A 1 744 ? 9.259 4.030 3.334 1.00 73.19 744 ASN A O 1
ATOM 5718 N N . THR A 1 745 ? 8.137 2.320 4.261 1.00 68.12 745 THR A N 1
ATOM 5719 C CA . THR A 1 745 ? 8.806 2.404 5.552 1.00 68.12 745 THR A CA 1
ATOM 5720 C C . THR A 1 745 ? 10.262 1.963 5.446 1.00 68.12 745 THR A C 1
ATOM 5722 O O . THR A 1 745 ? 10.609 0.991 4.772 1.00 68.12 745 THR A O 1
ATOM 5725 N N . LEU A 1 746 ? 11.139 2.707 6.120 1.00 71.88 746 LEU A N 1
ATOM 5726 C CA . LEU A 1 746 ? 12.539 2.335 6.267 1.00 71.88 746 LEU A CA 1
ATOM 5727 C C . LEU A 1 746 ? 12.651 1.266 7.353 1.00 71.88 746 LEU A C 1
ATOM 5729 O O . LEU A 1 746 ? 12.377 1.541 8.517 1.00 71.88 746 LEU A O 1
ATOM 5733 N N . SER A 1 747 ? 13.070 0.060 6.973 1.00 70.19 747 SER A N 1
ATOM 5734 C CA . SER A 1 747 ? 13.249 -1.057 7.905 1.00 70.19 747 SER A CA 1
ATOM 5735 C C . SER A 1 747 ? 14.723 -1.311 8.202 1.00 70.19 747 SER A C 1
ATOM 5737 O O . SER A 1 747 ? 15.565 -1.251 7.301 1.00 70.19 747 SER A O 1
ATOM 5739 N N . ALA A 1 748 ? 15.019 -1.632 9.463 1.00 67.06 748 ALA A N 1
ATOM 5740 C CA . ALA A 1 748 ? 16.311 -2.157 9.903 1.00 67.06 748 ALA A CA 1
ATOM 5741 C C . ALA A 1 748 ? 16.318 -3.693 10.067 1.00 67.06 748 ALA A C 1
ATOM 5743 O O . ALA A 1 748 ? 17.358 -4.284 10.353 1.00 67.06 748 ALA A O 1
ATOM 5744 N N . SER A 1 749 ? 15.167 -4.351 9.902 1.00 66.19 749 SER A N 1
ATOM 5745 C CA . SER A 1 749 ? 15.018 -5.787 10.149 1.00 66.19 749 SER A CA 1
ATOM 5746 C C . SER A 1 749 ? 15.624 -6.610 9.015 1.00 66.19 749 SER A C 1
ATOM 5748 O O . SER A 1 749 ? 15.145 -6.555 7.886 1.00 66.19 749 SER A O 1
ATOM 5750 N N . THR A 1 750 ? 16.628 -7.439 9.309 1.00 67.69 750 THR A N 1
ATOM 5751 C CA . THR A 1 750 ? 17.233 -8.365 8.330 1.00 67.69 750 THR A CA 1
ATOM 5752 C C . THR A 1 750 ? 16.316 -9.524 7.932 1.00 67.69 750 THR A C 1
ATOM 5754 O O . THR A 1 750 ? 16.665 -10.288 7.038 1.00 67.69 750 THR A O 1
ATOM 5757 N N . GLY A 1 751 ? 15.159 -9.675 8.587 1.00 57.97 751 GLY A N 1
ATOM 5758 C CA . GLY A 1 751 ? 14.095 -10.576 8.137 1.00 57.97 751 GLY A CA 1
ATOM 5759 C C . GLY A 1 751 ? 13.267 -10.000 6.984 1.00 57.97 751 GLY A C 1
ATOM 5760 O O . GLY A 1 751 ? 12.576 -10.750 6.296 1.00 57.97 751 GLY A O 1
ATOM 5761 N N . ALA A 1 752 ? 13.335 -8.684 6.749 1.00 66.44 752 ALA A N 1
ATOM 5762 C CA . ALA A 1 752 ? 12.671 -8.052 5.619 1.00 66.44 752 ALA A CA 1
ATOM 5763 C C . ALA A 1 752 ? 13.476 -8.300 4.327 1.00 66.44 752 ALA A C 1
ATOM 5765 O O . ALA A 1 752 ? 14.691 -8.094 4.304 1.00 66.44 752 ALA A O 1
ATOM 5766 N N . PRO A 1 753 ? 12.831 -8.709 3.222 1.00 77.81 753 PRO A N 1
ATOM 5767 C CA . PRO A 1 753 ? 13.538 -9.158 2.021 1.00 77.81 753 PRO A CA 1
ATOM 5768 C C . PRO A 1 753 ? 14.256 -8.025 1.266 1.00 77.81 753 PRO A C 1
ATOM 5770 O O . PRO A 1 753 ? 15.094 -8.286 0.408 1.00 77.81 753 PRO A O 1
ATOM 5773 N N . ASN A 1 754 ? 13.939 -6.769 1.572 1.00 83.81 754 ASN A N 1
ATOM 5774 C CA . ASN A 1 754 ? 14.556 -5.557 1.034 1.00 83.81 754 ASN A CA 1
ATOM 5775 C C . ASN A 1 754 ? 15.702 -5.012 1.913 1.00 83.81 754 ASN A C 1
ATOM 5777 O O . ASN A 1 754 ? 16.183 -3.903 1.670 1.00 83.81 754 ASN A O 1
ATOM 5781 N N . VAL A 1 755 ? 16.129 -5.765 2.933 1.00 83.25 755 VAL A N 1
ATOM 5782 C CA . VAL A 1 755 ? 17.176 -5.379 3.888 1.00 83.25 755 VAL A CA 1
ATOM 5783 C C . VAL A 1 755 ? 18.291 -6.426 3.900 1.00 83.25 755 VAL A C 1
ATOM 5785 O O . VAL A 1 755 ? 18.031 -7.623 3.960 1.00 83.25 755 VAL A O 1
ATOM 5788 N N . ALA A 1 756 ? 19.551 -5.987 3.871 1.00 85.62 756 ALA A N 1
ATOM 5789 C CA . ALA A 1 756 ? 20.710 -6.877 3.917 1.00 85.62 756 ALA A CA 1
ATOM 5790 C C . ALA A 1 756 ? 21.792 -6.358 4.868 1.00 85.62 756 ALA A C 1
ATOM 5792 O O . ALA A 1 756 ? 22.248 -5.219 4.754 1.00 85.62 756 ALA A O 1
ATOM 5793 N N . ALA A 1 757 ? 22.250 -7.226 5.773 1.00 83.88 757 ALA A N 1
ATOM 5794 C CA . ALA A 1 757 ? 23.434 -6.988 6.592 1.00 83.88 757 ALA A CA 1
ATOM 5795 C C . ALA A 1 757 ? 24.660 -7.639 5.939 1.00 83.88 757 ALA A C 1
ATOM 5797 O O . ALA A 1 757 ? 24.698 -8.852 5.736 1.00 83.88 757 ALA A O 1
ATOM 5798 N N . VAL A 1 758 ? 25.679 -6.838 5.631 1.00 84.69 758 VAL A N 1
ATOM 5799 C CA . VAL A 1 758 ? 26.864 -7.260 4.875 1.00 84.69 758 VAL A CA 1
ATOM 5800 C C . VAL A 1 758 ? 28.121 -7.010 5.701 1.00 84.69 758 VAL A C 1
ATOM 5802 O O . VAL A 1 758 ? 28.380 -5.887 6.129 1.00 84.69 758 VAL A O 1
ATOM 5805 N N . TYR A 1 759 ? 28.911 -8.058 5.940 1.00 83.62 759 TYR A N 1
ATOM 5806 C CA . TYR A 1 759 ? 30.210 -7.959 6.611 1.00 83.62 759 TYR A CA 1
ATOM 5807 C C . TYR A 1 759 ? 31.348 -7.895 5.591 1.00 83.62 759 TYR A C 1
ATOM 5809 O O . TYR A 1 759 ? 31.432 -8.754 4.717 1.00 83.62 759 TYR A O 1
ATOM 5817 N N . ILE A 1 760 ? 32.246 -6.919 5.728 1.00 84.25 760 ILE A N 1
ATOM 5818 C CA . ILE A 1 760 ? 33.421 -6.779 4.863 1.00 84.25 760 ILE A CA 1
ATOM 5819 C C . ILE A 1 760 ? 34.606 -7.473 5.533 1.00 84.25 760 ILE A C 1
ATOM 5821 O O . ILE A 1 760 ? 35.040 -7.026 6.595 1.00 84.25 760 ILE A O 1
ATOM 5825 N N . PRO A 1 761 ? 35.172 -8.545 4.959 1.00 74.12 761 PRO A N 1
ATOM 5826 C CA . PRO A 1 761 ? 36.266 -9.256 5.602 1.00 74.12 761 PRO A CA 1
ATOM 5827 C C . PRO A 1 761 ? 37.554 -8.421 5.602 1.00 74.12 761 PRO A C 1
ATOM 5829 O O . PRO A 1 761 ? 37.922 -7.809 4.596 1.00 74.12 761 PRO A O 1
ATOM 5832 N N . ALA A 1 762 ? 38.240 -8.416 6.750 1.00 70.94 762 ALA A N 1
ATOM 5833 C CA . ALA A 1 762 ? 39.509 -7.711 6.952 1.00 70.94 762 ALA A CA 1
ATOM 5834 C C . ALA A 1 762 ? 40.672 -8.325 6.149 1.00 70.94 762 ALA A C 1
ATOM 5836 O O . ALA A 1 762 ? 41.583 -7.613 5.735 1.00 70.94 762 ALA A O 1
ATOM 5837 N N . SER A 1 763 ? 40.630 -9.635 5.893 1.00 65.88 763 SER A N 1
ATOM 5838 C CA . SER A 1 763 ? 41.629 -10.364 5.111 1.00 65.88 763 SER A CA 1
ATOM 5839 C C . SER A 1 763 ? 40.976 -11.430 4.228 1.00 65.88 763 SER A C 1
ATOM 5841 O O . SER A 1 763 ? 39.903 -11.950 4.537 1.00 65.88 763 SER A O 1
ATOM 5843 N N . ILE A 1 764 ? 41.636 -11.758 3.117 1.00 61.28 764 ILE A N 1
ATOM 5844 C CA . ILE A 1 764 ? 41.372 -12.978 2.346 1.00 61.28 764 ILE A CA 1
ATOM 5845 C C . ILE A 1 764 ? 42.290 -14.086 2.885 1.00 61.28 764 ILE A C 1
ATOM 5847 O O . ILE A 1 764 ? 43.475 -13.844 3.120 1.00 61.28 764 ILE A O 1
ATOM 5851 N N . THR A 1 765 ? 41.765 -15.287 3.133 1.00 49.50 765 THR A N 1
ATOM 5852 C CA . THR A 1 765 ? 42.550 -16.429 3.632 1.00 49.50 765 THR A CA 1
ATOM 5853 C C . THR A 1 765 ? 43.685 -16.785 2.663 1.00 49.50 765 THR A C 1
ATOM 5855 O O . THR A 1 765 ? 43.504 -16.796 1.442 1.00 49.50 765 THR A O 1
ATOM 5858 N N . GLY A 1 766 ? 44.879 -17.073 3.196 1.00 38.53 766 GLY A N 1
ATOM 5859 C CA . GLY A 1 766 ? 46.048 -17.449 2.395 1.00 38.53 766 GLY A CA 1
ATOM 5860 C C . GLY A 1 766 ? 45.759 -18.674 1.519 1.00 38.53 766 GLY A C 1
ATOM 5861 O O . GLY A 1 766 ? 45.320 -19.700 2.025 1.00 38.53 766 GLY A O 1
ATOM 5862 N N . GLY A 1 767 ? 45.973 -18.551 0.204 1.00 44.81 767 GLY A N 1
ATOM 5863 C CA . GLY A 1 767 ? 45.675 -19.598 -0.787 1.00 44.81 767 GLY A CA 1
ATOM 5864 C C . GLY A 1 767 ? 44.334 -19.448 -1.522 1.00 44.81 767 GLY A C 1
ATOM 5865 O O . GLY A 1 767 ? 44.132 -20.103 -2.543 1.00 44.81 767 GLY A O 1
ATOM 5866 N N . GLY A 1 768 ? 43.448 -18.544 -1.090 1.00 44.53 768 GLY A N 1
ATOM 5867 C CA . GLY A 1 768 ? 42.174 -18.256 -1.757 1.00 44.53 768 GLY A CA 1
ATOM 5868 C C . GLY A 1 768 ? 42.339 -17.405 -3.018 1.00 44.53 768 GLY A C 1
ATOM 5869 O O . GLY A 1 768 ? 41.974 -16.229 -3.035 1.00 44.53 768 GLY A O 1
ATOM 5870 N N . LYS A 1 769 ? 42.908 -17.963 -4.092 1.00 52.94 769 LYS A N 1
ATOM 5871 C CA . LYS A 1 769 ? 42.883 -17.297 -5.402 1.00 52.94 769 LYS A CA 1
ATOM 5872 C C . LYS A 1 769 ? 41.424 -17.230 -5.864 1.00 52.94 769 LYS A C 1
ATOM 5874 O O . LYS A 1 769 ? 40.759 -18.260 -5.930 1.00 52.94 769 LYS A O 1
ATOM 5879 N N . ARG A 1 770 ? 40.923 -16.030 -6.186 1.00 56.31 770 ARG A N 1
ATOM 5880 C CA . ARG A 1 770 ? 39.588 -15.873 -6.792 1.00 56.31 770 ARG A CA 1
ATOM 5881 C C . ARG A 1 770 ? 39.484 -16.795 -8.003 1.00 56.31 770 ARG A C 1
ATOM 5883 O O . ARG A 1 770 ? 40.401 -16.815 -8.828 1.00 56.31 770 ARG A O 1
ATOM 5890 N N . ALA A 1 771 ? 38.385 -17.537 -8.105 1.00 58.78 771 ALA A N 1
ATOM 5891 C CA . ALA A 1 771 ? 38.126 -18.346 -9.284 1.00 58.78 771 ALA A CA 1
ATOM 5892 C C . ALA A 1 771 ? 38.146 -17.437 -10.527 1.00 58.78 771 ALA A C 1
ATOM 5894 O O . ALA A 1 771 ? 37.597 -16.333 -10.529 1.00 58.78 771 ALA A O 1
ATOM 5895 N N . GLN A 1 772 ? 38.880 -17.868 -11.551 1.00 62.34 772 GLN A N 1
ATOM 5896 C CA . GLN A 1 772 ? 39.053 -17.115 -12.787 1.00 62.34 772 GLN A CA 1
ATOM 5897 C C . GLN A 1 772 ? 38.271 -17.808 -13.905 1.00 62.34 772 GLN A C 1
ATOM 5899 O O . GLN A 1 772 ? 38.376 -19.029 -14.047 1.00 62.34 772 GLN A O 1
ATOM 5904 N N . PRO A 1 773 ? 37.499 -17.058 -14.705 1.00 64.56 773 PRO A N 1
ATOM 5905 C CA . PRO A 1 773 ? 36.857 -17.603 -15.891 1.00 64.56 773 PRO A CA 1
ATOM 5906 C C . PRO A 1 773 ? 37.933 -18.023 -16.903 1.00 64.56 773 PRO A C 1
ATOM 5908 O O . PRO A 1 773 ? 38.872 -17.274 -17.170 1.00 64.56 773 PRO A O 1
ATOM 5911 N N . VAL A 1 774 ? 37.792 -19.217 -17.480 1.00 65.62 774 VAL A N 1
ATOM 5912 C CA . VAL A 1 774 ? 38.662 -19.714 -18.556 1.00 65.62 774 VAL A CA 1
ATOM 5913 C C . VAL A 1 774 ? 37.789 -20.170 -19.718 1.00 65.62 774 VAL A C 1
ATOM 5915 O O . VAL A 1 774 ? 36.914 -21.018 -19.543 1.00 65.62 774 VAL A O 1
ATOM 5918 N N . PHE A 1 775 ? 38.049 -19.642 -20.912 1.00 64.44 775 PHE A N 1
ATOM 5919 C CA . PHE A 1 775 ? 37.386 -20.076 -22.141 1.00 64.44 775 PHE A CA 1
ATOM 5920 C C . PHE A 1 775 ? 38.090 -21.324 -22.680 1.00 64.44 775 PHE A C 1
ATOM 5922 O O . PHE A 1 775 ? 39.289 -21.283 -22.949 1.00 64.44 775 PHE A O 1
ATOM 5929 N N . ARG A 1 776 ? 37.363 -22.443 -22.799 1.00 63.91 776 ARG A N 1
ATOM 5930 C CA . ARG A 1 776 ? 37.925 -23.735 -23.241 1.00 63.91 776 ARG A CA 1
ATOM 5931 C C . ARG A 1 776 ? 37.622 -24.070 -24.698 1.00 63.91 776 ARG A C 1
ATOM 5933 O O . ARG A 1 776 ? 38.501 -24.564 -25.389 1.00 63.91 776 ARG A O 1
ATOM 5940 N N . GLU A 1 777 ? 36.402 -23.799 -25.150 1.00 60.91 777 GLU A N 1
ATOM 5941 C CA . GLU A 1 777 ? 35.937 -24.120 -26.500 1.00 60.91 777 GLU A CA 1
ATOM 5942 C C . GLU A 1 777 ? 35.141 -22.942 -27.057 1.00 60.91 777 GLU A C 1
ATOM 5944 O O . GLU A 1 777 ? 34.286 -22.378 -26.374 1.00 60.91 777 GLU A O 1
ATOM 5949 N N . ILE A 1 778 ? 35.447 -22.563 -28.296 1.00 56.59 778 ILE A N 1
ATOM 5950 C CA . ILE A 1 778 ? 34.739 -21.533 -29.054 1.00 56.59 778 ILE A CA 1
ATOM 5951 C C . ILE A 1 778 ? 34.398 -22.164 -30.402 1.00 56.59 778 ILE A C 1
ATOM 5953 O O . ILE A 1 778 ? 35.298 -22.548 -31.148 1.00 56.59 778 ILE A O 1
ATOM 5957 N N . ALA A 1 779 ? 33.107 -22.287 -30.694 1.00 48.09 779 ALA A N 1
ATOM 5958 C CA . ALA A 1 779 ? 32.594 -22.810 -31.953 1.00 48.09 779 ALA A CA 1
ATOM 5959 C C . ALA A 1 779 ? 31.669 -21.770 -32.596 1.00 48.09 779 ALA A C 1
ATOM 5961 O O . ALA A 1 779 ? 30.884 -21.122 -31.904 1.00 48.09 779 ALA A O 1
ATOM 5962 N N . GLY A 1 780 ? 31.765 -21.618 -33.916 1.00 47.53 780 GLY A N 1
ATOM 5963 C CA . GLY A 1 780 ? 31.077 -20.574 -34.675 1.00 47.53 780 GLY A CA 1
ATOM 5964 C C . GLY A 1 780 ? 32.056 -19.600 -35.340 1.00 47.53 780 GLY A C 1
ATOM 5965 O O . GLY A 1 780 ? 33.255 -19.643 -35.070 1.00 47.53 780 GLY A O 1
ATOM 5966 N N . PRO A 1 781 ? 31.570 -18.727 -36.233 1.00 41.75 781 PRO A N 1
ATOM 5967 C CA . PRO A 1 781 ? 32.420 -17.942 -37.128 1.00 41.75 781 PRO A CA 1
ATOM 5968 C C . PRO A 1 781 ? 33.114 -16.733 -36.468 1.00 41.75 781 PRO A C 1
ATOM 5970 O O . PRO A 1 781 ? 33.704 -15.908 -37.160 1.00 41.75 781 PRO A O 1
ATOM 5973 N N . VAL A 1 782 ? 33.046 -16.608 -35.137 1.00 42.53 782 VAL A N 1
ATOM 5974 C CA . VAL A 1 782 ? 33.563 -15.467 -34.368 1.00 42.53 782 VAL A CA 1
ATOM 5975 C C . VAL A 1 782 ? 34.487 -15.975 -33.265 1.00 42.53 782 VAL A C 1
ATOM 5977 O O . VAL A 1 782 ? 34.100 -16.823 -32.461 1.00 42.53 782 VAL A O 1
ATOM 5980 N N . LYS A 1 783 ? 35.711 -15.442 -33.208 1.00 41.91 783 LYS A N 1
ATOM 5981 C CA . LYS A 1 783 ? 36.701 -15.765 -32.177 1.00 41.91 783 LYS A CA 1
ATOM 5982 C C . LYS A 1 783 ? 36.839 -14.569 -31.221 1.00 41.91 783 LYS A C 1
ATOM 5984 O O . LYS A 1 783 ? 37.210 -13.497 -31.692 1.00 41.91 783 LYS A O 1
ATOM 5989 N N . PRO A 1 784 ? 36.583 -14.708 -29.906 1.00 41.97 784 PRO A N 1
ATOM 5990 C CA . PRO A 1 784 ? 36.877 -13.651 -28.949 1.00 41.97 784 PRO A CA 1
ATOM 5991 C C . PRO A 1 784 ? 38.386 -13.389 -28.944 1.00 41.97 784 PRO A C 1
ATOM 5993 O O . PRO A 1 784 ? 39.196 -14.315 -28.836 1.00 41.97 784 PRO A O 1
ATOM 5996 N N . VAL A 1 785 ? 38.775 -12.125 -29.095 1.00 41.75 785 VAL A N 1
ATOM 5997 C CA . VAL A 1 785 ? 40.181 -11.714 -29.052 1.00 41.75 785 VAL A CA 1
ATOM 5998 C C . VAL A 1 785 ? 40.683 -11.879 -27.617 1.00 41.75 785 VAL A C 1
ATOM 6000 O O . VAL A 1 785 ? 40.196 -11.235 -26.694 1.00 41.75 785 VAL A O 1
ATOM 6003 N N . THR A 1 786 ? 41.657 -12.766 -27.415 1.00 39.50 786 THR A N 1
ATOM 6004 C CA . THR A 1 786 ? 42.167 -13.147 -26.086 1.00 39.50 786 THR A CA 1
ATOM 6005 C C . THR A 1 786 ? 43.237 -12.202 -25.525 1.00 39.50 786 THR A C 1
ATOM 6007 O O . THR A 1 786 ? 43.737 -12.438 -24.428 1.00 39.50 786 THR A O 1
ATOM 6010 N N . THR A 1 787 ? 43.608 -11.138 -26.242 1.00 33.09 787 THR A N 1
ATOM 6011 C CA . THR A 1 787 ? 44.684 -10.209 -25.852 1.00 33.09 787 THR A CA 1
ATOM 6012 C C . THR A 1 787 ? 44.283 -8.750 -26.085 1.00 33.09 787 THR A C 1
ATOM 6014 O O . THR A 1 787 ? 44.119 -8.336 -27.229 1.00 33.09 787 THR A O 1
ATOM 6017 N N . GLY A 1 788 ? 44.164 -7.967 -25.004 1.00 38.38 788 GLY A N 1
ATOM 6018 C CA . GLY A 1 788 ? 43.915 -6.516 -25.029 1.00 38.38 788 GLY A CA 1
ATOM 6019 C C . GLY A 1 788 ? 42.731 -6.069 -24.160 1.00 38.38 788 GLY A C 1
ATOM 6020 O O . GLY A 1 788 ? 41.842 -6.851 -23.843 1.00 38.38 788 GLY A O 1
ATOM 6021 N N . SER A 1 789 ? 42.703 -4.790 -23.775 1.00 32.06 789 SER A N 1
ATOM 6022 C CA . SER A 1 789 ? 41.687 -4.113 -22.938 1.00 32.06 789 SER A CA 1
ATOM 6023 C C . SER A 1 789 ? 40.290 -3.981 -23.587 1.00 32.06 789 SER A C 1
ATOM 6025 O O . SER A 1 789 ? 39.507 -3.101 -23.233 1.00 32.06 789 SER A O 1
ATOM 6027 N N . SER A 1 790 ? 39.961 -4.851 -24.542 1.00 41.31 790 SER A N 1
ATOM 6028 C CA . SER A 1 790 ? 38.840 -4.738 -25.485 1.00 41.31 790 SER A CA 1
ATOM 6029 C C . SER A 1 790 ? 37.765 -5.818 -25.279 1.00 41.31 790 SER A C 1
ATOM 6031 O O . SER A 1 790 ? 37.127 -6.235 -26.239 1.00 41.31 790 SER A O 1
ATOM 6033 N N . PHE A 1 791 ? 37.574 -6.301 -24.046 1.00 46.53 791 PHE A N 1
ATOM 6034 C CA . PHE A 1 791 ? 36.521 -7.274 -23.727 1.00 46.53 791 PHE A CA 1
ATOM 6035 C C . PHE A 1 791 ? 35.150 -6.595 -23.584 1.00 46.53 791 PHE A C 1
ATOM 6037 O O . PHE A 1 791 ? 34.972 -5.728 -22.723 1.00 46.53 791 PHE A O 1
ATOM 6044 N N . ASN A 1 792 ? 34.161 -7.056 -24.355 1.00 54.16 792 ASN A N 1
ATOM 6045 C CA . ASN A 1 792 ? 32.763 -6.615 -24.263 1.00 54.16 792 ASN A CA 1
ATOM 6046 C C . ASN A 1 792 ? 31.886 -7.542 -23.400 1.00 54.16 792 ASN A C 1
ATOM 6048 O O . ASN A 1 792 ? 30.753 -7.179 -23.092 1.00 54.16 792 ASN A O 1
ATOM 6052 N N . ILE A 1 793 ? 32.387 -8.708 -22.972 1.00 55.47 793 ILE A N 1
ATOM 6053 C CA . ILE A 1 793 ? 31.742 -9.592 -21.986 1.00 55.47 793 ILE A CA 1
ATOM 6054 C C . ILE A 1 793 ? 32.682 -9.733 -20.790 1.00 55.47 793 ILE A C 1
ATOM 6056 O O . ILE A 1 793 ? 33.842 -10.114 -20.947 1.00 55.47 793 ILE A O 1
ATOM 6060 N N . ARG A 1 794 ? 32.189 -9.437 -19.587 1.00 61.28 794 ARG A N 1
ATOM 6061 C CA . ARG A 1 794 ? 32.923 -9.645 -18.337 1.00 61.28 794 ARG A CA 1
ATOM 6062 C C . ARG A 1 794 ? 32.230 -10.708 -17.507 1.00 61.28 794 ARG A C 1
ATOM 6064 O O . ARG A 1 794 ? 31.004 -10.747 -17.420 1.00 61.28 794 ARG A O 1
ATOM 6071 N N . PHE A 1 795 ? 33.046 -11.524 -16.860 1.00 66.25 795 PHE A N 1
ATOM 6072 C CA . PHE A 1 795 ? 32.597 -12.586 -15.980 1.00 66.25 795 PHE A CA 1
ATOM 6073 C C . PHE A 1 795 ? 32.987 -12.242 -14.547 1.00 66.25 795 PHE A C 1
ATOM 6075 O O . PHE A 1 795 ? 34.121 -11.841 -14.281 1.00 66.25 795 PHE A O 1
ATOM 6082 N N . GLY A 1 796 ? 32.036 -12.390 -13.638 1.00 65.44 796 GLY A N 1
ATOM 6083 C CA . GLY A 1 796 ? 32.224 -12.293 -12.200 1.00 65.44 796 GLY A CA 1
ATOM 6084 C C . GLY A 1 796 ? 31.746 -13.570 -11.523 1.00 65.44 796 GLY A C 1
ATOM 6085 O O . GLY A 1 796 ? 31.128 -14.430 -12.151 1.00 65.44 796 GLY A O 1
ATOM 6086 N N . ILE A 1 797 ? 32.045 -13.690 -10.236 1.00 68.62 797 ILE A N 1
ATOM 6087 C CA . ILE A 1 797 ? 31.625 -14.822 -9.414 1.00 68.62 797 ILE A CA 1
ATOM 6088 C C . ILE A 1 797 ? 30.943 -14.271 -8.171 1.00 68.62 797 ILE A C 1
ATOM 6090 O O . ILE A 1 797 ? 31.487 -13.376 -7.524 1.00 68.62 797 ILE A O 1
ATOM 6094 N N . VAL A 1 798 ? 29.752 -14.784 -7.866 1.00 66.81 798 VAL A N 1
ATOM 6095 C CA . VAL A 1 798 ? 28.982 -14.415 -6.672 1.00 66.81 798 VAL A CA 1
ATOM 6096 C C . VAL A 1 798 ? 29.089 -15.566 -5.677 1.00 66.81 798 VAL A C 1
ATOM 6098 O O . VAL A 1 798 ? 28.657 -16.675 -5.970 1.00 66.81 798 VAL A O 1
ATOM 6101 N N . GLY A 1 799 ? 29.688 -15.315 -4.513 1.00 62.50 799 GLY A N 1
ATOM 6102 C CA . GLY A 1 799 ? 29.919 -16.339 -3.488 1.00 62.50 799 GLY A CA 1
ATOM 6103 C C . GLY A 1 799 ? 31.243 -17.103 -3.637 1.00 62.50 799 GLY A C 1
ATOM 6104 O O . GLY A 1 799 ? 32.185 -16.632 -4.275 1.00 62.50 799 GLY A O 1
ATOM 6105 N N . GLN A 1 800 ? 31.334 -18.263 -2.980 1.00 60.91 800 GLN A N 1
ATOM 6106 C CA . GLN A 1 800 ? 32.510 -19.144 -2.988 1.00 60.91 800 GLN A CA 1
ATOM 6107 C C . GLN A 1 800 ? 32.326 -20.269 -4.010 1.00 60.91 800 GLN A C 1
ATOM 6109 O O . GLN A 1 800 ? 31.238 -20.824 -4.138 1.00 60.91 800 GLN A O 1
ATOM 6114 N N . VAL A 1 801 ? 33.401 -20.629 -4.709 1.00 62.88 801 VAL A N 1
ATOM 6115 C CA . VAL A 1 801 ? 33.422 -21.736 -5.673 1.00 62.88 801 VAL A CA 1
ATOM 6116 C C . VAL A 1 801 ? 34.402 -22.780 -5.160 1.00 62.88 801 VAL A C 1
ATOM 6118 O O . VAL A 1 801 ? 35.598 -22.502 -5.097 1.00 62.88 801 VAL A O 1
ATOM 6121 N N . SER A 1 802 ? 33.901 -23.956 -4.776 1.00 60.44 802 SER A N 1
ATOM 6122 C CA . SER A 1 802 ? 34.739 -25.069 -4.311 1.00 60.44 802 SER A CA 1
ATOM 6123 C C . SER A 1 802 ? 35.371 -25.861 -5.461 1.00 60.44 802 SER A C 1
ATOM 6125 O O . SER A 1 802 ? 36.479 -26.358 -5.298 1.00 60.44 802 SER A O 1
ATOM 6127 N N . ASP A 1 803 ? 34.709 -25.929 -6.627 1.00 65.44 803 ASP A N 1
ATOM 6128 C CA . ASP A 1 803 ? 35.068 -26.804 -7.755 1.00 65.44 803 ASP A CA 1
ATOM 6129 C C . ASP A 1 803 ? 34.951 -26.123 -9.134 1.00 65.44 803 ASP A C 1
ATOM 6131 O O . ASP A 1 803 ? 34.337 -25.070 -9.295 1.00 65.44 803 ASP A O 1
ATOM 6135 N N . THR A 1 804 ? 35.527 -26.730 -10.181 1.00 72.75 804 THR A N 1
ATOM 6136 C CA . THR A 1 804 ? 35.430 -26.204 -11.560 1.00 72.75 804 THR A CA 1
ATOM 6137 C C . THR A 1 804 ? 34.016 -26.382 -12.125 1.00 72.75 804 THR A C 1
ATOM 6139 O O . THR A 1 804 ? 33.597 -27.511 -12.367 1.00 72.75 804 THR A O 1
ATOM 6142 N N . VAL A 1 805 ? 33.328 -25.281 -12.454 1.00 73.31 805 VAL A N 1
ATOM 6143 C CA . VAL A 1 805 ? 32.013 -25.304 -13.127 1.00 73.31 805 VAL A CA 1
ATOM 6144 C C . VAL A 1 805 ? 32.139 -24.897 -14.600 1.00 73.31 805 VAL A C 1
ATOM 6146 O O . VAL A 1 805 ? 32.936 -24.021 -14.940 1.00 73.31 805 VAL A O 1
ATOM 6149 N N . LYS A 1 806 ? 31.376 -25.543 -15.491 1.00 79.38 806 LYS A N 1
ATOM 6150 C CA . LYS A 1 806 ? 31.412 -25.313 -16.946 1.00 79.38 806 LYS A CA 1
ATOM 6151 C C . LYS A 1 806 ? 30.033 -24.908 -17.460 1.00 79.38 806 LYS A C 1
ATOM 6153 O O . LYS A 1 806 ? 29.053 -25.591 -17.189 1.00 79.38 806 LYS A O 1
ATOM 6158 N N . TYR A 1 807 ? 29.986 -23.859 -18.275 1.00 78.88 807 TYR A N 1
ATOM 6159 C CA . TYR A 1 807 ? 28.758 -23.359 -18.894 1.00 78.88 807 TYR A CA 1
ATOM 6160 C C . TYR A 1 807 ? 28.960 -23.156 -20.389 1.00 78.88 807 TYR A C 1
ATOM 6162 O O . TYR A 1 807 ? 30.084 -22.932 -20.845 1.00 78.88 807 TYR A O 1
ATOM 6170 N N . ARG A 1 808 ? 27.856 -23.180 -21.133 1.00 80.25 808 ARG A N 1
ATOM 6171 C CA . ARG A 1 808 ? 27.819 -22.877 -22.562 1.00 80.25 808 ARG A CA 1
ATOM 6172 C C . ARG A 1 808 ? 26.895 -21.690 -22.805 1.00 80.25 808 ARG A C 1
ATOM 6174 O O . ARG A 1 808 ? 25.777 -21.661 -22.303 1.00 80.25 808 ARG A O 1
ATOM 6181 N N . ILE A 1 809 ? 27.363 -20.707 -23.566 1.00 74.44 809 ILE A N 1
ATOM 6182 C CA . ILE A 1 809 ? 26.576 -19.529 -23.942 1.00 74.44 809 ILE A CA 1
ATOM 6183 C C . ILE A 1 809 ? 26.296 -19.627 -25.434 1.00 74.44 809 ILE A C 1
ATOM 6185 O O . ILE A 1 809 ? 27.224 -19.740 -26.232 1.00 74.44 809 ILE A O 1
ATOM 6189 N N . VAL A 1 810 ? 25.022 -19.585 -25.800 1.00 74.69 810 VAL A N 1
ATOM 6190 C CA . VAL A 1 810 ? 24.555 -19.627 -27.184 1.00 74.69 810 VAL A CA 1
ATOM 6191 C C . VAL A 1 810 ? 23.981 -18.265 -27.544 1.00 74.69 810 VAL A C 1
ATOM 6193 O O . VAL A 1 810 ? 23.101 -17.749 -26.856 1.00 74.69 810 VAL A O 1
ATOM 6196 N N . TYR A 1 811 ? 24.477 -17.680 -28.629 1.00 70.06 811 TYR A N 1
ATOM 6197 C CA . TYR A 1 811 ? 23.975 -16.423 -29.178 1.00 70.06 811 TYR A CA 1
ATOM 6198 C C . TYR A 1 811 ? 22.997 -16.721 -30.315 1.00 70.06 811 TYR A C 1
ATOM 6200 O O . TYR A 1 811 ? 23.284 -17.552 -31.178 1.00 70.06 811 TYR A O 1
ATOM 6208 N N . ALA A 1 812 ? 21.844 -16.056 -30.309 1.00 67.81 812 ALA A N 1
ATOM 6209 C CA . ALA A 1 812 ? 20.779 -16.251 -31.286 1.00 67.81 812 ALA A CA 1
ATOM 6210 C C . ALA A 1 812 ? 20.077 -14.929 -31.632 1.00 67.81 812 ALA A C 1
ATOM 6212 O O . ALA A 1 812 ? 19.859 -14.073 -30.771 1.00 67.81 812 ALA A O 1
ATOM 6213 N N . ASP A 1 813 ? 19.665 -14.768 -32.887 1.00 64.06 813 ASP A N 1
ATOM 6214 C CA . ASP A 1 813 ? 18.964 -13.563 -33.352 1.00 64.06 813 ASP A CA 1
ATOM 6215 C C . ASP A 1 813 ? 17.531 -13.484 -32.824 1.00 64.06 813 ASP A C 1
ATOM 6217 O O . ASP A 1 813 ? 16.986 -12.399 -32.604 1.00 64.06 813 ASP A O 1
ATOM 6221 N N . SER A 1 814 ? 16.905 -14.637 -32.605 1.00 65.25 814 SER A N 1
ATOM 6222 C CA . SER A 1 814 ? 15.619 -14.739 -31.934 1.00 65.25 814 SER A CA 1
ATOM 6223 C C . SER A 1 814 ? 15.572 -15.984 -31.060 1.00 65.25 814 SER A C 1
ATOM 6225 O O . SER A 1 814 ? 16.207 -16.992 -31.358 1.00 65.25 814 SER A O 1
ATOM 6227 N N . VAL A 1 815 ? 14.837 -15.913 -29.956 1.00 74.12 815 VAL A N 1
ATOM 6228 C CA . VAL A 1 815 ? 14.585 -17.054 -29.078 1.00 74.12 815 VAL A CA 1
ATOM 6229 C C . VAL A 1 815 ? 13.102 -17.106 -28.762 1.00 74.12 815 VAL A C 1
ATOM 6231 O O . VAL A 1 815 ? 12.488 -16.079 -28.483 1.00 74.12 815 VAL A O 1
ATOM 6234 N N . VAL A 1 816 ? 12.524 -18.300 -28.787 1.00 77.00 816 VAL A N 1
ATOM 6235 C CA . VAL A 1 816 ? 11.164 -18.547 -28.308 1.00 77.00 816 VAL A CA 1
ATOM 6236 C C . VAL A 1 816 ? 11.247 -19.437 -27.083 1.00 77.00 816 VAL A C 1
ATOM 6238 O O . VAL A 1 816 ? 11.784 -20.540 -27.145 1.00 77.00 816 VAL A O 1
ATOM 6241 N N . VAL A 1 817 ? 10.700 -18.959 -25.971 1.00 81.75 817 VAL A N 1
ATOM 6242 C CA . VAL A 1 817 ? 10.565 -19.721 -24.731 1.00 81.75 817 VAL A CA 1
ATOM 6243 C C . VAL A 1 817 ? 9.098 -20.066 -24.538 1.00 81.75 817 VAL A C 1
ATOM 6245 O O . VAL A 1 817 ? 8.263 -19.172 -24.480 1.00 81.75 817 VAL A O 1
ATOM 6248 N N . THR A 1 818 ? 8.770 -21.352 -24.455 1.00 84.38 818 THR A N 1
ATOM 6249 C CA . THR A 1 818 ? 7.413 -21.834 -24.166 1.00 84.38 818 THR A CA 1
ATOM 6250 C C . THR A 1 818 ? 7.409 -22.523 -22.811 1.00 84.38 818 THR A C 1
ATOM 6252 O O . THR A 1 818 ? 8.040 -23.568 -22.683 1.00 84.38 818 THR A O 1
ATOM 6255 N N . SER A 1 819 ? 6.710 -21.970 -21.823 1.00 89.00 819 SER A N 1
ATOM 6256 C CA . SER A 1 819 ? 6.550 -22.567 -20.492 1.00 89.00 819 SER A CA 1
ATOM 6257 C C . SER A 1 819 ? 5.129 -23.074 -20.268 1.00 89.00 819 SER A C 1
ATOM 6259 O O . SER A 1 819 ? 4.174 -22.439 -20.714 1.00 89.00 819 SER A O 1
ATOM 6261 N N . TYR A 1 820 ? 5.003 -24.179 -19.538 1.00 86.75 820 TYR A N 1
ATOM 6262 C CA . TYR A 1 820 ? 3.743 -24.788 -19.115 1.00 86.75 820 TYR A CA 1
ATOM 6263 C C . TYR A 1 820 ? 3.699 -24.806 -17.587 1.00 86.75 820 TYR A C 1
ATOM 6265 O O . TYR A 1 820 ? 4.506 -25.493 -16.963 1.00 86.75 820 TYR A O 1
ATOM 6273 N N . ALA A 1 821 ? 2.795 -24.026 -16.995 1.00 87.00 821 ALA A N 1
ATOM 6274 C CA . ALA A 1 821 ? 2.629 -23.926 -15.547 1.00 87.00 821 ALA A CA 1
ATOM 6275 C C . ALA A 1 821 ? 1.292 -24.519 -15.087 1.00 87.00 821 ALA A C 1
ATOM 6277 O O . ALA A 1 821 ? 0.286 -24.406 -15.790 1.00 87.00 821 ALA A O 1
ATOM 6278 N N . LEU A 1 822 ? 1.301 -25.144 -13.913 1.00 83.06 822 LEU A N 1
ATOM 6279 C CA . LEU A 1 822 ? 0.128 -25.652 -13.206 1.00 83.06 822 LEU A CA 1
ATOM 6280 C C . LEU A 1 822 ? -0.602 -24.509 -12.473 1.00 83.06 822 LEU A C 1
ATOM 6282 O O . LEU A 1 822 ? -0.106 -23.383 -12.392 1.00 83.06 822 LEU A O 1
ATOM 6286 N N . SER A 1 823 ? -1.798 -24.784 -11.949 1.00 73.38 823 SER A N 1
ATOM 6287 C CA . SER A 1 823 ? -2.643 -23.789 -11.265 1.00 73.38 823 SER A CA 1
ATOM 6288 C C . SER A 1 823 ? -2.043 -23.244 -9.965 1.00 73.38 823 SER A C 1
ATOM 6290 O O . SER A 1 823 ? -2.405 -22.153 -9.544 1.00 73.38 823 SER A O 1
ATOM 6292 N N . ASP A 1 824 ? -1.125 -23.985 -9.344 1.00 73.81 824 ASP A N 1
ATOM 6293 C CA . ASP A 1 824 ? -0.356 -23.573 -8.163 1.00 73.81 824 ASP A CA 1
ATOM 6294 C C . ASP A 1 824 ? 0.844 -22.664 -8.511 1.00 73.81 824 ASP A C 1
ATOM 6296 O O . ASP A 1 824 ? 1.569 -22.220 -7.624 1.00 73.81 824 ASP A O 1
ATOM 6300 N N . GLY A 1 825 ? 1.065 -22.388 -9.803 1.00 69.31 825 GLY A N 1
ATOM 6301 C CA . GLY A 1 825 ? 2.180 -21.590 -10.308 1.00 69.31 825 GLY A CA 1
ATOM 6302 C C . GLY A 1 825 ? 3.460 -22.385 -10.585 1.00 69.31 825 GLY A C 1
ATOM 6303 O O . GLY A 1 825 ? 4.409 -21.813 -11.128 1.00 69.31 825 GLY A O 1
ATOM 6304 N N . THR A 1 826 ? 3.504 -23.687 -10.281 1.00 82.06 826 THR A N 1
ATOM 6305 C CA . THR A 1 826 ? 4.668 -24.541 -10.553 1.00 82.06 826 THR A CA 1
ATOM 6306 C C . THR A 1 826 ? 4.833 -24.750 -12.060 1.00 82.06 826 THR A C 1
ATOM 6308 O O . THR A 1 826 ? 3.894 -25.144 -12.754 1.00 82.06 826 THR A O 1
ATOM 6311 N N . VAL A 1 827 ? 6.035 -24.511 -12.592 1.00 84.38 827 VAL A N 1
ATOM 6312 C CA . VAL A 1 827 ? 6.356 -24.769 -14.003 1.00 84.38 827 VAL A CA 1
ATOM 6313 C C . VAL A 1 827 ? 6.709 -26.243 -14.175 1.00 84.38 827 VAL A C 1
ATOM 6315 O O . VAL A 1 827 ? 7.731 -26.701 -13.676 1.00 84.38 827 VAL A O 1
ATOM 6318 N N . ASP A 1 828 ? 5.880 -26.966 -14.921 1.00 85.75 828 ASP A N 1
ATOM 6319 C CA . ASP A 1 828 ? 6.088 -28.379 -15.256 1.00 85.75 828 ASP A CA 1
ATOM 6320 C C . ASP A 1 828 ? 7.226 -28.531 -16.277 1.00 85.75 828 ASP A C 1
ATOM 6322 O O . ASP A 1 828 ? 8.154 -29.324 -16.115 1.00 85.75 828 ASP A O 1
ATOM 6326 N N . SER A 1 829 ? 7.207 -27.704 -17.329 1.00 87.00 829 SER A N 1
ATOM 6327 C CA . SER A 1 829 ? 8.289 -27.670 -18.313 1.00 87.00 829 SER A CA 1
ATOM 6328 C C . SER A 1 829 ? 8.419 -26.327 -19.027 1.00 87.00 829 SER A C 1
ATOM 6330 O O . SER A 1 829 ? 7.452 -25.586 -19.214 1.00 87.00 829 SER A O 1
ATOM 6332 N N . ALA A 1 830 ? 9.636 -26.020 -19.469 1.00 88.81 830 ALA A N 1
ATOM 6333 C CA . ALA A 1 830 ? 9.941 -24.878 -20.315 1.00 88.81 830 ALA A CA 1
ATOM 6334 C C . ALA A 1 830 ? 10.860 -25.289 -21.470 1.00 88.81 830 ALA A C 1
ATOM 6336 O O . ALA A 1 830 ? 11.926 -25.865 -21.262 1.00 88.81 830 ALA A O 1
ATOM 6337 N N . ARG A 1 831 ? 10.458 -24.976 -22.703 1.00 87.31 831 ARG A N 1
ATOM 6338 C CA . ARG A 1 831 ? 11.232 -25.235 -23.920 1.00 87.31 831 ARG A CA 1
ATOM 6339 C C . ARG A 1 831 ? 11.791 -23.932 -24.481 1.00 87.31 831 ARG A C 1
ATOM 6341 O O . ARG A 1 831 ? 11.023 -23.014 -24.750 1.00 87.31 831 ARG A O 1
ATOM 6348 N N . VAL A 1 832 ? 13.101 -23.874 -24.698 1.00 84.56 832 VAL A N 1
ATOM 6349 C CA . VAL A 1 832 ? 13.820 -22.742 -25.297 1.00 84.56 832 VAL A CA 1
ATOM 6350 C C . VAL A 1 832 ? 14.264 -23.125 -26.703 1.00 84.56 832 VAL A C 1
ATOM 6352 O O . VAL A 1 832 ? 14.969 -24.112 -26.878 1.00 84.56 832 VAL A O 1
ATOM 6355 N N . GLN A 1 833 ? 13.865 -22.353 -27.708 1.00 80.62 833 GLN A N 1
ATOM 6356 C CA . GLN A 1 833 ? 14.233 -22.575 -29.107 1.00 80.62 833 GLN A CA 1
ATOM 6357 C C . GLN A 1 833 ? 14.974 -21.356 -29.644 1.00 80.62 833 GLN A C 1
ATOM 6359 O O . GLN A 1 833 ? 14.444 -20.249 -29.578 1.00 80.62 833 GLN A O 1
ATOM 6364 N N . THR A 1 834 ? 16.183 -21.544 -30.169 1.00 72.00 834 THR A N 1
ATOM 6365 C CA . THR A 1 834 ? 17.005 -20.473 -30.755 1.00 72.00 834 THR A CA 1
ATOM 6366 C C . THR A 1 834 ? 16.809 -20.394 -32.265 1.00 72.00 834 THR A C 1
ATOM 6368 O O . THR A 1 834 ? 16.639 -21.423 -32.912 1.00 72.00 834 THR A O 1
ATOM 6371 N N . PHE A 1 835 ? 16.877 -19.191 -32.839 1.00 62.84 835 PHE A N 1
ATOM 6372 C CA . PHE A 1 835 ? 16.715 -18.908 -34.268 1.00 62.84 835 PHE A CA 1
ATOM 6373 C C . PHE A 1 835 ? 17.778 -17.911 -34.766 1.00 62.84 835 PHE A C 1
ATOM 6375 O O . PHE A 1 835 ? 18.137 -16.988 -34.031 1.00 62.84 835 PHE A O 1
ATOM 6382 N N . GLN A 1 836 ? 18.233 -18.052 -36.016 1.00 54.41 836 GLN A N 1
ATOM 6383 C CA . GLN A 1 836 ? 19.089 -17.072 -36.714 1.00 54.41 836 GLN A CA 1
ATOM 6384 C C . GLN A 1 836 ? 18.283 -16.270 -37.763 1.00 54.41 836 GLN A C 1
ATOM 6386 O O . GLN A 1 836 ? 17.240 -16.730 -38.236 1.00 54.41 836 GLN A O 1
ATOM 6391 N N . ARG A 1 837 ? 18.706 -15.045 -38.105 1.00 51.97 837 ARG A N 1
ATOM 6392 C CA . ARG A 1 837 ? 17.984 -14.082 -38.962 1.00 51.97 837 ARG A CA 1
ATOM 6393 C C . ARG A 1 837 ? 18.954 -13.276 -39.839 1.00 51.97 837 ARG A C 1
ATOM 6395 O O . ARG A 1 837 ? 19.961 -12.790 -39.344 1.00 51.97 837 ARG A O 1
ATOM 6402 N N . ALA A 1 838 ? 18.595 -13.031 -41.098 1.00 43.03 838 ALA A N 1
ATOM 6403 C CA . ALA A 1 838 ? 19.263 -12.055 -41.963 1.00 43.03 838 ALA A CA 1
ATOM 6404 C C . ALA A 1 838 ? 18.231 -11.102 -42.583 1.00 43.03 838 ALA A C 1
ATOM 6406 O O . ALA A 1 838 ? 17.075 -11.478 -42.818 1.00 43.03 838 ALA A O 1
ATOM 6407 N N . ASP A 1 839 ? 18.645 -9.861 -42.827 1.00 42.47 839 ASP A N 1
ATOM 6408 C CA . ASP A 1 839 ? 17.823 -8.868 -43.513 1.00 42.47 839 ASP A CA 1
ATOM 6409 C C . ASP A 1 839 ? 17.809 -9.176 -45.014 1.00 42.47 839 ASP A C 1
ATOM 6411 O O . ASP A 1 839 ? 18.860 -9.290 -45.640 1.00 42.47 839 ASP A O 1
ATOM 6415 N N . THR A 1 840 ? 16.621 -9.300 -45.608 1.00 39.00 840 THR A N 1
ATOM 6416 C CA . THR A 1 840 ? 16.485 -9.248 -47.070 1.00 39.00 840 THR A CA 1
ATOM 6417 C C . THR A 1 840 ? 16.198 -7.801 -47.444 1.00 39.00 840 THR A C 1
ATOM 6419 O O . THR A 1 840 ? 15.171 -7.246 -47.038 1.00 39.00 840 THR A O 1
ATOM 6422 N N . ALA A 1 841 ? 17.123 -7.158 -48.156 1.00 36.06 841 ALA A N 1
ATOM 6423 C CA . ALA A 1 841 ? 16.910 -5.805 -48.647 1.00 36.06 841 ALA A CA 1
ATOM 6424 C C . ALA A 1 841 ? 15.700 -5.766 -49.594 1.00 36.06 841 ALA A C 1
ATOM 6426 O O . ALA A 1 841 ? 15.529 -6.638 -50.442 1.00 36.06 841 ALA A O 1
ATOM 6427 N N . SER A 1 842 ? 14.890 -4.716 -49.481 1.00 40.31 842 SER A N 1
ATOM 6428 C CA . SER A 1 842 ? 14.179 -4.176 -50.636 1.00 40.31 842 SER A CA 1
ATOM 6429 C C . SER A 1 842 ? 13.977 -2.679 -50.438 1.00 40.31 842 SER A C 1
ATOM 6431 O O . SER A 1 842 ? 13.325 -2.258 -49.483 1.00 40.31 842 SER A O 1
ATOM 6433 N N . THR A 1 843 ? 14.570 -1.898 -51.343 1.00 39.38 843 THR A N 1
ATOM 6434 C CA . THR A 1 843 ? 14.196 -0.518 -51.693 1.00 39.38 843 THR A CA 1
ATOM 6435 C C . THR A 1 843 ? 13.941 0.436 -50.522 1.00 39.38 843 THR A C 1
ATOM 6437 O O . THR A 1 843 ? 12.821 0.561 -50.035 1.00 39.38 843 THR A O 1
ATOM 6440 N N . GLY A 1 844 ? 14.974 1.176 -50.118 1.00 38.09 844 GLY A N 1
ATOM 6441 C CA . GLY A 1 844 ? 14.861 2.562 -49.645 1.00 38.09 844 GLY A CA 1
ATOM 6442 C C . GLY A 1 844 ? 14.098 2.886 -48.353 1.00 38.09 844 GLY A C 1
ATOM 6443 O O . GLY A 1 844 ? 14.313 3.973 -47.839 1.00 38.09 844 GLY A O 1
ATOM 6444 N N . THR A 1 845 ? 13.239 2.034 -47.787 1.00 33.25 845 THR A N 1
ATOM 6445 C CA . THR A 1 845 ? 12.530 2.342 -46.521 1.00 33.25 845 THR A CA 1
ATOM 6446 C C . THR A 1 845 ? 11.899 1.140 -45.803 1.00 33.25 845 THR A C 1
ATOM 6448 O O . THR A 1 845 ? 11.416 1.312 -44.684 1.00 33.25 845 THR A O 1
ATOM 6451 N N . THR A 1 846 ? 11.894 -0.084 -46.352 1.00 32.19 846 THR A N 1
ATOM 6452 C CA . THR A 1 846 ? 11.245 -1.229 -45.674 1.00 32.19 846 THR A CA 1
ATOM 6453 C C . THR A 1 846 ? 12.028 -2.535 -45.832 1.00 32.19 846 THR A C 1
ATOM 6455 O O . THR A 1 846 ? 11.936 -3.217 -46.846 1.00 32.19 846 THR A O 1
ATOM 6458 N N . ALA A 1 847 ? 12.778 -2.923 -44.795 1.00 34.28 847 ALA A N 1
ATOM 6459 C CA . ALA A 1 847 ? 13.377 -4.255 -44.711 1.00 34.28 847 ALA A CA 1
ATOM 6460 C C . ALA A 1 847 ? 12.276 -5.308 -44.490 1.00 34.28 847 ALA A C 1
ATOM 6462 O O . ALA A 1 847 ? 11.501 -5.206 -43.532 1.00 34.28 847 ALA A O 1
ATOM 6463 N N . ARG A 1 848 ? 12.203 -6.332 -45.351 1.00 37.75 848 ARG A N 1
ATOM 6464 C CA . ARG A 1 848 ? 11.448 -7.559 -45.052 1.00 37.75 848 ARG A CA 1
ATOM 6465 C C . ARG A 1 848 ? 12.376 -8.550 -44.361 1.00 37.75 848 ARG A C 1
ATOM 6467 O O . ARG A 1 848 ? 13.547 -8.678 -44.701 1.00 37.75 848 ARG A O 1
ATOM 6474 N N . LEU A 1 849 ? 11.837 -9.224 -43.352 1.00 41.12 849 LEU A N 1
ATOM 6475 C CA . LEU A 1 849 ? 12.592 -10.071 -42.438 1.00 41.12 849 LEU A CA 1
ATOM 6476 C C . LEU A 1 849 ? 12.385 -11.546 -42.800 1.00 41.12 849 LEU A C 1
ATOM 6478 O O . LEU A 1 849 ? 11.246 -12.013 -42.774 1.00 41.12 849 LEU A O 1
ATOM 6482 N N . ALA A 1 850 ? 13.464 -12.284 -43.074 1.00 38.31 850 ALA A N 1
ATOM 6483 C CA . ALA A 1 850 ? 13.430 -13.735 -43.274 1.00 38.31 850 ALA A CA 1
ATOM 6484 C C . ALA A 1 850 ? 14.163 -14.460 -42.126 1.00 38.31 850 ALA A C 1
ATOM 6486 O O . ALA A 1 850 ? 15.226 -14.031 -41.682 1.00 38.31 850 ALA A O 1
ATOM 6487 N N . ASN A 1 851 ? 13.567 -15.540 -41.607 1.00 42.28 851 ASN A N 1
ATOM 6488 C CA . ASN A 1 851 ? 14.132 -16.365 -40.530 1.00 42.28 851 ASN A CA 1
ATOM 6489 C C . ASN A 1 851 ? 15.027 -17.456 -41.134 1.00 42.28 851 ASN A C 1
ATOM 6491 O O . ASN A 1 851 ? 14.546 -18.219 -41.966 1.00 42.28 851 ASN A O 1
ATOM 6495 N N . TYR A 1 852 ? 16.273 -17.572 -40.676 1.00 43.34 852 TYR A N 1
ATOM 6496 C CA . TYR A 1 852 ? 17.291 -18.523 -41.133 1.00 43.34 852 TYR A CA 1
ATOM 6497 C C . TYR A 1 852 ? 17.508 -19.621 -40.074 1.00 43.34 852 TYR A C 1
ATOM 6499 O O . TYR A 1 852 ? 18.568 -19.763 -39.491 1.00 43.34 852 TYR A O 1
ATOM 6507 N N . GLY A 1 853 ? 16.472 -20.416 -39.804 1.00 46.03 853 GLY A N 1
ATOM 6508 C CA . GLY A 1 853 ? 16.591 -21.709 -39.110 1.00 46.03 853 GLY A CA 1
ATOM 6509 C C . GLY A 1 853 ? 16.677 -21.669 -37.582 1.00 46.03 853 GLY A C 1
ATOM 6510 O O . GLY A 1 853 ? 17.090 -20.682 -36.980 1.00 46.03 853 GLY A O 1
ATOM 6511 N N . THR A 1 854 ? 16.245 -22.773 -36.960 1.00 49.91 854 THR A N 1
ATOM 6512 C CA . THR A 1 854 ? 16.447 -23.076 -35.536 1.00 49.91 854 THR A CA 1
ATOM 6513 C C . THR A 1 854 ? 17.803 -23.735 -35.325 1.00 49.91 854 THR A C 1
ATOM 6515 O O . THR A 1 854 ? 18.055 -24.749 -35.980 1.00 49.91 854 THR A O 1
ATOM 6518 N N . SER A 1 855 ? 18.650 -23.232 -34.421 1.00 58.84 855 SER A N 1
ATOM 6519 C CA . SER A 1 855 ? 19.940 -23.890 -34.150 1.00 58.84 855 SER A CA 1
ATOM 6520 C C . SER A 1 855 ? 19.856 -24.910 -33.010 1.00 58.84 855 SER A C 1
ATOM 6522 O O . SER A 1 855 ? 20.531 -25.928 -33.091 1.00 58.84 855 SER A O 1
ATOM 6524 N N . GLU A 1 856 ? 18.999 -24.709 -31.999 1.00 68.88 856 GLU A N 1
ATOM 6525 C CA . GLU A 1 856 ? 18.830 -25.631 -30.864 1.00 68.88 856 GLU A CA 1
ATOM 6526 C C . GLU A 1 856 ? 17.418 -25.571 -30.248 1.00 68.88 856 GLU A C 1
ATOM 6528 O O . GLU A 1 856 ? 16.745 -24.538 -30.273 1.00 68.88 856 GLU A O 1
ATOM 6533 N N . SER A 1 857 ? 16.973 -26.690 -29.665 1.00 81.19 857 SER A N 1
ATOM 6534 C CA . SER A 1 857 ? 15.770 -26.788 -28.829 1.00 81.19 857 SER A CA 1
ATOM 6535 C C . SER A 1 857 ? 16.159 -27.410 -27.494 1.00 81.19 857 SER A C 1
ATOM 6537 O O . SER A 1 857 ? 16.506 -28.586 -27.440 1.00 81.19 857 SER A O 1
ATOM 6539 N N . LEU A 1 858 ? 16.060 -26.638 -26.421 1.00 84.88 858 LEU A N 1
ATOM 6540 C CA . LEU A 1 858 ? 16.488 -27.009 -25.078 1.00 84.88 858 LEU A CA 1
ATOM 6541 C C . LEU A 1 858 ? 15.261 -27.163 -24.180 1.00 84.88 858 LEU A C 1
ATOM 6543 O O . LEU A 1 858 ? 14.325 -26.367 -24.270 1.00 84.88 858 LEU A O 1
ATOM 6547 N N . LEU A 1 859 ? 15.258 -28.174 -23.318 1.00 87.69 859 LEU A N 1
ATOM 6548 C CA . LEU A 1 859 ? 14.175 -28.433 -22.372 1.00 87.69 859 LEU A CA 1
ATOM 6549 C C . LEU A 1 859 ? 14.672 -28.199 -20.944 1.00 87.69 859 LEU A C 1
ATOM 6551 O O . LEU A 1 859 ? 15.770 -28.617 -20.590 1.00 87.69 859 LEU A O 1
ATOM 6555 N N . SER A 1 860 ? 13.850 -27.548 -20.132 1.00 87.25 860 SER A N 1
ATOM 6556 C CA . SER A 1 860 ? 14.017 -27.430 -18.688 1.00 87.25 860 SER A CA 1
ATOM 6557 C C . SER A 1 860 ? 12.779 -27.982 -17.993 1.00 87.25 860 SER A C 1
ATOM 6559 O O . SER A 1 860 ? 11.657 -27.671 -18.391 1.00 87.25 860 SER A O 1
ATOM 6561 N N . THR A 1 861 ? 12.994 -28.776 -16.951 1.00 85.75 861 THR A N 1
ATOM 6562 C CA . THR A 1 861 ? 11.962 -29.294 -16.035 1.00 85.75 861 THR A CA 1
ATOM 6563 C C . THR A 1 861 ? 12.113 -28.689 -14.639 1.00 85.75 861 THR A C 1
ATOM 6565 O O . THR A 1 861 ? 11.672 -29.260 -13.646 1.00 85.75 861 THR A O 1
ATOM 6568 N N . HIS A 1 862 ? 12.819 -27.559 -14.530 1.00 82.81 862 HIS A N 1
ATOM 6569 C CA . HIS A 1 862 ? 12.988 -26.883 -13.252 1.00 82.81 862 HIS A CA 1
ATOM 6570 C C . HIS A 1 862 ? 11.628 -26.321 -12.792 1.00 82.81 862 HIS A C 1
ATOM 6572 O O . HIS A 1 862 ? 10.984 -25.639 -13.592 1.00 82.81 862 HIS A O 1
ATOM 6578 N N . PRO A 1 863 ? 11.215 -26.502 -11.520 1.00 81.00 863 PRO A N 1
ATOM 6579 C CA . PRO A 1 863 ? 9.881 -26.106 -11.038 1.00 81.00 863 PRO A CA 1
ATOM 6580 C C . PRO A 1 863 ? 9.611 -24.595 -11.118 1.00 81.00 863 PRO A C 1
ATOM 6582 O O . PRO A 1 863 ? 8.469 -24.153 -11.145 1.00 81.00 863 PRO A O 1
ATOM 6585 N N . GLN A 1 864 ? 10.669 -23.783 -11.192 1.00 77.81 864 GLN A N 1
ATOM 6586 C CA . GLN A 1 864 ? 10.595 -22.327 -11.408 1.00 77.81 864 GLN A CA 1
ATOM 6587 C C . GLN A 1 864 ? 10.790 -21.910 -12.883 1.00 77.81 864 GLN A C 1
ATOM 6589 O O . GLN A 1 864 ? 10.975 -20.731 -13.182 1.00 77.81 864 GLN A O 1
ATOM 6594 N N . GLY A 1 865 ? 10.844 -22.867 -13.812 1.00 84.56 865 GLY A N 1
ATOM 6595 C CA . GLY A 1 865 ? 11.072 -22.639 -15.237 1.00 84.56 865 GLY A CA 1
ATOM 6596 C C . GLY A 1 865 ? 12.429 -22.009 -15.572 1.00 84.56 865 GLY A C 1
ATOM 6597 O O . GLY A 1 865 ? 13.385 -22.038 -14.787 1.00 84.56 865 GLY A O 1
ATOM 6598 N N . VAL A 1 866 ? 12.504 -21.413 -16.763 1.00 86.50 866 VAL A N 1
ATOM 6599 C CA . VAL A 1 866 ? 13.688 -20.710 -17.282 1.00 86.50 866 VAL A CA 1
ATOM 6600 C C . VAL A 1 866 ? 13.458 -19.202 -17.146 1.00 86.50 866 VAL A C 1
ATOM 6602 O O . VAL A 1 866 ? 12.499 -18.709 -17.740 1.00 86.50 866 VAL A O 1
ATOM 6605 N N . PRO A 1 867 ? 14.295 -18.452 -16.402 1.00 84.62 867 PRO A N 1
ATOM 6606 C CA . PRO A 1 867 ? 14.235 -16.995 -16.363 1.00 84.62 867 PRO A CA 1
ATOM 6607 C C . PRO A 1 867 ? 14.442 -16.403 -17.760 1.00 84.62 867 PRO A C 1
ATOM 6609 O O . PRO A 1 867 ? 15.360 -16.804 -18.482 1.00 84.62 867 PRO A O 1
ATOM 6612 N N . VAL A 1 868 ? 13.589 -15.445 -18.130 1.00 79.12 868 VAL A N 1
ATOM 6613 C CA . VAL A 1 868 ? 13.638 -14.762 -19.427 1.00 79.12 868 VAL A CA 1
ATOM 6614 C C . VAL A 1 868 ? 13.580 -13.252 -19.233 1.00 79.12 868 VAL A C 1
ATOM 6616 O O . VAL A 1 868 ? 12.551 -12.723 -18.805 1.00 79.12 868 VAL A O 1
ATOM 6619 N N . THR A 1 869 ? 14.656 -12.563 -19.606 1.00 73.44 869 THR A N 1
ATOM 6620 C CA . THR A 1 869 ? 14.747 -11.098 -19.566 1.00 73.44 869 THR A CA 1
ATOM 6621 C C . THR A 1 869 ? 14.412 -10.511 -20.938 1.00 73.44 869 THR A C 1
ATOM 6623 O O . THR A 1 869 ? 15.106 -10.772 -21.920 1.00 73.44 869 THR A O 1
ATOM 6626 N N . GLY A 1 870 ? 13.361 -9.690 -21.012 1.00 68.38 870 GLY A N 1
ATOM 6627 C CA . GLY A 1 870 ? 12.881 -9.063 -22.251 1.00 68.38 870 GLY A CA 1
ATOM 6628 C C . GLY A 1 870 ? 11.994 -9.962 -23.130 1.00 68.38 870 GLY A C 1
ATOM 6629 O O . GLY A 1 870 ? 11.636 -11.078 -22.759 1.00 68.38 870 GLY A O 1
ATOM 6630 N N . GLY A 1 871 ? 11.634 -9.454 -24.314 1.00 68.69 871 GLY A N 1
ATOM 6631 C CA . GLY A 1 871 ? 10.753 -10.132 -25.278 1.00 68.69 871 GLY A CA 1
ATOM 6632 C C . GLY A 1 871 ? 9.267 -9.790 -25.140 1.00 68.69 871 GLY A C 1
ATOM 6633 O O . GLY A 1 871 ? 8.853 -9.087 -24.224 1.00 68.69 871 GLY A O 1
ATOM 6634 N N . VAL A 1 872 ? 8.461 -10.291 -26.078 1.00 61.75 872 VAL A N 1
ATOM 6635 C CA . VAL A 1 872 ? 6.994 -10.170 -26.080 1.00 61.75 872 VAL A CA 1
ATOM 6636 C C . VAL A 1 872 ? 6.393 -11.455 -25.522 1.00 61.75 872 VAL A C 1
ATOM 6638 O O . VAL A 1 872 ? 6.722 -12.542 -26.003 1.00 61.75 872 VAL A O 1
ATOM 6641 N N . ARG A 1 873 ? 5.518 -11.333 -24.518 1.00 72.56 873 ARG A N 1
ATOM 6642 C CA . ARG A 1 873 ? 4.846 -12.466 -23.867 1.00 72.56 873 ARG A CA 1
ATOM 6643 C C . ARG A 1 873 ? 3.418 -12.634 -24.378 1.00 72.56 873 ARG A C 1
ATOM 6645 O O . ARG A 1 873 ? 2.714 -11.661 -24.627 1.00 72.56 873 ARG A O 1
ATOM 6652 N N . THR A 1 874 ? 2.983 -13.878 -24.518 1.00 61.66 874 THR A N 1
ATOM 6653 C CA . THR A 1 874 ? 1.593 -14.236 -24.815 1.00 61.66 874 THR A CA 1
ATOM 6654 C C . THR A 1 874 ? 1.203 -15.428 -23.958 1.00 61.66 874 THR A C 1
ATOM 6656 O O . THR A 1 874 ? 1.911 -16.435 -23.955 1.00 61.66 874 THR A O 1
ATOM 6659 N N . THR A 1 875 ? 0.082 -15.319 -23.252 1.00 72.56 875 THR A N 1
ATOM 6660 C CA . THR A 1 875 ? -0.406 -16.353 -22.334 1.00 72.56 875 THR A CA 1
ATOM 6661 C C . THR A 1 875 ? -1.696 -16.957 -22.873 1.00 72.56 875 THR A C 1
ATOM 6663 O O . THR A 1 875 ? -2.529 -16.258 -23.445 1.00 72.56 875 THR A O 1
ATOM 6666 N N . SER A 1 876 ? -1.854 -18.267 -22.718 1.00 68.12 876 SER A N 1
ATOM 6667 C CA . SER A 1 876 ? -3.041 -19.013 -23.136 1.00 68.12 876 SER A CA 1
ATOM 6668 C C . SER A 1 876 ? -3.262 -20.206 -22.218 1.00 68.12 876 SER A C 1
ATOM 6670 O O . SER A 1 876 ? -2.293 -20.837 -21.803 1.00 68.12 876 SER A O 1
ATOM 6672 N N . THR A 1 877 ? -4.514 -20.553 -21.951 1.00 83.19 877 THR A N 1
ATOM 6673 C CA . THR A 1 877 ? -4.856 -21.797 -21.257 1.00 83.19 877 THR A CA 1
ATOM 6674 C C . THR A 1 877 ? -4.891 -22.939 -22.266 1.00 83.19 877 THR A C 1
ATOM 6676 O O . THR A 1 877 ? -5.501 -22.815 -23.328 1.00 83.19 877 THR A O 1
ATOM 6679 N N . VAL A 1 878 ? -4.230 -24.050 -21.955 1.00 79.06 878 VAL A N 1
ATOM 6680 C CA . VAL A 1 878 ? -4.245 -25.267 -22.777 1.00 79.06 878 VAL A CA 1
ATOM 6681 C C . VAL A 1 878 ? -4.436 -26.478 -21.890 1.00 79.06 878 VAL A C 1
ATOM 6683 O O . VAL A 1 878 ? -3.762 -26.629 -20.877 1.00 79.06 878 VAL A O 1
ATOM 6686 N N . THR A 1 879 ? -5.332 -27.362 -22.302 1.00 80.38 879 THR A N 1
ATOM 6687 C CA . THR A 1 879 ? -5.528 -28.658 -21.660 1.00 80.38 879 THR A CA 1
ATOM 6688 C C . THR A 1 879 ? -4.755 -29.700 -22.449 1.00 80.38 879 THR A C 1
ATOM 6690 O O . THR A 1 879 ? -4.923 -29.819 -23.664 1.00 80.38 879 THR A O 1
ATOM 6693 N N . ASP A 1 880 ? -3.876 -30.428 -21.770 1.00 74.88 880 ASP A N 1
ATOM 6694 C CA . ASP A 1 880 ? -3.186 -31.559 -22.369 1.00 74.88 880 ASP A CA 1
ATOM 6695 C C . ASP A 1 880 ? -4.178 -32.711 -22.553 1.00 74.88 880 ASP A C 1
ATOM 6697 O O . ASP A 1 880 ? -4.752 -33.227 -21.594 1.00 74.88 880 ASP A O 1
ATOM 6701 N N . ALA A 1 881 ? -4.377 -33.112 -23.807 1.00 69.00 881 ALA A N 1
ATOM 6702 C CA . ALA A 1 881 ? -5.306 -34.170 -24.176 1.00 69.00 881 ALA A CA 1
ATOM 6703 C C . ALA A 1 881 ? -4.897 -35.550 -23.629 1.00 69.00 881 ALA A C 1
ATOM 6705 O O . ALA A 1 881 ? -5.759 -36.413 -23.488 1.00 69.00 881 ALA A O 1
ATOM 6706 N N . ALA A 1 882 ? -3.611 -35.771 -23.327 1.00 68.56 882 ALA A N 1
ATOM 6707 C CA . ALA A 1 882 ? -3.116 -37.051 -22.821 1.00 68.56 882 ALA A CA 1
ATOM 6708 C C . ALA A 1 882 ? -3.237 -37.176 -21.295 1.00 68.56 882 ALA A C 1
ATOM 6710 O O . ALA A 1 882 ? -3.580 -38.245 -20.795 1.00 68.56 882 ALA A O 1
ATOM 6711 N N . SER A 1 883 ? -2.959 -36.101 -20.551 1.00 73.69 883 SER A N 1
ATOM 6712 C CA . SER A 1 883 ? -2.987 -36.109 -19.080 1.00 73.69 883 SER A CA 1
ATOM 6713 C C . SER A 1 883 ? -4.266 -35.529 -18.469 1.00 73.69 883 SER A C 1
ATOM 6715 O O . SER A 1 883 ? -4.477 -35.667 -17.265 1.00 73.69 883 SER A O 1
ATOM 6717 N N . GLY A 1 884 ? -5.103 -34.847 -19.259 1.00 75.31 884 GLY A N 1
ATOM 6718 C CA . GLY A 1 884 ? -6.279 -34.114 -18.778 1.00 75.31 884 GLY A CA 1
ATOM 6719 C C . GLY A 1 884 ? -5.940 -32.888 -17.922 1.00 75.31 884 GLY A C 1
ATOM 6720 O O . GLY A 1 884 ? -6.845 -32.208 -17.440 1.00 75.31 884 GLY A O 1
ATOM 6721 N N . LYS A 1 885 ? -4.649 -32.588 -17.719 1.00 77.50 885 LYS A N 1
ATOM 6722 C CA . LYS A 1 885 ? -4.197 -31.446 -16.926 1.00 77.50 885 LYS A CA 1
ATOM 6723 C C . LYS A 1 885 ? -4.344 -30.155 -17.720 1.00 77.50 885 LYS A C 1
ATOM 6725 O O . LYS A 1 885 ? -4.004 -30.084 -18.903 1.00 77.50 885 LYS A O 1
ATOM 6730 N N . THR A 1 886 ? -4.819 -29.118 -17.043 1.00 81.75 886 THR A N 1
ATOM 6731 C CA . THR A 1 886 ? -4.903 -27.767 -17.597 1.00 81.75 886 THR A CA 1
ATOM 6732 C C . THR A 1 886 ? -3.669 -26.977 -17.195 1.00 81.75 886 THR A C 1
ATOM 6734 O O . THR A 1 886 ? -3.330 -26.889 -16.017 1.00 81.75 886 THR A O 1
ATOM 6737 N N . TYR A 1 887 ? -3.016 -26.393 -18.192 1.00 83.75 887 TYR A N 1
ATOM 6738 C CA . TYR A 1 887 ? -1.803 -25.611 -18.047 1.00 83.75 887 TYR A CA 1
ATOM 6739 C C . TYR A 1 887 ? -2.036 -24.167 -18.477 1.00 83.75 887 TYR A C 1
ATOM 6741 O O . TYR A 1 887 ? -2.671 -23.891 -19.501 1.00 83.75 887 TYR A O 1
ATOM 6749 N N . THR A 1 888 ? -1.411 -23.246 -17.756 1.00 85.88 888 THR A N 1
ATOM 6750 C CA . THR A 1 888 ? -1.147 -21.899 -18.255 1.00 85.88 888 THR A CA 1
ATOM 6751 C C . THR A 1 888 ? 0.100 -21.964 -19.127 1.00 85.88 888 THR A C 1
ATOM 6753 O O . THR A 1 888 ? 1.212 -22.182 -18.643 1.00 85.88 888 THR A O 1
ATOM 6756 N N . ARG A 1 889 ? -0.077 -21.802 -20.438 1.00 84.06 889 ARG A N 1
ATOM 6757 C CA . ARG A 1 889 ? 1.014 -21.770 -21.411 1.00 84.06 889 ARG A CA 1
ATOM 6758 C C . ARG A 1 889 ? 1.414 -20.340 -21.709 1.00 84.06 889 ARG A C 1
ATOM 6760 O O . ARG A 1 889 ? 0.626 -19.582 -22.277 1.00 84.06 889 ARG A O 1
ATOM 6767 N N . THR A 1 890 ? 2.671 -20.023 -21.434 1.00 78.50 890 THR A N 1
ATOM 6768 C CA . THR A 1 890 ? 3.266 -18.720 -21.736 1.00 78.50 890 THR A CA 1
ATOM 6769 C C . THR A 1 890 ? 4.308 -18.877 -22.832 1.00 78.50 890 THR A C 1
ATOM 6771 O O . THR A 1 890 ? 5.222 -19.693 -22.728 1.00 78.50 890 THR A O 1
ATOM 6774 N N . ILE A 1 891 ? 4.180 -18.089 -23.896 1.00 73.00 891 ILE A N 1
ATOM 6775 C CA . ILE A 1 891 ? 5.156 -17.991 -24.980 1.00 73.00 891 ILE A CA 1
ATOM 6776 C C . ILE A 1 891 ? 5.844 -16.638 -24.862 1.00 73.00 891 ILE A C 1
ATOM 6778 O O . ILE A 1 891 ? 5.189 -15.604 -24.960 1.00 73.00 891 ILE A O 1
ATOM 6782 N N . THR A 1 892 ? 7.160 -16.636 -24.690 1.00 73.75 892 THR A N 1
ATOM 6783 C CA . THR A 1 892 ? 7.983 -15.427 -24.737 1.00 73.75 892 THR A CA 1
ATOM 6784 C C . THR A 1 892 ? 8.819 -15.448 -26.004 1.00 73.75 892 THR A C 1
ATOM 6786 O O . THR A 1 892 ? 9.632 -16.349 -26.193 1.00 73.75 892 THR A O 1
ATOM 6789 N N . THR A 1 893 ? 8.623 -14.464 -26.878 1.00 67.94 893 THR A N 1
ATOM 6790 C CA . THR A 1 893 ? 9.387 -14.320 -28.122 1.00 67.94 893 THR A CA 1
ATOM 6791 C C . THR A 1 893 ? 10.354 -13.155 -27.990 1.00 67.94 893 THR A C 1
ATOM 6793 O O . THR A 1 893 ? 9.945 -12.008 -27.818 1.00 67.94 893 THR A O 1
ATOM 6796 N N . LEU A 1 894 ? 11.645 -13.445 -28.091 1.00 67.81 894 LEU A N 1
ATOM 6797 C CA . LEU A 1 894 ? 12.715 -12.462 -28.136 1.00 67.81 894 LEU A CA 1
ATOM 6798 C C . LEU A 1 894 ? 13.188 -12.351 -29.578 1.00 67.81 894 LEU A C 1
ATOM 6800 O O . LEU A 1 894 ? 13.475 -13.360 -30.217 1.00 67.81 894 LEU A O 1
ATOM 6804 N N . THR A 1 895 ? 13.259 -11.136 -30.102 1.00 61.12 895 THR A N 1
ATOM 6805 C CA . THR A 1 895 ? 13.778 -10.849 -31.444 1.00 61.12 895 THR A CA 1
ATOM 6806 C C . THR A 1 895 ? 14.826 -9.755 -31.353 1.00 61.12 895 THR A C 1
ATOM 6808 O O . THR A 1 895 ? 14.664 -8.834 -30.551 1.00 61.12 895 THR A O 1
ATOM 6811 N N . ARG A 1 896 ? 15.843 -9.809 -32.217 1.00 54.72 896 ARG A N 1
ATOM 6812 C CA . ARG A 1 896 ? 16.817 -8.729 -32.411 1.00 54.72 896 ARG A CA 1
ATOM 6813 C C . ARG A 1 896 ? 16.115 -7.370 -32.567 1.00 54.72 896 ARG A C 1
ATOM 6815 O O . ARG A 1 896 ? 15.252 -7.216 -33.435 1.00 54.72 896 ARG A O 1
ATOM 6822 N N . ALA A 1 897 ? 16.480 -6.399 -31.730 1.00 47.16 897 ALA A N 1
ATOM 6823 C CA . ALA A 1 897 ? 16.075 -4.999 -31.881 1.00 47.16 897 ALA A CA 1
ATOM 6824 C C . ALA A 1 897 ? 16.997 -4.294 -32.899 1.00 47.16 897 ALA A C 1
ATOM 6826 O O . ALA A 1 897 ? 18.110 -4.755 -33.136 1.00 47.16 897 ALA A O 1
ATOM 6827 N N . LYS A 1 898 ? 16.564 -3.185 -33.523 1.00 43.62 898 LYS A N 1
ATOM 6828 C CA . LYS A 1 898 ? 17.456 -2.371 -34.379 1.00 43.62 898 LYS A CA 1
ATOM 6829 C C . LYS A 1 898 ? 18.665 -1.908 -33.546 1.00 43.62 898 LYS A C 1
ATOM 6831 O O . LYS A 1 898 ? 18.482 -1.102 -32.642 1.00 43.62 898 LYS A O 1
ATOM 6836 N N . GLY A 1 899 ? 19.862 -2.421 -33.845 1.00 44.69 899 GLY A N 1
ATOM 6837 C CA . GLY A 1 899 ? 21.079 -2.217 -33.045 1.00 44.69 899 GLY A CA 1
ATOM 6838 C C . GLY A 1 899 ? 21.888 -3.511 -32.852 1.00 44.69 899 GLY A C 1
ATOM 6839 O O . GLY A 1 899 ? 21.507 -4.576 -33.346 1.00 44.69 899 GLY A O 1
ATOM 6840 N N . ALA A 1 900 ? 23.026 -3.430 -32.158 1.00 43.25 900 ALA A N 1
ATOM 6841 C CA . ALA A 1 900 ? 23.980 -4.527 -31.919 1.00 43.25 900 ALA A CA 1
ATOM 6842 C C . ALA A 1 900 ? 23.508 -5.579 -30.878 1.00 43.25 900 ALA A C 1
ATOM 6844 O O . ALA A 1 900 ? 24.317 -6.222 -30.217 1.00 43.25 900 ALA A O 1
ATOM 6845 N N . ASP A 1 901 ? 22.198 -5.782 -30.747 1.00 54.47 901 ASP A N 1
ATOM 6846 C CA . ASP A 1 901 ? 21.568 -6.352 -29.554 1.00 54.47 901 ASP A CA 1
ATOM 6847 C C . ASP A 1 901 ? 21.007 -7.766 -29.810 1.00 54.47 901 ASP A C 1
ATOM 6849 O O . ASP A 1 901 ? 19.880 -7.935 -30.287 1.00 54.47 901 ASP A O 1
ATOM 6853 N N . ILE A 1 902 ? 21.804 -8.796 -29.502 1.00 58.38 902 ILE A N 1
ATOM 6854 C CA . ILE A 1 902 ? 21.525 -10.215 -29.812 1.00 58.38 902 ILE A CA 1
ATOM 6855 C C . ILE A 1 902 ? 21.082 -10.985 -28.562 1.00 58.38 902 ILE A C 1
ATOM 6857 O O . ILE A 1 902 ? 21.522 -10.691 -27.447 1.00 58.38 902 ILE A O 1
ATOM 6861 N N . THR A 1 903 ? 20.195 -11.969 -28.746 1.00 68.94 903 THR A N 1
ATOM 6862 C CA . THR A 1 903 ? 19.647 -12.785 -27.653 1.00 68.94 903 THR A CA 1
ATOM 6863 C C . THR A 1 903 ? 20.671 -13.825 -27.199 1.00 68.94 903 THR A C 1
ATOM 6865 O O . THR A 1 903 ? 21.374 -14.418 -28.016 1.00 68.94 903 THR A O 1
ATOM 6868 N N . LYS A 1 904 ? 20.758 -14.063 -25.891 1.00 75.88 904 LYS A N 1
ATOM 6869 C CA . LYS A 1 904 ? 21.718 -14.983 -25.266 1.00 75.88 904 LYS A CA 1
ATOM 6870 C C . LYS A 1 904 ? 20.958 -16.080 -24.532 1.00 75.88 904 LYS A C 1
ATOM 6872 O O . LYS A 1 904 ? 20.017 -15.782 -23.800 1.00 75.88 904 LYS A O 1
ATOM 6877 N N . VAL A 1 905 ? 21.375 -17.328 -24.698 1.00 80.56 905 VAL A N 1
ATOM 6878 C CA . VAL A 1 905 ? 20.893 -18.478 -23.929 1.00 80.56 905 VAL A CA 1
ATOM 6879 C C . VAL A 1 905 ? 22.075 -19.063 -23.178 1.00 80.56 905 VAL A C 1
ATOM 6881 O O . VAL A 1 905 ? 23.065 -19.456 -23.791 1.00 80.56 905 VAL A O 1
ATOM 6884 N N . VAL A 1 906 ? 21.989 -19.106 -21.854 1.00 83.88 906 VAL A N 1
ATOM 6885 C CA . VAL A 1 906 ? 23.029 -19.704 -21.014 1.00 83.88 906 VAL A CA 1
ATOM 6886 C C . VAL A 1 906 ? 22.581 -21.092 -20.604 1.00 83.88 906 VAL A C 1
ATOM 6888 O O . VAL A 1 906 ? 21.442 -21.289 -20.188 1.00 83.88 906 VAL A O 1
ATOM 6891 N N . ILE A 1 907 ? 23.474 -22.056 -20.767 1.00 86.00 907 ILE A N 1
ATOM 6892 C CA . ILE A 1 907 ? 23.218 -23.485 -20.633 1.00 86.00 907 ILE A CA 1
ATOM 6893 C C . ILE A 1 907 ? 24.207 -24.032 -19.616 1.00 86.00 907 ILE A C 1
ATOM 6895 O O . ILE A 1 907 ? 25.412 -23.762 -19.689 1.00 86.00 907 ILE A O 1
ATOM 6899 N N . ASP A 1 908 ? 23.695 -24.808 -18.673 1.00 83.19 908 ASP A N 1
ATOM 6900 C CA . ASP A 1 908 ? 24.538 -25.581 -17.777 1.00 83.19 908 ASP A CA 1
ATOM 6901 C C . ASP A 1 908 ? 25.061 -26.812 -18.519 1.00 83.19 908 ASP A C 1
ATOM 6903 O O . ASP A 1 908 ? 24.292 -27.606 -19.061 1.00 83.19 908 ASP A O 1
ATOM 6907 N N . ASN A 1 909 ? 26.383 -26.968 -18.564 1.00 79.62 909 ASN A N 1
ATOM 6908 C CA . ASN A 1 909 ? 26.999 -28.057 -19.309 1.00 79.62 909 ASN A CA 1
ATOM 6909 C C . ASN A 1 909 ? 26.876 -29.408 -18.585 1.00 79.62 909 ASN A C 1
ATOM 6911 O O . ASN A 1 909 ? 27.069 -30.441 -19.220 1.00 79.62 909 ASN A O 1
ATOM 6915 N N . ALA A 1 910 ? 26.581 -29.414 -17.279 1.00 76.12 910 ALA A N 1
ATOM 6916 C CA . ALA A 1 910 ? 26.354 -30.644 -16.523 1.00 76.12 910 ALA A CA 1
ATOM 6917 C C . ALA A 1 910 ? 24.969 -31.241 -16.811 1.00 76.12 910 ALA A C 1
ATOM 6919 O O . ALA A 1 910 ? 24.848 -32.445 -17.025 1.00 76.12 910 ALA A O 1
ATOM 6920 N N . THR A 1 911 ? 23.931 -30.401 -16.847 1.00 76.75 911 THR A N 1
ATOM 6921 C CA . THR A 1 911 ? 22.542 -30.837 -17.071 1.00 76.75 911 THR A CA 1
ATOM 6922 C C . THR A 1 911 ? 22.098 -30.766 -18.534 1.00 76.75 911 THR A C 1
ATOM 6924 O O . THR A 1 911 ? 21.106 -31.390 -18.902 1.00 76.75 911 THR A O 1
ATOM 6927 N N . GLY A 1 912 ? 22.785 -29.990 -19.379 1.00 77.06 912 GLY A N 1
ATOM 6928 C CA . GLY A 1 912 ? 22.367 -29.696 -20.756 1.00 77.06 912 GLY A CA 1
ATOM 6929 C C . GLY A 1 912 ? 21.121 -28.802 -20.852 1.00 77.06 912 GLY A C 1
ATOM 6930 O O . GLY A 1 912 ? 20.665 -28.492 -21.955 1.00 77.06 912 GLY A O 1
ATOM 6931 N N . GLY A 1 913 ? 20.568 -28.379 -19.710 1.00 84.25 913 GLY A N 1
ATOM 6932 C CA . GLY A 1 913 ? 19.368 -27.560 -19.615 1.00 84.25 913 GLY A CA 1
ATOM 6933 C C . GLY A 1 913 ? 19.662 -26.057 -19.729 1.00 84.25 913 GLY A C 1
ATOM 6934 O O . GLY A 1 913 ? 20.747 -25.594 -19.358 1.00 84.25 913 GLY A O 1
ATOM 6935 N N . PRO A 1 914 ? 18.699 -25.257 -20.220 1.00 88.12 914 PRO A N 1
ATOM 6936 C CA . PRO A 1 914 ? 18.836 -23.808 -20.258 1.00 88.12 914 PRO A CA 1
ATOM 6937 C C . PRO A 1 914 ? 18.711 -23.230 -18.839 1.00 88.12 914 PRO A C 1
ATOM 6939 O O . PRO A 1 914 ? 17.693 -23.416 -18.171 1.00 88.12 914 PRO A O 1
ATOM 6942 N N . LEU A 1 915 ? 19.736 -22.499 -18.399 1.00 84.06 915 LEU A N 1
ATOM 6943 C CA . LEU A 1 915 ? 19.749 -21.770 -17.131 1.00 84.06 915 LEU A CA 1
ATOM 6944 C C . LEU A 1 915 ? 18.925 -20.489 -17.214 1.00 84.06 915 LEU A C 1
ATOM 6946 O O . LEU A 1 915 ? 18.160 -20.220 -16.297 1.00 84.06 915 LEU A O 1
ATOM 6950 N N . TYR A 1 916 ? 19.087 -19.705 -18.285 1.00 85.88 916 TYR A N 1
ATOM 6951 C CA . TYR A 1 916 ? 18.332 -18.470 -18.524 1.00 85.88 916 TYR A CA 1
ATOM 6952 C C . TYR A 1 916 ? 18.469 -17.956 -19.965 1.00 85.88 916 TYR A C 1
ATOM 6954 O O . TYR A 1 916 ? 19.380 -18.347 -20.702 1.00 85.88 916 TYR A O 1
ATOM 6962 N N . VAL A 1 917 ? 17.562 -17.052 -20.352 1.00 82.50 917 VAL A N 1
ATOM 6963 C CA . VAL A 1 917 ? 17.515 -16.389 -21.664 1.00 82.50 917 VAL A CA 1
ATOM 6964 C C . VAL A 1 917 ? 17.460 -14.872 -21.495 1.00 82.50 917 VAL A C 1
ATOM 6966 O O . VAL A 1 917 ? 16.663 -14.362 -20.713 1.00 82.50 917 VAL A O 1
ATOM 6969 N N . VAL A 1 918 ? 18.273 -14.132 -22.248 1.00 75.25 918 VAL A N 1
ATOM 6970 C CA . VAL A 1 918 ? 18.367 -12.666 -22.145 1.00 75.25 918 VAL A CA 1
ATOM 6971 C C . VAL A 1 918 ? 18.241 -12.029 -23.519 1.00 75.25 918 VAL A C 1
ATOM 6973 O O . VAL A 1 918 ? 19.019 -12.335 -24.422 1.00 75.25 918 VAL A O 1
ATOM 6976 N N . GLY A 1 919 ? 17.269 -11.130 -23.672 1.00 66.94 919 GLY A N 1
ATOM 6977 C CA . GLY A 1 919 ? 17.056 -10.300 -24.855 1.00 66.94 919 GLY A CA 1
ATOM 6978 C C . GLY A 1 919 ? 17.931 -9.049 -24.876 1.00 66.94 919 GLY A C 1
ATOM 6979 O O . GLY A 1 919 ? 18.344 -8.535 -23.843 1.00 66.94 919 GLY A O 1
ATOM 6980 N N . GLY A 1 920 ? 18.191 -8.532 -26.075 1.00 54.19 920 GLY A N 1
ATOM 6981 C CA . GLY A 1 920 ? 19.267 -7.571 -26.317 1.00 54.19 920 GLY A CA 1
ATOM 6982 C C . GLY A 1 920 ? 19.100 -6.131 -25.799 1.00 54.19 920 GLY A C 1
ATOM 6983 O O . GLY A 1 920 ? 19.980 -5.331 -26.049 1.00 54.19 920 GLY A O 1
ATOM 6984 N N . ARG A 1 921 ? 18.049 -5.749 -25.061 1.00 50.94 921 ARG A N 1
ATOM 6985 C CA . ARG A 1 921 ? 17.824 -4.329 -24.682 1.00 50.94 921 ARG A CA 1
ATOM 6986 C C . ARG A 1 921 ? 18.627 -3.802 -23.479 1.00 50.94 921 ARG A C 1
ATOM 6988 O O . ARG A 1 921 ? 18.347 -2.706 -23.003 1.00 50.94 921 ARG A O 1
ATOM 6995 N N . THR A 1 922 ? 19.607 -4.536 -22.965 1.00 46.16 922 THR A N 1
ATOM 6996 C CA . THR A 1 922 ? 20.326 -4.139 -21.744 1.00 46.16 922 THR A CA 1
ATOM 6997 C C . THR A 1 922 ? 21.623 -3.405 -22.083 1.00 46.16 922 THR A C 1
ATOM 6999 O O . THR A 1 922 ? 22.687 -4.014 -22.215 1.00 46.16 922 THR A O 1
ATOM 7002 N N . THR A 1 923 ? 21.561 -2.080 -22.213 1.00 43.22 923 THR A N 1
ATOM 7003 C CA . THR A 1 923 ? 22.770 -1.249 -22.182 1.00 43.22 923 THR A CA 1
ATOM 7004 C C . THR A 1 923 ? 23.363 -1.281 -20.774 1.00 43.22 923 THR A C 1
ATOM 7006 O O . THR A 1 923 ? 22.743 -0.790 -19.840 1.00 43.22 923 THR A O 1
ATOM 7009 N N . GLY A 1 924 ? 24.567 -1.836 -20.621 1.00 49.28 924 GLY A N 1
ATOM 7010 C CA . GLY A 1 924 ? 25.414 -1.611 -19.443 1.00 49.28 924 GLY A CA 1
ATOM 7011 C C . GLY A 1 924 ? 25.036 -2.324 -18.138 1.00 49.28 924 GLY A C 1
ATOM 7012 O O . GLY A 1 924 ? 25.707 -2.085 -17.139 1.00 49.28 924 GLY A O 1
ATOM 7013 N N . GLU A 1 925 ? 24.045 -3.216 -18.123 1.00 54.09 925 GLU A N 1
ATOM 7014 C CA . GLU A 1 925 ? 23.596 -3.906 -16.905 1.00 54.09 925 GLU A CA 1
ATOM 7015 C C . GLU A 1 925 ? 23.681 -5.438 -17.010 1.00 54.09 925 GLU A C 1
ATOM 7017 O O . GLU A 1 925 ? 23.847 -6.024 -18.083 1.00 54.09 925 GLU A O 1
ATOM 7022 N N . LEU A 1 926 ? 23.648 -6.065 -15.836 1.00 60.84 926 LEU A N 1
ATOM 7023 C CA . LEU A 1 926 ? 23.772 -7.491 -15.562 1.00 60.84 926 LEU A CA 1
ATOM 7024 C C . LEU A 1 926 ? 23.021 -8.397 -16.562 1.00 60.84 926 LEU A C 1
ATOM 7026 O O . LEU A 1 926 ? 21.805 -8.316 -16.691 1.00 60.84 926 LEU A O 1
ATOM 7030 N N . VAL A 1 927 ? 23.747 -9.307 -17.227 1.00 66.62 927 VAL A N 1
ATOM 7031 C CA . VAL A 1 927 ? 23.165 -10.325 -18.123 1.00 66.62 927 VAL A CA 1
ATOM 7032 C C . VAL A 1 927 ? 22.630 -11.517 -17.332 1.00 66.62 927 VAL A C 1
ATOM 7034 O O . VAL A 1 927 ? 21.652 -12.113 -17.755 1.00 66.62 927 VAL A O 1
ATOM 7037 N N . THR A 1 928 ? 23.226 -11.879 -16.192 1.00 75.75 928 THR A N 1
ATOM 7038 C CA . THR A 1 928 ? 22.663 -12.928 -15.322 1.00 75.75 928 THR A CA 1
ATOM 7039 C C . THR A 1 928 ? 21.367 -12.428 -14.664 1.00 75.75 928 THR A C 1
ATOM 7041 O O . THR A 1 928 ? 21.447 -11.514 -13.849 1.00 75.75 928 THR A O 1
ATOM 7044 N N . PRO A 1 929 ? 20.183 -13.010 -14.924 1.00 72.31 929 PRO A N 1
ATOM 7045 C CA . PRO A 1 929 ? 18.954 -12.549 -14.287 1.00 72.31 929 PRO A CA 1
ATOM 7046 C C . PRO A 1 929 ? 19.052 -12.685 -12.759 1.00 72.31 929 PRO A C 1
ATOM 7048 O O . PRO A 1 929 ? 19.442 -13.758 -12.281 1.00 72.31 929 PRO A O 1
ATOM 7051 N N . PRO A 1 930 ? 18.721 -11.644 -11.977 1.00 68.19 930 PRO A N 1
ATOM 7052 C CA . PRO A 1 930 ? 18.754 -11.706 -10.515 1.00 68.19 930 PRO A CA 1
ATOM 7053 C C . PRO A 1 930 ? 17.906 -12.847 -9.932 1.00 68.19 930 PRO A C 1
ATOM 7055 O O . PRO A 1 930 ? 18.270 -13.434 -8.915 1.00 68.19 930 PRO A O 1
ATOM 7058 N N . GLU A 1 931 ? 16.826 -13.239 -10.613 1.00 69.94 931 GLU A N 1
ATOM 7059 C CA . GLU A 1 931 ? 15.964 -14.363 -10.230 1.00 69.94 931 GLU A CA 1
ATOM 7060 C C . GLU A 1 931 ? 16.710 -15.699 -10.235 1.00 69.94 931 GLU A C 1
ATOM 7062 O O . GLU A 1 931 ? 16.326 -16.614 -9.510 1.00 69.94 931 GLU A O 1
ATOM 7067 N N . LEU A 1 932 ? 17.772 -15.830 -11.043 1.00 75.06 932 LEU A N 1
ATOM 7068 C CA . LEU A 1 932 ? 18.651 -16.994 -10.997 1.00 75.06 932 LEU A CA 1
ATOM 7069 C C . LEU A 1 932 ? 19.453 -17.007 -9.695 1.00 75.06 932 LEU A C 1
ATOM 7071 O O . LEU A 1 932 ? 19.559 -18.060 -9.079 1.00 75.06 932 LEU A O 1
ATOM 7075 N N . LEU A 1 933 ? 19.991 -15.859 -9.269 1.00 71.50 933 LEU A N 1
ATOM 7076 C CA . LEU A 1 933 ? 20.813 -15.750 -8.057 1.00 71.50 933 LEU A CA 1
ATOM 7077 C C . LEU A 1 933 ? 20.011 -16.093 -6.794 1.00 71.50 933 LEU A C 1
ATOM 7079 O O . LEU A 1 933 ? 20.561 -16.670 -5.861 1.00 71.50 933 LEU A O 1
ATOM 7083 N N . ALA A 1 934 ? 18.704 -15.818 -6.802 1.00 65.75 934 ALA A N 1
ATOM 7084 C CA . ALA A 1 934 ? 17.782 -16.168 -5.723 1.00 65.75 934 ALA A CA 1
ATOM 7085 C C . ALA A 1 934 ? 17.497 -17.681 -5.593 1.00 65.75 934 ALA A C 1
ATOM 7087 O O . ALA A 1 934 ? 16.916 -18.107 -4.593 1.00 65.75 934 ALA A O 1
ATOM 7088 N N . ARG A 1 935 ? 17.844 -18.510 -6.592 1.00 75.00 935 ARG A N 1
ATOM 7089 C CA . ARG A 1 935 ? 17.560 -19.955 -6.553 1.00 75.00 935 ARG A CA 1
ATOM 7090 C C . ARG A 1 935 ? 18.534 -20.671 -5.623 1.00 75.00 935 ARG A C 1
ATOM 7092 O O . ARG A 1 935 ? 19.740 -20.434 -5.663 1.00 75.00 935 ARG A O 1
ATOM 7099 N N . ALA A 1 936 ? 18.023 -21.601 -4.822 1.00 64.31 936 ALA A N 1
ATOM 7100 C CA . ALA A 1 936 ? 18.873 -22.477 -4.024 1.00 64.31 936 ALA A CA 1
ATOM 7101 C C . ALA A 1 936 ? 19.778 -23.316 -4.945 1.00 64.31 936 ALA A C 1
ATOM 7103 O O . ALA A 1 936 ? 19.301 -23.906 -5.913 1.00 64.31 936 ALA A O 1
ATOM 7104 N N . GLY A 1 937 ? 21.084 -23.346 -4.660 1.00 64.62 937 GLY A N 1
ATOM 7105 C CA . GLY A 1 937 ? 22.067 -24.030 -5.509 1.00 64.62 937 GLY A CA 1
ATOM 7106 C C . GLY A 1 937 ? 22.316 -23.343 -6.856 1.00 64.62 937 GLY A C 1
ATOM 7107 O O . GLY A 1 937 ? 22.819 -23.983 -7.779 1.00 64.62 937 GLY A O 1
ATOM 7108 N N . SER A 1 938 ? 21.948 -22.063 -6.988 1.00 68.06 938 SER A N 1
ATOM 7109 C CA . SER A 1 938 ? 22.186 -21.299 -8.206 1.00 68.06 938 SER A CA 1
ATOM 7110 C C . SER A 1 938 ? 23.672 -21.261 -8.574 1.00 68.06 938 SER A C 1
ATOM 7112 O O . SER A 1 938 ? 24.545 -21.227 -7.699 1.00 68.06 938 SER A O 1
ATOM 7114 N N . PRO A 1 939 ? 23.991 -21.274 -9.878 1.00 70.00 939 PRO A N 1
ATOM 7115 C CA . PRO A 1 939 ? 25.373 -21.234 -10.300 1.00 70.00 939 PRO A CA 1
ATOM 7116 C C . PRO A 1 939 ? 26.005 -19.881 -9.926 1.00 70.00 939 PRO A C 1
ATOM 7118 O O . PRO A 1 939 ? 25.418 -18.837 -10.221 1.00 70.00 939 PRO A O 1
ATOM 7121 N N . PRO A 1 940 ? 27.220 -19.860 -9.346 1.00 72.62 940 PRO A N 1
ATOM 7122 C CA . PRO A 1 940 ? 27.851 -18.649 -8.818 1.00 72.62 940 PRO A CA 1
ATOM 7123 C C . PRO A 1 940 ? 28.461 -17.771 -9.925 1.00 72.62 940 PRO A C 1
ATOM 7125 O O . PRO A 1 940 ? 29.527 -17.195 -9.738 1.00 72.62 940 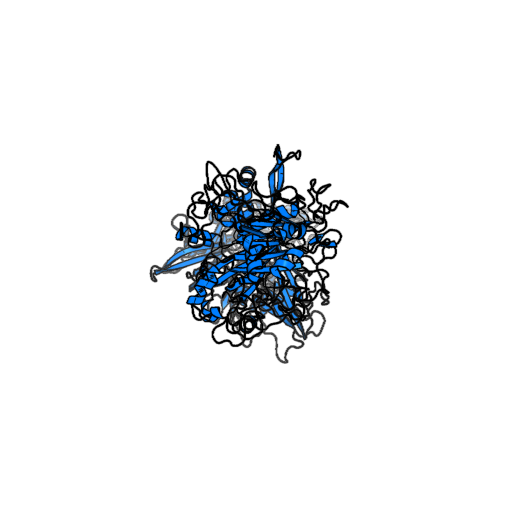PRO A O 1
ATOM 7128 N N . ILE A 1 941 ? 27.839 -17.689 -11.108 1.00 72.50 941 ILE A N 1
ATOM 7129 C CA . ILE A 1 941 ? 28.366 -16.977 -12.279 1.00 72.50 941 ILE A CA 1
ATOM 7130 C C . ILE A 1 941 ? 27.603 -15.682 -12.560 1.00 72.50 941 ILE A C 1
ATOM 7132 O O . ILE A 1 941 ? 26.387 -15.652 -12.757 1.00 72.50 941 ILE A O 1
ATOM 7136 N N . LEU A 1 942 ? 28.362 -14.598 -12.666 1.00 73.19 942 LEU A N 1
ATOM 7137 C CA . LEU A 1 942 ? 27.892 -13.300 -13.114 1.00 73.19 942 LEU A CA 1
ATOM 7138 C C . LEU A 1 942 ? 28.387 -13.057 -14.539 1.00 73.19 942 LEU A C 1
ATOM 7140 O O . LEU A 1 942 ? 29.588 -13.124 -14.788 1.00 73.19 942 LEU A O 1
ATOM 7144 N N . ILE A 1 943 ? 27.494 -12.732 -15.464 1.00 72.00 943 ILE A N 1
ATOM 7145 C CA . ILE A 1 943 ? 27.860 -12.292 -16.811 1.00 72.00 943 ILE A CA 1
ATOM 7146 C C . ILE A 1 943 ? 27.388 -10.850 -16.967 1.00 72.00 943 ILE A C 1
ATOM 7148 O O . ILE A 1 943 ? 26.245 -10.523 -16.658 1.00 72.00 943 ILE A O 1
ATOM 7152 N N . THR A 1 944 ? 28.265 -9.970 -17.438 1.00 64.56 944 THR A N 1
ATOM 7153 C CA . THR A 1 944 ? 27.938 -8.573 -17.764 1.00 64.56 944 THR A CA 1
ATOM 7154 C C . THR A 1 944 ? 28.466 -8.242 -19.155 1.00 64.56 944 THR A C 1
ATOM 7156 O O . THR A 1 944 ? 29.440 -8.851 -19.602 1.00 64.56 944 THR A O 1
ATOM 7159 N N . THR A 1 945 ? 27.827 -7.312 -19.872 1.00 56.28 945 THR A N 1
ATOM 7160 C CA . THR A 1 945 ? 28.250 -6.940 -21.234 1.00 56.28 945 THR A CA 1
ATOM 7161 C C . THR A 1 945 ? 28.282 -5.431 -21.468 1.00 56.28 945 THR A C 1
ATOM 7163 O O . THR A 1 945 ? 27.399 -4.723 -20.995 1.00 56.28 945 THR A O 1
ATOM 7166 N N . ASN A 1 946 ? 29.260 -4.945 -22.240 1.00 52.94 946 ASN A N 1
ATOM 7167 C CA . ASN A 1 946 ? 29.355 -3.568 -22.739 1.00 52.94 946 ASN A CA 1
ATOM 7168 C C . ASN A 1 946 ? 29.283 -3.586 -24.277 1.00 52.94 946 ASN A C 1
ATOM 7170 O O . ASN A 1 946 ? 30.229 -4.016 -24.925 1.00 52.94 946 ASN A O 1
ATOM 7174 N N . LEU A 1 947 ? 28.159 -3.153 -24.860 1.00 52.03 947 LEU A N 1
ATOM 7175 C CA . LEU A 1 947 ? 27.832 -3.378 -26.282 1.00 52.03 947 LEU A CA 1
ATOM 7176 C C . LEU A 1 947 ? 27.944 -2.127 -27.176 1.00 52.03 947 LEU A C 1
ATOM 7178 O O . LEU A 1 947 ? 27.432 -2.102 -28.290 1.00 52.03 947 LEU A O 1
ATOM 7182 N N . THR A 1 948 ? 28.646 -1.082 -26.739 1.00 50.56 948 THR A N 1
ATOM 7183 C CA . THR A 1 948 ? 28.688 0.217 -27.448 1.00 50.56 948 THR A CA 1
ATOM 7184 C C . THR A 1 948 ? 29.443 0.232 -28.793 1.00 50.56 948 THR A C 1
ATOM 7186 O O . THR A 1 948 ? 29.434 1.261 -29.465 1.00 50.56 948 THR A O 1
ATOM 7189 N N . ARG A 1 949 ? 30.091 -0.867 -29.222 1.00 51.78 949 ARG A N 1
ATOM 7190 C CA . ARG A 1 949 ? 30.977 -0.906 -30.414 1.00 51.78 949 ARG A CA 1
ATOM 7191 C C . ARG A 1 949 ? 30.551 -1.854 -31.546 1.00 51.78 949 ARG A C 1
ATOM 7193 O O . ARG A 1 949 ? 31.266 -1.954 -32.536 1.00 51.78 949 ARG A O 1
ATOM 7200 N N . GLY A 1 950 ? 29.434 -2.570 -31.430 1.00 53.91 950 GLY A N 1
ATOM 7201 C CA . GLY A 1 950 ? 29.032 -3.551 -32.446 1.00 53.91 950 GLY A CA 1
ATOM 7202 C C . GLY A 1 950 ? 28.699 -2.916 -33.803 1.00 53.91 950 GLY A C 1
ATOM 7203 O O . GLY A 1 950 ? 27.870 -2.012 -33.871 1.00 53.91 950 GLY A O 1
ATOM 7204 N N . GLY A 1 951 ? 29.313 -3.407 -34.883 1.00 55.31 951 GLY A N 1
ATOM 7205 C CA . GLY A 1 951 ? 29.056 -2.960 -36.256 1.00 55.31 951 GLY A CA 1
ATOM 7206 C C . GLY A 1 951 ? 29.902 -1.792 -36.765 1.00 55.31 951 GLY A C 1
ATOM 7207 O O . GLY A 1 951 ? 29.635 -1.261 -37.842 1.00 55.31 951 GLY A O 1
ATOM 7208 N N . THR A 1 952 ? 30.926 -1.374 -36.023 1.00 64.81 952 THR A N 1
ATOM 7209 C CA . THR A 1 952 ? 31.888 -0.359 -36.477 1.00 64.81 952 THR A CA 1
ATOM 7210 C C . THR A 1 952 ? 33.089 -1.005 -37.171 1.00 64.81 952 THR A C 1
ATOM 7212 O O . THR A 1 952 ? 33.385 -2.175 -36.953 1.00 64.81 952 THR A O 1
ATOM 7215 N N . PHE A 1 953 ? 33.789 -0.279 -38.043 1.00 71.38 953 PHE A N 1
ATOM 7216 C CA . PHE A 1 953 ? 35.017 -0.775 -38.677 1.00 71.38 953 PHE A CA 1
ATOM 7217 C C . PHE A 1 953 ? 36.099 -1.016 -37.611 1.00 71.38 953 PHE A C 1
ATOM 7219 O O . PHE A 1 953 ? 36.381 -0.112 -36.825 1.00 71.38 953 PHE A O 1
ATOM 7226 N N . LEU A 1 954 ? 36.664 -2.228 -37.558 1.00 71.81 954 LEU A N 1
ATOM 7227 C CA . LEU A 1 954 ? 37.721 -2.595 -36.606 1.00 71.81 954 LEU A CA 1
ATOM 7228 C C . LEU A 1 954 ? 39.100 -2.286 -37.196 1.00 71.81 954 LEU A C 1
ATOM 7230 O O . LEU A 1 954 ? 39.957 -1.749 -36.500 1.00 71.81 954 LEU A O 1
ATOM 7234 N N . GLY A 1 955 ? 39.307 -2.617 -38.471 1.00 78.38 955 GLY A N 1
ATOM 7235 C CA . GLY A 1 955 ? 40.570 -2.397 -39.165 1.00 78.38 955 GLY A CA 1
ATOM 7236 C C . GLY A 1 955 ? 40.700 -3.246 -40.425 1.00 78.38 955 GLY A C 1
ATOM 7237 O O . GLY A 1 955 ? 39.778 -3.956 -40.819 1.00 78.38 955 GLY A O 1
ATOM 7238 N N . GLN A 1 956 ? 41.872 -3.184 -41.042 1.00 85.88 956 GLN A N 1
ATOM 7239 C CA . GLN A 1 956 ? 42.253 -4.009 -42.184 1.00 85.88 956 GLN A CA 1
ATOM 7240 C C . GLN A 1 956 ? 43.737 -4.371 -42.085 1.00 85.88 956 GLN A C 1
ATOM 7242 O O . GLN A 1 956 ? 44.489 -3.673 -41.404 1.00 85.88 956 GLN A O 1
ATOM 7247 N N . ALA A 1 957 ? 44.149 -5.449 -42.744 1.00 85.31 957 ALA A N 1
ATOM 7248 C CA . ALA A 1 957 ? 45.533 -5.906 -42.771 1.00 85.31 957 ALA A CA 1
ATOM 7249 C C . ALA A 1 957 ? 45.893 -6.502 -44.134 1.00 85.31 957 ALA A C 1
ATOM 7251 O O . ALA A 1 957 ? 45.054 -7.132 -44.784 1.00 85.31 957 ALA A O 1
ATOM 7252 N N . TRP A 1 958 ? 47.154 -6.346 -44.533 1.00 87.75 958 TRP A N 1
ATOM 7253 C CA . TRP A 1 958 ? 47.676 -6.896 -45.779 1.00 87.75 958 TRP A CA 1
ATOM 7254 C C . TRP A 1 958 ? 48.607 -8.086 -45.545 1.00 87.75 958 TRP A C 1
ATOM 7256 O O . TRP A 1 958 ? 49.450 -8.098 -44.645 1.00 87.75 958 TRP A O 1
ATOM 7266 N N . PHE A 1 959 ? 48.482 -9.082 -46.416 1.00 88.00 959 PHE A N 1
ATOM 7267 C CA . PHE A 1 959 ? 49.274 -10.304 -46.404 1.00 88.00 959 PHE A CA 1
ATOM 7268 C C . PHE A 1 959 ? 49.968 -10.502 -47.753 1.00 88.00 959 PHE A C 1
ATOM 7270 O O . PHE A 1 959 ? 49.381 -10.287 -48.819 1.00 88.00 959 PHE A O 1
ATOM 7277 N N . GLY A 1 960 ? 51.234 -10.917 -47.710 1.00 83.69 960 GLY A N 1
ATOM 7278 C CA . GLY A 1 960 ? 52.009 -11.285 -48.891 1.00 83.69 960 GLY A CA 1
ATOM 7279 C C . GLY A 1 960 ? 51.526 -12.593 -49.527 1.00 83.69 960 GLY A C 1
ATOM 7280 O O . GLY A 1 960 ? 50.705 -13.315 -48.967 1.00 83.69 960 GLY A O 1
ATOM 7281 N N . SER A 1 961 ? 52.104 -12.960 -50.673 1.00 80.31 961 SER A N 1
ATOM 7282 C CA . SER A 1 961 ? 51.724 -14.168 -51.432 1.00 80.31 961 SER A CA 1
ATOM 7283 C C . SER A 1 961 ? 51.956 -15.500 -50.708 1.00 80.31 961 SER A C 1
ATOM 7285 O O . SER A 1 961 ? 51.418 -16.525 -51.120 1.00 80.31 961 SER A O 1
ATOM 7287 N N . ARG A 1 962 ? 52.734 -15.493 -49.618 1.00 76.75 962 ARG A N 1
ATOM 7288 C CA . ARG A 1 962 ? 52.961 -16.645 -48.729 1.00 76.75 962 ARG A CA 1
ATOM 7289 C C . ARG A 1 962 ? 52.069 -16.649 -47.480 1.00 76.75 962 ARG A C 1
ATOM 7291 O O . ARG A 1 962 ? 52.151 -17.588 -46.698 1.00 76.75 962 ARG A O 1
ATOM 7298 N N . GLY A 1 963 ? 51.223 -15.630 -47.300 1.00 74.56 963 GLY A N 1
ATOM 7299 C CA . GLY A 1 963 ? 50.368 -15.464 -46.121 1.00 74.56 963 GLY A CA 1
ATOM 7300 C C . GLY A 1 963 ? 51.023 -14.731 -44.944 1.00 74.56 963 GLY A C 1
ATOM 7301 O O . GLY A 1 963 ? 50.408 -14.629 -43.888 1.00 74.56 963 GLY A O 1
ATOM 7302 N N . ASP A 1 964 ? 52.239 -14.204 -45.109 1.00 81.81 964 ASP A N 1
ATOM 7303 C CA . ASP A 1 964 ? 52.923 -13.407 -44.082 1.00 81.81 964 ASP A CA 1
ATOM 7304 C C . ASP A 1 964 ? 52.339 -11.985 -44.012 1.00 81.81 964 ASP A C 1
ATOM 7306 O O . ASP A 1 964 ? 52.122 -11.357 -45.051 1.00 81.81 964 ASP A O 1
ATOM 7310 N N . THR A 1 965 ? 52.114 -11.451 -42.806 1.00 83.50 965 THR A N 1
ATOM 7311 C CA . THR A 1 965 ? 51.654 -10.063 -42.617 1.00 83.50 965 THR A CA 1
ATOM 7312 C C . THR A 1 965 ? 52.704 -9.074 -43.122 1.00 83.50 965 THR A C 1
ATOM 7314 O O . THR A 1 965 ? 53.882 -9.158 -42.757 1.00 83.50 965 THR A O 1
ATOM 7317 N N . LEU A 1 966 ? 52.287 -8.126 -43.960 1.00 79.62 966 LEU A N 1
ATOM 7318 C CA . LEU A 1 966 ? 53.166 -7.077 -44.465 1.00 79.62 966 LEU A CA 1
ATOM 7319 C C . LEU A 1 966 ? 53.427 -6.028 -43.372 1.00 79.62 966 LEU A C 1
ATOM 7321 O O . LEU A 1 966 ? 52.597 -5.772 -42.507 1.00 79.62 966 LEU A O 1
ATOM 7325 N N . ARG A 1 967 ? 54.625 -5.435 -43.370 1.00 74.19 967 ARG A N 1
ATOM 7326 C CA . ARG A 1 967 ? 54.936 -4.297 -42.486 1.00 74.19 967 ARG A CA 1
ATOM 7327 C C . ARG A 1 967 ? 54.334 -3.030 -43.081 1.00 74.19 967 ARG A C 1
ATOM 7329 O O . ARG A 1 967 ? 54.385 -2.890 -44.294 1.00 74.19 967 ARG A O 1
ATOM 7336 N N . SER A 1 968 ? 53.932 -2.071 -42.249 1.00 68.50 968 SER A N 1
ATOM 7337 C CA . SER A 1 968 ? 53.274 -0.817 -42.668 1.00 68.50 968 SER A CA 1
ATOM 7338 C C . SER A 1 968 ? 53.958 -0.032 -43.802 1.00 68.50 968 SER A C 1
ATOM 7340 O O . SER A 1 968 ? 53.284 0.637 -44.569 1.00 68.50 968 SER A O 1
ATOM 7342 N N . LEU A 1 969 ? 55.287 -0.116 -43.951 1.00 67.94 969 LEU A N 1
ATOM 7343 C CA . LEU A 1 969 ? 56.038 0.521 -45.052 1.00 67.94 969 LEU A CA 1
ATOM 7344 C C . LEU A 1 969 ? 55.959 -0.230 -46.398 1.00 67.94 969 LEU A C 1
ATOM 7346 O O . LEU A 1 969 ? 56.363 0.309 -47.423 1.00 67.94 969 LEU A O 1
ATOM 7350 N N . ALA A 1 970 ? 55.514 -1.486 -46.387 1.00 71.94 970 ALA A N 1
ATOM 7351 C CA . ALA A 1 970 ? 55.402 -2.377 -47.542 1.00 71.94 970 ALA A CA 1
ATOM 7352 C C . ALA A 1 970 ? 53.946 -2.785 -47.839 1.00 71.94 970 ALA A C 1
ATOM 7354 O O . ALA A 1 970 ? 53.709 -3.541 -48.782 1.00 71.94 970 ALA A O 1
ATOM 7355 N N . GLU A 1 971 ? 52.988 -2.325 -47.030 1.00 82.44 971 GLU A N 1
ATOM 7356 C CA . GLU A 1 971 ? 51.560 -2.501 -47.289 1.00 82.44 971 GLU A CA 1
ATOM 7357 C C . GLU A 1 971 ? 51.153 -1.636 -48.488 1.00 82.44 971 GLU A C 1
ATOM 7359 O O . GLU A 1 971 ? 51.543 -0.466 -48.552 1.00 82.44 971 GLU A O 1
ATOM 7364 N N . PRO A 1 972 ? 50.387 -2.182 -49.450 1.00 85.50 972 PRO A N 1
ATOM 7365 C CA . PRO A 1 972 ? 49.744 -1.365 -50.460 1.00 85.50 972 PRO A CA 1
ATOM 7366 C C . PRO A 1 972 ? 48.926 -0.257 -49.806 1.00 85.50 972 PRO A C 1
ATOM 7368 O O . PRO A 1 972 ? 48.221 -0.487 -48.828 1.00 85.50 972 PRO A O 1
ATOM 7371 N N . THR A 1 973 ? 48.978 0.940 -50.376 1.00 82.75 973 THR A N 1
ATOM 7372 C CA . THR A 1 973 ? 48.197 2.083 -49.887 1.00 82.75 973 THR A CA 1
ATOM 7373 C C . THR A 1 973 ? 46.718 1.976 -50.256 1.00 82.75 973 THR A C 1
ATOM 7375 O O . THR A 1 973 ? 45.948 2.861 -49.912 1.00 82.75 973 THR A O 1
ATOM 7378 N N . LEU A 1 974 ? 46.320 0.949 -51.015 1.00 86.12 974 LEU A N 1
ATOM 7379 C CA . LEU A 1 974 ? 44.930 0.691 -51.366 1.00 86.12 974 LEU A CA 1
ATOM 7380 C C . LEU A 1 974 ? 44.161 0.195 -50.135 1.00 86.12 974 LEU A C 1
ATOM 7382 O O . LEU A 1 974 ? 44.469 -0.857 -49.580 1.00 86.12 974 LEU A O 1
ATOM 7386 N N . ASP A 1 975 ? 43.106 0.910 -49.769 1.00 85.00 975 ASP A N 1
ATOM 7387 C CA . ASP A 1 975 ? 42.372 0.700 -48.531 1.00 85.00 975 ASP A CA 1
ATOM 7388 C C . ASP A 1 975 ? 40.873 0.488 -48.763 1.00 85.00 975 ASP A C 1
ATOM 7390 O O . ASP A 1 975 ? 40.272 0.991 -49.715 1.00 85.00 975 ASP A O 1
ATOM 7394 N N . TRP A 1 976 ? 40.249 -0.236 -47.836 1.00 87.50 976 TRP A N 1
ATOM 7395 C CA . TRP A 1 976 ? 38.804 -0.266 -47.673 1.00 87.50 976 TRP A CA 1
ATOM 7396 C C . TRP A 1 976 ? 38.331 1.027 -47.004 1.00 87.50 976 TRP A C 1
ATOM 7398 O O . TRP A 1 976 ? 38.601 1.284 -45.827 1.00 87.50 976 TRP A O 1
ATOM 7408 N N . ILE A 1 977 ? 37.566 1.842 -47.728 1.00 83.31 977 ILE A N 1
ATOM 7409 C CA . ILE A 1 977 ? 37.175 3.171 -47.249 1.00 83.31 977 ILE A CA 1
ATOM 7410 C C . ILE A 1 977 ? 35.994 3.057 -46.277 1.00 83.31 977 ILE A C 1
ATOM 7412 O O . ILE A 1 977 ? 34.845 2.890 -46.679 1.00 83.31 977 ILE A O 1
ATOM 7416 N N . SER A 1 978 ? 36.253 3.169 -44.972 1.00 75.25 978 SER A N 1
ATOM 7417 C CA . SER A 1 978 ? 35.239 2.984 -43.919 1.00 75.25 978 SER A CA 1
ATOM 7418 C C . SER A 1 978 ? 34.726 4.276 -43.259 1.00 75.25 978 SER A C 1
ATOM 7420 O O . SER A 1 978 ? 33.714 4.238 -42.552 1.00 75.25 978 SER A O 1
ATOM 7422 N N . ALA A 1 979 ? 35.367 5.426 -43.497 1.00 61.47 979 ALA A N 1
ATOM 7423 C CA . ALA A 1 979 ? 35.030 6.718 -42.888 1.00 61.47 979 ALA A CA 1
ATOM 7424 C C . ALA A 1 979 ? 34.988 7.865 -43.919 1.00 61.47 979 ALA A C 1
ATOM 7426 O O . ALA A 1 979 ? 35.690 7.837 -44.926 1.00 61.47 979 ALA A O 1
ATOM 7427 N N . GLY A 1 980 ? 34.177 8.898 -43.652 1.00 60.03 980 GLY A N 1
ATOM 7428 C CA . GLY A 1 980 ? 33.934 10.023 -44.570 1.00 60.03 980 GLY A CA 1
ATOM 7429 C C . GLY A 1 980 ? 32.616 9.907 -45.351 1.00 60.03 980 GLY A C 1
ATOM 7430 O O . GLY A 1 980 ? 31.743 9.114 -45.001 1.00 60.03 980 GLY A O 1
ATOM 7431 N N . ASN A 1 981 ? 32.452 10.730 -46.394 1.00 52.81 981 ASN A N 1
ATOM 7432 C CA . ASN A 1 981 ? 31.195 10.852 -47.151 1.00 52.81 981 ASN A CA 1
ATOM 7433 C C . ASN A 1 981 ? 30.948 9.737 -48.184 1.00 52.81 981 ASN A C 1
ATOM 7435 O O . ASN A 1 981 ? 29.799 9.505 -48.541 1.00 52.81 981 ASN A O 1
ATOM 7439 N N . ALA A 1 982 ? 31.995 9.059 -48.652 1.00 60.53 982 ALA A N 1
ATOM 7440 C CA . ALA A 1 982 ? 31.918 7.924 -49.574 1.00 60.53 982 ALA A CA 1
ATOM 7441 C C . ALA A 1 982 ? 32.539 6.699 -48.891 1.00 60.53 982 ALA A C 1
ATOM 7443 O O . ALA A 1 982 ? 33.656 6.285 -49.180 1.00 60.53 982 ALA A O 1
ATOM 7444 N N . ARG A 1 983 ? 31.824 6.205 -47.877 1.00 70.19 983 ARG A N 1
ATOM 7445 C CA . ARG A 1 983 ? 32.197 5.033 -47.078 1.00 70.19 983 ARG A CA 1
ATOM 7446 C C . ARG A 1 983 ? 31.542 3.781 -47.642 1.00 70.19 983 ARG A C 1
ATOM 7448 O O . ARG A 1 983 ? 30.422 3.861 -48.142 1.00 70.19 983 ARG A O 1
ATOM 7455 N N . SER A 1 984 ? 32.176 2.629 -47.469 1.00 79.12 984 SER A N 1
ATOM 7456 C CA . SER A 1 984 ? 31.549 1.336 -47.719 1.00 79.12 984 SER A CA 1
ATOM 7457 C C . SER A 1 984 ? 30.323 1.175 -46.813 1.00 79.12 984 SER A C 1
ATOM 7459 O O . SER A 1 984 ? 30.430 1.238 -45.583 1.00 79.12 984 SER A O 1
ATOM 7461 N N . VAL A 1 985 ? 29.147 1.022 -47.425 1.00 75.56 985 VAL A N 1
ATOM 7462 C CA . VAL A 1 985 ? 27.843 1.003 -46.757 1.00 75.56 985 VAL A CA 1
ATOM 7463 C C . VAL A 1 985 ? 27.325 -0.435 -46.675 1.00 75.56 985 VAL A C 1
ATOM 7465 O O . VAL A 1 985 ? 26.923 -0.991 -47.701 1.00 75.56 985 VAL A O 1
ATOM 7468 N N . PRO A 1 986 ? 27.297 -1.041 -45.478 1.00 71.38 986 PRO A N 1
ATOM 7469 C CA . PRO A 1 986 ? 26.630 -2.321 -45.281 1.00 71.38 986 PRO A CA 1
ATOM 7470 C C . PRO A 1 986 ? 25.106 -2.136 -45.368 1.00 71.38 986 PRO A C 1
ATOM 7472 O O . PRO A 1 986 ? 24.559 -1.172 -44.827 1.00 71.38 986 PRO A O 1
ATOM 7475 N N . THR A 1 987 ? 24.407 -3.051 -46.044 1.00 60.53 987 THR A N 1
ATOM 7476 C CA . THR A 1 987 ? 22.931 -3.033 -46.198 1.00 60.53 987 THR A CA 1
ATOM 7477 C C . THR A 1 987 ? 22.184 -3.585 -44.991 1.00 60.53 987 THR A C 1
ATOM 7479 O O . THR A 1 987 ? 20.982 -3.362 -44.853 1.00 60.53 987 THR A O 1
ATOM 7482 N N . GLY A 1 988 ? 22.883 -4.306 -44.120 1.00 53.38 988 GLY A N 1
ATOM 7483 C CA . GLY A 1 988 ? 22.333 -4.925 -42.925 1.00 53.38 988 GLY A CA 1
ATOM 7484 C C . GLY A 1 988 ? 23.368 -4.992 -41.814 1.00 53.38 988 GLY A C 1
ATOM 7485 O O . GLY A 1 988 ? 24.512 -4.570 -41.962 1.00 53.38 988 GLY A O 1
ATOM 7486 N N . ALA A 1 989 ? 22.964 -5.534 -40.670 1.00 44.53 989 ALA A N 1
ATOM 7487 C CA . ALA A 1 989 ? 23.805 -5.572 -39.477 1.00 44.53 989 ALA A CA 1
ATOM 7488 C C . ALA A 1 989 ? 24.571 -6.903 -39.306 1.00 44.53 989 ALA A C 1
ATOM 7490 O O . ALA A 1 989 ? 24.841 -7.320 -38.173 1.00 44.53 989 ALA A O 1
ATOM 7491 N N . LEU A 1 990 ? 24.860 -7.586 -40.422 1.00 49.25 990 LEU A N 1
ATOM 7492 C CA . LEU A 1 990 ? 25.764 -8.734 -40.515 1.00 49.25 990 LEU A CA 1
ATOM 7493 C C . LEU A 1 990 ? 27.153 -8.200 -40.875 1.00 49.25 990 LEU A C 1
ATOM 7495 O O . LEU A 1 990 ? 27.438 -7.884 -42.025 1.00 49.25 990 LEU A O 1
ATOM 7499 N N . PHE A 1 991 ? 27.995 -8.044 -39.860 1.00 56.69 991 PHE A N 1
ATOM 7500 C CA . PHE A 1 991 ? 29.357 -7.548 -40.010 1.00 56.69 991 PHE A CA 1
ATOM 7501 C C . PHE A 1 991 ? 30.307 -8.741 -39.989 1.00 56.69 991 PHE A C 1
ATOM 7503 O O . PHE A 1 991 ? 30.302 -9.510 -39.025 1.00 56.69 991 PHE A O 1
ATOM 7510 N N . ALA A 1 992 ? 31.067 -8.906 -41.067 1.00 59.88 992 ALA A N 1
ATOM 7511 C CA . ALA A 1 992 ? 31.921 -10.057 -41.312 1.00 59.88 992 ALA A CA 1
ATOM 7512 C C . ALA A 1 992 ? 33.362 -9.626 -41.611 1.00 59.88 992 ALA A C 1
ATOM 7514 O O . ALA A 1 992 ? 33.644 -8.451 -41.856 1.00 59.88 992 ALA A O 1
ATOM 7515 N N . GLU A 1 993 ? 34.266 -10.597 -41.567 1.00 75.00 993 GLU A N 1
ATOM 7516 C CA . GLU A 1 993 ? 35.624 -10.464 -42.068 1.00 75.00 993 GLU A CA 1
ATOM 7517 C C . GLU A 1 993 ? 35.648 -10.848 -43.550 1.00 75.00 993 GLU A C 1
ATOM 7519 O O . GLU A 1 993 ? 35.244 -11.954 -43.915 1.00 75.00 993 GLU A O 1
ATOM 7524 N N . TYR A 1 994 ? 36.120 -9.939 -44.399 1.00 84.06 994 TYR A N 1
ATOM 7525 C CA . TYR A 1 994 ? 36.220 -10.153 -45.842 1.00 84.06 994 TYR A CA 1
ATOM 7526 C C . TYR A 1 994 ? 37.676 -10.304 -46.257 1.00 84.06 994 TYR A C 1
ATOM 7528 O O . TYR A 1 994 ? 38.549 -9.580 -45.786 1.00 84.06 994 TYR A O 1
ATOM 7536 N N . GLU A 1 995 ? 37.923 -11.243 -47.158 1.00 89.38 995 GLU A N 1
ATOM 7537 C CA . GLU A 1 995 ? 39.211 -11.497 -47.787 1.00 89.38 995 GLU A CA 1
ATOM 7538 C C . GLU A 1 995 ? 39.134 -11.106 -49.257 1.00 89.38 995 GLU A C 1
ATOM 7540 O O . GLU A 1 995 ? 38.331 -11.658 -50.009 1.00 89.38 995 GLU A O 1
ATOM 7545 N N . ILE A 1 996 ? 39.975 -10.160 -49.662 1.00 93.94 996 ILE A N 1
ATOM 7546 C CA . ILE A 1 996 ? 40.108 -9.695 -51.039 1.00 93.94 996 ILE A CA 1
ATOM 7547 C C . ILE A 1 996 ? 41.446 -10.208 -51.554 1.00 93.94 996 ILE A C 1
ATOM 7549 O O . ILE A 1 996 ? 42.511 -9.773 -51.109 1.00 93.94 996 ILE A O 1
ATOM 7553 N N . LYS A 1 997 ? 41.391 -11.160 -52.483 1.00 93.44 997 LYS A N 1
ATOM 7554 C CA . LYS A 1 997 ? 42.575 -11.789 -53.066 1.00 93.44 997 LYS A CA 1
ATOM 7555 C C . LYS A 1 997 ? 42.848 -11.214 -54.447 1.00 93.44 997 LYS A C 1
ATOM 7557 O O . LYS A 1 997 ? 42.033 -11.376 -55.356 1.00 93.44 997 LYS A O 1
ATOM 7562 N N . TRP A 1 998 ? 44.011 -10.594 -54.604 1.00 93.31 998 TRP A N 1
ATOM 7563 C CA . TRP A 1 998 ? 44.404 -9.898 -55.825 1.00 93.31 998 TRP A CA 1
ATOM 7564 C C . TRP A 1 998 ? 45.117 -10.840 -56.794 1.00 93.31 998 TRP A C 1
ATOM 7566 O O . TRP A 1 998 ? 46.125 -11.462 -56.450 1.00 93.31 998 TRP A O 1
ATOM 7576 N N . GLN A 1 999 ? 44.577 -10.961 -58.008 1.00 91.88 999 GLN A N 1
ATOM 7577 C CA . GLN A 1 999 ? 45.156 -11.765 -59.091 1.00 91.88 999 GLN A CA 1
ATOM 7578 C C . GLN A 1 999 ? 46.101 -10.937 -59.966 1.00 91.88 999 GLN A C 1
ATOM 7580 O O . GLN A 1 999 ? 47.035 -11.484 -60.546 1.00 91.88 999 GLN A O 1
ATOM 7585 N N . ASP A 1 1000 ? 45.898 -9.621 -60.007 1.00 90.81 1000 ASP A N 1
ATOM 7586 C CA . ASP A 1 1000 ? 46.790 -8.657 -60.645 1.00 90.81 1000 ASP A CA 1
ATOM 7587 C C . ASP A 1 1000 ? 46.801 -7.332 -59.874 1.00 90.81 1000 ASP A C 1
ATOM 7589 O O . ASP A 1 1000 ? 46.110 -7.181 -58.865 1.00 90.81 1000 ASP A O 1
ATOM 7593 N N . ARG A 1 1001 ? 47.591 -6.368 -60.344 1.00 88.75 1001 ARG A N 1
ATOM 7594 C CA . ARG A 1 1001 ? 47.605 -4.997 -59.833 1.00 88.75 1001 ARG A CA 1
ATOM 7595 C C . ARG A 1 1001 ? 46.282 -4.293 -60.112 1.00 88.75 1001 ARG A C 1
ATOM 7597 O O . ARG A 1 1001 ? 45.625 -4.542 -61.122 1.00 88.75 1001 ARG A O 1
ATOM 7604 N N . GLU A 1 1002 ? 45.954 -3.324 -59.270 1.00 86.94 1002 GLU A N 1
ATOM 7605 C CA . GLU A 1 1002 ? 44.729 -2.535 -59.351 1.00 86.94 1002 GLU A CA 1
ATOM 7606 C C . GLU A 1 1002 ? 44.525 -1.832 -60.702 1.00 86.94 1002 GLU A C 1
ATOM 7608 O O . GLU A 1 1002 ? 43.393 -1.756 -61.179 1.00 86.94 1002 GLU A O 1
ATOM 7613 N N . PHE A 1 1003 ? 45.608 -1.423 -61.369 1.00 86.69 1003 PHE A N 1
ATOM 7614 C CA . PHE A 1 1003 ? 45.581 -0.814 -62.702 1.00 86.69 1003 PHE A CA 1
ATOM 7615 C C . PHE A 1 1003 ? 46.147 -1.698 -63.832 1.00 86.69 1003 PHE A C 1
ATOM 7617 O O . PHE A 1 1003 ? 45.855 -1.420 -64.988 1.00 86.69 1003 PHE A O 1
ATOM 7624 N N . GLY A 1 1004 ? 46.876 -2.781 -63.524 1.00 80.88 1004 GLY A N 1
ATOM 7625 C CA . GLY A 1 1004 ? 47.550 -3.659 -64.503 1.00 80.88 1004 GLY A CA 1
ATOM 7626 C C . GLY A 1 1004 ? 49.055 -3.423 -64.663 1.00 80.88 1004 GLY A C 1
ATOM 7627 O O . GLY A 1 1004 ? 49.668 -2.676 -63.900 1.00 80.88 1004 GLY A O 1
ATOM 7628 N N . ASN A 1 1005 ? 49.678 -4.103 -65.632 1.00 71.50 1005 ASN A N 1
ATOM 7629 C CA . ASN A 1 1005 ? 51.120 -4.042 -65.934 1.00 71.50 1005 ASN A CA 1
ATOM 7630 C C . ASN A 1 1005 ? 51.327 -3.506 -67.376 1.00 71.50 1005 ASN A C 1
ATOM 7632 O O . ASN A 1 1005 ? 50.555 -3.910 -68.244 1.00 71.50 1005 ASN A O 1
ATOM 7636 N N . PRO A 1 1006 ? 52.312 -2.611 -67.665 1.00 53.22 1006 PRO A N 1
ATOM 7637 C CA . PRO A 1 1006 ? 53.741 -2.951 -67.599 1.00 53.22 1006 PRO A CA 1
ATOM 7638 C C . PRO A 1 1006 ? 54.689 -1.900 -66.976 1.00 53.22 1006 PRO A C 1
ATOM 7640 O O . PRO A 1 1006 ? 55.901 -2.005 -67.145 1.00 53.22 1006 PRO A O 1
ATOM 7643 N N . GLY A 1 1007 ? 54.200 -0.888 -66.261 1.00 60.25 1007 GLY A N 1
ATOM 7644 C CA . GLY A 1 1007 ? 55.048 0.177 -65.715 1.00 60.25 1007 GLY A CA 1
ATOM 7645 C C . GLY A 1 1007 ? 54.253 1.454 -65.491 1.00 60.25 1007 GLY A C 1
ATOM 7646 O O . GLY A 1 1007 ? 53.196 1.633 -66.082 1.00 60.25 1007 GLY A O 1
ATOM 7647 N N . GLU A 1 1008 ? 54.735 2.290 -64.582 1.00 65.56 1008 GLU A N 1
ATOM 7648 C CA . GLU A 1 1008 ? 54.132 3.578 -64.232 1.00 65.56 1008 GLU A CA 1
ATOM 7649 C C . GLU A 1 1008 ? 53.959 4.475 -65.480 1.00 65.56 1008 GLU A C 1
ATOM 7651 O O . GLU A 1 1008 ? 54.828 4.495 -66.351 1.00 65.56 1008 GLU A O 1
ATOM 7656 N N . ILE A 1 1009 ? 52.840 5.200 -65.566 1.00 79.88 1009 ILE A N 1
ATOM 7657 C CA . ILE A 1 1009 ? 52.508 6.110 -66.672 1.00 79.88 1009 ILE A CA 1
ATOM 7658 C C . ILE A 1 1009 ? 53.321 7.394 -66.522 1.00 79.88 1009 ILE A C 1
ATOM 7660 O O . ILE A 1 1009 ? 53.297 8.028 -65.470 1.00 79.88 1009 ILE A O 1
ATOM 7664 N N . GLU A 1 1010 ? 54.020 7.807 -67.572 1.00 81.31 1010 GLU A N 1
ATOM 7665 C CA . GLU A 1 1010 ? 54.600 9.147 -67.651 1.00 81.31 1010 GLU A CA 1
ATOM 7666 C C . GLU A 1 1010 ? 53.573 10.087 -68.289 1.00 81.31 1010 GLU A C 1
ATOM 7668 O O . GLU A 1 1010 ? 52.982 9.754 -69.316 1.00 81.31 1010 GLU A O 1
ATOM 7673 N N . LEU A 1 1011 ? 53.306 11.229 -67.653 1.00 82.56 1011 LEU A N 1
ATOM 7674 C CA . LEU A 1 1011 ? 52.357 12.204 -68.186 1.00 82.56 1011 LEU A CA 1
ATOM 7675 C C . LEU A 1 1011 ? 53.025 13.040 -69.273 1.00 82.56 1011 LEU A C 1
ATOM 7677 O O . LEU A 1 1011 ? 53.910 13.842 -68.977 1.00 82.56 1011 LEU A O 1
ATOM 7681 N N . ASP A 1 1012 ? 52.550 12.906 -70.511 1.00 81.88 1012 ASP A N 1
ATOM 7682 C CA . ASP A 1 1012 ? 52.933 13.797 -71.601 1.00 81.88 1012 ASP A CA 1
ATOM 7683 C C . ASP A 1 1012 ? 51.812 14.809 -71.872 1.00 81.88 1012 ASP A C 1
ATOM 7685 O O . ASP A 1 1012 ? 50.806 14.524 -72.524 1.00 81.88 1012 ASP A O 1
ATOM 7689 N N . PHE A 1 1013 ? 51.993 16.035 -71.377 1.00 80.69 1013 PHE A N 1
ATOM 7690 C CA . PHE A 1 1013 ? 51.038 17.127 -71.591 1.00 80.69 1013 PHE A CA 1
ATOM 7691 C C . PHE A 1 1013 ? 50.985 17.617 -73.047 1.00 80.69 1013 PHE A C 1
ATOM 7693 O O . PHE A 1 1013 ? 50.033 18.312 -73.414 1.00 80.69 1013 PHE A O 1
ATOM 7700 N N . ARG A 1 1014 ? 51.990 17.282 -73.870 1.00 82.38 1014 ARG A N 1
ATOM 7701 C CA . ARG A 1 1014 ? 52.043 17.596 -75.306 1.00 82.38 1014 ARG A CA 1
ATOM 7702 C C . ARG A 1 1014 ? 51.399 16.495 -76.152 1.00 82.38 1014 ARG A C 1
ATOM 7704 O O . ARG A 1 1014 ? 50.864 16.820 -77.209 1.00 82.38 1014 ARG A O 1
ATOM 7711 N N . ASP A 1 1015 ? 51.387 15.251 -75.670 1.00 84.38 1015 ASP A N 1
ATOM 7712 C CA . ASP A 1 1015 ? 50.675 14.111 -76.265 1.00 84.38 1015 ASP A CA 1
ATOM 7713 C C . ASP A 1 1015 ? 49.651 13.491 -75.295 1.00 84.38 1015 ASP A C 1
ATOM 7715 O O . ASP A 1 1015 ? 49.792 12.386 -74.755 1.00 84.38 1015 ASP A O 1
ATOM 7719 N N . GLN A 1 1016 ? 48.557 14.225 -75.089 1.00 83.62 1016 GLN A N 1
ATOM 7720 C CA . GLN A 1 1016 ? 47.461 13.779 -74.226 1.00 83.62 1016 GLN A CA 1
ATOM 7721 C C . GLN A 1 1016 ? 46.786 12.505 -74.760 1.00 83.62 1016 GLN A C 1
ATOM 7723 O O . GLN A 1 1016 ? 46.356 11.659 -73.976 1.00 83.62 1016 GLN A O 1
ATOM 7728 N N . GLY A 1 1017 ? 46.717 12.348 -76.088 1.00 83.12 1017 GLY A N 1
ATOM 7729 C CA . GLY A 1 1017 ? 46.154 11.161 -76.734 1.00 83.12 1017 GLY A CA 1
ATOM 7730 C C . GLY A 1 1017 ? 47.006 9.911 -76.500 1.00 83.12 1017 GLY A C 1
ATOM 7731 O O . GLY A 1 1017 ? 46.457 8.843 -76.232 1.00 83.12 1017 GLY A O 1
ATOM 7732 N N . GLY A 1 1018 ? 48.334 10.050 -76.527 1.00 83.50 1018 GLY A N 1
ATOM 7733 C CA . GLY A 1 1018 ? 49.277 8.993 -76.161 1.00 83.50 1018 GLY A CA 1
ATOM 7734 C C . GLY A 1 1018 ? 49.173 8.586 -74.691 1.00 83.50 1018 GLY A C 1
ATOM 7735 O O . GLY A 1 1018 ? 49.148 7.391 -74.388 1.00 83.50 1018 GLY A O 1
ATOM 7736 N N . THR A 1 1019 ? 49.014 9.554 -73.781 1.00 85.00 1019 THR A N 1
ATOM 7737 C CA . THR A 1 1019 ? 48.813 9.275 -72.346 1.00 85.00 1019 THR A CA 1
ATOM 7738 C C . THR A 1 1019 ? 47.483 8.544 -72.084 1.00 85.00 1019 THR A C 1
ATOM 7740 O O . THR A 1 1019 ? 47.455 7.569 -71.329 1.00 85.00 1019 THR A O 1
ATOM 7743 N N . ASP A 1 1020 ? 46.390 8.940 -72.753 1.00 86.25 1020 ASP A N 1
ATOM 7744 C CA . ASP A 1 1020 ? 45.095 8.236 -72.692 1.00 86.25 1020 ASP A CA 1
ATOM 7745 C C . ASP A 1 1020 ? 45.199 6.799 -73.234 1.00 86.25 1020 ASP A C 1
ATOM 7747 O O . ASP A 1 1020 ? 44.734 5.847 -72.603 1.00 86.25 1020 ASP A O 1
ATOM 7751 N N . ALA A 1 1021 ? 45.870 6.615 -74.376 1.00 85.69 1021 ALA A N 1
ATOM 7752 C CA . ALA A 1 1021 ? 46.089 5.299 -74.970 1.00 85.69 1021 ALA A CA 1
ATOM 7753 C C . ALA A 1 1021 ? 46.928 4.382 -74.063 1.00 85.69 1021 ALA A C 1
ATOM 7755 O O . ALA A 1 1021 ? 46.605 3.200 -73.925 1.00 85.69 1021 ALA A O 1
ATOM 7756 N N . ALA A 1 1022 ? 47.959 4.918 -73.403 1.00 85.19 1022 ALA A N 1
ATOM 7757 C CA . ALA A 1 1022 ? 48.793 4.180 -72.456 1.00 85.19 1022 ALA A CA 1
ATOM 7758 C C . ALA A 1 1022 ? 48.002 3.736 -71.214 1.00 85.19 1022 ALA A C 1
ATOM 7760 O O . ALA A 1 1022 ? 48.102 2.577 -70.803 1.00 85.19 1022 ALA A O 1
ATOM 7761 N N . PHE A 1 1023 ? 47.161 4.616 -70.658 1.00 87.44 1023 PHE A N 1
ATOM 7762 C CA . PHE A 1 1023 ? 46.277 4.270 -69.543 1.00 87.44 1023 PHE A CA 1
ATOM 7763 C C . PHE A 1 1023 ? 45.287 3.162 -69.924 1.00 87.44 1023 PHE A C 1
ATOM 7765 O O . PHE A 1 1023 ? 45.150 2.174 -69.199 1.00 87.44 1023 PHE A O 1
ATOM 7772 N N . ARG A 1 1024 ? 44.651 3.258 -71.098 1.00 86.31 1024 ARG A N 1
ATOM 7773 C CA . ARG A 1 1024 ? 43.743 2.211 -71.597 1.00 86.31 1024 ARG A CA 1
ATOM 7774 C C . ARG A 1 1024 ? 44.458 0.884 -71.844 1.00 86.31 1024 ARG A C 1
ATOM 7776 O O . ARG A 1 1024 ? 43.924 -0.160 -71.480 1.00 86.31 1024 ARG A O 1
ATOM 7783 N N . ALA A 1 1025 ? 45.657 0.912 -72.427 1.00 86.12 1025 ALA A N 1
ATOM 7784 C CA . ALA A 1 1025 ? 46.453 -0.290 -72.670 1.00 86.12 1025 ALA A CA 1
ATOM 7785 C C . ALA A 1 1025 ? 46.841 -0.996 -71.361 1.00 86.12 1025 ALA A C 1
ATOM 7787 O O . ALA A 1 1025 ? 46.761 -2.219 -71.274 1.00 86.12 1025 ALA A O 1
ATOM 7788 N N . MET A 1 1026 ? 47.192 -0.228 -70.325 1.00 87.06 1026 MET A N 1
ATOM 7789 C CA . MET A 1 1026 ? 47.490 -0.747 -68.989 1.00 87.06 1026 MET A CA 1
ATOM 7790 C C . MET A 1 1026 ? 46.265 -1.435 -68.361 1.00 87.06 1026 MET A C 1
ATOM 7792 O O . MET A 1 1026 ? 46.383 -2.562 -67.880 1.00 87.06 1026 MET A O 1
ATOM 7796 N N . LEU A 1 1027 ? 45.080 -0.813 -68.433 1.00 88.75 1027 LEU A N 1
ATOM 7797 C CA . LEU A 1 1027 ? 43.838 -1.416 -67.931 1.00 88.75 1027 LEU A CA 1
ATOM 7798 C C . LEU A 1 1027 ? 43.442 -2.681 -68.704 1.00 88.75 1027 LEU A C 1
ATOM 7800 O O . LEU A 1 1027 ? 42.932 -3.619 -68.088 1.00 88.75 1027 LEU A O 1
ATOM 7804 N N . ALA A 1 1028 ? 43.669 -2.700 -70.022 1.00 85.62 1028 ALA A N 1
ATOM 7805 C CA . ALA A 1 1028 ? 43.367 -3.828 -70.904 1.00 85.62 1028 ALA A CA 1
ATOM 7806 C C . ALA A 1 1028 ? 44.317 -5.022 -70.704 1.00 85.62 1028 ALA A C 1
ATOM 7808 O O . ALA A 1 1028 ? 43.935 -6.159 -70.970 1.00 85.62 1028 ALA A O 1
ATOM 7809 N N . ALA A 1 1029 ? 45.538 -4.781 -70.218 1.00 84.50 1029 ALA A N 1
ATOM 7810 C CA . ALA A 1 1029 ? 46.525 -5.822 -69.929 1.00 84.50 1029 ALA A CA 1
ATOM 7811 C C . ALA A 1 1029 ? 46.283 -6.561 -68.597 1.00 84.50 1029 ALA A C 1
ATOM 7813 O O . ALA A 1 1029 ? 47.015 -7.502 -68.289 1.00 84.50 1029 ALA A O 1
ATOM 7814 N N . ARG A 1 1030 ? 45.287 -6.146 -67.799 1.00 89.50 1030 ARG A N 1
ATOM 7815 C CA . ARG A 1 1030 ? 44.979 -6.755 -66.498 1.00 89.50 1030 ARG A CA 1
ATOM 7816 C C . ARG A 1 1030 ? 44.497 -8.192 -66.619 1.00 89.50 1030 ARG A C 1
ATOM 7818 O O . ARG A 1 1030 ? 43.615 -8.498 -67.422 1.00 89.50 1030 ARG A O 1
ATOM 7825 N N . VAL A 1 1031 ? 44.974 -9.051 -65.718 1.00 90.00 1031 VAL A N 1
ATOM 7826 C CA . VAL A 1 1031 ? 44.329 -10.350 -65.493 1.00 90.00 1031 VAL A CA 1
ATOM 7827 C C . VAL A 1 1031 ? 42.937 -10.118 -64.908 1.00 90.00 1031 VAL A C 1
ATOM 7829 O O . VAL A 1 1031 ? 42.771 -9.494 -63.859 1.00 90.00 1031 VAL A O 1
ATOM 7832 N N . ILE A 1 1032 ? 41.929 -10.650 -65.593 1.00 92.81 1032 ILE A N 1
ATOM 7833 C CA . ILE A 1 1032 ? 40.536 -10.597 -65.155 1.00 92.81 1032 ILE A CA 1
ATOM 7834 C C . ILE A 1 1032 ? 40.305 -11.735 -64.164 1.00 92.81 1032 ILE A C 1
ATOM 7836 O O . ILE A 1 1032 ? 40.430 -12.906 -64.521 1.00 92.81 1032 ILE A O 1
ATOM 7840 N N . ALA A 1 1033 ? 39.964 -11.391 -62.925 1.00 92.44 1033 ALA A N 1
ATOM 7841 C CA . ALA A 1 1033 ? 39.646 -12.365 -61.888 1.00 92.44 1033 ALA A CA 1
ATOM 7842 C C . ALA A 1 1033 ? 38.161 -12.760 -61.914 1.00 92.44 1033 ALA A C 1
ATOM 7844 O O . ALA A 1 1033 ? 37.835 -13.942 -61.839 1.00 92.44 1033 ALA A O 1
ATOM 7845 N N . GLU A 1 1034 ? 37.268 -11.775 -62.047 1.00 93.94 1034 GLU A N 1
ATOM 7846 C CA . GLU A 1 1034 ? 35.812 -11.949 -62.079 1.00 93.94 1034 GLU A CA 1
ATOM 7847 C C . GLU A 1 1034 ? 35.155 -10.827 -62.912 1.00 93.94 1034 GLU A C 1
ATOM 7849 O O . GLU A 1 1034 ? 35.769 -9.787 -63.173 1.00 93.94 1034 GLU A O 1
ATOM 7854 N N . TYR A 1 1035 ? 33.905 -11.035 -63.338 1.00 94.75 1035 TYR A N 1
ATOM 7855 C CA . TYR A 1 1035 ? 33.047 -9.997 -63.916 1.00 94.75 1035 TYR A CA 1
ATOM 7856 C C . TYR A 1 1035 ? 31.878 -9.697 -62.986 1.00 94.75 1035 TYR A C 1
ATOM 7858 O O . TYR A 1 1035 ? 31.279 -10.618 -62.435 1.00 94.75 1035 TYR A O 1
ATOM 7866 N N . THR A 1 1036 ? 31.476 -8.431 -62.909 1.00 94.69 1036 THR A N 1
ATOM 7867 C CA . THR A 1 1036 ? 30.238 -8.066 -62.218 1.00 94.69 1036 THR A CA 1
ATOM 7868 C C . THR A 1 1036 ? 29.001 -8.652 -62.911 1.00 94.69 1036 THR A C 1
ATOM 7870 O O . THR A 1 1036 ? 28.929 -8.745 -64.143 1.00 94.69 1036 THR A O 1
ATOM 7873 N N . VAL A 1 1037 ? 28.006 -9.049 -62.116 1.00 93.81 1037 VAL A N 1
ATOM 7874 C CA . VAL A 1 1037 ? 26.761 -9.658 -62.603 1.00 93.81 1037 VAL A CA 1
ATOM 7875 C C . VAL A 1 1037 ? 25.794 -8.629 -63.189 1.00 93.81 1037 VAL A C 1
ATOM 7877 O O . VAL A 1 1037 ? 25.742 -7.474 -62.767 1.00 93.81 1037 VAL A O 1
ATOM 7880 N N . THR A 1 1038 ? 25.007 -9.067 -64.176 1.00 93.25 1038 THR A N 1
ATOM 7881 C CA . THR A 1 1038 ? 24.029 -8.241 -64.917 1.00 93.25 1038 THR A CA 1
ATOM 7882 C C . THR A 1 1038 ? 22.691 -8.951 -65.138 1.00 93.25 1038 THR A C 1
ATOM 7884 O O . THR A 1 1038 ? 21.884 -8.534 -65.969 1.00 93.25 1038 THR A O 1
ATOM 7887 N N . ASP A 1 1039 ? 22.440 -10.052 -64.430 1.00 91.56 1039 ASP A N 1
ATOM 7888 C CA . ASP A 1 1039 ? 21.214 -10.830 -64.574 1.00 91.56 1039 ASP A CA 1
ATOM 7889 C C . ASP A 1 1039 ? 20.017 -10.173 -63.860 1.00 91.56 1039 ASP A C 1
ATOM 7891 O O . ASP A 1 1039 ? 20.158 -9.360 -62.940 1.00 91.56 1039 ASP A O 1
ATOM 7895 N N . SER A 1 1040 ? 18.807 -10.535 -64.290 1.00 84.38 1040 SER A N 1
ATOM 7896 C CA . SER A 1 1040 ? 17.566 -9.970 -63.757 1.00 84.38 1040 SER A CA 1
ATOM 7897 C C . SER A 1 1040 ? 17.322 -10.310 -62.284 1.00 84.38 1040 SER A C 1
ATOM 7899 O O . SER A 1 1040 ? 16.635 -9.550 -61.603 1.00 84.38 1040 SER A O 1
ATOM 7901 N N . ALA A 1 1041 ? 17.852 -11.433 -61.782 1.00 81.50 1041 ALA A N 1
ATOM 7902 C CA . ALA A 1 1041 ? 17.685 -11.811 -60.382 1.00 81.50 1041 ALA A CA 1
ATOM 7903 C C . ALA A 1 1041 ? 18.540 -10.906 -59.485 1.00 81.50 1041 ALA A C 1
ATOM 7905 O O . ALA A 1 1041 ? 18.018 -10.335 -58.530 1.00 81.50 1041 ALA A O 1
ATOM 7906 N N . SER A 1 1042 ? 19.799 -10.669 -59.854 1.00 83.31 1042 SER A N 1
ATOM 7907 C CA . SER A 1 1042 ? 20.684 -9.712 -59.182 1.00 83.31 1042 SER A CA 1
ATOM 7908 C C . SER A 1 1042 ? 20.135 -8.280 -59.227 1.00 83.31 1042 SER A C 1
ATOM 7910 O O . SER A 1 1042 ? 20.139 -7.584 -58.212 1.00 83.31 1042 SER A O 1
ATOM 7912 N N . ALA A 1 1043 ? 19.572 -7.851 -60.362 1.00 81.12 1043 ALA A N 1
ATOM 7913 C CA . ALA A 1 1043 ? 18.936 -6.535 -60.490 1.00 81.12 1043 ALA A CA 1
ATOM 7914 C C . ALA A 1 1043 ? 17.726 -6.374 -59.551 1.00 81.12 1043 ALA A C 1
ATOM 7916 O O . ALA A 1 1043 ? 17.593 -5.359 -58.861 1.00 81.12 1043 ALA A O 1
ATOM 7917 N N . ALA A 1 1044 ? 16.884 -7.410 -59.460 1.00 77.31 1044 ALA A N 1
ATOM 7918 C CA . ALA A 1 1044 ? 15.742 -7.435 -58.551 1.00 77.31 1044 ALA A CA 1
ATOM 7919 C C . ALA A 1 1044 ? 16.164 -7.402 -57.071 1.00 77.31 1044 ALA A C 1
ATOM 7921 O O . ALA A 1 1044 ? 15.508 -6.729 -56.277 1.00 77.31 1044 ALA A O 1
ATOM 7922 N N . LEU A 1 1045 ? 17.265 -8.071 -56.705 1.00 74.25 1045 LEU A N 1
ATOM 7923 C CA . LEU A 1 1045 ? 17.824 -8.031 -55.345 1.00 74.25 1045 LEU A CA 1
ATOM 7924 C C . LEU A 1 1045 ? 18.316 -6.633 -54.957 1.00 74.25 1045 LEU A C 1
ATOM 7926 O O . LEU A 1 1045 ? 18.108 -6.197 -53.826 1.00 74.25 1045 LEU A O 1
ATOM 7930 N N . ILE A 1 1046 ? 18.960 -5.930 -55.891 1.00 80.88 1046 ILE A N 1
ATOM 7931 C CA . ILE A 1 1046 ? 19.469 -4.567 -55.681 1.00 80.88 1046 ILE A CA 1
ATOM 7932 C C . ILE A 1 1046 ? 18.323 -3.539 -55.708 1.00 80.88 1046 ILE A C 1
ATOM 7934 O O . ILE A 1 1046 ? 18.412 -2.485 -55.079 1.00 80.88 1046 ILE A O 1
ATOM 7938 N N . GLY A 1 1047 ? 17.213 -3.861 -56.379 1.00 79.19 1047 GLY A N 1
ATOM 7939 C CA . GLY A 1 1047 ? 16.052 -2.984 -56.517 1.00 79.19 1047 GLY A CA 1
ATOM 7940 C C . GLY A 1 1047 ? 16.181 -1.989 -57.670 1.00 79.19 1047 GLY A C 1
ATOM 7941 O O . GLY A 1 1047 ? 15.652 -0.883 -57.578 1.00 79.19 1047 GLY A O 1
ATOM 7942 N N . VAL A 1 1048 ? 16.883 -2.369 -58.741 1.00 81.31 1048 VAL A N 1
ATOM 7943 C CA . VAL A 1 1048 ? 17.071 -1.553 -59.951 1.00 81.31 1048 VAL A CA 1
ATOM 7944 C C . VAL A 1 1048 ? 16.613 -2.312 -61.202 1.00 81.31 1048 VAL A C 1
ATOM 7946 O O . VAL A 1 1048 ? 16.587 -3.545 -61.201 1.00 81.31 1048 VAL A O 1
ATOM 7949 N N . PRO A 1 1049 ? 16.259 -1.616 -62.297 1.00 86.75 1049 PRO A N 1
ATOM 7950 C CA . PRO A 1 1049 ? 16.098 -2.257 -63.597 1.00 86.75 1049 PRO A CA 1
ATOM 7951 C C . PRO A 1 1049 ? 17.389 -2.965 -64.025 1.00 86.75 1049 PRO A C 1
ATOM 7953 O O . PRO A 1 1049 ? 18.483 -2.456 -63.794 1.00 86.75 1049 PRO A O 1
ATOM 7956 N N . GLN A 1 1050 ? 17.281 -4.101 -64.721 1.00 90.38 1050 GLN A N 1
ATOM 7957 C CA . GLN A 1 1050 ? 18.454 -4.829 -65.230 1.00 90.38 1050 GLN A CA 1
ATOM 7958 C C . GLN A 1 1050 ? 19.357 -3.946 -66.113 1.00 90.38 1050 GLN A C 1
ATOM 7960 O O . GLN A 1 1050 ? 20.573 -4.111 -66.111 1.00 90.38 1050 GLN A O 1
ATOM 7965 N N . SER A 1 1051 ? 18.777 -2.965 -66.814 1.00 89.56 1051 SER A N 1
ATOM 7966 C CA . SER A 1 1051 ? 19.504 -1.991 -67.635 1.00 89.56 1051 SER A CA 1
ATOM 7967 C C . SER A 1 1051 ? 20.457 -1.085 -66.852 1.00 89.56 1051 SER A C 1
ATOM 7969 O O . SER A 1 1051 ? 21.294 -0.447 -67.485 1.00 89.56 1051 SER A O 1
ATOM 7971 N N . GLU A 1 1052 ? 20.336 -1.008 -65.525 1.00 90.81 1052 GLU A N 1
ATOM 7972 C CA . GLU A 1 1052 ? 21.211 -0.222 -64.645 1.00 90.81 1052 GLU A CA 1
ATOM 7973 C C . GLU A 1 1052 ? 22.447 -0.996 -64.173 1.00 90.81 1052 GLU A C 1
ATOM 7975 O O . GLU A 1 1052 ? 23.377 -0.385 -63.647 1.00 90.81 1052 GLU A O 1
ATOM 7980 N N . LEU A 1 1053 ? 22.493 -2.320 -64.364 1.00 91.62 1053 LEU A N 1
ATOM 7981 C CA . LEU A 1 1053 ? 23.682 -3.113 -64.060 1.00 91.62 1053 LEU A CA 1
ATOM 7982 C C . LEU A 1 1053 ? 24.689 -3.028 -65.206 1.00 91.62 1053 LEU A C 1
ATOM 7984 O O . LEU A 1 1053 ? 24.333 -3.116 -66.384 1.00 91.62 1053 LEU A O 1
ATOM 7988 N N . LEU A 1 1054 ? 25.960 -2.880 -64.848 1.00 93.69 1054 LEU A N 1
ATOM 7989 C CA . LEU A 1 1054 ? 27.074 -2.826 -65.783 1.00 93.69 1054 LEU A CA 1
ATOM 7990 C C . LEU A 1 1054 ? 27.964 -4.053 -65.592 1.00 93.69 1054 LEU A C 1
ATOM 7992 O O . LEU A 1 1054 ? 28.286 -4.419 -64.459 1.00 93.69 1054 LEU A O 1
ATOM 7996 N N . ARG A 1 1055 ? 28.360 -4.686 -66.703 1.00 94.69 1055 ARG A N 1
ATOM 7997 C CA . ARG A 1 1055 ? 29.319 -5.793 -66.700 1.00 94.69 1055 ARG A CA 1
ATOM 7998 C C . ARG A 1 1055 ? 30.728 -5.222 -66.783 1.00 94.69 1055 ARG A C 1
ATOM 8000 O O . ARG A 1 1055 ? 31.094 -4.647 -67.800 1.00 94.69 1055 ARG A O 1
ATOM 8007 N N . VAL A 1 1056 ? 31.498 -5.420 -65.725 1.00 94.50 1056 VAL A N 1
ATOM 8008 C CA . VAL A 1 1056 ? 32.801 -4.800 -65.515 1.00 94.50 1056 VAL A CA 1
ATOM 8009 C C . VAL A 1 1056 ? 33.791 -5.857 -65.033 1.00 94.50 1056 VAL A C 1
ATOM 8011 O O . VAL A 1 1056 ? 33.460 -6.666 -64.167 1.00 94.50 1056 VAL A O 1
ATOM 8014 N N . ALA A 1 1057 ? 34.993 -5.874 -65.604 1.00 94.12 1057 ALA A N 1
ATOM 8015 C CA . ALA A 1 1057 ? 36.086 -6.749 -65.190 1.00 94.12 1057 ALA A CA 1
ATOM 8016 C C . ALA A 1 1057 ? 36.806 -6.206 -63.941 1.00 94.12 1057 ALA A C 1
ATOM 8018 O O . ALA A 1 1057 ? 37.170 -5.026 -63.902 1.00 94.12 1057 ALA A O 1
ATOM 8019 N N . VAL A 1 1058 ? 37.063 -7.074 -62.954 1.00 94.88 1058 VAL A N 1
ATOM 8020 C CA . VAL A 1 1058 ? 37.831 -6.759 -61.731 1.00 94.88 1058 VAL A CA 1
ATOM 8021 C C . VAL A 1 1058 ? 39.073 -7.664 -61.586 1.00 94.88 1058 VAL A C 1
ATOM 8023 O O . VAL A 1 1058 ? 39.020 -8.831 -61.983 1.00 94.88 1058 VAL A O 1
ATOM 8026 N N . PRO A 1 1059 ? 40.195 -7.177 -61.008 1.00 94.31 1059 PRO A N 1
ATOM 8027 C CA . PRO A 1 1059 ? 41.446 -7.942 -60.870 1.00 94.31 1059 PRO A CA 1
ATOM 8028 C C . PRO A 1 1059 ? 41.571 -8.733 -59.548 1.00 94.31 1059 PRO A C 1
ATOM 8030 O O . PRO A 1 1059 ? 42.660 -9.185 -59.185 1.00 94.31 1059 PRO A O 1
ATOM 8033 N N . PHE A 1 1060 ? 40.480 -8.904 -58.800 1.00 95.31 1060 PHE A N 1
ATOM 8034 C CA . PHE A 1 1060 ? 40.459 -9.614 -57.518 1.00 95.31 1060 PHE A CA 1
ATOM 8035 C C . PHE A 1 1060 ? 39.195 -10.460 -57.351 1.00 95.31 1060 PHE A C 1
ATOM 8037 O O . PHE A 1 1060 ? 38.182 -10.223 -58.002 1.00 95.31 1060 PHE A O 1
ATOM 8044 N N . THR A 1 1061 ? 39.257 -11.422 -56.433 1.00 94.06 1061 THR A N 1
ATOM 8045 C CA . THR A 1 1061 ? 38.101 -12.198 -55.954 1.00 94.06 1061 THR A CA 1
ATOM 8046 C C . THR A 1 1061 ? 37.858 -11.906 -54.483 1.00 94.06 1061 THR A C 1
ATOM 8048 O O . THR A 1 1061 ? 38.824 -11.689 -53.744 1.00 94.06 1061 THR A O 1
ATOM 8051 N N . ILE A 1 1062 ? 36.603 -11.974 -54.036 1.00 91.94 1062 ILE A N 1
ATOM 8052 C CA . ILE A 1 1062 ? 36.246 -11.703 -52.641 1.00 91.94 1062 ILE A CA 1
ATOM 8053 C C . ILE A 1 1062 ? 35.593 -12.920 -51.995 1.00 91.94 1062 ILE A C 1
ATOM 8055 O O . ILE A 1 1062 ? 34.704 -13.565 -52.554 1.00 91.94 1062 ILE A O 1
ATOM 8059 N N . ARG A 1 1063 ? 36.029 -13.214 -50.772 1.00 87.62 1063 ARG A N 1
ATOM 8060 C CA . ARG A 1 1063 ? 35.459 -14.257 -49.929 1.00 87.62 1063 ARG A CA 1
ATOM 8061 C C . ARG A 1 1063 ? 35.088 -13.693 -48.569 1.00 87.62 1063 ARG A C 1
ATOM 8063 O O . ARG A 1 1063 ? 35.866 -12.977 -47.946 1.00 87.62 1063 ARG A O 1
ATOM 8070 N N . ASN A 1 1064 ? 33.925 -14.075 -48.066 1.00 78.25 1064 ASN A N 1
ATOM 8071 C CA . ASN A 1 1064 ? 33.560 -13.817 -46.685 1.00 78.25 1064 ASN A CA 1
ATOM 8072 C C . ASN A 1 1064 ? 34.202 -14.896 -45.793 1.00 78.25 1064 ASN A C 1
ATOM 8074 O O . ASN A 1 1064 ? 33.832 -16.071 -45.849 1.00 78.25 1064 ASN A O 1
ATOM 8078 N N . ARG A 1 1065 ? 35.197 -14.523 -44.979 1.00 70.00 1065 ARG A N 1
ATOM 8079 C CA . ARG A 1 1065 ? 35.892 -15.448 -44.063 1.00 70.00 1065 ARG A CA 1
ATOM 8080 C C . ARG A 1 1065 ? 35.017 -15.870 -42.889 1.00 70.00 1065 ARG A C 1
ATOM 8082 O O . ARG A 1 1065 ? 35.240 -16.942 -42.334 1.00 70.00 1065 ARG A O 1
ATOM 8089 N N . THR A 1 1066 ? 34.023 -15.062 -42.528 1.00 61.97 1066 THR A N 1
ATOM 8090 C CA . THR A 1 1066 ? 33.062 -15.375 -41.464 1.00 61.97 1066 THR A CA 1
ATOM 8091 C C . THR A 1 1066 ? 32.101 -16.478 -41.906 1.00 61.97 1066 THR A C 1
ATOM 8093 O O . THR A 1 1066 ? 31.891 -17.432 -41.170 1.00 61.97 1066 THR A O 1
ATOM 8096 N N . THR A 1 1067 ? 31.532 -16.407 -43.108 1.00 61.56 1067 THR A N 1
ATOM 8097 C CA . THR A 1 1067 ? 30.559 -17.412 -43.590 1.00 61.56 1067 THR A CA 1
ATOM 8098 C C . THR A 1 1067 ? 31.215 -18.545 -44.379 1.00 61.56 1067 THR A C 1
ATOM 8100 O O . THR A 1 1067 ? 30.618 -19.600 -44.575 1.00 61.56 1067 THR A O 1
ATOM 8103 N N . GLY A 1 1068 ? 32.447 -18.334 -44.845 1.00 66.56 1068 GLY A N 1
ATOM 8104 C CA . GLY A 1 1068 ? 33.157 -19.226 -45.753 1.00 66.56 1068 GLY A CA 1
ATOM 8105 C C . GLY A 1 1068 ? 32.697 -19.124 -47.210 1.00 66.56 1068 GLY A C 1
ATOM 8106 O O . GLY A 1 1068 ? 33.319 -19.784 -48.048 1.00 66.56 1068 GLY A O 1
ATOM 8107 N N . GLY A 1 1069 ? 31.672 -18.314 -47.504 1.00 73.31 1069 GLY A N 1
ATOM 8108 C CA . GLY A 1 1069 ? 31.051 -18.161 -48.820 1.00 73.31 1069 GLY A CA 1
ATOM 8109 C C . GLY A 1 1069 ? 31.790 -17.203 -49.760 1.00 73.31 1069 GLY A C 1
ATOM 8110 O O . GLY A 1 1069 ? 32.533 -16.319 -49.328 1.00 73.31 1069 GLY A O 1
ATOM 8111 N N . THR A 1 1070 ? 31.584 -17.397 -51.063 1.00 82.44 1070 THR A N 1
ATOM 8112 C CA . THR A 1 1070 ? 32.075 -16.499 -52.121 1.00 82.44 1070 THR A CA 1
ATOM 8113 C C . THR A 1 1070 ? 31.147 -15.296 -52.256 1.00 82.44 1070 THR A C 1
ATOM 8115 O O . THR A 1 1070 ? 29.928 -15.448 -52.169 1.00 82.44 1070 THR A O 1
ATOM 8118 N N . VAL A 1 1071 ? 31.718 -14.115 -52.484 1.00 87.44 1071 VAL A N 1
ATOM 8119 C CA . VAL A 1 1071 ? 30.960 -12.885 -52.728 1.00 87.44 1071 VAL A CA 1
ATOM 8120 C C . VAL A 1 1071 ? 30.820 -12.674 -54.231 1.00 87.44 1071 VAL A C 1
ATOM 8122 O O . VAL A 1 1071 ? 31.816 -12.655 -54.942 1.00 87.44 1071 VAL A O 1
ATOM 8125 N N . THR A 1 1072 ? 29.592 -12.487 -54.701 1.00 91.06 1072 THR A N 1
ATOM 8126 C CA . THR A 1 1072 ? 29.276 -12.090 -56.075 1.00 91.06 1072 THR A CA 1
ATOM 8127 C C . THR A 1 1072 ? 29.239 -10.569 -56.177 1.00 91.06 1072 THR A C 1
ATOM 8129 O O . THR A 1 1072 ? 28.620 -9.898 -55.349 1.00 91.06 1072 THR A O 1
ATOM 8132 N N . LEU A 1 1073 ? 29.884 -10.009 -57.200 1.00 93.88 1073 LEU A N 1
ATOM 8133 C CA . LEU A 1 1073 ? 30.005 -8.560 -57.372 1.00 93.88 1073 LEU A CA 1
ATOM 8134 C C . LEU A 1 1073 ? 28.992 -8.024 -58.382 1.00 93.88 1073 LEU A C 1
ATOM 8136 O O . LEU A 1 1073 ? 28.826 -8.590 -59.456 1.00 93.88 1073 LEU A O 1
ATOM 8140 N N . ALA A 1 1074 ? 28.363 -6.891 -58.088 1.00 93.31 1074 ALA A N 1
ATOM 8141 C CA . ALA A 1 1074 ? 27.556 -6.126 -59.038 1.00 93.31 1074 ALA A CA 1
ATOM 8142 C C . ALA A 1 1074 ? 28.011 -4.658 -59.072 1.00 93.31 1074 ALA A C 1
ATOM 8144 O O . ALA A 1 1074 ? 28.569 -4.153 -58.101 1.00 93.31 1074 ALA A O 1
ATOM 8145 N N . MET A 1 1075 ? 27.773 -3.960 -60.183 1.00 93.62 1075 MET A N 1
ATOM 8146 C CA . MET A 1 1075 ? 28.094 -2.537 -60.324 1.00 93.62 1075 MET A CA 1
ATOM 8147 C C . MET A 1 1075 ? 26.956 -1.805 -61.034 1.00 93.62 1075 MET A C 1
ATOM 8149 O O . MET A 1 1075 ? 26.409 -2.301 -62.019 1.00 93.62 1075 MET A O 1
ATOM 8153 N N . LEU A 1 1076 ? 26.600 -0.626 -60.520 1.00 91.31 1076 LEU A N 1
ATOM 8154 C CA . LEU A 1 1076 ? 25.585 0.247 -61.109 1.00 91.31 1076 LEU A CA 1
ATOM 8155 C C . LEU A 1 1076 ? 26.217 1.194 -62.131 1.00 91.31 1076 LEU A C 1
ATOM 8157 O O . LEU A 1 1076 ? 27.278 1.762 -61.867 1.00 91.31 1076 LEU A O 1
ATOM 8161 N N . LYS A 1 1077 ? 25.524 1.452 -63.246 1.00 89.56 1077 LYS A N 1
ATOM 8162 C CA . LYS A 1 1077 ? 25.933 2.449 -64.252 1.00 89.56 1077 LYS A CA 1
ATOM 8163 C C . LYS A 1 1077 ? 26.152 3.834 -63.651 1.00 89.56 1077 LYS A C 1
ATOM 8165 O O . LYS A 1 1077 ? 27.112 4.507 -64.002 1.00 89.56 1077 LYS A O 1
ATOM 8170 N N . SER A 1 1078 ? 25.316 4.230 -62.691 1.00 85.50 1078 SER A N 1
ATOM 8171 C CA . SER A 1 1078 ? 25.440 5.508 -61.978 1.00 85.50 1078 SER A CA 1
ATOM 8172 C C . SER A 1 1078 ? 26.729 5.648 -61.159 1.00 85.50 1078 SER A C 1
ATOM 8174 O O . SER A 1 1078 ? 27.072 6.755 -60.759 1.00 85.50 1078 SER A O 1
ATOM 8176 N N . GLY A 1 1079 ? 27.409 4.538 -60.853 1.00 82.75 1079 GLY A N 1
ATOM 8177 C CA . GLY A 1 1079 ? 28.678 4.519 -60.127 1.00 82.75 1079 GLY A CA 1
ATOM 8178 C C . GLY A 1 1079 ? 29.914 4.476 -61.027 1.00 82.75 1079 GLY A C 1
ATOM 8179 O O . GLY A 1 1079 ? 31.024 4.509 -60.505 1.00 82.75 1079 GLY A O 1
ATOM 8180 N N . LYS A 1 1080 ? 29.750 4.376 -62.353 1.00 90.50 1080 LYS A N 1
ATOM 8181 C CA . LYS A 1 1080 ? 30.861 4.278 -63.305 1.00 90.50 1080 LYS A CA 1
ATOM 8182 C C . LYS A 1 1080 ? 31.489 5.648 -63.560 1.00 90.50 1080 LYS A C 1
ATOM 8184 O O . LYS A 1 1080 ? 30.776 6.613 -63.834 1.00 90.50 1080 LYS A O 1
ATOM 8189 N N . LEU A 1 1081 ? 32.817 5.733 -63.509 1.00 87.06 1081 LEU A N 1
ATOM 8190 C CA . LEU A 1 1081 ? 33.540 6.949 -63.874 1.00 87.06 1081 LEU A CA 1
ATOM 8191 C C . LEU A 1 1081 ? 33.714 7.022 -65.395 1.00 87.06 1081 LEU A C 1
ATOM 8193 O O . LEU A 1 1081 ? 34.107 6.048 -66.029 1.00 87.06 1081 LEU A O 1
ATOM 8197 N N . ALA A 1 1082 ? 33.455 8.196 -65.978 1.00 85.38 1082 ALA A N 1
ATOM 8198 C CA . ALA A 1 1082 ? 33.719 8.455 -67.397 1.00 85.38 1082 ALA A CA 1
ATOM 8199 C C . ALA A 1 1082 ? 35.202 8.781 -67.668 1.00 85.38 1082 ALA A C 1
ATOM 8201 O O . ALA A 1 1082 ? 35.722 8.534 -68.755 1.00 85.38 1082 ALA A O 1
ATOM 8202 N N . SER A 1 1083 ? 35.894 9.344 -66.675 1.00 86.38 1083 SER A N 1
ATOM 8203 C CA . SER A 1 1083 ? 37.306 9.725 -66.755 1.00 86.38 1083 SER A CA 1
ATOM 8204 C C . SER A 1 1083 ? 37.963 9.683 -65.376 1.00 86.38 1083 SER A C 1
ATOM 8206 O O . SER A 1 1083 ? 37.274 9.924 -64.388 1.00 86.38 1083 SER A O 1
ATOM 8208 N N . GLN A 1 1084 ? 39.277 9.471 -65.330 1.00 84.44 1084 GLN A N 1
ATOM 8209 C CA . GLN A 1 1084 ? 40.121 9.506 -64.133 1.00 84.44 1084 GLN A CA 1
ATOM 8210 C C . GLN A 1 1084 ? 41.150 10.637 -64.264 1.00 84.44 1084 GLN A C 1
ATOM 8212 O O . GLN A 1 1084 ? 41.700 10.836 -65.346 1.00 84.44 1084 GLN A O 1
ATOM 8217 N N . LEU A 1 1085 ? 41.448 11.367 -63.185 1.00 83.38 1085 LEU A N 1
ATOM 8218 C CA . LEU A 1 1085 ? 42.594 12.287 -63.150 1.00 83.38 1085 LEU A CA 1
ATOM 8219 C C . LEU A 1 1085 ? 43.879 11.517 -62.812 1.00 83.38 1085 LEU A C 1
ATOM 8221 O O . LEU A 1 1085 ? 43.951 10.829 -61.796 1.00 83.38 1085 LEU A O 1
ATOM 8225 N N . LEU A 1 1086 ? 44.902 11.656 -63.648 1.00 83.94 1086 LEU A N 1
ATOM 8226 C CA . LEU A 1 1086 ? 46.261 11.180 -63.398 1.00 83.94 1086 LEU A CA 1
ATOM 8227 C C . LEU A 1 1086 ? 47.164 12.352 -62.993 1.00 83.94 1086 LEU A C 1
ATOM 8229 O O . LEU A 1 1086 ? 46.918 13.484 -63.400 1.00 83.94 1086 LEU A O 1
ATOM 8233 N N . GLY A 1 1087 ? 48.216 12.082 -62.214 1.00 76.69 1087 GLY A N 1
ATOM 8234 C CA . GLY A 1 1087 ? 49.156 13.088 -61.692 1.00 76.69 1087 GLY A CA 1
ATOM 8235 C C . GLY A 1 1087 ? 48.741 13.795 -60.395 1.00 76.69 1087 GLY A C 1
ATOM 8236 O O . GLY A 1 1087 ? 47.716 13.476 -59.789 1.00 76.69 1087 GLY A O 1
ATOM 8237 N N . ARG A 1 1088 ? 49.538 14.770 -59.949 1.00 74.88 1088 ARG A N 1
ATOM 8238 C CA . ARG A 1 1088 ? 49.282 15.559 -58.731 1.00 74.88 1088 ARG A CA 1
ATOM 8239 C C . ARG A 1 1088 ? 49.498 17.049 -58.973 1.00 74.88 1088 ARG A C 1
ATOM 8241 O O . ARG A 1 1088 ? 50.249 17.449 -59.852 1.00 74.88 1088 ARG A O 1
ATOM 8248 N N . ASP A 1 1089 ? 48.869 17.856 -58.128 1.00 71.69 1089 ASP A N 1
ATOM 8249 C CA . ASP A 1 1089 ? 48.983 19.319 -58.109 1.00 71.69 1089 ASP A CA 1
ATOM 8250 C C . ASP A 1 1089 ? 48.717 19.967 -59.478 1.00 71.69 1089 ASP A C 1
ATOM 8252 O O . ASP A 1 1089 ? 47.617 19.790 -60.002 1.00 71.69 1089 ASP A O 1
ATOM 8256 N N . LEU A 1 1090 ? 49.658 20.738 -60.033 1.00 72.12 1090 LEU A N 1
ATOM 8257 C CA . LEU A 1 1090 ? 49.496 21.397 -61.338 1.00 72.12 1090 LEU A CA 1
ATOM 8258 C C . LEU A 1 1090 ? 49.744 20.448 -62.522 1.00 72.12 1090 LEU A C 1
ATOM 8260 O O . LEU A 1 1090 ? 49.282 20.728 -63.627 1.00 72.12 1090 LEU A O 1
ATOM 8264 N N . ASP A 1 1091 ? 50.395 19.310 -62.283 1.00 75.75 1091 ASP A N 1
ATOM 8265 C CA . ASP A 1 1091 ? 50.767 18.331 -63.300 1.00 75.75 1091 ASP A CA 1
ATOM 8266 C C . ASP A 1 1091 ? 49.730 17.202 -63.338 1.00 75.75 1091 ASP A C 1
ATOM 8268 O O . ASP A 1 1091 ? 49.993 16.073 -62.920 1.00 75.75 1091 ASP A O 1
ATOM 8272 N N . THR A 1 1092 ? 48.520 17.517 -63.815 1.00 81.88 1092 THR A N 1
ATOM 8273 C CA . THR A 1 1092 ? 47.406 16.557 -63.885 1.00 81.88 1092 THR A CA 1
ATOM 8274 C C . THR A 1 1092 ? 46.777 16.456 -65.274 1.00 81.88 1092 THR A C 1
ATOM 8276 O O . THR A 1 1092 ? 46.633 17.454 -65.979 1.00 81.88 1092 THR A O 1
ATOM 8279 N N . LEU A 1 1093 ? 46.375 15.246 -65.674 1.00 85.00 1093 LEU A N 1
ATOM 8280 C CA . LEU A 1 1093 ? 45.708 14.977 -66.953 1.00 85.00 1093 LEU A CA 1
ATOM 8281 C C . LEU A 1 1093 ? 44.503 14.052 -66.749 1.00 85.00 1093 LEU A C 1
ATOM 8283 O O . LEU A 1 1093 ? 44.623 13.025 -66.085 1.00 85.00 1093 LEU A O 1
ATOM 8287 N N . ARG A 1 1094 ? 43.343 14.387 -67.331 1.00 86.69 1094 ARG A N 1
ATOM 8288 C CA . ARG A 1 1094 ? 42.181 13.484 -67.344 1.00 86.69 1094 ARG A CA 1
ATOM 8289 C C . ARG A 1 1094 ? 42.275 12.501 -68.504 1.00 86.69 1094 ARG A C 1
ATOM 8291 O O . ARG A 1 1094 ? 42.402 12.915 -69.651 1.00 86.69 1094 ARG A O 1
ATOM 8298 N N . VAL A 1 1095 ? 42.141 11.220 -68.190 1.00 87.19 1095 VAL A N 1
ATOM 8299 C CA . VAL A 1 1095 ? 42.104 10.105 -69.144 1.00 87.19 1095 VAL A CA 1
ATOM 8300 C C . VAL A 1 1095 ? 40.749 9.412 -69.074 1.00 87.19 1095 VAL A C 1
ATOM 8302 O O . VAL A 1 1095 ? 40.107 9.391 -68.023 1.00 87.19 1095 VAL A O 1
ATOM 8305 N N . ALA A 1 1096 ? 40.285 8.856 -70.184 1.00 88.62 1096 ALA A N 1
ATOM 8306 C CA . ALA A 1 1096 ? 39.023 8.140 -70.253 1.00 88.62 1096 ALA A CA 1
ATOM 8307 C C . ALA A 1 1096 ? 39.140 6.761 -69.591 1.00 88.62 1096 ALA A C 1
ATOM 8309 O O . ALA A 1 1096 ? 40.104 6.021 -69.804 1.00 88.62 1096 ALA A O 1
ATOM 8310 N N . VAL A 1 1097 ? 38.118 6.391 -68.820 1.00 88.81 1097 VAL A N 1
ATOM 8311 C CA . VAL A 1 1097 ? 38.013 5.056 -68.221 1.00 88.81 1097 VAL A CA 1
ATOM 8312 C C . VAL A 1 1097 ? 37.097 4.207 -69.110 1.00 88.81 1097 VAL A C 1
ATOM 8314 O O . VAL A 1 1097 ? 35.963 4.617 -69.357 1.00 88.81 1097 VAL A O 1
ATOM 8317 N N . PRO A 1 1098 ? 37.541 3.037 -69.606 1.00 90.00 1098 PRO A N 1
ATOM 8318 C CA . PRO A 1 1098 ? 36.674 2.144 -70.371 1.00 90.00 1098 PRO A CA 1
ATOM 8319 C C . PRO A 1 1098 ? 35.461 1.678 -69.552 1.00 90.00 1098 PRO A C 1
ATOM 8321 O O . PRO A 1 1098 ? 35.566 1.421 -68.349 1.00 90.00 1098 PRO A O 1
ATOM 8324 N N . GLU A 1 1099 ? 34.301 1.554 -70.205 1.00 88.62 1099 GLU A N 1
ATOM 8325 C CA . GLU A 1 1099 ? 33.038 1.189 -69.543 1.00 88.62 1099 GLU A CA 1
ATOM 8326 C C . GLU A 1 1099 ? 33.049 -0.237 -68.965 1.00 88.62 1099 GLU A C 1
ATOM 8328 O O . GLU A 1 1099 ? 32.322 -0.523 -68.018 1.00 88.62 1099 GLU A O 1
ATOM 8333 N N . ASP A 1 1100 ? 33.890 -1.125 -69.492 1.00 91.25 1100 ASP A N 1
ATOM 8334 C CA . ASP A 1 1100 ? 33.912 -2.560 -69.204 1.00 91.25 1100 ASP A CA 1
ATOM 8335 C C . ASP A 1 1100 ? 34.962 -2.987 -68.165 1.00 91.25 1100 ASP A C 1
ATOM 8337 O O . ASP A 1 1100 ? 35.096 -4.179 -67.878 1.00 91.25 1100 ASP A O 1
ATOM 8341 N N . VAL A 1 1101 ? 35.696 -2.048 -67.559 1.00 91.56 1101 VAL A N 1
ATOM 8342 C CA . VAL A 1 1101 ? 36.768 -2.362 -66.599 1.00 91.56 1101 VAL A CA 1
ATOM 8343 C C . VAL A 1 1101 ? 36.701 -1.495 -65.340 1.00 91.56 1101 VAL A C 1
ATOM 8345 O O . VAL A 1 1101 ? 36.475 -0.294 -65.427 1.00 91.56 1101 VAL A O 1
ATOM 8348 N N . TRP A 1 1102 ? 36.892 -2.081 -64.156 1.00 92.75 1102 TRP A N 1
ATOM 8349 C CA . TRP A 1 1102 ? 36.781 -1.358 -62.879 1.00 92.75 1102 TRP A CA 1
ATOM 8350 C C . TRP A 1 1102 ? 38.067 -0.582 -62.591 1.00 92.75 1102 TRP A C 1
ATOM 8352 O O . TRP A 1 1102 ? 39.147 -1.062 -62.941 1.00 92.75 1102 TRP A O 1
ATOM 8362 N N . VAL A 1 1103 ? 37.997 0.575 -61.936 1.00 89.69 1103 VAL A N 1
ATOM 8363 C CA . VAL A 1 1103 ? 39.177 1.294 -61.415 1.00 89.69 1103 VAL A CA 1
ATOM 8364 C C . VAL A 1 1103 ? 39.015 1.651 -59.928 1.00 89.69 1103 VAL A C 1
ATOM 8366 O O . VAL A 1 1103 ? 37.885 1.831 -59.468 1.00 89.69 1103 VAL A O 1
ATOM 8369 N N . PRO A 1 1104 ? 40.116 1.765 -59.152 1.00 87.81 1104 PRO A N 1
ATOM 8370 C CA . PRO A 1 1104 ? 40.064 2.163 -57.744 1.00 87.81 1104 PRO A CA 1
ATOM 8371 C C . PRO A 1 1104 ? 39.228 3.423 -57.498 1.00 87.81 1104 PRO A C 1
ATOM 8373 O O . PRO A 1 1104 ? 39.424 4.451 -58.137 1.00 87.81 1104 PRO A O 1
ATOM 8376 N N . GLY A 1 1105 ? 38.320 3.363 -56.524 1.00 80.50 1105 GLY A N 1
ATOM 8377 C CA . GLY A 1 1105 ? 37.363 4.429 -56.213 1.00 80.50 1105 GLY A CA 1
ATOM 8378 C C . GLY A 1 1105 ? 35.955 4.228 -56.787 1.00 80.50 1105 GLY A C 1
ATOM 8379 O O . GLY A 1 1105 ? 35.024 4.871 -56.302 1.00 80.50 1105 GLY A O 1
ATOM 8380 N N . GLU A 1 1106 ? 35.752 3.313 -57.739 1.00 88.25 1106 GLU A N 1
ATOM 8381 C CA . GLU A 1 1106 ? 34.411 2.961 -58.226 1.00 88.25 1106 GLU A CA 1
ATOM 8382 C C . GLU A 1 1106 ? 33.667 2.035 -57.233 1.00 88.25 1106 GLU A C 1
ATOM 8384 O O . GLU A 1 1106 ? 34.263 1.070 -56.738 1.00 88.25 1106 GLU A O 1
ATOM 8389 N N . PRO A 1 1107 ? 32.373 2.286 -56.935 1.00 88.88 1107 PRO A N 1
ATOM 8390 C CA . PRO A 1 1107 ? 31.600 1.508 -55.973 1.00 88.88 1107 PRO A CA 1
ATOM 8391 C C . PRO A 1 1107 ? 31.187 0.137 -56.517 1.00 88.88 1107 PRO A C 1
ATOM 8393 O O . PRO A 1 1107 ? 30.608 0.027 -57.599 1.00 88.88 1107 PRO A O 1
ATOM 8396 N N . LEU A 1 1108 ? 31.380 -0.896 -55.698 1.00 91.69 1108 LEU A N 1
ATOM 8397 C CA . LEU A 1 1108 ? 30.887 -2.253 -55.944 1.00 91.69 1108 LEU A CA 1
ATOM 8398 C C . LEU A 1 1108 ? 29.758 -2.622 -54.976 1.00 91.69 1108 LEU A C 1
ATOM 8400 O O . LEU A 1 1108 ? 29.720 -2.169 -53.836 1.00 91.69 1108 LEU A O 1
ATOM 8404 N N . VAL A 1 1109 ? 28.843 -3.474 -55.421 1.00 89.56 1109 VAL A N 1
ATOM 8405 C CA . VAL A 1 1109 ? 27.770 -4.065 -54.614 1.00 89.56 1109 VAL A CA 1
ATOM 8406 C C . VAL A 1 1109 ? 28.131 -5.518 -54.338 1.00 89.56 1109 VAL A C 1
ATOM 8408 O O . VAL A 1 1109 ? 28.489 -6.246 -55.263 1.00 89.56 1109 VAL A O 1
ATOM 8411 N N . PHE A 1 1110 ? 28.040 -5.945 -53.080 1.00 89.06 1110 PHE A N 1
ATOM 8412 C CA . PHE A 1 1110 ? 28.321 -7.330 -52.690 1.00 89.06 1110 PHE A CA 1
ATOM 8413 C C . PHE A 1 1110 ? 27.014 -8.102 -52.537 1.00 89.06 1110 PHE A C 1
ATOM 8415 O O . PHE A 1 1110 ? 26.109 -7.661 -51.824 1.00 89.06 1110 PHE A O 1
ATOM 8422 N N . ILE A 1 1111 ? 26.933 -9.255 -53.198 1.00 84.19 1111 ILE A N 1
ATOM 8423 C CA . ILE A 1 1111 ? 25.819 -10.199 -53.141 1.00 84.19 1111 ILE A CA 1
ATOM 8424 C C . ILE A 1 1111 ? 26.353 -11.534 -52.622 1.00 84.19 1111 ILE A C 1
ATOM 8426 O O . ILE A 1 1111 ? 27.329 -12.068 -53.139 1.00 84.19 1111 ILE A O 1
ATOM 8430 N N . GLU A 1 1112 ? 25.710 -12.099 -51.610 1.00 78.56 1112 GLU A N 1
ATOM 8431 C CA . GLU A 1 1112 ? 26.106 -13.366 -50.991 1.00 78.56 1112 GLU A CA 1
ATOM 8432 C C . GLU A 1 1112 ? 24.899 -14.298 -50.881 1.00 78.56 1112 GLU A C 1
ATOM 8434 O O . GLU A 1 1112 ? 23.772 -13.838 -50.718 1.00 78.56 1112 GLU A O 1
ATOM 8439 N N . SER A 1 1113 ? 25.117 -15.612 -50.970 1.00 72.19 1113 SER A N 1
ATOM 8440 C CA . SER A 1 1113 ? 24.045 -16.608 -50.817 1.00 72.19 1113 SER A CA 1
ATOM 8441 C C . SER A 1 1113 ? 24.027 -17.194 -49.411 1.00 72.19 1113 SER A C 1
ATOM 8443 O O . SER A 1 1113 ? 25.066 -17.603 -48.893 1.00 72.19 1113 SER A O 1
ATOM 8445 N N . PHE A 1 1114 ? 22.837 -17.267 -48.811 1.00 60.22 1114 PHE A N 1
ATOM 8446 C CA . PHE A 1 1114 ? 22.629 -17.816 -47.472 1.00 60.22 1114 PHE A CA 1
ATOM 8447 C C . PHE A 1 1114 ? 21.538 -18.891 -47.470 1.00 60.22 1114 PHE A C 1
ATOM 8449 O O . PHE A 1 1114 ? 20.462 -18.718 -48.044 1.00 60.22 1114 PHE A O 1
ATOM 8456 N N . ASP A 1 1115 ? 21.779 -19.992 -46.759 1.00 56.69 1115 ASP A N 1
ATOM 8457 C CA . ASP A 1 1115 ? 20.808 -21.080 -46.616 1.00 56.69 1115 ASP A CA 1
ATOM 8458 C C . ASP A 1 1115 ? 19.689 -20.721 -45.629 1.00 56.69 1115 ASP A C 1
ATOM 8460 O O . ASP A 1 1115 ? 19.940 -20.509 -44.441 1.00 56.69 1115 ASP A O 1
ATOM 8464 N N . ARG A 1 1116 ? 18.429 -20.737 -46.082 1.00 51.78 1116 ARG A N 1
ATOM 8465 C CA . ARG A 1 1116 ? 17.232 -20.508 -45.256 1.00 51.78 1116 ARG A CA 1
ATOM 8466 C C . ARG A 1 1116 ? 16.293 -21.723 -45.199 1.00 51.78 1116 ARG A C 1
ATOM 8468 O O . ARG A 1 1116 ? 16.256 -22.526 -46.122 1.00 51.78 1116 ARG A O 1
ATOM 8475 N N . PRO A 1 1117 ? 15.457 -21.851 -44.161 1.00 44.47 1117 PRO A N 1
ATOM 8476 C CA . PRO A 1 1117 ? 14.313 -22.758 -44.130 1.00 44.47 1117 PRO A CA 1
ATOM 8477 C C . PRO A 1 1117 ? 13.245 -22.421 -45.170 1.00 44.47 1117 PRO A C 1
ATOM 8479 O O . PRO A 1 1117 ? 12.803 -21.274 -45.278 1.00 44.47 1117 PRO A O 1
ATOM 8482 N N . LYS A 1 1118 ? 12.713 -23.441 -45.835 1.00 51.25 1118 LYS A N 1
ATOM 8483 C CA . LYS A 1 1118 ? 11.542 -23.326 -46.701 1.00 51.25 1118 LYS A CA 1
ATOM 8484 C C . LYS A 1 1118 ? 10.289 -23.094 -45.856 1.00 51.25 1118 LYS A C 1
ATOM 8486 O O . LYS A 1 1118 ? 9.988 -23.865 -44.942 1.00 51.25 1118 LYS A O 1
ATOM 8491 N N . THR A 1 1119 ? 9.515 -22.057 -46.162 1.00 50.44 1119 THR A N 1
ATOM 8492 C CA . THR A 1 1119 ? 8.255 -21.753 -45.458 1.00 50.44 1119 THR A CA 1
ATOM 8493 C C . THR A 1 1119 ? 7.043 -21.957 -46.364 1.00 50.44 1119 THR A C 1
ATOM 8495 O O . THR A 1 1119 ? 7.131 -21.790 -47.578 1.00 50.44 1119 THR A O 1
ATOM 8498 N N . ARG A 1 1120 ? 5.897 -22.312 -45.771 1.00 52.22 1120 ARG A N 1
ATOM 8499 C CA . ARG A 1 1120 ? 4.587 -22.353 -46.434 1.00 52.22 1120 ARG A CA 1
ATOM 8500 C C . ARG A 1 1120 ? 3.570 -21.532 -45.648 1.00 52.22 1120 ARG A C 1
ATOM 8502 O O . ARG A 1 1120 ? 3.664 -21.420 -44.427 1.00 52.22 1120 ARG A O 1
ATOM 8509 N N . ARG A 1 1121 ? 2.565 -20.977 -46.323 1.00 42.91 1121 ARG A N 1
ATOM 8510 C CA . ARG A 1 1121 ? 1.427 -20.346 -45.640 1.00 42.91 1121 ARG A CA 1
ATOM 8511 C C . ARG A 1 1121 ? 0.416 -21.397 -45.188 1.00 42.91 1121 ARG A C 1
ATOM 8513 O O . ARG A 1 1121 ? 0.074 -22.298 -45.948 1.00 42.91 1121 ARG A O 1
ATOM 8520 N N . VAL A 1 1122 ? -0.079 -21.243 -43.964 1.00 43.34 1122 VAL A N 1
ATOM 8521 C CA . VAL A 1 1122 ? -1.238 -21.959 -43.419 1.00 43.34 1122 VAL A CA 1
ATOM 8522 C C . VAL A 1 1122 ? -2.173 -20.903 -42.824 1.00 43.34 1122 VAL A C 1
ATOM 8524 O O . VAL A 1 1122 ? -1.884 -20.310 -41.784 1.00 43.34 1122 VAL A O 1
ATOM 8527 N N . GLY A 1 1123 ? -3.267 -20.607 -43.531 1.00 53.91 1123 GLY A N 1
ATOM 8528 C CA . GLY A 1 1123 ? -4.122 -19.452 -43.235 1.00 53.91 1123 GLY A CA 1
ATOM 8529 C C . GLY A 1 1123 ? -3.374 -18.122 -43.415 1.00 53.91 1123 GLY A C 1
ATOM 8530 O O . GLY A 1 1123 ? -2.672 -17.927 -44.407 1.00 53.91 1123 GLY A O 1
ATOM 8531 N N . THR A 1 1124 ? -3.486 -17.214 -42.440 1.00 35.50 1124 THR A N 1
ATOM 8532 C CA . THR A 1 1124 ? -2.739 -15.938 -42.404 1.00 35.50 1124 THR A CA 1
ATOM 8533 C C . THR A 1 1124 ? -1.314 -16.075 -41.855 1.00 35.50 1124 THR A C 1
ATOM 8535 O O . THR A 1 1124 ? -0.566 -15.098 -41.838 1.00 35.50 1124 THR A O 1
ATOM 8538 N N . ARG A 1 1125 ? -0.915 -17.272 -41.402 1.00 32.44 1125 ARG A N 1
ATOM 8539 C CA . ARG A 1 1125 ? 0.375 -17.518 -40.747 1.00 32.44 1125 ARG A CA 1
ATOM 8540 C C . ARG A 1 1125 ? 1.370 -18.190 -41.690 1.00 32.44 1125 ARG A C 1
ATOM 8542 O O . ARG A 1 1125 ? 1.018 -19.061 -42.483 1.00 32.44 1125 ARG A O 1
ATOM 8549 N N . THR A 1 1126 ? 2.634 -17.810 -41.559 1.00 39.97 1126 THR A N 1
ATOM 8550 C CA . THR A 1 1126 ? 3.768 -18.474 -42.214 1.00 39.97 1126 THR A CA 1
ATOM 8551 C C . THR A 1 1126 ? 4.309 -19.554 -41.278 1.00 39.97 1126 THR A C 1
ATOM 8553 O O . THR A 1 1126 ? 4.636 -19.257 -40.132 1.00 39.97 1126 THR A O 1
ATOM 8556 N N . VAL A 1 1127 ? 4.401 -20.798 -41.749 1.00 42.16 1127 VAL A N 1
ATOM 8557 C CA . VAL A 1 1127 ? 4.932 -21.946 -40.995 1.00 42.16 1127 VAL A CA 1
ATOM 8558 C C . VAL A 1 1127 ? 6.093 -22.597 -41.748 1.00 42.16 1127 VAL A C 1
ATOM 8560 O O . VAL A 1 1127 ? 6.155 -22.553 -42.976 1.00 42.16 1127 VAL A O 1
ATOM 8563 N N . PHE A 1 1128 ? 7.035 -23.194 -41.021 1.00 45.88 1128 PHE A N 1
ATOM 8564 C CA . PHE A 1 1128 ? 8.189 -23.874 -41.612 1.00 45.88 1128 PHE A CA 1
ATOM 8565 C C . PHE A 1 1128 ? 7.794 -25.222 -42.232 1.00 45.88 1128 PHE A C 1
ATOM 8567 O O . PHE A 1 1128 ? 6.909 -25.913 -41.725 1.00 45.88 1128 PHE A O 1
ATOM 8574 N N . THR A 1 1129 ? 8.447 -25.587 -43.335 1.00 49.47 1129 THR A N 1
ATOM 8575 C CA . THR A 1 1129 ? 8.245 -26.870 -44.020 1.00 49.47 1129 THR A CA 1
ATOM 8576 C C . THR A 1 1129 ? 9.208 -27.898 -43.439 1.00 49.47 1129 THR A C 1
ATOM 8578 O O . THR A 1 1129 ? 10.413 -27.657 -43.350 1.00 49.47 1129 THR A O 1
ATOM 8581 N N . LEU A 1 1130 ? 8.660 -29.032 -43.012 1.00 44.75 1130 LEU A N 1
ATOM 8582 C CA . LEU A 1 1130 ? 9.396 -30.144 -42.422 1.00 44.75 1130 LEU A CA 1
ATOM 8583 C C . LEU A 1 1130 ? 9.254 -31.360 -43.342 1.00 44.75 1130 LEU A C 1
ATOM 8585 O O . LEU A 1 1130 ? 8.133 -31.711 -43.707 1.00 44.75 1130 LEU A O 1
ATOM 8589 N N . THR A 1 1131 ? 10.365 -32.024 -43.645 1.00 41.75 1131 THR A N 1
ATOM 8590 C CA . THR A 1 1131 ? 10.411 -33.320 -44.335 1.00 41.75 1131 THR A CA 1
ATOM 8591 C C . THR A 1 1131 ? 11.137 -34.296 -43.413 1.00 41.75 1131 THR A C 1
ATOM 8593 O O . THR A 1 1131 ? 12.262 -34.035 -42.999 1.00 41.75 1131 THR A O 1
ATOM 8596 N N . ASN A 1 1132 ? 10.486 -35.397 -43.025 1.00 40.38 1132 ASN A N 1
ATOM 8597 C CA . ASN A 1 1132 ? 11.030 -36.394 -42.084 1.00 40.38 1132 ASN A CA 1
ATOM 8598 C C . ASN A 1 1132 ? 11.499 -35.809 -40.734 1.00 40.38 1132 ASN A C 1
ATOM 8600 O O . ASN A 1 1132 ? 12.515 -36.221 -40.182 1.00 40.38 1132 ASN A O 1
ATOM 8604 N N . GLY A 1 1133 ? 10.781 -34.809 -40.209 1.00 37.66 1133 GLY A N 1
ATOM 8605 C CA . GLY A 1 1133 ? 11.134 -34.154 -38.942 1.00 37.66 1133 GLY A CA 1
ATOM 8606 C C . GLY A 1 1133 ? 12.349 -33.222 -39.023 1.00 37.66 1133 GLY A C 1
ATOM 8607 O O . GLY A 1 1133 ? 12.714 -32.621 -38.015 1.00 37.66 1133 GLY A O 1
ATOM 8608 N N . GLN A 1 1134 ? 12.939 -33.051 -40.208 1.00 35.94 1134 GLN A N 1
ATOM 8609 C CA . GLN A 1 1134 ? 14.005 -32.092 -40.468 1.00 35.94 1134 GLN A CA 1
ATOM 8610 C C . GLN A 1 1134 ? 13.507 -30.942 -41.344 1.00 35.94 1134 GLN A C 1
ATOM 8612 O O . GLN A 1 1134 ? 12.608 -31.086 -42.170 1.00 35.94 1134 GLN A O 1
ATOM 8617 N N . LEU A 1 1135 ? 14.070 -29.761 -41.114 1.00 45.31 1135 LEU A N 1
ATOM 8618 C CA . LEU A 1 1135 ? 13.704 -28.530 -41.803 1.00 45.31 1135 LEU A CA 1
ATOM 8619 C C . LEU A 1 1135 ? 14.205 -28.576 -43.257 1.00 45.31 1135 LEU A C 1
ATOM 8621 O O . LEU A 1 1135 ? 15.407 -28.720 -43.484 1.00 45.31 1135 LEU A O 1
ATOM 8625 N N . GLU A 1 1136 ? 13.313 -28.421 -44.236 1.00 46.94 1136 GLU A N 1
ATOM 8626 C CA . GLU A 1 1136 ? 13.709 -28.315 -45.648 1.00 46.94 1136 GLU A CA 1
ATOM 8627 C C . GLU A 1 1136 ? 14.389 -26.948 -45.884 1.00 46.94 1136 GLU A C 1
ATOM 8629 O O . GLU A 1 1136 ? 13.890 -25.932 -45.392 1.00 46.94 1136 GLU A O 1
ATOM 8634 N N . ARG A 1 1137 ? 15.528 -26.895 -46.595 1.00 51.94 1137 ARG A N 1
ATOM 8635 C CA . ARG A 1 1137 ? 16.328 -25.667 -46.806 1.00 51.94 1137 ARG A CA 1
ATOM 8636 C C . ARG A 1 1137 ? 16.321 -25.201 -48.271 1.00 51.94 1137 ARG A C 1
ATOM 8638 O O . ARG A 1 1137 ? 16.214 -26.018 -49.177 1.00 51.94 1137 ARG A O 1
ATOM 8645 N N . THR A 1 1138 ? 16.461 -23.895 -48.494 1.00 57.16 1138 THR A N 1
ATOM 8646 C CA . THR A 1 1138 ? 16.621 -23.213 -49.792 1.00 57.16 1138 THR A CA 1
ATOM 8647 C C . THR A 1 1138 ? 17.739 -22.173 -49.672 1.00 57.16 1138 THR A C 1
ATOM 8649 O O . THR A 1 1138 ? 17.758 -21.465 -48.671 1.00 57.16 1138 THR A O 1
ATOM 8652 N N . SER A 1 1139 ? 18.638 -22.045 -50.650 1.00 62.78 1139 SER A N 1
ATOM 8653 C CA . SER A 1 1139 ? 19.687 -21.009 -50.646 1.00 62.78 1139 SER A CA 1
ATOM 8654 C C . SER A 1 1139 ? 19.193 -19.747 -51.357 1.00 62.78 1139 SER A C 1
ATOM 8656 O O . SER A 1 1139 ? 18.700 -19.839 -52.480 1.00 62.78 1139 SER A O 1
ATOM 8658 N N . ASP A 1 1140 ? 19.293 -18.594 -50.697 1.00 63.28 1140 ASP A N 1
ATOM 8659 C CA . ASP A 1 1140 ? 18.770 -17.314 -51.173 1.00 63.28 1140 ASP A CA 1
ATOM 8660 C C . ASP A 1 1140 ? 19.901 -16.268 -51.272 1.00 63.28 1140 ASP A C 1
ATOM 8662 O O . ASP A 1 1140 ? 20.598 -16.039 -50.278 1.00 63.28 1140 ASP A O 1
ATOM 8666 N N . PRO A 1 1141 ? 20.086 -15.606 -52.428 1.00 71.62 1141 PRO A N 1
ATOM 8667 C CA . PRO A 1 1141 ? 21.039 -14.507 -52.574 1.00 71.62 1141 PRO A CA 1
ATOM 8668 C C . PRO A 1 1141 ? 20.528 -13.216 -51.908 1.00 71.62 1141 PRO A C 1
ATOM 8670 O O . PRO A 1 1141 ? 19.346 -12.885 -52.000 1.00 71.62 1141 PRO A O 1
ATOM 8673 N N . VAL A 1 1142 ? 21.416 -12.459 -51.255 1.00 70.38 1142 VAL A N 1
ATOM 8674 C CA . VAL A 1 1142 ? 21.120 -11.175 -50.594 1.00 70.38 1142 VAL A CA 1
ATOM 8675 C C . VAL A 1 1142 ? 22.244 -10.164 -50.818 1.00 70.38 1142 VAL A C 1
ATOM 8677 O O . VAL A 1 1142 ? 23.414 -10.530 -50.891 1.00 70.38 1142 VAL A O 1
ATOM 8680 N N . VAL A 1 1143 ? 21.901 -8.876 -50.881 1.00 74.56 1143 VAL A N 1
ATOM 8681 C CA . VAL A 1 1143 ? 22.890 -7.788 -50.915 1.00 74.56 1143 VAL A CA 1
ATOM 8682 C C . VAL A 1 1143 ? 23.426 -7.559 -49.502 1.00 74.56 1143 VAL A C 1
ATOM 8684 O O . VAL A 1 1143 ? 22.627 -7.256 -48.615 1.00 74.56 1143 VAL A O 1
ATOM 8687 N N . THR A 1 1144 ? 24.741 -7.661 -49.288 1.00 72.31 1144 THR A N 1
ATOM 8688 C CA . THR A 1 1144 ? 25.405 -7.462 -47.978 1.00 72.31 1144 THR A CA 1
ATOM 8689 C C . THR A 1 1144 ? 26.105 -6.107 -47.849 1.00 72.31 1144 THR A C 1
ATOM 8691 O O . THR A 1 1144 ? 26.143 -5.529 -46.759 1.00 72.31 1144 THR A O 1
ATOM 8694 N N . TYR A 1 1145 ? 26.561 -5.536 -48.968 1.00 80.00 1145 TYR A N 1
ATOM 8695 C CA . TYR A 1 1145 ? 26.997 -4.141 -49.068 1.00 80.00 1145 TYR A CA 1
ATOM 8696 C C . TYR A 1 1145 ? 26.373 -3.475 -50.288 1.00 80.00 1145 TYR A C 1
ATOM 8698 O O . TYR A 1 1145 ? 26.478 -3.987 -51.400 1.00 80.00 1145 TYR A O 1
ATOM 8706 N N . SER A 1 1146 ? 25.760 -2.307 -50.087 1.00 78.56 1146 SER A N 1
ATOM 8707 C CA . SER A 1 1146 ? 25.138 -1.524 -51.165 1.00 78.56 1146 SER A CA 1
ATOM 8708 C C . SER A 1 1146 ? 26.145 -0.656 -51.903 1.00 78.56 1146 SER A C 1
ATOM 8710 O O . SER A 1 1146 ? 25.855 -0.185 -52.996 1.00 78.56 1146 SER A O 1
ATOM 8712 N N . ALA A 1 1147 ? 27.296 -0.401 -51.284 1.00 84.19 1147 ALA A N 1
ATOM 8713 C CA . ALA A 1 1147 ? 28.436 0.250 -51.905 1.00 84.19 1147 ALA A CA 1
ATOM 8714 C C . ALA A 1 1147 ? 29.700 -0.151 -51.143 1.00 84.19 1147 ALA A C 1
ATOM 8716 O O . ALA A 1 1147 ? 29.741 -0.030 -49.920 1.00 84.19 1147 ALA A O 1
ATOM 8717 N N . VAL A 1 1148 ? 30.722 -0.602 -51.855 1.00 87.31 1148 VAL A N 1
ATOM 8718 C CA . VAL A 1 1148 ? 32.063 -0.887 -51.348 1.00 87.31 1148 VAL A CA 1
ATOM 8719 C C . VAL A 1 1148 ? 33.050 -0.073 -52.158 1.00 87.31 1148 VAL A C 1
ATOM 8721 O O . VAL A 1 1148 ? 33.044 -0.150 -53.384 1.00 87.31 1148 VAL A O 1
ATOM 8724 N N . TYR A 1 1149 ? 33.899 0.681 -51.466 1.00 87.25 1149 TYR A N 1
ATOM 8725 C CA . TYR A 1 1149 ? 34.932 1.507 -52.076 1.00 87.25 1149 TYR A CA 1
ATOM 8726 C C . TYR A 1 1149 ? 36.319 0.997 -51.674 1.00 87.25 1149 TYR A C 1
ATOM 8728 O O . TYR A 1 1149 ? 36.642 0.943 -50.484 1.00 87.25 1149 TYR A O 1
ATOM 8736 N N . LEU A 1 1150 ? 37.132 0.655 -52.677 1.00 88.69 1150 LEU A N 1
ATOM 8737 C CA . LEU A 1 1150 ? 38.553 0.327 -52.531 1.00 88.69 1150 LEU A CA 1
ATOM 8738 C C . LEU A 1 1150 ? 39.380 1.440 -53.193 1.00 88.69 1150 LEU A C 1
ATOM 8740 O O . LEU A 1 1150 ? 39.221 1.681 -54.390 1.00 88.69 1150 LEU A O 1
ATOM 8744 N N . GLY A 1 1151 ? 40.229 2.138 -52.433 1.00 84.12 1151 GLY A N 1
ATOM 8745 C CA . GLY A 1 1151 ? 40.998 3.307 -52.896 1.00 84.12 1151 GLY A CA 1
ATOM 8746 C C . GLY A 1 1151 ? 42.056 3.757 -51.877 1.00 84.12 1151 GLY A C 1
ATOM 8747 O O . GLY A 1 1151 ? 42.009 3.320 -50.738 1.00 84.12 1151 GLY A O 1
ATOM 8748 N N . CYS A 1 1152 ? 43.008 4.622 -52.247 1.00 75.38 1152 CYS A N 1
ATOM 8749 C CA . CYS A 1 1152 ? 44.151 4.993 -51.393 1.00 75.38 1152 CYS A CA 1
ATOM 8750 C C . CYS A 1 1152 ? 43.980 6.300 -50.576 1.00 75.38 1152 CYS A C 1
ATOM 8752 O O . CYS A 1 1152 ? 44.867 6.644 -49.797 1.00 75.38 1152 CYS A O 1
ATOM 8754 N N . THR A 1 1153 ? 42.867 7.046 -50.701 1.00 61.81 1153 THR A N 1
ATOM 8755 C CA . THR A 1 1153 ? 42.557 8.225 -49.852 1.00 61.81 1153 THR A CA 1
ATOM 8756 C C . THR A 1 1153 ? 41.053 8.388 -49.563 1.00 61.81 1153 THR A C 1
ATOM 8758 O O . THR A 1 1153 ? 40.202 7.853 -50.273 1.00 61.81 1153 THR A O 1
ATOM 8761 N N . SER A 1 1154 ? 40.709 9.144 -48.504 1.00 51.38 1154 SER A N 1
ATOM 8762 C CA . SER A 1 1154 ? 39.318 9.498 -48.167 1.00 51.38 1154 SER A CA 1
ATOM 8763 C C . SER A 1 1154 ? 38.736 10.505 -49.185 1.00 51.38 1154 SER A C 1
ATOM 8765 O O . SER A 1 1154 ? 39.345 11.559 -49.391 1.00 51.38 1154 SER A O 1
ATOM 8767 N N . PRO A 1 1155 ? 37.546 10.277 -49.785 1.00 46.28 1155 PRO A N 1
ATOM 8768 C CA . PRO A 1 1155 ? 37.128 10.949 -51.032 1.00 46.28 1155 PRO A CA 1
ATOM 8769 C C . PRO A 1 1155 ? 36.704 12.426 -50.928 1.00 46.28 1155 PRO A C 1
ATOM 8771 O O . PRO A 1 1155 ? 36.056 12.942 -51.834 1.00 46.28 1155 PRO A O 1
ATOM 8774 N N . ARG A 1 1156 ? 37.023 13.134 -49.835 1.00 39.97 1156 ARG A N 1
ATOM 8775 C CA . ARG A 1 1156 ? 36.788 14.589 -49.717 1.00 39.97 1156 ARG A CA 1
ATOM 8776 C C . ARG A 1 1156 ? 38.025 15.455 -49.992 1.00 39.97 1156 ARG A C 1
ATOM 8778 O O . ARG A 1 1156 ? 37.906 16.671 -49.907 1.00 39.97 1156 ARG A O 1
ATOM 8785 N N . GLY A 1 1157 ? 39.170 14.857 -50.332 1.00 45.72 1157 GLY A N 1
ATOM 8786 C CA . GLY A 1 1157 ? 40.298 15.589 -50.921 1.00 45.72 1157 GLY A CA 1
ATOM 8787 C C . GLY A 1 1157 ? 40.108 15.826 -52.420 1.00 45.72 1157 GLY A C 1
ATOM 8788 O O . GLY A 1 1157 ? 40.247 16.955 -52.870 1.00 45.72 1157 GLY A O 1
ATOM 8789 N N . ASP A 1 1158 ? 39.755 14.769 -53.157 1.00 52.34 1158 ASP A N 1
ATOM 8790 C CA . ASP A 1 1158 ? 39.464 14.759 -54.597 1.00 52.34 1158 ASP A CA 1
ATOM 8791 C C . ASP A 1 1158 ? 39.068 13.307 -54.974 1.00 52.34 1158 ASP A C 1
ATOM 8793 O O . ASP A 1 1158 ? 39.888 12.408 -54.754 1.00 52.34 1158 ASP A O 1
ATOM 8797 N N . PRO A 1 1159 ? 37.848 13.005 -55.469 1.00 48.16 1159 PRO A N 1
ATOM 8798 C CA . PRO A 1 1159 ? 37.483 11.648 -55.897 1.00 48.16 1159 PRO A CA 1
ATOM 8799 C C . PRO A 1 1159 ? 38.386 11.119 -57.020 1.00 48.16 1159 PRO A C 1
ATOM 8801 O O . PRO A 1 1159 ? 38.478 9.907 -57.202 1.00 48.16 1159 PRO A O 1
ATOM 8804 N N . ASP A 1 1160 ? 39.109 12.000 -57.717 1.00 49.62 1160 ASP A N 1
ATOM 8805 C CA . ASP A 1 1160 ? 40.048 11.609 -58.757 1.00 49.62 1160 ASP A CA 1
ATOM 8806 C C . ASP A 1 1160 ? 41.458 11.232 -58.234 1.00 49.62 1160 ASP A C 1
ATOM 8808 O O . ASP A 1 1160 ? 42.325 10.851 -59.020 1.00 49.62 1160 ASP A O 1
ATOM 8812 N N . ARG A 1 1161 ? 41.714 11.289 -56.914 1.00 55.06 1161 ARG A N 1
ATOM 8813 C CA . ARG A 1 1161 ? 43.025 10.977 -56.293 1.00 55.06 1161 ARG A CA 1
ATOM 8814 C C . ARG A 1 1161 ? 42.998 9.759 -55.360 1.00 55.06 1161 ARG A C 1
ATOM 8816 O O . ARG A 1 1161 ? 43.728 9.719 -54.366 1.00 55.06 1161 ARG A O 1
ATOM 8823 N N . THR A 1 1162 ? 42.170 8.755 -55.649 1.00 61.56 1162 THR A N 1
ATOM 8824 C CA . THR A 1 1162 ? 42.110 7.536 -54.828 1.00 61.56 1162 THR A CA 1
ATOM 8825 C C . THR A 1 1162 ? 43.383 6.719 -54.992 1.00 61.56 1162 THR A C 1
ATOM 8827 O O . THR A 1 1162 ? 44.035 6.524 -53.991 1.00 61.56 1162 THR A O 1
ATOM 8830 N N . CYS A 1 1163 ? 43.815 6.322 -56.191 1.00 76.62 1163 CYS A N 1
ATOM 8831 C CA . CYS A 1 1163 ? 45.135 5.719 -56.450 1.00 76.62 1163 CYS A CA 1
ATOM 8832 C C . CYS A 1 1163 ? 45.625 6.163 -57.840 1.00 76.62 1163 CYS A C 1
ATOM 8834 O O . CYS A 1 1163 ? 44.812 6.268 -58.752 1.00 76.62 1163 CYS A O 1
ATOM 8836 N N . ASN A 1 1164 ? 46.919 6.453 -58.023 1.00 79.50 1164 ASN A N 1
ATOM 8837 C CA . ASN A 1 1164 ? 47.387 7.178 -59.215 1.00 79.50 1164 ASN A CA 1
ATOM 8838 C C . ASN A 1 1164 ? 48.668 6.569 -59.812 1.00 79.50 1164 ASN A C 1
ATOM 8840 O O . ASN A 1 1164 ? 49.749 6.790 -59.265 1.00 79.50 1164 ASN A O 1
ATOM 8844 N N . PRO A 1 1165 ? 48.574 5.809 -60.918 1.00 80.56 1165 PRO A N 1
ATOM 8845 C CA . PRO A 1 1165 ? 49.659 4.997 -61.471 1.00 80.56 1165 PRO A CA 1
ATOM 8846 C C . PRO A 1 1165 ? 50.696 5.799 -62.284 1.00 80.56 1165 PRO A C 1
ATOM 8848 O O . PRO A 1 1165 ? 51.142 5.327 -63.325 1.00 80.56 1165 PRO A O 1
ATOM 8851 N N . VAL A 1 1166 ? 51.092 6.992 -61.828 1.00 81.81 1166 VAL A N 1
ATOM 8852 C CA . VAL A 1 1166 ? 52.026 7.896 -62.531 1.00 81.81 1166 VAL A CA 1
ATOM 8853 C C . VAL A 1 1166 ? 53.454 7.838 -61.968 1.00 81.81 1166 VAL A C 1
ATOM 8855 O O . VAL A 1 1166 ? 53.635 7.731 -60.753 1.00 81.81 1166 VAL A O 1
ATOM 8858 N N . ARG A 1 1167 ? 54.467 7.952 -62.844 1.00 75.62 1167 ARG A N 1
ATOM 8859 C CA . ARG A 1 1167 ? 55.898 8.123 -62.506 1.00 75.62 1167 ARG A CA 1
ATOM 8860 C C . ARG A 1 1167 ? 56.351 9.574 -62.653 1.00 75.62 1167 ARG A C 1
ATOM 8862 O O . ARG A 1 1167 ? 55.769 10.333 -63.416 1.00 75.62 1167 ARG A O 1
ATOM 8869 N N . GLY A 1 1168 ? 57.466 9.919 -62.010 1.00 72.12 1168 GLY A N 1
ATOM 8870 C CA . GLY A 1 1168 ? 58.166 11.191 -62.212 1.00 72.12 1168 GLY A CA 1
ATOM 8871 C C . GLY A 1 1168 ? 57.693 12.280 -61.254 1.00 72.12 1168 GLY A C 1
ATOM 8872 O O . GLY A 1 1168 ? 57.205 11.979 -60.165 1.00 72.12 1168 GLY A O 1
ATOM 8873 N N . ASP A 1 1169 ? 57.837 13.545 -61.647 1.00 69.25 1169 ASP A N 1
ATOM 8874 C CA . ASP A 1 1169 ? 57.548 14.701 -60.781 1.00 69.25 1169 ASP A CA 1
ATOM 8875 C C . ASP A 1 1169 ? 56.066 14.770 -60.350 1.00 69.25 1169 ASP A C 1
ATOM 8877 O O . ASP A 1 1169 ? 55.745 15.193 -59.229 1.00 69.25 1169 ASP A O 1
ATOM 8881 N N . ALA A 1 1170 ? 55.179 14.221 -61.187 1.00 69.44 1170 ALA A N 1
ATOM 8882 C CA . ALA A 1 1170 ? 53.743 14.092 -60.955 1.00 69.44 1170 ALA A CA 1
ATOM 8883 C C . ALA A 1 1170 ? 53.328 12.822 -60.169 1.00 69.44 1170 ALA A C 1
ATOM 8885 O O . ALA A 1 1170 ? 52.134 12.589 -59.966 1.00 69.44 1170 ALA A O 1
ATOM 8886 N N . ALA A 1 1171 ? 54.274 11.988 -59.716 1.00 71.88 1171 ALA A N 1
ATOM 8887 C CA . ALA A 1 1171 ? 53.971 10.756 -58.983 1.00 71.88 1171 ALA A CA 1
ATOM 8888 C C . ALA A 1 1171 ? 53.393 11.030 -57.583 1.00 71.88 1171 ALA A C 1
ATOM 8890 O O . ALA A 1 1171 ? 53.880 11.879 -56.835 1.00 71.88 1171 ALA A O 1
ATOM 8891 N N . THR A 1 1172 ? 52.386 10.253 -57.176 1.00 66.88 1172 THR A N 1
ATOM 8892 C CA . THR A 1 1172 ? 51.732 10.384 -55.857 1.00 66.88 1172 THR A CA 1
ATOM 8893 C C . THR A 1 1172 ? 52.398 9.570 -54.745 1.00 66.88 1172 THR A C 1
ATOM 8895 O O . THR A 1 1172 ? 52.049 9.745 -53.581 1.00 66.88 1172 THR A O 1
ATOM 8898 N N . GLY A 1 1173 ? 53.358 8.698 -55.075 1.00 67.06 1173 GLY A N 1
ATOM 8899 C CA . GLY A 1 1173 ? 54.117 7.907 -54.096 1.00 67.06 1173 GLY A CA 1
ATOM 8900 C C . GLY A 1 1173 ? 53.328 6.781 -53.412 1.00 67.06 1173 GLY A C 1
ATOM 8901 O O . GLY A 1 1173 ? 53.758 6.291 -52.371 1.00 67.06 1173 GLY A O 1
ATOM 8902 N N . TYR A 1 1174 ? 52.183 6.380 -53.970 1.00 75.44 1174 TYR A N 1
ATOM 8903 C CA . TYR A 1 1174 ? 51.356 5.297 -53.436 1.00 75.44 1174 TYR A CA 1
ATOM 8904 C C . TYR A 1 1174 ? 52.037 3.922 -53.621 1.00 75.44 1174 TYR A C 1
ATOM 8906 O O . TYR A 1 1174 ? 52.792 3.703 -54.573 1.00 75.44 1174 TYR A O 1
ATOM 8914 N N . VAL A 1 1175 ? 51.780 2.985 -52.708 1.00 80.44 1175 VAL A N 1
ATOM 8915 C CA . VAL A 1 1175 ? 52.315 1.617 -52.778 1.00 80.44 1175 VAL A CA 1
ATOM 8916 C C . VAL A 1 1175 ? 51.279 0.736 -53.471 1.00 80.44 1175 VAL A C 1
ATOM 8918 O O . VAL A 1 1175 ? 50.157 0.586 -52.992 1.00 80.44 1175 VAL A O 1
ATOM 8921 N N . ARG A 1 1176 ? 51.653 0.166 -54.616 1.00 82.75 1176 ARG A N 1
ATOM 8922 C CA . ARG A 1 1176 ? 50.778 -0.672 -55.451 1.00 82.75 1176 ARG A CA 1
ATOM 8923 C C . ARG A 1 1176 ? 50.532 -2.060 -54.868 1.00 82.75 1176 ARG A C 1
ATOM 8925 O O . ARG A 1 1176 ? 51.379 -2.595 -54.148 1.00 82.75 1176 ARG A O 1
ATOM 8932 N N . VAL A 1 1177 ? 49.425 -2.675 -55.274 1.00 88.00 1177 VAL A N 1
ATOM 8933 C CA . VAL A 1 1177 ? 49.153 -4.083 -54.986 1.00 88.00 1177 VAL A CA 1
ATOM 8934 C C . VAL A 1 1177 ? 49.980 -4.964 -55.925 1.00 88.00 1177 VAL A C 1
ATOM 8936 O O . VAL A 1 1177 ? 50.213 -4.626 -57.087 1.00 88.00 1177 VAL A O 1
ATOM 8939 N N . PHE A 1 1178 ? 50.452 -6.106 -55.431 1.00 86.88 1178 PHE A N 1
ATOM 8940 C CA . PHE A 1 1178 ? 51.132 -7.126 -56.228 1.00 86.88 1178 PHE A CA 1
ATOM 8941 C C . PHE A 1 1178 ? 50.287 -8.403 -56.355 1.00 86.88 1178 PHE A C 1
ATOM 8943 O O . PHE A 1 1178 ? 49.598 -8.774 -55.401 1.00 86.88 1178 PHE A O 1
ATOM 8950 N N . PRO A 1 1179 ? 50.390 -9.127 -57.489 1.00 88.44 1179 PRO A N 1
ATOM 8951 C CA . PRO A 1 1179 ? 49.708 -10.404 -57.673 1.00 88.44 1179 PRO A CA 1
ATOM 8952 C C . PRO A 1 1179 ? 49.978 -11.380 -56.519 1.00 88.44 1179 PRO A C 1
ATOM 8954 O O . PRO A 1 1179 ? 51.123 -11.571 -56.097 1.00 88.44 1179 PRO A O 1
ATOM 8957 N N . GLY A 1 1180 ? 48.921 -12.010 -56.009 1.00 86.12 1180 GLY A N 1
ATOM 8958 C CA . GLY A 1 1180 ? 48.978 -12.951 -54.892 1.00 86.12 1180 GLY A CA 1
ATOM 8959 C C . GLY A 1 1180 ? 48.901 -12.312 -53.502 1.00 86.12 1180 GLY A C 1
ATOM 8960 O O . GLY A 1 1180 ? 48.778 -13.052 -52.528 1.00 86.12 1180 GLY A O 1
ATOM 8961 N N . GLN A 1 1181 ? 48.939 -10.981 -53.378 1.00 91.56 1181 GLN A N 1
ATOM 8962 C CA . GLN A 1 1181 ? 48.657 -10.314 -52.104 1.00 91.56 1181 GLN A CA 1
ATOM 8963 C C . GLN A 1 1181 ? 47.177 -10.431 -51.726 1.00 91.56 1181 GLN A C 1
ATOM 8965 O O . GLN A 1 1181 ? 46.290 -10.543 -52.577 1.00 91.56 1181 GLN A O 1
ATOM 8970 N N . THR A 1 1182 ? 46.916 -10.417 -50.422 1.00 91.94 1182 THR A N 1
ATOM 8971 C CA . THR A 1 1182 ? 45.569 -10.543 -49.861 1.00 91.94 1182 THR A CA 1
ATOM 8972 C C . THR A 1 1182 ? 45.316 -9.427 -48.859 1.00 91.94 1182 THR A C 1
ATOM 8974 O O . THR A 1 1182 ? 46.133 -9.200 -47.968 1.00 91.94 1182 THR A O 1
ATOM 8977 N N . GLN A 1 1183 ? 44.177 -8.755 -48.988 1.00 91.88 1183 GLN A N 1
ATOM 8978 C CA . GLN A 1 1183 ? 43.690 -7.769 -48.030 1.00 91.88 1183 GLN A CA 1
ATOM 8979 C C . GLN A 1 1183 ? 42.586 -8.404 -47.186 1.00 91.88 1183 GLN A C 1
ATOM 8981 O O . GLN A 1 1183 ? 41.642 -8.979 -47.726 1.00 91.88 1183 GLN A O 1
ATOM 8986 N N . VAL A 1 1184 ? 42.696 -8.301 -45.865 1.00 89.12 1184 VAL A N 1
ATOM 8987 C CA . VAL A 1 1184 ? 41.662 -8.745 -44.926 1.00 89.12 1184 VAL A CA 1
ATOM 8988 C C . VAL A 1 1184 ? 41.041 -7.523 -44.275 1.00 89.12 1184 VAL A C 1
ATOM 8990 O O . VAL A 1 1184 ? 41.751 -6.704 -43.698 1.00 89.12 1184 VAL A O 1
ATOM 8993 N N . VAL A 1 1185 ? 39.719 -7.411 -44.357 1.00 85.62 1185 VAL A N 1
ATOM 8994 C CA . VAL A 1 1185 ? 38.942 -6.305 -43.796 1.00 85.62 1185 VAL A CA 1
ATOM 8995 C C . VAL A 1 1185 ? 38.078 -6.823 -42.660 1.00 85.62 1185 VAL A C 1
ATOM 8997 O O . VAL A 1 1185 ? 37.276 -7.733 -42.858 1.00 85.62 1185 VAL A O 1
ATOM 9000 N N . SER A 1 1186 ? 38.203 -6.209 -41.485 1.00 79.25 1186 SER A N 1
ATOM 9001 C CA . SER A 1 1186 ? 37.507 -6.621 -40.271 1.00 79.25 1186 SER A CA 1
ATOM 9002 C C . SER A 1 1186 ? 36.607 -5.502 -39.745 1.00 79.25 1186 SER A C 1
ATOM 9004 O O . SER A 1 1186 ? 37.019 -4.357 -39.546 1.00 79.25 1186 SER A O 1
ATOM 9006 N N . TYR A 1 1187 ? 35.364 -5.853 -39.437 1.00 69.25 1187 TYR A N 1
ATOM 9007 C CA . TYR A 1 1187 ? 34.456 -5.023 -38.650 1.00 69.25 1187 TYR A CA 1
ATOM 9008 C C . TYR A 1 1187 ? 34.357 -5.580 -37.228 1.00 69.25 1187 TYR A C 1
ATOM 9010 O O . TYR A 1 1187 ? 34.499 -6.784 -37.013 1.00 69.25 1187 TYR A O 1
ATOM 9018 N N . HIS A 1 1188 ? 34.094 -4.715 -36.247 1.00 57.22 1188 HIS A N 1
ATOM 9019 C CA . HIS A 1 1188 ? 33.638 -5.138 -34.934 1.00 57.22 1188 HIS A CA 1
ATOM 9020 C C . HIS A 1 1188 ? 32.362 -5.936 -35.143 1.00 57.22 1188 HIS A C 1
ATOM 9022 O O . HIS A 1 1188 ? 31.290 -5.382 -35.405 1.00 57.22 1188 HIS A O 1
ATOM 9028 N N . ALA A 1 1189 ? 32.484 -7.252 -35.019 1.00 50.41 1189 ALA A N 1
ATOM 9029 C CA . ALA A 1 1189 ? 31.332 -8.107 -34.909 1.00 50.41 1189 ALA A CA 1
ATOM 9030 C C . ALA A 1 1189 ? 30.434 -7.511 -33.804 1.00 50.41 1189 ALA A C 1
ATOM 9032 O O . ALA A 1 1189 ? 30.952 -7.136 -32.746 1.00 50.41 1189 ALA A O 1
ATOM 9033 N N . PRO A 1 1190 ? 29.098 -7.460 -33.966 1.00 47.72 1190 PRO A N 1
ATOM 9034 C CA . PRO A 1 1190 ? 28.196 -7.176 -32.843 1.00 47.72 1190 PRO A CA 1
ATOM 9035 C C . PRO A 1 1190 ? 28.321 -8.224 -31.713 1.00 47.72 1190 PRO A C 1
ATOM 9037 O O . PRO A 1 1190 ? 27.636 -8.138 -30.701 1.00 47.72 1190 PRO A O 1
ATOM 9040 N N . PHE A 1 1191 ? 29.217 -9.197 -31.908 1.00 47.00 1191 PHE A N 1
ATOM 9041 C CA . PHE A 1 1191 ? 29.544 -10.359 -31.107 1.00 47.00 1191 PHE A CA 1
ATOM 9042 C C . PHE A 1 1191 ? 30.949 -10.333 -30.472 1.00 47.00 1191 PHE A C 1
ATOM 9044 O O . PHE A 1 1191 ? 31.305 -11.335 -29.854 1.00 47.00 1191 PHE A O 1
ATOM 9051 N N . ASN A 1 1192 ? 31.771 -9.284 -30.654 1.00 33.06 1192 ASN A N 1
ATOM 9052 C CA . ASN A 1 1192 ? 33.078 -9.240 -29.967 1.00 33.06 1192 ASN A CA 1
ATOM 9053 C C . ASN A 1 1192 ? 32.893 -9.115 -28.467 1.00 33.06 1192 ASN A C 1
ATOM 9055 O O . ASN A 1 1192 ? 31.988 -8.334 -28.108 1.00 33.06 1192 ASN A O 1
#

pLDDT: mean 73.85, std 15.51, range [30.31, 95.75]

Foldseek 3Di:
DQAALDPFDQPDAPPLDDDAGQLWDDDPPDIQFWFNGKKKKKWAAQVLLVVVCVVFVLSCQFPPNVHFRAAIDMAMQDDNPAPLPDRQKDFDDPDPDAAQLNDWQDQQQAPSPLCDPPRVSGDTPRGGFDKPQHQSSHHPVTDPDDAFAAPVQLLVQCVVCPLNDDPFRVPRDPVRGDPVDHQAQMKGKTKMASCDPVNVQQCASSFPPGHDRHLAGHHGQQKMKIKMKYAYPFPLQRQKIKIKIKIARRVCVGRVDWRWGLKMWIFMKTFTDGPDQWKFWFDPQLLQKIKIWHFQQDALLQVFDDWDPPDGGDRPDRRGLVSFMKIKHFQAFLQAHCLLVLQCDDDPPPGSRHHNPRPQVLRNGHFQWKALLFDVSCCVQANPCSPDSQNSQLVNCQRVQPQCSVCSPHDCVVDDRVNLCSRAVFLQPPDAFDPPQDDPDDPQPDRHHGFAKDFDDDDPVDDTRGTDQHRDPDDPDDHDIGRHSQAHSVGGDDPRRQAGRNRHGSTGSRMMIIIHIGGIHTHRGMIIIMMMIGTDSYDVSVVSSSVSVNVCVSSSVQAFDFFDWWFQLAKAWQFADPDALSTKIKTFTACRLLAAFTVSLLVVLVCLVPDDPPDQSVQQCVQCVCVSVVSRVLRNVFWAWKFKWKAQSLSSATDLDLPRDRAFPADPVRHGPALRGDTVDIGGSPDGMDMDSSDDAQGKMKMAIKTKTPFDKDFTWHQDDPPPPPDRDDIDTDIDGSGDIHMRHTRSDCVDRRMDIDHHHNDDPPPPDPDDDDDDDDDALDDPDPDDPDDFKDKDFGDDDPDDFDKDKDWAQKKKKKWWAAPVRFTQKIKIWGWHWDWQDDDDPDTDIATFDTPDIFMDRHRNYAAEADADKDWDWDQDPVPRGITTMIMGMAHHDPALFIKMWMAGPVVRHTNYIYTGPDAFDWPPRSVQSSDDVRGRMTMTGHLPAAFAFPDKFKAFLVRHTDDPVQDFLKDWACDDDQHFAFPTRFFFKKKKAFQFWQQADDAFQADDPVCLVVSLVVSVVRNVRADFPDWADLDPQVCVSLHHGSVQWATATGRIWMAGSNVRWGKHKIAGPVQDDQWAWAFDDPRIHIHGDDRHYDHALGWIWTKTKDKHFDWDDDDPDIDGDDDPNHTDIDIDIHTGTSTIGIFNDHCPVPSRVRDHRHDDPRDPPGNIDHRSMMMMTGGRHSVD

Secondary structure (DSSP, 8-state):
--STT-TT---S-TT--SS--TT-EEETTEEE--EEEEEEEEEE-HHHHHHHHHH-GGGGG-BTTTSSSTT-EEEES--TT-TTS--SSEE--SSSSS-GGG-B--SSSSTT--SSTTSTTSPTTPBPPEETTBGGGSBTTB--S-----HHHHHHHHHHHGGG----TTSS-GGGS-TT--SSSEEEEEEEETT-HHHHHHHGGGSTT--S--SSBB----EEEEEEEEE---TTTTTEEEEEEEEEE-THHHHSS---EEEEEEEEEEEE--SSS-B--EEEGGGTEEEE-BS-SSGGGGGPPP-TTS-----SS--TTTT-EEEEEEEEETTEEGGGHHHHSSP-TT-TT--TT-GGGGTT----EEE--HHHHHIIIIITTTTSTTHHHHHHHHHTT-HHHHHTT--GGGS-HHHHHHHH--TTTTPPP-TT-B--SSS---B-SSS--B--B-SSS--B---SSPPTT--SSS---BEETTEETTEEPPTT-SB-TTS-B----S-EEEEEEEEEE-TT-EEEEEEEEEEESSHHHHHHHHHHHHHHHHTTT----PPPPPPEEEEEEE---SSTT--EEEEEE-STTTS---HHHHHHHHHHHH--TTSHHHHHHHH-TTHHHHHHHHHHT-EEEEEEEEESSTTSS-BSSTT----EEE-TTS-EEEEEE--SEEEETT--EEEE----TT-EEEEEEEEEE--EEEEEEEEE-SSSSSS--EEEEEEEEEE---B------TTSTTEEEEE--S-PPTT-PPP--------SS-----SSS--SEEEEE-S---S---EEEEEESEEEEEEEE-TTS-EEEEEEEEEEEEEE--GGG-PEEEEEEEEEEEEE--TT---EESSEEEEEEEE-TTT--EEEEEEEEEE--SSS--EEEEEETTT--EEEEE-S--SSSBSS-HHHHTSTT---EEEEE--TTTTSEEEEEEE-TTSPBPPTTTS-S-EE--SSSS--EESSS----EEEEESS-SS-SS-PBP--SS-HHHHHHHHHHHHHTSPP-EE-B--HHHHHHHTS-GGGB---EESEEEEETTT-PBPEEE-BGGG--SEEEEEETTEEEEEEPPTTB--TT--EEEEEEEEEE-EEEETTEEEE-EETTEE-EEEEEEEEEEEE-EESS-TTS-GGGS---B-STT---PPPP-TT-EEEEEE--TT-